Protein AF-A0A1Y1QHN7-F1 (afdb_monomer_lite)

Organism: NCBI:txid525917

Foldseek 3Di:
DVVVVVVVVVVVVVVVPPDDDDDDDDDDDQEQDADPVLVVVLVVCVQDAAEEFFAQFAPQAWHADPNDIHHLLVLLVVLLCRSLVHHHHYDDDPHPVVRLVPPVRGFKYSWDFDDPVSVVWKDWAFFLDKWWKFKKAAPPDAADAECVVVQQWEEEEEPPHPVVVVCCVVRVSRHYDYDPHPVSQQVCRQVVVTGIYMGIPLVQVVVVVVVPGRMDTRYIYPDIGGITMIGGPVDVSVRVSRNSSSVPDDPVSVVVSCVVSDPDPPPPPDPCVVVVVVVVVVVVVVVVVVVVVVVVVVVVVVVVVVVVVVVVVLVVVLVVLVVVLVVLVVVLLLLLLVLVVVCVDDDDPVRVVVSVVSNVVSVQVNVLSVLVNLVSCLVVVNDDWDWDKDFPVVLVVVVCVVPVVLCVVLVAAEEEEEDPPDARIWITHSVLVSLLVVLLSVVQSLQANYYYWYWYKDWDDDDVQKTKIKIKIWHQGQWDDPVLQVCLLPFQDDRDPVVCVVRHDRSSSNVSSQSSLVSQVKGWDKDIDGNRTIMIMGIGMTGGDDPPDDDDDDDDDQADDAQEFEEEEEDQDVSLCVSVVVLCVNSNYHYDYHNALVSVVVVVVVDPGQEYEAEQDHPPHGRLRSLLVLCVDPVNVLRAYEYEYQDPDPVVQVSCVVSPHDYYAYPVHDSRVVSVCCVVRNPDDDPDPDDDADFPDKDWDWDADPDDRDTQIEIETDGPDDDDDPPPPPPPPPPDDHPDYDYDHPDDPDDDDDPVVVVVCVVVCVVCVVVPWDFDFDFDDDPDDDTFGATFTDDWDDDDDPVPVVVVVVCPVVPPQAKDWDWDDDPTTTGIGIGRDDD

InterPro domains:
  IPR001638 Solute-binding protein family 3/N-terminal domain of MltF [PF00497] (50-261)
  IPR001638 Solute-binding protein family 3/N-terminal domain of MltF [SM00062] (49-264)
  IPR001789 Signal transduction response regulator, receiver domain [PF00072] (567-678)
  IPR001789 Signal transduction response regulator, receiver domain [PS50110] (566-682)
  IPR001789 Signal transduction response regulator, receiver domain [SM00448] (565-678)
  IPR003594 Histidine kinase/HSP90-like ATPase domain [PF02518] (428-540)
  IPR003594 Histidine kinase/HSP90-like ATPase domain [SM00387] (428-544)
  IPR003661 Signal transduction histidine kinase, dimerisation/phosphoacceptor domain [PF00512] (316-381)
  IPR003661 Signal transduction histidine kinase, dimerisation/phosphoacceptor domain [SM00388] (316-381)
  IPR003661 Signal transduction histidine kinase, dimerisation/phosphoacceptor domain [cd00082] (314-377)
  IPR004358 Signal transduction histidine kinase-related protein, C-terminal [PR00344] (469-483)
  IPR004358 Signal transduction histidine kinase-related protein, C-terminal [PR00344] (487-497)
  IPR004358 Signal transduction histidine kinase-related protein, C-terminal [PR00344] (504-522)
  IPR004358 Signal transduction histidine kinase-related protein, C-terminal [PR00344] (528-541)
  IPR005467 Histidine kinase domain [PS50109] (323-544)
  IPR011006 CheY-like superfamily [SSF52172] (564-682)
  IPR036097 Signal transduction histidine kinase, dimerisation/phosphoacceptor domain superfamily [SSF47384] (299-382)
  IPR036890 Histidine kinase/HSP90-like ATPase superfamily [G3DSA:3.30.565.10] (380-547)
  IPR036890 Histidine kinase/HSP90-like ATPase superfamily [SSF55874] (370-539)

Structure (mmCIF, N/CA/C/O backbone):
data_AF-A0A1Y1QHN7-F1
#
_entry.id   AF-A0A1Y1QHN7-F1
#
loop_
_atom_site.group_PDB
_atom_site.id
_atom_site.type_symbol
_atom_site.label_atom_id
_atom_site.label_alt_id
_atom_site.label_comp_id
_atom_site.label_asym_id
_atom_site.label_entity_id
_atom_site.label_seq_id
_atom_site.pdbx_PDB_ins_code
_atom_site.Cartn_x
_atom_site.Cartn_y
_atom_site.Cartn_z
_atom_site.occupancy
_atom_site.B_iso_or_equiv
_atom_site.auth_seq_id
_atom_site.auth_comp_id
_atom_site.auth_asym_id
_atom_site.auth_atom_id
_atom_site.pdbx_PDB_model_num
ATOM 1 N N . MET A 1 1 ? 14.318 -1.395 -22.018 1.00 41.09 1 MET A N 1
ATOM 2 C CA . MET A 1 1 ? 15.662 -2.002 -21.860 1.00 41.09 1 MET A CA 1
ATOM 3 C C . MET A 1 1 ? 15.895 -3.174 -22.816 1.00 41.09 1 MET A C 1
ATOM 5 O O . MET A 1 1 ? 16.808 -3.073 -23.617 1.00 41.09 1 MET A O 1
ATOM 9 N N . LYS A 1 2 ? 15.051 -4.222 -22.829 1.00 42.78 2 LYS A N 1
ATOM 10 C CA . LYS A 1 2 ? 15.192 -5.368 -23.760 1.00 42.78 2 LYS A CA 1
ATOM 11 C C . LYS A 1 2 ? 15.183 -4.978 -25.251 1.00 42.78 2 LYS A C 1
ATOM 13 O O . LYS A 1 2 ? 16.027 -5.452 -25.997 1.00 42.78 2 LYS A O 1
ATOM 18 N N . LEU A 1 3 ? 14.315 -4.047 -25.660 1.00 46.78 3 LEU A N 1
ATOM 19 C CA . LEU A 1 3 ? 14.243 -3.578 -27.054 1.00 46.78 3 LEU A CA 1
ATOM 20 C C . LEU A 1 3 ? 15.522 -2.840 -27.506 1.00 46.78 3 LEU A C 1
ATOM 22 O O . LEU A 1 3 ? 16.015 -3.060 -28.603 1.00 46.78 3 LEU A O 1
ATOM 26 N N . LEU A 1 4 ? 16.107 -2.027 -26.620 1.00 48.62 4 LEU A N 1
ATOM 27 C CA . LEU A 1 4 ? 17.343 -1.277 -26.885 1.00 48.62 4 LEU A CA 1
ATOM 28 C C . LEU A 1 4 ? 18.573 -2.193 -26.946 1.00 48.62 4 LEU A C 1
ATOM 30 O O . LEU A 1 4 ? 19.436 -2.000 -27.795 1.00 48.62 4 LEU A O 1
ATOM 34 N N . LEU A 1 5 ? 18.617 -3.226 -26.095 1.00 53.31 5 LEU A N 1
ATOM 35 C CA . LEU A 1 5 ? 19.664 -4.250 -26.138 1.00 53.31 5 LEU A CA 1
ATOM 36 C C . LEU A 1 5 ? 19.612 -5.055 -27.447 1.00 53.31 5 LEU A C 1
ATOM 38 O O . LEU A 1 5 ? 20.650 -5.417 -27.980 1.00 53.31 5 LEU A O 1
ATOM 42 N N . SER A 1 6 ? 18.406 -5.285 -27.977 1.00 50.56 6 SER A N 1
ATOM 43 C CA . SER A 1 6 ? 18.182 -6.033 -29.223 1.00 50.56 6 SER A CA 1
ATOM 44 C C . SER A 1 6 ? 18.690 -5.265 -30.447 1.00 50.56 6 SER A C 1
ATOM 46 O O . SER A 1 6 ? 19.324 -5.842 -31.324 1.00 50.56 6 SER A O 1
ATOM 48 N N . ILE A 1 7 ? 18.471 -3.945 -30.475 1.00 60.78 7 ILE A N 1
ATOM 49 C CA . ILE A 1 7 ? 18.927 -3.066 -31.563 1.00 60.78 7 ILE A CA 1
ATOM 50 C C . ILE A 1 7 ? 20.459 -2.927 -31.548 1.00 60.78 7 ILE A C 1
ATOM 52 O O . ILE A 1 7 ? 21.090 -2.984 -32.602 1.00 60.78 7 ILE A O 1
ATOM 56 N N . LEU A 1 8 ? 21.072 -2.828 -30.362 1.00 52.94 8 LEU A N 1
ATOM 57 C CA . LEU A 1 8 ? 22.532 -2.793 -30.203 1.00 52.94 8 LEU A CA 1
ATOM 58 C C . LEU A 1 8 ? 23.200 -4.127 -30.576 1.00 52.94 8 LEU A C 1
ATOM 60 O O . LEU A 1 8 ? 24.258 -4.117 -31.202 1.00 52.94 8 LEU A O 1
ATOM 64 N N . LEU A 1 9 ? 22.569 -5.267 -30.261 1.00 48.28 9 LEU A N 1
ATOM 65 C CA . LEU A 1 9 ? 23.062 -6.588 -30.668 1.00 48.28 9 LEU A CA 1
ATOM 66 C C . LEU A 1 9 ? 22.983 -6.784 -32.190 1.00 48.28 9 LEU A C 1
ATOM 68 O O . LEU A 1 9 ? 23.926 -7.299 -32.785 1.00 48.28 9 LEU A O 1
ATOM 72 N N . CYS A 1 10 ? 21.897 -6.331 -32.830 1.00 45.78 10 CYS A N 1
ATOM 73 C CA . CYS A 1 10 ? 21.766 -6.358 -34.290 1.00 45.78 10 CYS A CA 1
ATOM 74 C C . CYS A 1 10 ? 22.805 -5.464 -34.982 1.00 45.78 10 CYS A C 1
ATOM 76 O O . CYS A 1 10 ? 23.378 -5.878 -35.984 1.00 45.78 10 CYS A O 1
ATOM 78 N N . GLY A 1 11 ? 23.102 -4.280 -34.433 1.00 44.66 11 GLY A N 1
ATOM 79 C CA . GLY A 1 11 ? 24.142 -3.394 -34.970 1.00 44.66 11 GLY A CA 1
ATOM 80 C C . GLY A 1 11 ? 25.555 -3.988 -34.889 1.00 44.66 11 GLY A C 1
ATOM 81 O O . GLY A 1 11 ? 26.332 -3.860 -35.833 1.00 44.66 11 GLY A O 1
ATOM 82 N N . LEU A 1 12 ? 25.876 -4.698 -33.801 1.00 44.59 12 LEU A N 1
ATOM 83 C CA . LEU A 1 12 ? 27.172 -5.370 -33.616 1.00 44.59 12 LEU A CA 1
ATOM 84 C C . LEU A 1 12 ? 27.334 -6.628 -34.486 1.00 44.59 12 LEU A C 1
ATOM 86 O O . LEU A 1 12 ? 28.438 -6.906 -34.950 1.00 44.59 12 LEU A O 1
ATOM 90 N N . LEU A 1 13 ? 26.247 -7.355 -34.766 1.00 42.09 13 LEU A N 1
ATOM 91 C CA . LEU A 1 13 ? 26.259 -8.515 -35.668 1.00 42.09 13 LEU A CA 1
ATOM 92 C C . LEU A 1 13 ? 26.462 -8.126 -37.143 1.00 42.09 13 LEU A C 1
ATOM 94 O O . LEU A 1 13 ? 27.085 -8.879 -37.888 1.00 42.09 13 LEU A O 1
ATOM 98 N N . ILE A 1 14 ? 26.013 -6.936 -37.554 1.00 45.78 14 ILE A N 1
ATOM 99 C CA . ILE A 1 14 ? 26.237 -6.417 -38.914 1.00 45.78 14 ILE A CA 1
ATOM 100 C C . ILE A 1 14 ? 27.702 -5.982 -39.104 1.00 45.78 14 ILE A C 1
ATOM 102 O O . ILE A 1 14 ? 28.275 -6.216 -40.163 1.00 45.78 14 ILE A O 1
ATOM 106 N N . PHE A 1 15 ? 28.357 -5.448 -38.066 1.00 42.09 15 PHE A N 1
ATOM 107 C CA . PHE A 1 15 ? 29.776 -5.064 -38.132 1.00 42.09 15 PHE A CA 1
ATOM 108 C C . PHE A 1 15 ? 30.757 -6.251 -38.100 1.00 42.09 15 PHE A C 1
ATOM 110 O O . PHE A 1 15 ? 31.884 -6.123 -38.574 1.00 42.09 15 PHE A O 1
ATOM 117 N N . ALA A 1 16 ? 30.350 -7.414 -37.583 1.00 39.72 16 ALA A N 1
ATOM 118 C CA . ALA A 1 16 ? 31.229 -8.577 -37.429 1.00 39.72 16 ALA A CA 1
ATOM 119 C C . ALA A 1 16 ? 31.361 -9.464 -38.688 1.00 39.72 16 ALA A C 1
ATOM 121 O O . ALA A 1 16 ? 32.162 -10.395 -38.687 1.00 39.72 16 ALA A O 1
ATOM 122 N N . THR A 1 17 ? 30.616 -9.192 -39.766 1.00 35.75 17 THR A N 1
ATOM 123 C CA . THR A 1 17 ? 30.628 -10.018 -40.996 1.00 35.75 17 THR A CA 1
ATOM 124 C C . THR A 1 17 ? 31.436 -9.418 -42.154 1.00 35.75 17 THR A C 1
ATOM 126 O O . THR A 1 17 ? 31.557 -10.045 -43.202 1.00 35.75 17 THR A O 1
ATOM 129 N N . ALA A 1 18 ? 32.055 -8.245 -41.969 1.00 35.19 18 ALA A N 1
ATOM 130 C CA . ALA A 1 18 ? 32.723 -7.498 -43.042 1.00 35.19 18 ALA A CA 1
ATOM 131 C C . ALA A 1 18 ? 34.223 -7.804 -43.249 1.00 35.19 18 ALA A C 1
ATOM 133 O O . ALA A 1 18 ? 34.851 -7.164 -44.083 1.00 35.19 18 ALA A O 1
ATOM 134 N N . ASN A 1 19 ? 34.810 -8.773 -42.537 1.00 36.28 19 ASN A N 1
ATOM 135 C CA . ASN A 1 19 ? 36.220 -9.149 -42.709 1.00 36.28 19 ASN A CA 1
ATOM 136 C C . ASN A 1 19 ? 36.359 -10.643 -43.019 1.00 36.28 19 ASN A C 1
ATOM 138 O O . ASN A 1 19 ? 36.611 -11.460 -42.136 1.00 36.28 19 ASN A O 1
ATOM 142 N N . THR A 1 20 ? 36.216 -10.994 -44.295 1.00 32.84 20 THR A N 1
ATOM 143 C CA . THR A 1 20 ? 36.755 -12.240 -44.855 1.00 32.84 20 THR A CA 1
ATOM 144 C C . THR A 1 20 ? 37.992 -11.887 -45.686 1.00 32.84 20 THR A C 1
ATOM 146 O O . THR A 1 20 ? 37.908 -10.993 -46.528 1.00 32.84 20 THR A O 1
ATOM 149 N N . PRO A 1 21 ? 39.159 -12.516 -45.454 1.00 33.53 21 PRO A N 1
ATOM 150 C CA . PRO A 1 21 ? 40.339 -12.261 -46.269 1.00 33.53 21 PRO A CA 1
ATOM 151 C C . PRO A 1 21 ? 40.112 -12.806 -47.684 1.00 33.53 21 PRO A C 1
ATOM 153 O O . PRO A 1 21 ? 39.577 -13.901 -47.864 1.00 33.53 21 PRO A O 1
ATOM 156 N N . ALA A 1 22 ? 40.504 -12.009 -48.677 1.00 33.03 22 ALA A N 1
ATOM 157 C CA . ALA A 1 22 ? 40.420 -12.352 -50.088 1.00 33.03 22 ALA A CA 1
ATOM 158 C C . ALA A 1 22 ? 41.178 -13.656 -50.380 1.00 33.03 22 ALA A C 1
ATOM 160 O O . ALA A 1 22 ? 42.337 -13.818 -50.002 1.00 33.03 22 ALA A O 1
ATOM 161 N N . ILE A 1 23 ? 40.499 -14.577 -51.062 1.00 33.78 23 ILE A N 1
ATOM 162 C CA . ILE A 1 23 ? 41.080 -15.805 -51.600 1.00 33.78 23 ILE A CA 1
ATOM 163 C C . ILE A 1 23 ? 42.035 -15.407 -52.731 1.00 33.78 23 ILE A C 1
ATOM 165 O O . ILE A 1 23 ? 41.610 -14.813 -53.722 1.00 33.78 23 ILE A O 1
ATOM 169 N N . GLU A 1 24 ? 43.316 -15.740 -52.581 1.00 33.22 24 GLU A N 1
ATOM 170 C CA . GLU A 1 24 ? 44.312 -15.715 -53.654 1.00 33.22 24 GLU A CA 1
ATOM 171 C C . GLU A 1 24 ? 43.842 -16.628 -54.798 1.00 33.22 24 GLU A C 1
ATOM 173 O O . GLU A 1 24 ? 43.812 -17.853 -54.669 1.00 33.22 24 GLU A O 1
ATOM 178 N N . GLN A 1 25 ? 43.436 -16.029 -55.918 1.00 32.62 25 GLN A N 1
ATOM 179 C CA . GLN A 1 25 ? 43.172 -16.756 -57.155 1.00 32.62 25 GLN A CA 1
ATOM 180 C C . GLN A 1 25 ? 44.471 -16.868 -57.958 1.00 32.62 25 GLN A C 1
ATOM 182 O O . GLN A 1 25 ? 45.131 -15.875 -58.261 1.00 32.62 25 GLN A O 1
ATOM 187 N N . THR A 1 26 ? 44.832 -18.104 -58.286 1.00 31.66 26 THR A N 1
ATOM 188 C CA . THR A 1 26 ? 45.905 -18.470 -59.216 1.00 31.66 26 THR A CA 1
ATOM 189 C C . THR A 1 26 ? 45.625 -17.892 -60.616 1.00 31.66 26 THR A C 1
ATOM 191 O O . THR A 1 26 ? 44.460 -17.793 -61.007 1.00 31.66 26 THR A O 1
ATOM 194 N N . PRO A 1 27 ? 46.653 -17.498 -61.395 1.00 36.12 27 PRO A N 1
ATOM 195 C CA . PRO A 1 27 ? 46.449 -16.868 -62.699 1.00 36.12 27 PRO A CA 1
ATOM 196 C C . PRO A 1 27 ? 45.855 -17.871 -63.710 1.00 36.12 27 PRO A C 1
ATOM 198 O O . PRO A 1 27 ? 46.338 -19.004 -63.782 1.00 36.12 27 PRO A O 1
ATOM 201 N N . PRO A 1 28 ? 44.835 -17.493 -64.505 1.00 39.91 28 PRO A N 1
ATOM 202 C CA . PRO A 1 28 ? 44.265 -18.377 -65.516 1.00 39.91 28 PRO A CA 1
ATOM 203 C C . PRO A 1 28 ? 45.237 -18.599 -66.690 1.00 39.91 28 PRO A C 1
ATOM 205 O O . PRO A 1 28 ? 45.994 -17.712 -67.085 1.00 39.91 28 PRO A O 1
ATOM 208 N N . SER A 1 29 ? 45.203 -19.820 -67.226 1.00 43.19 29 SER A N 1
ATOM 209 C CA . SER A 1 29 ? 46.036 -20.366 -68.307 1.00 43.19 29 SER A CA 1
ATOM 210 C C . SER A 1 29 ? 46.040 -19.530 -69.596 1.00 43.19 29 SER A C 1
ATOM 212 O O . SER A 1 29 ? 44.997 -19.059 -70.039 1.00 43.19 29 SER A O 1
ATOM 214 N N . THR A 1 30 ? 47.214 -19.411 -70.222 1.00 55.16 30 THR A N 1
ATOM 215 C CA . THR A 1 30 ? 47.574 -18.456 -71.289 1.00 55.16 30 THR A CA 1
ATOM 216 C C . THR A 1 30 ? 47.331 -18.880 -72.743 1.00 55.16 30 THR A C 1
ATOM 218 O O . THR A 1 30 ? 47.628 -18.078 -73.625 1.00 55.16 30 THR A O 1
ATOM 221 N N . ASP A 1 31 ? 46.785 -20.064 -73.033 1.00 61.50 31 ASP A N 1
ATOM 222 C CA . ASP A 1 31 ? 46.766 -20.576 -74.415 1.00 61.50 31 ASP A CA 1
ATOM 223 C C . ASP A 1 31 ? 45.387 -20.450 -75.083 1.00 61.50 31 ASP A C 1
ATOM 225 O O . ASP A 1 31 ? 44.433 -21.155 -74.747 1.00 61.50 31 ASP A O 1
ATOM 229 N N . ILE A 1 32 ? 45.283 -19.555 -76.073 1.00 82.88 32 ILE A N 1
ATOM 230 C CA . ILE A 1 32 ? 44.102 -19.421 -76.935 1.00 82.88 32 ILE A CA 1
ATOM 231 C C . ILE A 1 32 ? 44.109 -20.542 -77.987 1.00 82.88 32 ILE A C 1
ATOM 233 O O . ILE A 1 32 ? 45.010 -20.625 -78.820 1.00 82.88 32 ILE A O 1
ATOM 237 N N . ALA A 1 33 ? 43.067 -21.379 -78.010 1.00 83.56 33 ALA A N 1
ATOM 238 C CA . ALA A 1 33 ? 42.937 -22.458 -78.991 1.00 83.56 33 ALA A CA 1
ATOM 239 C C . ALA A 1 33 ? 42.517 -21.938 -80.385 1.00 83.56 33 ALA A C 1
ATOM 241 O O . ALA A 1 33 ? 41.345 -21.630 -80.651 1.00 83.56 33 ALA A O 1
ATOM 242 N N . LEU A 1 34 ? 43.471 -21.868 -81.315 1.00 86.31 34 LEU A N 1
ATOM 243 C CA . LEU A 1 34 ? 43.219 -21.519 -82.715 1.00 86.31 34 LEU A CA 1
ATOM 244 C C . LEU A 1 34 ? 42.712 -22.728 -83.516 1.00 86.31 34 LEU A C 1
ATOM 246 O O . LEU A 1 34 ? 43.069 -23.876 -83.264 1.00 86.31 34 LEU A O 1
ATOM 250 N N . SER A 1 35 ? 41.837 -22.476 -84.488 1.00 88.12 35 SER A N 1
ATOM 251 C CA . SER A 1 35 ? 41.402 -23.494 -85.444 1.00 88.12 35 SER A CA 1
ATOM 252 C C . SER A 1 35 ? 42.539 -23.822 -86.411 1.00 88.12 35 SER A C 1
ATOM 254 O O . SER A 1 35 ? 43.414 -22.993 -86.661 1.00 88.12 35 SER A O 1
ATOM 256 N N . LYS A 1 36 ? 42.497 -25.008 -87.030 1.00 84.56 36 LYS A N 1
ATOM 257 C CA . LYS A 1 36 ? 43.513 -25.421 -88.014 1.00 84.56 36 LYS A CA 1
ATOM 258 C C . LYS A 1 36 ? 43.679 -24.410 -89.159 1.00 84.56 36 LYS A C 1
ATOM 260 O O . LYS A 1 36 ? 44.794 -24.202 -89.620 1.00 84.56 36 LYS A O 1
ATOM 265 N N . SER A 1 37 ? 42.593 -23.765 -89.593 1.00 86.50 37 SER A N 1
ATOM 266 C CA . SER A 1 37 ? 42.619 -22.724 -90.631 1.00 86.50 37 SER A CA 1
ATOM 267 C C . SER A 1 37 ? 43.259 -21.416 -90.164 1.00 86.50 37 SER A C 1
ATOM 269 O O . SER A 1 37 ? 43.973 -20.785 -90.933 1.00 86.50 37 SER A O 1
ATOM 271 N N . GLU A 1 38 ? 43.029 -21.007 -88.916 1.00 89.75 38 GLU A N 1
ATOM 272 C CA . GLU A 1 38 ? 43.638 -19.798 -88.340 1.00 89.75 38 GLU A CA 1
ATOM 273 C C . GLU A 1 38 ? 45.132 -20.004 -88.070 1.00 89.75 38 GLU A C 1
ATOM 275 O O . GLU A 1 38 ? 45.942 -19.123 -88.348 1.00 89.75 38 GLU A O 1
ATOM 280 N N . GLN A 1 39 ? 45.503 -21.191 -87.586 1.00 85.38 39 GLN A N 1
ATOM 281 C CA . GLN A 1 39 ? 46.894 -21.558 -87.348 1.00 85.38 39 GLN A CA 1
ATOM 282 C C . GLN A 1 39 ? 47.685 -21.629 -88.662 1.00 85.38 39 GLN A C 1
ATOM 284 O O . GLN A 1 39 ? 48.735 -21.001 -88.770 1.00 85.38 39 GLN A O 1
ATOM 289 N N . ALA A 1 40 ? 47.134 -22.279 -89.694 1.00 85.56 40 ALA A N 1
ATOM 290 C CA . ALA A 1 40 ? 47.735 -22.297 -91.029 1.00 85.56 40 ALA A CA 1
ATOM 291 C C . ALA A 1 40 ? 47.880 -20.883 -91.626 1.00 85.56 40 ALA A C 1
ATOM 293 O O . ALA A 1 40 ? 48.879 -20.586 -92.279 1.00 85.56 40 ALA A O 1
ATOM 294 N N . TRP A 1 41 ? 46.913 -19.991 -91.375 1.00 89.00 41 TRP A N 1
ATOM 295 C CA . TRP A 1 41 ? 46.980 -18.598 -91.823 1.00 89.00 41 TRP A CA 1
ATOM 296 C C . TRP A 1 41 ? 48.111 -17.815 -91.134 1.00 89.00 41 TRP A C 1
ATOM 298 O O . TRP A 1 41 ? 48.827 -17.068 -91.799 1.00 89.00 41 TRP A O 1
ATOM 308 N N . LEU A 1 42 ? 48.325 -18.008 -89.826 1.00 86.25 42 LEU A N 1
ATOM 309 C CA . LEU A 1 42 ? 49.453 -17.396 -89.110 1.00 86.25 42 LEU A CA 1
ATOM 310 C C . LEU A 1 42 ? 50.805 -17.960 -89.566 1.00 86.25 42 LEU A C 1
ATOM 312 O O . LEU A 1 42 ? 51.744 -17.191 -89.774 1.00 86.25 42 LEU A O 1
ATOM 316 N N . GLU A 1 43 ? 50.901 -19.276 -89.772 1.00 85.38 43 GLU A N 1
ATOM 317 C CA . GLU A 1 43 ? 52.112 -19.941 -90.273 1.00 85.38 43 GLU A CA 1
ATOM 318 C C . GLU A 1 43 ? 52.495 -19.452 -91.680 1.00 85.38 43 GLU A C 1
ATOM 320 O O . GLU A 1 43 ? 53.670 -19.192 -91.947 1.00 85.38 43 GLU A O 1
ATOM 325 N N . GLN A 1 44 ? 51.511 -19.220 -92.560 1.00 85.88 44 GLN A N 1
ATOM 326 C CA . GLN A 1 44 ? 51.729 -18.674 -93.905 1.00 85.88 44 GLN A CA 1
ATOM 327 C C . GLN A 1 44 ? 52.384 -17.281 -93.886 1.00 85.88 44 GLN A C 1
ATOM 329 O O . GLN A 1 44 ? 53.092 -16.924 -94.829 1.00 85.88 44 GLN A O 1
ATOM 334 N N . ARG A 1 45 ? 52.200 -16.503 -92.810 1.00 85.38 45 ARG A N 1
ATOM 335 C CA . ARG A 1 45 ? 52.822 -15.178 -92.640 1.00 85.38 45 ARG A CA 1
ATOM 336 C C . ARG A 1 45 ? 54.289 -15.249 -92.194 1.00 85.38 45 ARG A C 1
ATOM 338 O O . ARG A 1 45 ? 54.909 -14.200 -92.065 1.00 85.38 45 ARG A O 1
ATOM 345 N N . GLN A 1 46 ? 54.851 -16.443 -91.965 1.00 79.31 46 GLN A N 1
ATOM 346 C CA . GLN A 1 46 ? 56.273 -16.675 -91.649 1.00 79.31 46 GLN A CA 1
ATOM 347 C C . GLN A 1 46 ? 56.821 -15.783 -90.514 1.00 79.31 46 GLN A C 1
ATOM 349 O O . GLN A 1 46 ? 57.953 -15.310 -90.565 1.00 79.31 46 GLN A O 1
ATOM 354 N N . GLY A 1 47 ? 56.006 -15.514 -89.490 1.00 77.12 47 GLY A N 1
ATOM 355 C CA . GLY A 1 47 ? 56.401 -14.669 -88.357 1.00 77.12 47 GLY A CA 1
ATOM 356 C C . GLY A 1 47 ? 56.382 -13.157 -88.623 1.00 77.12 47 GLY A C 1
ATOM 357 O O . GLY A 1 47 ? 56.797 -12.393 -87.751 1.00 77.12 47 GLY A O 1
ATOM 358 N N . ALA A 1 48 ? 55.881 -12.698 -89.776 1.00 86.44 48 ALA A N 1
ATOM 359 C CA . ALA A 1 48 ? 55.684 -11.275 -90.036 1.00 86.44 48 ALA A CA 1
ATOM 360 C C . ALA A 1 48 ? 54.704 -10.658 -89.015 1.00 86.44 48 ALA A C 1
ATOM 362 O O . ALA A 1 48 ? 53.639 -11.238 -88.757 1.00 86.44 48 ALA A O 1
ATOM 363 N N . PRO A 1 49 ? 55.011 -9.477 -88.446 1.00 89.81 49 PRO A N 1
ATOM 364 C CA . PRO A 1 49 ? 54.148 -8.862 -87.449 1.00 89.81 49 PRO A CA 1
ATOM 365 C C . PRO A 1 49 ? 52.778 -8.509 -88.040 1.00 89.81 49 PRO A C 1
ATOM 367 O O . PRO A 1 49 ? 52.646 -8.167 -89.218 1.00 89.81 49 PRO A O 1
ATOM 370 N N . LEU A 1 50 ? 51.728 -8.610 -87.229 1.00 91.50 50 LEU A N 1
ATOM 371 C CA . LEU A 1 50 ? 50.422 -8.045 -87.556 1.00 91.50 50 LEU A CA 1
ATOM 372 C C . LEU A 1 50 ? 50.501 -6.528 -87.402 1.00 91.50 50 LEU A C 1
ATOM 374 O O . LEU A 1 50 ? 50.756 -6.009 -86.314 1.00 91.50 50 LEU A O 1
ATOM 378 N N . ARG A 1 51 ? 50.305 -5.815 -88.502 1.00 92.56 51 ARG A N 1
ATOM 379 C CA . ARG A 1 51 ? 50.331 -4.356 -88.525 1.00 92.56 51 ARG A CA 1
ATOM 380 C C . ARG A 1 51 ? 48.988 -3.835 -88.041 1.00 92.56 51 ARG A C 1
ATOM 382 O O . ARG A 1 51 ? 47.958 -4.321 -88.501 1.00 92.56 51 ARG A O 1
ATOM 389 N N . TYR A 1 52 ? 48.972 -2.836 -87.171 1.00 92.75 52 TYR A N 1
ATOM 390 C CA . TYR A 1 52 ? 47.715 -2.249 -86.715 1.00 92.75 52 TYR A CA 1
ATOM 391 C C . TYR A 1 52 ? 47.716 -0.729 -86.771 1.00 92.75 52 TYR A C 1
ATOM 393 O O . TYR A 1 52 ? 48.714 -0.089 -86.447 1.00 92.75 52 TYR A O 1
ATOM 401 N N . CYS A 1 53 ? 46.589 -0.161 -87.195 1.00 92.94 53 CYS A N 1
ATOM 402 C CA . CYS A 1 53 ? 46.336 1.274 -87.106 1.00 92.94 53 CYS A CA 1
ATOM 403 C C . CYS A 1 53 ? 45.647 1.610 -85.789 1.00 92.94 53 CYS A C 1
ATOM 405 O O . CYS A 1 53 ? 44.961 0.778 -85.194 1.00 92.94 53 CYS A O 1
ATOM 407 N N . PHE A 1 54 ? 45.836 2.842 -85.346 1.00 91.56 54 PHE A N 1
ATOM 408 C CA . PHE A 1 54 ? 45.363 3.320 -84.059 1.00 91.56 54 PHE A CA 1
ATOM 409 C C . PHE A 1 54 ? 45.115 4.831 -84.136 1.00 91.56 54 PHE A C 1
ATOM 411 O O . PHE A 1 54 ? 45.570 5.493 -85.072 1.00 91.56 54 PHE A O 1
ATOM 418 N N . SER A 1 55 ? 44.353 5.390 -83.201 1.00 88.56 55 SER A N 1
ATOM 419 C CA . SER A 1 55 ? 44.126 6.838 -83.164 1.00 88.56 55 SER A CA 1
ATOM 420 C C . SER A 1 55 ? 45.349 7.553 -82.573 1.00 88.56 55 SER A C 1
ATOM 422 O O . SER A 1 55 ? 45.733 7.249 -81.455 1.00 88.56 55 SER A O 1
ATOM 424 N N . PRO A 1 56 ? 45.964 8.549 -83.238 1.00 85.81 56 PRO A N 1
ATOM 425 C CA . PRO A 1 56 ? 47.156 9.214 -82.699 1.00 85.81 56 PRO A CA 1
ATOM 426 C C . PRO A 1 56 ? 46.855 10.267 -81.617 1.00 85.81 56 PRO A C 1
ATOM 428 O O . PRO A 1 56 ? 47.773 10.714 -80.934 1.00 85.81 56 PRO A O 1
ATOM 431 N N . VAL A 1 57 ? 45.593 10.677 -81.445 1.00 82.75 57 VAL A N 1
ATOM 432 C CA . VAL A 1 57 ? 45.218 11.869 -80.654 1.00 82.75 57 VAL A CA 1
ATOM 433 C C . VAL A 1 57 ? 44.235 11.595 -79.511 1.00 82.75 57 VAL A C 1
ATOM 435 O O . VAL A 1 57 ? 43.816 12.522 -78.825 1.00 82.75 57 VAL A O 1
ATOM 438 N N . TRP A 1 58 ? 43.828 10.350 -79.261 1.00 83.50 58 TRP A N 1
ATOM 439 C CA . TRP A 1 58 ? 42.713 10.040 -78.359 1.00 83.50 58 TRP A CA 1
ATOM 440 C C . TRP A 1 58 ? 43.164 9.621 -76.952 1.00 83.50 58 TRP A C 1
ATOM 442 O O . TRP A 1 58 ? 42.890 8.516 -76.489 1.00 83.50 58 TRP A O 1
ATOM 452 N N . LYS A 1 59 ? 43.819 10.529 -76.220 1.00 83.81 59 LYS A N 1
ATOM 453 C CA . LYS A 1 59 ? 44.196 10.302 -74.808 1.00 83.81 59 LYS A CA 1
ATOM 454 C C . LYS A 1 59 ? 42.965 9.987 -73.919 1.00 83.81 59 LYS A C 1
ATOM 456 O O . LYS A 1 59 ? 41.866 10.446 -74.232 1.00 83.81 59 LYS A O 1
ATOM 461 N N . PRO A 1 60 ? 43.079 9.190 -72.841 1.00 85.25 60 PRO A N 1
ATOM 462 C CA . PRO A 1 60 ? 44.131 8.209 -72.551 1.00 85.25 60 PRO A CA 1
ATOM 463 C C . PRO A 1 60 ? 43.911 6.859 -73.275 1.00 85.25 60 PRO A C 1
ATOM 465 O O . PRO A 1 60 ? 44.546 5.864 -72.940 1.00 85.25 60 PRO A O 1
ATOM 468 N N . TYR A 1 61 ? 42.969 6.780 -74.218 1.00 87.56 61 TYR A N 1
ATOM 469 C CA . TYR A 1 61 ? 42.547 5.523 -74.838 1.00 87.56 61 TYR A CA 1
ATOM 470 C C . TYR A 1 61 ? 43.535 5.018 -75.881 1.00 87.56 61 TYR A C 1
ATOM 472 O O . TYR A 1 61 ? 43.916 3.852 -75.845 1.00 87.56 61 TYR A O 1
ATOM 480 N N . ASP A 1 62 ? 43.926 5.892 -76.798 1.00 88.56 62 ASP A N 1
ATOM 481 C CA . ASP A 1 62 ? 44.666 5.537 -77.997 1.00 88.56 62 ASP A CA 1
ATOM 482 C C . ASP A 1 62 ? 45.377 6.787 -78.528 1.00 88.56 62 ASP A C 1
ATOM 484 O O . ASP A 1 62 ? 44.711 7.731 -78.965 1.00 88.56 62 ASP A O 1
ATOM 488 N N . PHE A 1 63 ? 46.699 6.884 -78.368 1.00 88.81 63 PHE A N 1
ATOM 489 C CA . PHE A 1 63 ? 47.450 8.081 -78.747 1.00 88.81 63 PHE A CA 1
ATOM 490 C C . PHE A 1 63 ? 48.926 7.812 -79.060 1.00 88.81 63 PHE A C 1
ATOM 492 O O . PHE A 1 63 ? 49.512 6.802 -78.674 1.00 88.81 63 PHE A O 1
ATOM 499 N N . LEU A 1 64 ? 49.548 8.753 -79.770 1.00 87.69 64 LEU A N 1
ATOM 500 C CA . LEU A 1 64 ? 50.970 8.740 -80.093 1.00 87.69 64 LEU A CA 1
ATOM 501 C C . LEU A 1 64 ? 51.731 9.652 -79.122 1.00 87.69 64 LEU A C 1
ATOM 503 O O . LEU A 1 64 ? 51.474 10.853 -79.063 1.00 87.69 64 LEU A O 1
ATOM 507 N N . GLU A 1 65 ? 52.700 9.104 -78.390 1.00 85.06 65 GLU A N 1
ATOM 508 C CA . GLU A 1 65 ? 53.577 9.874 -77.502 1.00 85.06 65 GLU A CA 1
ATOM 509 C C . GLU A 1 65 ? 55.025 9.391 -77.627 1.00 85.06 65 GLU A C 1
ATOM 511 O O . GLU A 1 65 ? 55.309 8.191 -77.632 1.00 85.06 65 GLU A O 1
ATOM 516 N N . GLY A 1 66 ? 55.956 10.330 -77.827 1.00 82.12 66 GLY A N 1
ATOM 517 C CA . GLY A 1 66 ? 57.374 10.010 -78.035 1.00 82.12 66 GLY A CA 1
ATOM 518 C C . GLY A 1 66 ? 57.661 9.129 -79.261 1.00 82.12 66 GLY A C 1
ATOM 519 O O . GLY A 1 66 ? 58.659 8.418 -79.274 1.00 82.12 66 GLY A O 1
ATOM 520 N N . GLY A 1 67 ? 56.783 9.129 -80.274 1.00 82.50 67 GLY A N 1
ATOM 521 C CA . GLY A 1 67 ? 56.900 8.254 -81.451 1.00 82.50 67 GLY A CA 1
ATOM 522 C C . GLY A 1 67 ? 56.426 6.812 -81.225 1.00 82.50 67 GLY A C 1
ATOM 523 O O . GLY A 1 67 ? 56.571 5.977 -82.115 1.00 82.50 67 GLY A O 1
ATOM 524 N N . THR A 1 68 ? 55.836 6.519 -80.063 1.00 86.69 68 THR A N 1
ATOM 525 C CA . THR A 1 68 ? 55.316 5.196 -79.690 1.00 86.69 68 THR A CA 1
ATOM 526 C C . THR A 1 68 ? 53.814 5.244 -79.419 1.00 86.69 68 THR A C 1
ATOM 528 O O . THR A 1 68 ? 53.309 6.229 -78.880 1.00 86.69 68 THR A O 1
ATOM 531 N N . HIS A 1 69 ? 53.093 4.189 -79.804 1.00 91.06 69 HIS A N 1
ATOM 532 C CA . HIS A 1 69 ? 51.681 4.036 -79.453 1.00 91.06 69 HIS A CA 1
ATOM 533 C C . HIS A 1 69 ? 51.552 3.782 -77.947 1.00 91.06 69 HIS A C 1
ATOM 535 O O . HIS A 1 69 ? 52.168 2.855 -77.419 1.00 91.06 69 HIS A O 1
ATOM 541 N N . GLN A 1 70 ? 50.757 4.611 -77.278 1.00 90.25 70 GLN A N 1
ATOM 542 C CA . GLN A 1 70 ? 50.434 4.514 -75.862 1.00 90.25 70 GLN A CA 1
ATOM 543 C C . GLN A 1 70 ? 48.926 4.656 -75.654 1.00 90.25 70 GLN A C 1
ATOM 545 O O . GLN A 1 70 ? 48.205 5.195 -76.493 1.00 90.25 70 GLN A O 1
ATOM 550 N N . GLY A 1 71 ? 48.449 4.177 -74.511 1.00 90.12 71 GLY A N 1
ATOM 551 C CA . GLY A 1 71 ? 47.047 4.260 -74.133 1.00 90.12 71 GLY A CA 1
ATOM 552 C C . GLY A 1 71 ? 46.483 2.928 -73.678 1.00 90.12 71 GLY A C 1
ATOM 553 O O . GLY A 1 71 ? 47.109 1.874 -73.794 1.00 90.12 71 GLY A O 1
ATOM 554 N N . ILE A 1 72 ? 45.249 2.985 -73.195 1.00 91.25 72 ILE A N 1
ATOM 555 C CA . ILE A 1 72 ? 44.491 1.812 -72.759 1.00 91.25 72 ILE A CA 1
ATOM 556 C C . ILE A 1 72 ? 44.452 0.746 -73.867 1.00 91.25 72 ILE A C 1
ATOM 558 O O . ILE A 1 72 ? 44.613 -0.438 -73.585 1.00 91.25 72 ILE A O 1
ATOM 562 N N . PHE A 1 73 ? 44.261 1.132 -75.132 1.00 93.38 73 PHE A N 1
ATOM 563 C CA . PHE A 1 73 ? 44.183 0.185 -76.247 1.00 93.38 73 PHE A CA 1
ATOM 564 C C . PHE A 1 73 ? 45.551 -0.378 -76.640 1.00 93.38 73 PHE A C 1
ATOM 566 O O . PHE A 1 73 ? 45.605 -1.515 -77.105 1.00 93.38 73 PHE A O 1
ATOM 573 N N . ALA A 1 74 ? 46.650 0.336 -76.380 1.00 93.12 74 ALA A N 1
ATOM 574 C CA . ALA A 1 74 ? 47.999 -0.215 -76.510 1.00 93.12 74 ALA A CA 1
ATOM 575 C C . ALA A 1 74 ? 48.210 -1.396 -75.553 1.00 93.12 74 ALA A C 1
ATOM 577 O O . ALA A 1 74 ? 48.701 -2.445 -75.976 1.00 93.12 74 ALA A O 1
ATOM 578 N N . ASP A 1 75 ? 47.755 -1.268 -74.303 1.00 93.38 75 ASP A N 1
ATOM 579 C CA . ASP A 1 75 ? 47.847 -2.335 -73.301 1.00 93.38 75 ASP A CA 1
ATOM 580 C C . ASP A 1 75 ? 47.005 -3.560 -73.688 1.00 93.38 75 ASP A C 1
ATOM 582 O O . ASP A 1 75 ? 47.472 -4.695 -73.557 1.00 93.38 75 ASP A O 1
ATOM 586 N N . TYR A 1 76 ? 45.797 -3.356 -74.231 1.00 94.81 76 TYR A N 1
ATOM 587 C CA . TYR A 1 76 ? 44.990 -4.462 -74.766 1.00 94.81 76 TYR A CA 1
ATOM 588 C C . TYR A 1 76 ? 45.664 -5.135 -75.963 1.00 94.81 76 TYR A C 1
ATOM 590 O O . TYR A 1 76 ? 45.746 -6.360 -75.998 1.00 94.81 76 TYR A O 1
ATOM 598 N N . VAL A 1 77 ? 46.202 -4.371 -76.918 1.00 94.00 77 VAL A N 1
ATOM 599 C CA . VAL A 1 77 ? 46.918 -4.931 -78.076 1.00 94.00 77 VAL A CA 1
ATOM 600 C C . VAL A 1 77 ? 48.160 -5.712 -77.638 1.00 94.00 77 VAL A C 1
ATOM 602 O O . VAL A 1 77 ? 48.428 -6.787 -78.179 1.00 94.00 77 VAL A O 1
ATOM 605 N N . HIS A 1 78 ? 48.886 -5.240 -76.621 1.00 93.12 78 HIS A N 1
ATOM 606 C CA . HIS A 1 78 ? 50.007 -5.974 -76.035 1.00 93.12 78 HIS A CA 1
ATOM 607 C C . HIS A 1 78 ? 49.553 -7.276 -75.360 1.00 93.12 78 HIS A C 1
ATOM 609 O O . HIS A 1 78 ? 50.178 -8.325 -75.539 1.00 93.12 78 HIS A O 1
ATOM 615 N N . LEU A 1 79 ? 48.429 -7.244 -74.639 1.00 92.56 79 LEU A N 1
ATOM 616 C CA . LEU A 1 79 ? 47.839 -8.433 -74.029 1.00 92.56 79 LEU A CA 1
ATOM 617 C C . LEU A 1 79 ? 47.382 -9.452 -75.086 1.00 92.56 79 LEU A C 1
ATOM 619 O O . LEU A 1 79 ? 47.650 -10.645 -74.937 1.00 92.56 79 LEU A O 1
ATOM 623 N N . PHE A 1 80 ? 46.764 -8.995 -76.178 1.00 92.94 80 PHE A N 1
ATOM 624 C CA . PHE A 1 80 ? 46.380 -9.844 -77.308 1.00 92.94 80 PHE A CA 1
ATOM 625 C C . PHE A 1 80 ? 47.602 -10.469 -77.975 1.00 92.94 80 PHE A C 1
ATOM 627 O O . PHE A 1 80 ? 47.630 -11.681 -78.179 1.00 92.94 80 PHE A O 1
ATOM 634 N N . SER A 1 81 ? 48.640 -9.673 -78.239 1.00 91.88 81 SER A N 1
ATOM 635 C CA . SER A 1 81 ? 49.922 -10.139 -78.777 1.00 91.88 81 SER A CA 1
ATOM 636 C C . SER A 1 81 ? 50.535 -11.247 -77.914 1.00 91.88 81 SER A C 1
ATOM 638 O O . SER A 1 81 ? 50.919 -12.293 -78.442 1.00 91.88 81 SER A O 1
ATOM 640 N N . LYS A 1 82 ? 50.542 -11.072 -76.585 1.00 90.88 82 LYS A N 1
ATOM 641 C CA . LYS A 1 82 ? 51.056 -12.061 -75.627 1.00 90.88 82 LYS A CA 1
ATOM 642 C C . LYS A 1 82 ? 50.252 -13.365 -75.616 1.00 90.88 82 LYS A C 1
ATOM 644 O O . LYS A 1 82 ? 50.854 -14.431 -75.572 1.00 90.88 82 LYS A O 1
ATOM 649 N N . ARG A 1 83 ? 48.917 -13.300 -75.645 1.00 89.56 83 ARG A N 1
ATOM 650 C CA . ARG A 1 83 ? 48.041 -14.490 -75.556 1.00 89.56 83 ARG A CA 1
ATOM 651 C C . ARG A 1 83 ? 47.923 -15.267 -76.859 1.00 89.56 83 ARG A C 1
ATOM 653 O O . ARG A 1 83 ? 47.772 -16.482 -76.844 1.00 89.56 83 ARG A O 1
ATOM 660 N N . LEU A 1 84 ? 47.979 -14.563 -77.983 1.00 88.44 84 LEU A N 1
ATOM 661 C CA . LEU A 1 84 ? 48.003 -15.175 -79.307 1.00 88.44 84 LEU A CA 1
ATOM 662 C C . LEU A 1 84 ? 49.408 -15.646 -79.703 1.00 88.44 84 LEU A C 1
ATOM 664 O O . LEU A 1 84 ? 49.543 -16.355 -80.696 1.00 88.44 84 LEU A O 1
ATOM 668 N N . ASN A 1 85 ? 50.442 -15.241 -78.955 1.00 87.69 85 ASN A N 1
ATOM 669 C CA . ASN A 1 85 ? 51.848 -15.458 -79.287 1.00 87.69 85 ASN A CA 1
ATOM 670 C C . ASN A 1 85 ? 52.197 -14.953 -80.704 1.00 87.69 85 ASN A C 1
ATOM 672 O O . ASN A 1 85 ? 52.865 -15.626 -81.488 1.00 87.69 85 ASN A O 1
ATOM 676 N N . VAL A 1 86 ? 51.706 -13.757 -81.045 1.00 88.19 86 VAL A N 1
ATOM 677 C CA . VAL A 1 86 ? 51.933 -13.102 -82.345 1.00 88.19 86 VAL A CA 1
ATOM 678 C C . VAL A 1 86 ? 52.615 -11.760 -82.144 1.00 88.19 86 VAL A C 1
ATOM 680 O O . VAL A 1 86 ? 52.260 -11.003 -81.241 1.00 88.19 86 VAL A O 1
ATOM 683 N N . SER A 1 87 ? 53.574 -11.434 -83.010 1.00 89.81 87 SER A N 1
ATOM 684 C CA . SER A 1 87 ? 54.175 -10.099 -83.031 1.00 89.81 87 SER A CA 1
ATOM 685 C C . SER A 1 87 ? 53.202 -9.092 -83.647 1.00 89.81 87 SER A C 1
ATOM 687 O O . SER A 1 87 ? 52.541 -9.395 -84.643 1.00 89.81 87 SER A O 1
ATOM 689 N N . VAL A 1 88 ? 53.108 -7.899 -83.063 1.00 92.75 88 VAL A N 1
ATOM 690 C CA . VAL A 1 88 ? 52.246 -6.802 -83.528 1.00 92.75 88 VAL A CA 1
ATOM 691 C C . VAL A 1 88 ? 53.079 -5.538 -83.716 1.00 92.75 88 VAL A C 1
ATOM 693 O O . VAL A 1 88 ? 53.988 -5.271 -82.933 1.00 92.75 88 VAL A O 1
ATOM 696 N N . GLN A 1 89 ? 52.776 -4.749 -84.745 1.00 92.50 89 GLN A N 1
ATOM 697 C CA . GLN A 1 89 ? 53.508 -3.524 -85.065 1.00 92.50 89 GLN A CA 1
ATOM 698 C C . GLN A 1 89 ? 52.543 -2.360 -85.341 1.00 92.50 89 GLN A C 1
ATOM 700 O O . GLN A 1 89 ? 51.689 -2.487 -86.221 1.00 92.50 89 GLN A O 1
ATOM 705 N N . PRO A 1 90 ? 52.670 -1.218 -84.640 1.00 92.00 90 PRO A N 1
ATOM 706 C CA . PRO A 1 90 ? 51.843 -0.051 -84.917 1.00 92.00 90 PRO A CA 1
ATOM 707 C C . PRO A 1 90 ? 52.217 0.585 -86.261 1.00 92.00 90 PRO A C 1
ATOM 709 O O . PRO A 1 90 ? 53.394 0.707 -86.607 1.00 92.00 90 PRO A O 1
ATOM 712 N N . VAL A 1 91 ? 51.206 1.038 -86.995 1.00 90.31 91 VAL A N 1
ATOM 713 C CA . VAL A 1 91 ? 51.330 1.862 -88.199 1.00 90.31 91 VAL A CA 1
ATOM 714 C C . VAL A 1 91 ? 51.004 3.293 -87.808 1.00 90.31 91 VAL A C 1
ATOM 716 O O . VAL A 1 91 ? 49.899 3.580 -87.355 1.00 90.31 91 VAL A O 1
ATOM 719 N N . LEU A 1 92 ? 51.981 4.186 -87.955 1.00 86.88 92 LEU A N 1
ATOM 720 C CA . LEU A 1 92 ? 51.810 5.590 -87.600 1.00 86.88 92 LEU A CA 1
ATOM 721 C C . LEU A 1 92 ? 50.928 6.298 -88.634 1.00 86.88 92 LEU A C 1
ATOM 723 O O . LEU A 1 92 ? 51.176 6.211 -89.835 1.00 86.88 92 LEU A O 1
ATOM 727 N N . SER A 1 93 ? 49.936 7.030 -88.138 1.00 81.56 93 SER A N 1
ATOM 728 C CA . SER A 1 93 ? 49.055 7.912 -88.906 1.00 81.56 93 SER A CA 1
ATOM 729 C C . SER A 1 93 ? 48.977 9.273 -88.224 1.00 81.56 93 SER A C 1
ATOM 731 O O . SER A 1 93 ? 49.093 9.349 -86.999 1.00 81.56 93 SER A O 1
ATOM 733 N N . SER A 1 94 ? 48.744 10.342 -88.983 1.00 76.81 94 SER A N 1
ATOM 734 C CA . SER A 1 94 ? 48.633 11.696 -88.416 1.00 76.81 94 SER A CA 1
ATOM 735 C C . SER A 1 94 ? 47.222 12.034 -87.936 1.00 76.81 94 SER A C 1
ATOM 737 O O . SER A 1 94 ? 47.060 12.897 -87.079 1.00 76.81 94 SER A O 1
ATOM 739 N N . THR A 1 95 ? 46.194 11.351 -88.449 1.00 80.88 95 THR A N 1
ATOM 740 C CA . THR A 1 95 ? 44.789 11.595 -88.088 1.00 80.88 95 THR A CA 1
ATOM 741 C C . THR A 1 95 ? 44.009 10.293 -87.927 1.00 80.88 95 THR A C 1
ATOM 743 O O . THR A 1 95 ? 44.374 9.262 -88.492 1.00 80.88 95 THR A O 1
ATOM 746 N N . TRP A 1 96 ? 42.886 10.346 -87.202 1.00 82.38 96 TRP A N 1
ATOM 747 C CA . TRP A 1 96 ? 41.956 9.214 -87.124 1.00 82.38 96 TRP A CA 1
ATOM 748 C C . TRP A 1 96 ? 41.364 8.842 -88.495 1.00 82.38 96 TRP A C 1
ATOM 750 O O . TRP A 1 96 ? 41.165 7.665 -88.775 1.00 82.38 96 TRP A O 1
ATOM 760 N N . GLY A 1 97 ? 41.117 9.824 -89.370 1.00 82.38 97 GLY A N 1
ATOM 761 C CA . GLY A 1 97 ? 40.608 9.569 -90.722 1.00 82.38 97 GLY A CA 1
ATOM 762 C C . GLY A 1 97 ? 41.562 8.708 -91.555 1.00 82.38 97 GLY A C 1
ATOM 763 O O . GLY A 1 97 ? 41.125 7.745 -92.181 1.00 82.38 97 GLY A O 1
ATOM 764 N N . GLU A 1 98 ? 42.865 9.000 -91.497 1.00 82.81 98 GLU A N 1
ATOM 765 C CA . GLU A 1 98 ? 43.901 8.189 -92.149 1.00 82.81 98 GLU A CA 1
ATOM 766 C C . GLU A 1 98 ? 43.998 6.783 -91.533 1.00 82.81 98 GLU A C 1
ATOM 768 O O . GLU A 1 98 ? 44.068 5.790 -92.259 1.00 82.81 98 GLU A O 1
ATOM 773 N N . ALA A 1 99 ? 43.955 6.684 -90.198 1.00 84.69 99 ALA A N 1
ATOM 774 C CA . ALA A 1 99 ? 43.977 5.403 -89.495 1.00 84.69 99 ALA A CA 1
ATOM 775 C C . ALA A 1 99 ? 42.796 4.504 -89.904 1.00 84.69 99 ALA A C 1
ATOM 777 O O . ALA A 1 99 ? 42.978 3.310 -90.147 1.00 84.69 99 ALA A O 1
ATOM 778 N N . LEU A 1 100 ? 41.598 5.094 -90.015 1.00 83.75 100 LEU A N 1
ATOM 779 C CA . LEU A 1 100 ? 40.340 4.410 -90.317 1.00 83.75 100 LEU A CA 1
ATOM 780 C C . LEU A 1 100 ? 40.304 3.804 -91.724 1.00 83.75 100 LEU A C 1
ATOM 782 O O . LEU A 1 100 ? 39.724 2.735 -91.907 1.00 83.75 100 LEU A O 1
ATOM 786 N N . GLN A 1 101 ? 40.911 4.469 -92.708 1.00 80.12 101 GLN A N 1
ATOM 787 C CA . GLN A 1 101 ? 40.913 4.007 -94.098 1.00 80.12 101 GLN A CA 1
ATOM 788 C C . GLN A 1 101 ? 41.629 2.660 -94.270 1.00 80.12 101 GLN A C 1
ATOM 790 O O . GLN A 1 101 ? 41.221 1.860 -95.107 1.00 80.12 101 GLN A O 1
ATOM 795 N N . CYS A 1 102 ? 42.667 2.387 -93.467 1.00 70.12 102 CYS A N 1
ATOM 796 C CA . CYS A 1 102 ? 43.407 1.118 -93.437 1.00 70.12 102 CYS A CA 1
ATOM 797 C C . CYS A 1 102 ? 43.693 0.519 -94.842 1.00 70.12 102 CYS A C 1
ATOM 799 O O . CYS A 1 102 ? 43.585 -0.689 -95.051 1.00 70.12 102 CYS A O 1
ATOM 801 N N . GLU A 1 103 ? 44.056 1.363 -95.822 1.00 66.88 103 GLU A N 1
ATOM 802 C CA . GLU A 1 103 ? 44.276 1.014 -97.242 1.00 66.88 103 GLU A CA 1
ATOM 803 C C . GLU A 1 103 ? 45.545 0.159 -97.449 1.00 66.88 103 GLU A C 1
ATOM 805 O O . GLU A 1 103 ? 46.567 0.618 -97.954 1.00 66.88 103 GLU A O 1
ATOM 810 N N . GLY A 1 104 ? 45.547 -1.094 -96.984 1.00 66.50 104 GLY A N 1
ATOM 811 C CA . GLY A 1 104 ? 46.674 -2.031 -97.141 1.00 66.50 104 GLY A CA 1
ATOM 812 C C . GLY A 1 104 ? 47.870 -1.791 -96.207 1.00 66.50 104 GLY A C 1
ATOM 813 O O . GLY A 1 104 ? 48.789 -2.618 -96.138 1.00 66.50 104 GLY A O 1
ATOM 814 N N . LYS A 1 105 ? 47.861 -0.682 -95.458 1.00 76.12 105 LYS A N 1
ATOM 815 C CA . LYS A 1 105 ? 48.921 -0.308 -94.509 1.00 76.12 105 LYS A CA 1
ATOM 816 C C . LYS A 1 105 ? 48.866 -1.116 -93.204 1.00 76.12 105 LYS A C 1
ATOM 818 O O . LYS A 1 105 ? 49.919 -1.436 -92.659 1.00 76.12 105 LYS A O 1
ATOM 823 N N . CYS A 1 106 ? 47.669 -1.489 -92.752 1.00 87.12 106 CYS A N 1
ATOM 824 C CA . CYS A 1 106 ? 47.407 -2.265 -91.537 1.00 87.12 106 CYS A CA 1
ATOM 825 C C . CYS A 1 106 ? 46.579 -3.523 -91.821 1.00 87.12 106 CYS A C 1
ATOM 827 O O . CYS A 1 106 ? 45.902 -3.625 -92.843 1.00 87.12 106 CYS A O 1
ATOM 829 N N . ASP A 1 107 ? 46.642 -4.473 -90.894 1.00 89.38 107 ASP A N 1
ATOM 830 C CA . ASP A 1 107 ? 45.867 -5.710 -90.882 1.00 89.38 107 ASP A CA 1
ATOM 831 C C . ASP A 1 107 ? 44.611 -5.566 -89.985 1.00 89.38 107 ASP A C 1
ATOM 833 O O . ASP A 1 107 ? 43.552 -6.103 -90.314 1.00 89.38 107 ASP A O 1
ATOM 837 N N . PHE A 1 108 ? 44.692 -4.789 -88.893 1.00 92.62 108 PHE A N 1
ATOM 838 C CA . PHE A 1 108 ? 43.556 -4.454 -88.017 1.00 92.62 108 PHE A CA 1
ATOM 839 C C . PHE A 1 108 ? 43.663 -3.046 -87.395 1.00 92.62 108 PHE A C 1
ATOM 841 O O . PHE A 1 108 ? 44.689 -2.380 -87.522 1.00 92.62 108 PHE A O 1
ATOM 848 N N . LEU A 1 109 ? 42.607 -2.581 -86.722 1.00 92.69 109 LEU A N 1
ATOM 849 C CA . LEU A 1 109 ? 42.584 -1.353 -85.925 1.00 92.69 109 LEU A CA 1
ATOM 850 C C . LEU A 1 109 ? 42.446 -1.678 -84.437 1.00 92.69 109 LEU A C 1
ATOM 852 O O . LEU A 1 109 ? 41.607 -2.503 -84.067 1.00 92.69 109 LEU A O 1
ATOM 856 N N . SER A 1 110 ? 43.241 -0.999 -83.607 1.00 92.75 110 SER A N 1
ATOM 857 C CA . SER A 1 110 ? 43.286 -1.161 -82.145 1.00 92.75 110 SER A CA 1
ATOM 858 C C . SER A 1 110 ? 41.943 -0.892 -81.473 1.00 92.75 110 SER A C 1
ATOM 860 O O . SER A 1 110 ? 41.581 -1.630 -80.570 1.00 92.75 110 SER A O 1
ATOM 862 N N . GLY A 1 111 ? 41.197 0.127 -81.907 1.00 90.69 111 GLY A N 1
ATOM 863 C CA . GLY A 1 111 ? 39.912 0.477 -81.314 1.00 90.69 111 GLY A CA 1
ATOM 864 C C . GLY A 1 111 ? 39.019 1.255 -82.272 1.00 90.69 111 GLY A C 1
ATOM 865 O O . GLY A 1 111 ? 39.302 2.396 -82.630 1.00 90.69 111 GLY A O 1
ATOM 866 N N . ALA A 1 112 ? 37.902 0.653 -82.669 1.00 89.19 112 ALA A N 1
ATOM 867 C CA . ALA A 1 112 ? 36.908 1.284 -83.524 1.00 89.19 112 ALA A CA 1
ATOM 868 C C . ALA A 1 112 ? 35.487 0.985 -83.038 1.00 89.19 112 ALA A C 1
ATOM 870 O O . ALA A 1 112 ? 35.181 -0.105 -82.556 1.00 89.19 112 ALA A O 1
ATOM 871 N N . VAL A 1 113 ? 34.598 1.965 -83.208 1.00 89.62 113 VAL A N 1
ATOM 872 C CA . VAL A 1 113 ? 33.159 1.765 -83.006 1.00 89.62 113 VAL A CA 1
ATOM 873 C C . VAL A 1 113 ? 32.550 1.214 -84.284 1.00 89.62 113 VAL A C 1
ATOM 875 O O . VAL A 1 113 ? 32.747 1.787 -85.366 1.00 89.62 113 VAL A O 1
ATOM 878 N N . LYS A 1 114 ? 31.803 0.121 -84.127 1.00 90.31 114 LYS A N 1
ATOM 879 C CA . LYS A 1 114 ? 31.009 -0.506 -85.177 1.00 90.31 114 LYS A CA 1
ATOM 880 C C . LYS A 1 114 ? 29.940 0.473 -85.671 1.00 90.31 114 LYS A C 1
ATOM 882 O O . LYS A 1 114 ? 29.105 0.916 -84.891 1.00 90.31 114 LYS A O 1
ATOM 887 N N . MET A 1 115 ? 29.984 0.806 -86.959 1.00 86.31 115 MET A N 1
ATOM 888 C CA . MET A 1 115 ? 29.030 1.701 -87.623 1.00 86.31 115 MET A CA 1
ATOM 889 C C . MET A 1 115 ? 28.607 1.088 -88.959 1.00 86.31 115 MET A C 1
ATOM 891 O O . MET A 1 115 ? 29.483 0.537 -89.629 1.00 86.31 115 MET A O 1
ATOM 895 N N . PRO A 1 116 ? 27.341 1.242 -89.397 1.00 86.50 116 PRO A N 1
ATOM 896 C CA . PRO A 1 116 ? 26.856 0.635 -90.640 1.00 86.50 116 PRO A CA 1
ATOM 897 C C . PRO A 1 116 ? 27.741 0.926 -91.862 1.00 86.50 116 PRO A C 1
ATOM 899 O O . PRO A 1 116 ? 28.088 0.017 -92.598 1.00 86.50 116 PRO A O 1
ATOM 902 N N . GLU A 1 117 ? 28.209 2.168 -92.026 1.00 84.88 117 GLU A N 1
ATOM 903 C CA . GLU A 1 117 ? 29.091 2.554 -93.145 1.00 84.88 117 GLU A CA 1
ATOM 904 C C . GLU A 1 117 ? 30.499 1.943 -93.069 1.00 84.88 117 GLU A C 1
ATOM 906 O O . GLU A 1 117 ? 31.177 1.784 -94.078 1.00 84.88 117 GLU A O 1
ATOM 911 N N . ARG A 1 118 ? 30.977 1.627 -91.860 1.00 87.81 118 ARG A N 1
ATOM 912 C CA . ARG A 1 118 ? 32.296 1.013 -91.662 1.00 87.81 118 ARG A CA 1
ATOM 913 C C . ARG A 1 118 ? 32.231 -0.488 -91.879 1.00 87.81 118 ARG A C 1
ATOM 915 O O . ARG A 1 118 ? 33.211 -1.080 -92.316 1.00 87.81 118 ARG A O 1
ATOM 922 N N . GLU A 1 119 ? 31.075 -1.094 -91.616 1.00 88.94 119 GLU A N 1
ATOM 923 C CA . GLU A 1 119 ? 30.820 -2.499 -91.927 1.00 88.94 119 GLU A CA 1
ATOM 924 C C . GLU A 1 119 ? 30.869 -2.793 -93.424 1.00 88.94 119 GLU A C 1
ATOM 926 O O . GLU A 1 119 ? 31.010 -3.956 -93.786 1.00 88.94 119 GLU A O 1
ATOM 931 N N . ASP A 1 120 ? 30.823 -1.786 -94.301 1.00 86.56 120 ASP A N 1
ATOM 932 C CA . ASP A 1 120 ? 31.013 -1.979 -95.740 1.00 86.56 120 ASP A CA 1
ATOM 933 C C . ASP A 1 120 ? 32.438 -2.450 -96.071 1.00 86.56 120 ASP A C 1
ATOM 935 O O . ASP A 1 120 ? 32.608 -3.293 -96.956 1.00 86.56 120 ASP A O 1
ATOM 939 N N . PHE A 1 121 ? 33.450 -2.022 -95.304 1.00 86.44 121 PHE A N 1
ATOM 940 C CA . PHE A 1 121 ? 34.868 -2.305 -95.575 1.00 86.44 121 PHE A CA 1
ATOM 941 C C . PHE A 1 121 ? 35.652 -2.949 -94.411 1.00 86.44 121 PHE A C 1
ATOM 943 O O . PHE A 1 121 ? 36.755 -3.457 -94.631 1.00 86.44 121 PHE A O 1
ATOM 950 N N . LEU A 1 122 ? 35.081 -3.025 -93.203 1.00 90.38 122 LEU A N 1
ATOM 951 C CA . LEU A 1 122 ? 35.680 -3.649 -92.014 1.00 90.38 122 LEU A CA 1
ATOM 952 C C . LEU A 1 122 ? 34.749 -4.695 -91.382 1.00 90.38 122 LEU A C 1
ATOM 954 O O . LEU A 1 122 ? 33.528 -4.558 -91.387 1.00 90.38 122 LEU A O 1
ATOM 958 N N . PHE A 1 123 ? 35.341 -5.726 -90.788 1.00 92.25 123 PHE A N 1
ATOM 959 C CA . PHE A 1 123 ? 34.703 -6.620 -89.826 1.00 92.25 123 PHE A CA 1
ATOM 960 C C . PHE A 1 123 ? 35.024 -6.178 -88.397 1.00 92.25 123 PHE A C 1
ATOM 962 O O . PHE A 1 123 ? 36.081 -5.603 -88.163 1.00 92.25 123 PHE A O 1
ATOM 969 N N . PHE A 1 124 ? 34.149 -6.475 -87.438 1.00 94.31 124 PHE A N 1
ATOM 970 C CA . PHE A 1 124 ? 34.309 -6.072 -86.037 1.00 94.31 124 PHE A CA 1
ATOM 971 C C . PHE A 1 124 ? 34.179 -7.276 -85.110 1.00 94.31 124 PHE A C 1
ATOM 973 O O . PHE A 1 124 ? 33.314 -8.126 -85.328 1.00 94.31 124 PHE A O 1
ATOM 980 N N . THR A 1 125 ? 35.009 -7.324 -84.070 1.00 95.75 125 THR A N 1
ATOM 981 C CA . THR A 1 125 ? 34.837 -8.266 -82.956 1.00 95.75 125 THR A CA 1
ATOM 982 C C . THR A 1 125 ? 33.657 -7.863 -82.067 1.00 95.75 125 THR A C 1
ATOM 984 O O . THR A 1 125 ? 33.064 -6.794 -82.238 1.00 95.75 125 THR A O 1
ATOM 987 N N . THR A 1 126 ? 33.345 -8.677 -81.057 1.00 94.19 126 THR A N 1
ATOM 988 C CA . THR A 1 126 ? 32.614 -8.178 -79.885 1.00 94.19 126 THR A CA 1
ATOM 989 C C . THR A 1 126 ? 33.398 -7.035 -79.217 1.00 94.19 126 THR A C 1
ATOM 991 O O . THR A 1 126 ? 34.632 -6.970 -79.335 1.00 94.19 126 THR A O 1
ATOM 994 N N . PRO A 1 127 ? 32.713 -6.096 -78.542 1.00 94.69 127 PRO A N 1
ATOM 995 C CA . PRO A 1 127 ? 33.389 -4.996 -77.871 1.00 94.69 127 PRO A CA 1
ATOM 996 C C . PRO A 1 127 ? 34.240 -5.490 -76.699 1.00 94.69 127 PRO A C 1
ATOM 998 O O . PRO A 1 127 ? 33.743 -6.218 -75.844 1.00 94.69 127 PRO A O 1
ATOM 1001 N N . TYR A 1 128 ? 35.498 -5.053 -76.628 1.00 93.31 128 TYR A N 1
ATOM 1002 C CA . TYR A 1 128 ? 36.410 -5.374 -75.521 1.00 93.31 128 TYR A CA 1
ATOM 1003 C C . TYR A 1 128 ? 36.530 -4.229 -74.504 1.00 93.31 128 TYR A C 1
ATOM 1005 O O . TYR A 1 128 ? 37.109 -4.393 -73.432 1.00 93.31 128 TYR A O 1
ATOM 1013 N N . TYR A 1 129 ? 36.012 -3.044 -74.829 1.00 90.88 129 TYR A N 1
ATOM 1014 C CA . TYR A 1 129 ? 36.026 -1.894 -73.935 1.00 90.88 129 TYR A CA 1
ATOM 1015 C C . TYR A 1 129 ? 34.777 -1.040 -74.147 1.00 90.88 129 TYR A C 1
ATOM 1017 O O . TYR A 1 129 ? 34.331 -0.854 -75.276 1.00 90.88 129 TYR A O 1
ATOM 1025 N N . GLN A 1 130 ? 34.222 -0.488 -73.070 1.00 88.19 130 GLN A N 1
ATOM 1026 C CA . GLN A 1 130 ? 33.066 0.405 -73.127 1.00 88.19 130 GLN A CA 1
ATOM 1027 C C . GLN A 1 130 ? 33.420 1.734 -72.470 1.00 88.19 130 GLN A C 1
ATOM 1029 O O . GLN A 1 130 ? 33.923 1.773 -71.346 1.00 88.19 130 GLN A O 1
ATOM 1034 N N . THR A 1 131 ? 33.161 2.826 -73.183 1.00 86.12 131 THR A N 1
ATOM 1035 C CA . THR A 1 131 ? 33.281 4.182 -72.646 1.00 86.12 131 THR A CA 1
ATOM 1036 C C . THR A 1 131 ? 31.984 4.956 -72.843 1.00 86.12 131 THR A C 1
ATOM 1038 O O . THR A 1 131 ? 31.127 4.573 -73.637 1.00 86.12 131 THR A O 1
ATOM 1041 N N . SER A 1 132 ? 31.845 6.048 -72.102 1.00 87.31 132 SER A N 1
ATOM 1042 C CA . SER A 1 132 ? 30.747 7.002 -72.227 1.00 87.31 132 SER A CA 1
ATOM 1043 C C . SER A 1 132 ? 31.301 8.393 -72.499 1.00 87.31 132 SER A C 1
ATOM 1045 O O . SER A 1 132 ? 32.432 8.702 -72.114 1.00 87.31 132 SER A O 1
ATOM 1047 N N . HIS A 1 133 ? 30.490 9.250 -73.105 1.00 90.25 133 HIS A N 1
ATOM 1048 C CA . HIS A 1 133 ? 30.837 10.649 -73.326 1.00 90.25 133 HIS A CA 1
ATOM 1049 C C . HIS A 1 133 ? 30.178 11.554 -72.284 1.00 90.25 133 HIS A C 1
ATOM 1051 O O . HIS A 1 133 ? 29.119 11.247 -71.735 1.00 90.25 133 HIS A O 1
ATOM 1057 N N . VAL A 1 134 ? 30.820 12.681 -72.013 1.00 91.06 134 VAL A N 1
ATOM 1058 C CA . VAL A 1 134 ? 30.343 13.724 -71.111 1.00 91.06 134 VAL A CA 1
ATOM 1059 C C . VAL A 1 134 ? 30.395 15.081 -71.788 1.00 91.06 134 VAL A C 1
ATOM 1061 O O . VAL A 1 134 ? 31.169 15.309 -72.720 1.00 91.06 134 VAL A O 1
ATOM 1064 N N . LEU A 1 135 ? 29.562 15.983 -71.285 1.00 92.94 135 LEU A N 1
ATOM 1065 C CA . LEU A 1 135 ? 29.561 17.389 -71.642 1.00 92.94 135 LEU A CA 1
ATOM 1066 C C . LEU A 1 135 ? 30.464 18.140 -70.675 1.00 92.94 135 LEU A C 1
ATOM 1068 O O . LEU A 1 135 ? 30.217 18.145 -69.467 1.00 92.94 135 LEU A O 1
ATOM 1072 N N . LEU A 1 136 ? 31.494 18.788 -71.208 1.00 92.25 136 LEU A N 1
ATOM 1073 C CA . LEU A 1 136 ? 32.346 19.703 -70.464 1.00 92.25 136 LEU A CA 1
ATOM 1074 C C . LEU A 1 136 ? 31.985 21.141 -70.797 1.00 92.25 136 LEU A C 1
ATOM 1076 O O . LEU A 1 136 ? 31.839 21.505 -71.962 1.00 92.25 136 LEU A O 1
ATOM 1080 N N . ALA A 1 137 ? 31.869 21.970 -69.770 1.00 93.81 137 ALA A N 1
ATOM 1081 C CA . ALA A 1 137 ? 31.668 23.401 -69.923 1.00 93.81 137 ALA A CA 1
ATOM 1082 C C . ALA A 1 137 ? 32.353 24.159 -68.784 1.00 93.81 137 ALA A C 1
ATOM 1084 O O . ALA A 1 137 ? 32.798 23.558 -67.808 1.00 93.81 137 ALA A O 1
ATOM 1085 N N . LYS A 1 138 ? 32.418 25.489 -68.884 1.00 91.06 138 LYS A N 1
ATOM 1086 C CA . LYS A 1 138 ? 33.001 26.333 -67.829 1.00 91.06 138 LYS A CA 1
ATOM 1087 C C . LYS A 1 138 ? 32.376 26.064 -66.454 1.00 91.06 138 LYS A C 1
ATOM 1089 O O . LYS A 1 138 ? 31.154 25.932 -66.341 1.00 91.06 138 LYS A O 1
ATOM 1094 N N . SER A 1 139 ? 33.193 26.087 -65.399 1.00 86.44 139 SER A N 1
ATOM 1095 C CA . SER A 1 139 ? 32.809 25.718 -64.023 1.00 86.44 139 SER A CA 1
ATOM 1096 C C . SER A 1 139 ? 31.575 26.436 -63.451 1.00 86.44 139 SER A C 1
ATOM 1098 O O . SER A 1 139 ? 30.893 25.892 -62.583 1.00 86.44 139 SER A O 1
ATOM 1100 N N . GLY A 1 140 ? 31.227 27.628 -63.945 1.00 83.69 140 GLY A N 1
ATOM 1101 C CA . GLY A 1 140 ? 30.048 28.387 -63.503 1.00 83.69 140 GLY A CA 1
ATOM 1102 C C . GLY A 1 140 ? 28.696 27.900 -64.045 1.00 83.69 140 GLY A C 1
ATOM 1103 O O . GLY A 1 140 ? 27.664 28.426 -63.644 1.00 83.69 140 GLY A O 1
ATOM 1104 N N . ARG A 1 141 ? 28.665 26.926 -64.961 1.00 87.25 141 ARG A N 1
ATOM 1105 C CA . ARG A 1 141 ? 27.427 26.534 -65.659 1.00 87.25 141 ARG A CA 1
ATOM 1106 C C . ARG A 1 141 ? 26.615 25.467 -64.921 1.00 87.25 141 ARG A C 1
ATOM 1108 O O . ARG A 1 141 ? 27.204 24.674 -64.190 1.00 87.25 141 ARG A O 1
ATOM 1115 N N . PRO A 1 142 ? 25.279 25.441 -65.050 1.00 87.25 142 PRO A N 1
ATOM 1116 C CA . PRO A 1 142 ? 24.457 24.438 -64.379 1.00 87.25 142 PRO A CA 1
ATOM 1117 C C . PRO A 1 142 ? 24.709 23.032 -64.939 1.00 87.25 142 PRO A C 1
ATOM 1119 O O . PRO A 1 142 ? 25.221 22.875 -66.046 1.00 87.25 142 PRO A O 1
ATOM 1122 N N . PHE A 1 143 ? 24.355 22.019 -64.148 1.00 89.25 143 PHE A N 1
ATOM 1123 C CA . PHE A 1 143 ? 24.292 20.640 -64.625 1.00 89.25 143 PHE A CA 1
ATOM 1124 C C . PHE A 1 143 ? 23.073 20.475 -65.543 1.00 89.25 143 PHE A C 1
ATOM 1126 O O . PHE A 1 143 ? 22.016 21.040 -65.263 1.00 89.25 143 PHE A O 1
ATOM 1133 N N . VAL A 1 144 ? 23.226 19.707 -66.615 1.00 87.31 144 VAL A N 1
ATOM 1134 C CA . VAL A 1 144 ? 22.202 19.384 -67.607 1.00 87.31 144 VAL A CA 1
ATOM 1135 C C . VAL A 1 144 ? 21.915 17.889 -67.580 1.00 87.31 144 VAL A C 1
ATOM 1137 O O . VAL A 1 144 ? 22.823 17.073 -67.402 1.00 87.31 144 VAL A O 1
ATOM 1140 N N . GLN A 1 145 ? 20.645 17.525 -67.723 1.00 83.44 145 GLN A N 1
ATOM 1141 C CA . GLN A 1 145 ? 20.223 16.126 -67.741 1.00 83.44 145 GLN A CA 1
ATOM 1142 C C . GLN A 1 145 ? 20.491 15.496 -69.105 1.00 83.44 145 GLN A C 1
ATOM 1144 O O . GLN A 1 145 ? 20.848 14.325 -69.175 1.00 83.44 145 GLN A O 1
ATOM 1149 N N . SER A 1 146 ? 20.365 16.274 -70.180 1.00 85.38 146 SER A N 1
ATOM 1150 C CA . SER A 1 146 ? 20.599 15.806 -71.544 1.00 85.38 146 SER A CA 1
ATOM 1151 C C . SER A 1 146 ? 21.164 16.911 -72.437 1.00 85.38 146 SER A C 1
ATOM 1153 O O . SER A 1 146 ? 21.153 18.089 -72.081 1.00 85.38 146 SER A O 1
ATOM 1155 N N . LEU A 1 147 ? 21.625 16.552 -73.642 1.00 87.62 147 LEU A N 1
ATOM 1156 C CA . LEU A 1 147 ? 22.001 17.559 -74.640 1.00 87.62 147 LEU A CA 1
ATOM 1157 C C . LEU A 1 147 ? 20.796 18.414 -75.078 1.00 87.62 147 LEU A C 1
ATOM 1159 O O . LEU A 1 147 ? 20.986 19.554 -75.492 1.00 87.62 147 LEU A O 1
ATOM 1163 N N . ALA A 1 148 ? 19.564 17.900 -74.953 1.00 87.69 148 ALA A N 1
ATOM 1164 C CA . ALA A 1 148 ? 18.356 18.631 -75.333 1.00 87.69 148 ALA A CA 1
ATOM 1165 C C . ALA A 1 148 ? 18.191 19.940 -74.539 1.00 87.69 148 ALA A C 1
ATOM 1167 O O . ALA A 1 148 ? 17.697 20.922 -75.087 1.00 87.69 148 ALA A O 1
ATOM 1168 N N . ASP A 1 149 ? 18.681 19.978 -73.295 1.00 89.06 149 ASP A N 1
ATOM 1169 C CA . ASP A 1 149 ? 18.626 21.154 -72.416 1.00 89.06 149 ASP A CA 1
ATOM 1170 C C . ASP A 1 149 ? 19.458 22.337 -72.944 1.00 89.06 149 ASP A C 1
ATOM 1172 O O . ASP A 1 149 ? 19.289 23.468 -72.493 1.00 89.06 149 ASP A O 1
ATOM 1176 N N . ILE A 1 150 ? 20.381 22.071 -73.876 1.00 91.12 150 ILE A N 1
ATOM 1177 C CA . ILE A 1 150 ? 21.301 23.046 -74.479 1.00 91.12 150 ILE A CA 1
ATOM 1178 C C . ILE A 1 150 ? 21.329 22.925 -76.008 1.00 91.12 150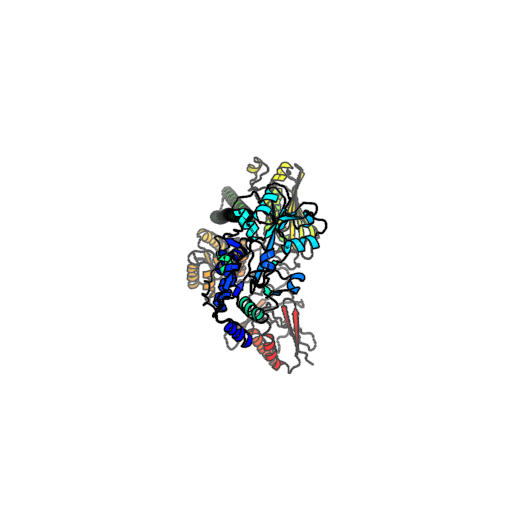 ILE A C 1
ATOM 1180 O O . ILE A 1 150 ? 22.326 23.267 -76.646 1.00 91.12 150 ILE A O 1
ATOM 1184 N N . ALA A 1 151 ? 20.255 22.412 -76.613 1.00 88.25 151 ALA A N 1
ATOM 1185 C CA . ALA A 1 151 ? 20.200 22.139 -78.048 1.00 88.25 151 ALA A CA 1
ATOM 1186 C C . ALA A 1 151 ? 20.286 23.406 -78.919 1.00 88.25 151 ALA A C 1
ATOM 1188 O O . ALA A 1 151 ? 20.722 23.323 -80.066 1.00 88.25 151 ALA A O 1
ATOM 1189 N N . ASP A 1 152 ? 19.890 24.562 -78.385 1.00 90.94 152 ASP A N 1
ATOM 1190 C CA . ASP A 1 152 ? 19.991 25.891 -79.002 1.00 90.94 152 ASP A CA 1
ATOM 1191 C C . ASP A 1 152 ? 21.414 26.472 -78.949 1.00 90.94 152 ASP A C 1
ATOM 1193 O O . ASP A 1 152 ? 21.721 27.467 -79.610 1.00 90.94 152 ASP A O 1
ATOM 1197 N N . GLN A 1 153 ? 22.295 25.857 -78.164 1.00 94.19 153 GLN A N 1
ATOM 1198 C CA . GLN A 1 153 ? 23.654 26.319 -77.962 1.00 94.19 153 GLN A CA 1
ATOM 1199 C C . GLN A 1 153 ? 24.622 25.716 -78.982 1.00 94.19 153 GLN A C 1
ATOM 1201 O O . GLN A 1 153 ? 24.372 24.704 -79.639 1.00 94.19 153 GLN A O 1
ATOM 1206 N N . LYS A 1 154 ? 25.791 26.347 -79.096 1.00 95.94 154 LYS A N 1
ATOM 1207 C CA . LYS A 1 154 ? 26.886 25.843 -79.923 1.00 95.94 154 LYS A CA 1
ATOM 1208 C C . LYS A 1 154 ? 27.675 24.778 -79.163 1.00 95.94 154 LYS A C 1
ATOM 1210 O O . LYS A 1 154 ? 28.174 25.060 -78.074 1.00 95.94 154 LYS A O 1
ATOM 1215 N N . ILE A 1 155 ? 27.824 23.588 -79.737 1.00 95.56 155 ILE A N 1
ATOM 1216 C CA . ILE A 1 155 ? 28.481 22.438 -79.099 1.00 95.56 155 ILE A CA 1
ATOM 1217 C C . ILE A 1 155 ? 29.701 22.019 -79.918 1.00 95.56 155 ILE A C 1
ATOM 1219 O O . ILE A 1 155 ? 29.600 21.848 -81.132 1.00 95.56 155 ILE A O 1
ATOM 1223 N N . VAL A 1 156 ? 30.856 21.843 -79.275 1.00 94.69 156 VAL A N 1
ATOM 1224 C CA . VAL A 1 156 ? 32.071 21.365 -79.951 1.00 94.69 156 VAL A CA 1
ATOM 1225 C C . VAL A 1 156 ? 32.158 19.850 -79.853 1.00 94.69 156 VAL A C 1
ATOM 1227 O O . VAL A 1 156 ? 32.005 19.271 -78.776 1.00 94.69 156 VAL A O 1
ATOM 1230 N N . ILE A 1 157 ? 32.414 19.211 -80.988 1.00 92.75 157 ILE A N 1
ATOM 1231 C CA . ILE A 1 157 ? 32.542 17.761 -81.137 1.00 92.75 157 ILE A CA 1
ATOM 1232 C C . ILE A 1 157 ? 33.848 17.419 -81.871 1.00 92.75 157 ILE A C 1
ATOM 1234 O O . ILE A 1 157 ? 34.339 18.229 -82.659 1.00 92.75 157 ILE A O 1
ATOM 1238 N N . PRO A 1 158 ? 34.430 16.232 -81.641 1.00 85.88 158 PRO A N 1
ATOM 1239 C CA . PRO A 1 158 ? 35.641 15.811 -82.344 1.00 85.88 158 PRO A CA 1
ATOM 1240 C C . PRO A 1 158 ? 35.384 15.570 -83.843 1.00 85.88 158 PRO A C 1
ATOM 1242 O O . PRO A 1 158 ? 34.394 14.928 -84.213 1.00 85.88 158 PRO A O 1
ATOM 1245 N N . THR A 1 159 ? 36.294 16.039 -84.702 1.00 83.31 159 THR A N 1
ATOM 1246 C CA . THR A 1 159 ? 36.228 15.864 -86.166 1.00 83.31 159 THR A CA 1
ATOM 1247 C C . THR A 1 159 ? 36.247 14.384 -86.559 1.00 83.31 159 THR A C 1
ATOM 1249 O O . THR A 1 159 ? 37.083 13.614 -86.089 1.00 83.31 159 THR A O 1
ATOM 1252 N N . GLY A 1 160 ? 35.331 13.963 -87.440 1.00 73.12 160 GLY A N 1
ATOM 1253 C CA . GLY A 1 160 ? 35.312 12.601 -88.009 1.00 73.12 160 GLY A CA 1
ATOM 1254 C C . GLY A 1 160 ? 35.031 11.458 -87.014 1.00 73.12 160 GLY A C 1
ATOM 1255 O O . GLY A 1 160 ? 35.087 10.280 -87.382 1.00 73.12 160 GLY A O 1
ATOM 1256 N N . GLY A 1 161 ? 34.727 11.778 -85.752 1.00 77.12 161 GLY A N 1
ATOM 1257 C CA . GLY A 1 161 ? 34.395 10.808 -84.712 1.00 77.12 161 GLY A CA 1
ATOM 1258 C C . GLY A 1 161 ? 32.994 10.215 -84.884 1.00 77.12 161 GLY A C 1
ATOM 1259 O O . GLY A 1 161 ? 32.068 10.881 -85.348 1.00 77.12 161 GLY A O 1
ATOM 1260 N N . ALA A 1 162 ? 32.812 8.964 -84.452 1.00 83.56 162 ALA A N 1
ATOM 1261 C CA . ALA A 1 162 ? 31.514 8.285 -84.526 1.00 83.56 162 ALA A CA 1
ATOM 1262 C C . ALA A 1 162 ? 30.439 9.008 -83.680 1.00 83.56 162 ALA A C 1
ATOM 1264 O O . ALA A 1 162 ? 29.307 9.167 -84.129 1.00 83.56 162 ALA A O 1
ATOM 1265 N N . ILE A 1 163 ? 30.823 9.545 -82.514 1.00 86.44 163 ILE A N 1
ATOM 1266 C CA . ILE A 1 163 ? 29.952 10.361 -81.654 1.00 86.44 163 ILE A CA 1
ATOM 1267 C C . ILE A 1 163 ? 29.459 11.638 -82.347 1.00 86.44 163 ILE A C 1
ATOM 1269 O O . ILE A 1 163 ? 28.286 11.971 -82.249 1.00 86.44 163 ILE A O 1
ATOM 1273 N N . GLY A 1 164 ? 30.320 12.332 -83.098 1.00 88.12 164 GLY A N 1
ATOM 1274 C CA . GLY A 1 164 ? 29.940 13.561 -83.795 1.00 88.12 164 GLY A CA 1
ATOM 1275 C C . GLY A 1 164 ? 28.889 13.314 -84.877 1.00 88.12 164 GLY A C 1
ATOM 1276 O O . GLY A 1 164 ? 27.966 14.109 -85.050 1.00 88.12 164 GLY A O 1
ATOM 1277 N N . LYS A 1 165 ? 28.987 12.176 -85.573 1.00 86.25 165 LYS A N 1
ATOM 1278 C CA . LYS A 1 165 ? 27.985 11.756 -86.555 1.00 86.25 165 LYS A CA 1
ATOM 1279 C C . LYS A 1 165 ? 26.652 11.393 -85.895 1.00 86.25 165 LYS A C 1
ATOM 1281 O O . LYS A 1 165 ? 25.622 11.876 -86.354 1.00 86.25 165 LYS A O 1
ATOM 1286 N N . GLN A 1 166 ? 26.686 10.609 -84.815 1.00 87.44 166 GLN A N 1
ATOM 1287 C CA . GLN A 1 166 ? 25.491 10.228 -84.053 1.00 87.44 166 GLN A CA 1
ATOM 1288 C C . GLN A 1 166 ? 24.752 11.463 -83.518 1.00 87.44 166 GLN A C 1
ATOM 1290 O O . GLN A 1 166 ? 23.554 11.617 -83.725 1.00 87.44 166 GLN A O 1
ATOM 1295 N N . LEU A 1 167 ? 25.484 12.408 -82.923 1.00 90.56 167 LEU A N 1
ATOM 1296 C CA . LEU A 1 167 ? 24.910 13.638 -82.377 1.00 90.56 167 LEU A CA 1
ATOM 1297 C C . LEU A 1 167 ? 24.224 14.507 -83.438 1.00 90.56 167 LEU A C 1
ATOM 1299 O O . LEU A 1 167 ? 23.182 15.090 -83.164 1.00 90.56 167 LEU A O 1
ATOM 1303 N N . ARG A 1 168 ? 24.765 14.572 -84.660 1.00 90.81 168 ARG A N 1
ATOM 1304 C CA . ARG A 1 168 ? 24.121 15.290 -85.775 1.00 90.81 168 ARG A CA 1
ATOM 1305 C C . ARG A 1 168 ? 22.838 14.625 -86.257 1.00 90.81 168 ARG A C 1
ATOM 1307 O O . ARG A 1 168 ? 21.955 15.324 -86.744 1.00 90.81 168 ARG A O 1
ATOM 1314 N N . GLN A 1 169 ? 22.757 13.298 -86.168 1.00 88.81 169 GLN A N 1
ATOM 1315 C CA . GLN A 1 169 ? 21.551 12.554 -86.525 1.00 88.81 169 GLN A CA 1
ATOM 1316 C C . GLN A 1 169 ? 20.453 12.758 -85.478 1.00 88.81 169 GLN A C 1
ATOM 1318 O O . GLN A 1 169 ? 19.315 13.039 -85.846 1.00 88.81 169 GLN A O 1
ATOM 1323 N N . ASP A 1 170 ? 20.809 12.684 -84.195 1.00 90.12 170 ASP A N 1
ATOM 1324 C CA . ASP A 1 170 ? 19.846 12.761 -83.092 1.00 90.12 170 ASP A CA 1
ATOM 1325 C C . ASP A 1 170 ? 19.421 14.207 -82.772 1.00 90.12 170 ASP A C 1
ATOM 1327 O O . ASP A 1 170 ? 18.294 14.444 -82.338 1.00 90.12 170 ASP A O 1
ATOM 1331 N N . TYR A 1 171 ? 20.292 15.190 -83.038 1.00 91.50 171 TYR A N 1
ATOM 1332 C CA . TYR A 1 171 ? 20.057 16.614 -82.772 1.00 91.50 171 TYR A CA 1
ATOM 1333 C C . TYR A 1 171 ? 20.304 17.486 -84.022 1.00 91.50 171 TYR A C 1
ATOM 1335 O O . TYR A 1 171 ? 21.220 18.312 -84.038 1.00 91.50 171 TYR A O 1
ATOM 1343 N N . PRO A 1 172 ? 19.478 17.365 -85.081 1.00 89.25 172 PRO A N 1
ATOM 1344 C CA . PRO A 1 172 ? 19.702 18.055 -86.359 1.00 89.25 172 PRO A CA 1
ATOM 1345 C C . PRO A 1 172 ? 19.603 19.587 -86.271 1.00 89.25 172 PRO A C 1
ATOM 1347 O O . PRO A 1 172 ? 20.112 20.289 -87.141 1.00 89.25 172 PRO A O 1
ATOM 1350 N N . ASN A 1 173 ? 18.961 20.108 -85.221 1.00 89.06 173 ASN A N 1
ATOM 1351 C CA . ASN A 1 173 ? 18.769 21.544 -85.002 1.00 89.06 173 ASN A CA 1
ATOM 1352 C C . ASN A 1 173 ? 19.878 22.188 -84.147 1.00 89.06 173 ASN A C 1
ATOM 1354 O O . ASN A 1 173 ? 19.845 23.397 -83.923 1.00 89.06 173 ASN A O 1
ATOM 1358 N N . THR A 1 174 ? 20.846 21.408 -83.657 1.00 92.50 174 THR A N 1
ATOM 1359 C CA . THR A 1 174 ? 21.937 21.907 -82.811 1.00 92.50 174 THR A CA 1
ATOM 1360 C C . THR A 1 174 ? 23.126 22.364 -83.647 1.00 92.50 174 THR A C 1
ATOM 1362 O O . THR A 1 174 ? 23.525 21.721 -84.619 1.00 92.50 174 THR A O 1
ATOM 1365 N N . THR A 1 175 ? 23.736 23.486 -83.255 1.00 94.69 175 THR A N 1
ATOM 1366 C CA . THR A 1 175 ? 24.911 24.018 -83.955 1.00 94.69 175 THR A CA 1
ATOM 1367 C C . THR A 1 175 ? 26.176 23.311 -83.475 1.00 94.69 175 THR A C 1
ATOM 1369 O O . THR A 1 175 ? 26.733 23.655 -82.431 1.00 94.69 175 THR A O 1
ATOM 1372 N N . PHE A 1 176 ? 26.662 22.346 -84.255 1.00 93.81 176 PHE A N 1
ATOM 1373 C CA . PHE A 1 176 ? 27.911 21.642 -83.964 1.00 93.81 176 PHE A CA 1
ATOM 1374 C C . PHE A 1 176 ? 29.126 22.301 -84.626 1.00 93.81 176 PHE A C 1
ATOM 1376 O O . PHE A 1 176 ? 29.105 22.602 -85.819 1.00 93.81 176 PHE A O 1
ATOM 1383 N N . VAL A 1 177 ? 30.208 22.465 -83.866 1.00 92.06 177 VAL A N 1
ATOM 1384 C CA . VAL A 1 177 ? 31.522 22.911 -84.354 1.00 92.06 177 VAL A CA 1
ATOM 1385 C C . VAL A 1 177 ? 32.526 21.780 -84.186 1.00 92.06 177 VAL A C 1
ATOM 1387 O O . VAL A 1 177 ? 32.548 21.117 -83.153 1.00 92.06 177 VAL A O 1
ATOM 1390 N N . GLU A 1 178 ? 33.352 21.542 -85.197 1.00 90.25 178 GLU A N 1
ATOM 1391 C CA . GLU A 1 178 ? 34.359 20.484 -85.146 1.00 90.25 178 GLU A CA 1
ATOM 1392 C C . GLU A 1 178 ? 35.696 20.978 -84.579 1.00 90.25 178 GLU A C 1
ATOM 1394 O O . GLU A 1 178 ? 36.105 22.125 -84.794 1.00 90.25 178 GLU A O 1
ATOM 1399 N N . ALA A 1 179 ? 36.381 20.092 -83.860 1.00 88.19 179 ALA A N 1
ATOM 1400 C CA . ALA A 1 179 ? 37.748 20.276 -83.395 1.00 88.19 179 ALA A CA 1
ATOM 1401 C C . ALA A 1 179 ? 38.597 19.051 -83.761 1.00 88.19 179 ALA A C 1
ATOM 1403 O O . ALA A 1 179 ? 38.239 17.915 -83.439 1.00 88.19 179 ALA A O 1
ATOM 1404 N N . GLU A 1 180 ? 39.722 19.294 -84.438 1.00 80.19 180 GLU A N 1
ATOM 1405 C CA . GLU A 1 180 ? 40.607 18.236 -84.945 1.00 80.19 180 GLU A CA 1
ATOM 1406 C C . GLU A 1 180 ? 41.456 17.591 -83.845 1.00 80.19 180 GLU A C 1
ATOM 1408 O O . GLU A 1 180 ? 41.782 16.408 -83.929 1.00 80.19 180 GLU A O 1
ATOM 1413 N N . THR A 1 181 ? 41.786 18.350 -82.798 1.00 79.25 181 THR A N 1
ATOM 1414 C CA . THR A 1 181 ? 42.541 17.868 -81.639 1.00 79.25 181 THR A CA 1
ATOM 1415 C C . THR A 1 181 ? 41.729 18.045 -80.354 1.00 79.25 181 THR A C 1
ATOM 1417 O O . THR A 1 181 ? 40.886 18.946 -80.276 1.00 79.25 181 THR A O 1
ATOM 1420 N N . PRO A 1 182 ? 41.964 17.211 -79.322 1.00 79.19 182 PRO A N 1
ATOM 1421 C CA . PRO A 1 182 ? 41.317 17.391 -78.026 1.00 79.19 182 PRO A CA 1
ATOM 1422 C C . PRO A 1 182 ? 41.590 18.765 -77.407 1.00 79.19 182 PRO A C 1
ATOM 1424 O O . PRO A 1 182 ? 40.659 19.404 -76.932 1.00 79.19 182 PRO A O 1
ATOM 1427 N N . ASP A 1 183 ? 42.824 19.265 -77.484 1.00 83.06 183 ASP A N 1
ATOM 1428 C CA . ASP A 1 183 ? 43.175 20.583 -76.936 1.00 83.06 183 ASP A CA 1
ATOM 1429 C C . ASP A 1 183 ? 42.379 21.701 -77.618 1.00 83.06 183 ASP A C 1
ATOM 1431 O O . ASP A 1 183 ? 41.784 22.538 -76.941 1.00 83.06 183 ASP A O 1
ATOM 1435 N N . ALA A 1 184 ? 42.227 21.642 -78.948 1.00 87.38 184 ALA A N 1
ATOM 1436 C CA . ALA A 1 184 ? 41.384 22.584 -79.679 1.00 87.38 184 ALA A CA 1
ATOM 1437 C C . ALA A 1 184 ? 39.906 22.500 -79.255 1.00 87.38 184 ALA A C 1
ATOM 1439 O O . ALA A 1 184 ? 39.195 23.504 -79.294 1.00 87.38 184 ALA A O 1
ATOM 1440 N N . LEU A 1 185 ? 39.415 21.328 -78.835 1.00 89.88 185 LEU A N 1
ATOM 1441 C CA . LEU A 1 185 ? 38.057 21.188 -78.305 1.00 89.88 185 LEU A CA 1
ATOM 1442 C C . LEU A 1 185 ? 37.903 21.949 -76.985 1.00 89.88 185 LEU A C 1
ATOM 1444 O O . LEU A 1 185 ? 36.943 22.707 -76.830 1.00 89.88 185 LEU A O 1
ATOM 1448 N N . PHE A 1 186 ? 38.839 21.777 -76.051 1.00 88.88 186 PHE A N 1
ATOM 1449 C CA . PHE A 1 186 ? 38.786 22.430 -74.741 1.00 88.88 186 PHE A CA 1
ATOM 1450 C C . PHE A 1 186 ? 39.052 23.932 -74.829 1.00 88.88 186 PHE A C 1
ATOM 1452 O O . PHE A 1 186 ? 38.325 24.706 -74.207 1.00 88.88 186 PHE A O 1
ATOM 1459 N N . GLU A 1 187 ? 40.004 24.359 -75.660 1.00 89.69 187 GLU A N 1
ATOM 1460 C CA . GLU A 1 187 ? 40.297 25.772 -75.918 1.00 89.69 187 GLU A CA 1
ATOM 1461 C C . GLU A 1 187 ? 39.078 26.518 -76.461 1.00 89.69 187 GLU A C 1
ATOM 1463 O O . GLU A 1 187 ? 38.762 27.603 -75.983 1.00 89.69 187 GLU A O 1
ATOM 1468 N N . ARG A 1 188 ? 38.321 25.929 -77.394 1.00 92.62 188 ARG A N 1
ATOM 1469 C CA . ARG A 1 188 ? 37.092 26.550 -77.918 1.00 92.62 188 ARG A CA 1
ATOM 1470 C C . ARG A 1 188 ? 36.026 26.745 -76.838 1.00 92.62 188 ARG A C 1
ATOM 1472 O O . ARG A 1 188 ? 35.303 27.743 -76.851 1.00 92.62 188 ARG A O 1
ATOM 1479 N N . VAL A 1 189 ? 35.918 25.818 -75.887 1.00 93.06 189 VAL A N 1
ATOM 1480 C CA . VAL A 1 189 ? 34.985 25.937 -74.753 1.00 93.06 189 VAL A CA 1
ATOM 1481 C C . VAL A 1 189 ? 35.483 26.977 -73.742 1.00 93.06 189 VAL A C 1
ATOM 1483 O O . VAL A 1 189 ? 34.706 27.820 -73.281 1.00 93.06 189 VAL A O 1
ATOM 1486 N N . GLU A 1 190 ? 36.778 26.972 -73.429 1.00 89.81 190 GLU A N 1
ATOM 1487 C CA . GLU A 1 190 ? 37.413 27.923 -72.509 1.00 89.81 190 GLU A CA 1
ATOM 1488 C C . GLU A 1 190 ? 37.402 29.356 -73.065 1.00 89.81 190 GLU A C 1
ATOM 1490 O O . GLU A 1 190 ? 37.092 30.304 -72.345 1.00 89.81 190 GLU A O 1
ATOM 1495 N N . ASN A 1 191 ? 37.608 29.540 -74.365 1.00 90.25 191 ASN A N 1
ATOM 1496 C CA . ASN A 1 191 ? 37.543 30.848 -75.024 1.00 90.25 191 ASN A CA 1
ATOM 1497 C C . ASN A 1 191 ? 36.098 31.347 -75.202 1.00 90.25 191 ASN A C 1
ATOM 1499 O O . ASN A 1 191 ? 35.873 32.503 -75.549 1.00 90.25 191 ASN A O 1
ATOM 1503 N N . GLY A 1 192 ? 35.099 30.504 -74.914 1.00 88.56 192 GLY A N 1
ATOM 1504 C CA . GLY A 1 192 ? 33.684 30.838 -75.067 1.00 88.56 192 GLY A CA 1
ATOM 1505 C C . GLY A 1 192 ? 33.195 30.821 -76.515 1.00 88.56 192 GLY A C 1
ATOM 1506 O O . GLY A 1 192 ? 32.092 31.293 -76.782 1.00 88.56 192 GLY A O 1
ATOM 1507 N N . GLU A 1 193 ? 33.969 30.251 -77.442 1.00 91.81 193 GLU A N 1
ATOM 1508 C CA . GLU A 1 193 ? 33.534 30.019 -78.823 1.00 91.81 193 GLU A CA 1
ATOM 1509 C C . GLU A 1 193 ? 32.387 29.013 -78.895 1.00 91.81 193 GLU A C 1
ATOM 1511 O O . GLU A 1 193 ? 31.618 29.040 -79.854 1.00 91.81 193 GLU A O 1
ATOM 1516 N N . ALA A 1 194 ? 32.262 28.147 -77.889 1.00 93.50 194 ALA A N 1
ATOM 1517 C CA . ALA A 1 194 ? 31.179 27.194 -77.744 1.00 93.50 194 ALA A CA 1
ATOM 1518 C C . ALA A 1 194 ? 30.661 27.109 -76.309 1.00 93.50 194 ALA A C 1
ATOM 1520 O O . ALA A 1 194 ? 31.332 27.465 -75.336 1.00 93.50 194 ALA A O 1
ATOM 1521 N N . TYR A 1 195 ? 29.432 26.617 -76.179 1.00 93.88 195 TYR A N 1
ATOM 1522 C CA . TYR A 1 195 ? 28.831 26.353 -74.892 1.00 93.88 195 TYR A CA 1
ATOM 1523 C C . TYR A 1 195 ? 29.487 25.110 -74.269 1.00 93.88 195 TYR A C 1
ATOM 1525 O O . TYR A 1 195 ? 30.259 25.236 -73.324 1.00 93.88 195 TYR A O 1
ATOM 1533 N N . ALA A 1 196 ? 29.248 23.917 -74.785 1.00 94.88 196 ALA A N 1
ATOM 1534 C CA . ALA A 1 196 ? 29.859 22.711 -74.233 1.00 94.88 196 ALA A CA 1
ATOM 1535 C C . ALA A 1 196 ? 30.739 22.013 -75.267 1.00 94.88 196 ALA A C 1
ATOM 1537 O O . ALA A 1 196 ? 30.545 22.173 -76.471 1.00 94.88 196 ALA A O 1
ATOM 1538 N N . GLY A 1 197 ? 31.698 21.235 -74.783 1.00 93.75 197 GLY A N 1
ATOM 1539 C CA . GLY A 1 197 ? 32.489 20.302 -75.570 1.00 93.75 197 GLY A CA 1
ATOM 1540 C C . GLY A 1 197 ? 32.129 18.868 -75.200 1.00 93.75 197 GLY A C 1
ATOM 1541 O O . GLY A 1 197 ? 31.903 18.565 -74.027 1.00 93.75 197 GLY A O 1
ATOM 1542 N N . VAL A 1 198 ? 32.073 17.985 -76.191 1.00 92.88 198 VAL A N 1
ATOM 1543 C CA . VAL A 1 198 ? 31.840 16.553 -75.986 1.00 92.88 198 VAL A CA 1
ATOM 1544 C C . VAL A 1 198 ? 33.179 15.828 -75.938 1.00 92.88 198 VAL A C 1
ATOM 1546 O O . VAL A 1 198 ? 33.899 15.789 -76.933 1.00 92.88 198 VAL A O 1
ATOM 1549 N N . ALA A 1 199 ? 33.489 15.200 -74.806 1.00 89.94 199 ALA A N 1
ATOM 1550 C CA . ALA A 1 199 ? 34.670 14.351 -74.661 1.00 89.94 199 ALA A CA 1
ATOM 1551 C C . ALA A 1 199 ? 34.305 13.008 -74.024 1.00 89.94 199 ALA A C 1
ATOM 1553 O O . ALA A 1 199 ? 33.256 12.862 -73.396 1.00 89.94 199 ALA A O 1
ATOM 1554 N N . SER A 1 200 ? 35.165 12.005 -74.176 1.00 87.88 200 SER A N 1
ATOM 1555 C CA . SER A 1 200 ? 35.038 10.752 -73.430 1.00 87.88 200 SER A CA 1
ATOM 1556 C C . SER A 1 200 ? 35.249 11.000 -71.932 1.00 87.88 200 SER A C 1
ATOM 1558 O O . SER A 1 200 ? 36.008 11.885 -71.539 1.00 87.88 200 SER A O 1
ATOM 1560 N N . PHE A 1 201 ? 34.588 10.215 -71.079 1.00 85.19 201 PHE A N 1
ATOM 1561 C CA . PHE A 1 201 ? 34.592 10.425 -69.628 1.00 85.19 201 PHE A CA 1
ATOM 1562 C C . PHE A 1 201 ? 36.005 10.470 -69.032 1.00 85.19 201 PHE A C 1
ATOM 1564 O O . PHE A 1 201 ? 36.322 11.408 -68.304 1.00 85.19 201 PHE A O 1
ATOM 1571 N N . ALA A 1 202 ? 36.879 9.518 -69.385 1.00 82.69 202 ALA A N 1
ATOM 1572 C CA . ALA A 1 202 ? 38.244 9.499 -68.853 1.00 82.69 202 ALA A CA 1
ATOM 1573 C C . ALA A 1 202 ? 39.071 10.710 -69.313 1.00 82.69 202 ALA A C 1
ATOM 1575 O O . ALA A 1 202 ? 39.794 11.286 -68.507 1.00 82.69 202 ALA A O 1
ATOM 1576 N N . HIS A 1 203 ? 38.920 11.140 -70.572 1.00 83.81 203 HIS A N 1
ATOM 1577 C CA . HIS A 1 203 ? 39.600 12.333 -71.083 1.00 83.81 203 HIS A CA 1
ATOM 1578 C C . HIS A 1 203 ? 39.095 13.594 -70.368 1.00 83.81 203 HIS A C 1
ATOM 1580 O O . HIS A 1 203 ? 39.888 14.424 -69.930 1.00 83.81 203 HIS A O 1
ATOM 1586 N N . GLY A 1 204 ? 37.776 13.711 -70.180 1.00 85.62 204 GLY A N 1
ATOM 1587 C CA . GLY A 1 204 ? 37.172 14.818 -69.445 1.00 85.62 204 GLY A CA 1
ATOM 1588 C C . GLY A 1 204 ? 37.709 14.936 -68.017 1.00 85.62 204 GLY A C 1
ATOM 1589 O O . GLY A 1 204 ? 38.096 16.024 -67.601 1.00 85.62 204 GLY A O 1
ATOM 1590 N N . ILE A 1 205 ? 37.795 13.822 -67.280 1.00 82.25 205 ILE A N 1
ATOM 1591 C CA . ILE A 1 205 ? 38.377 13.820 -65.929 1.00 82.25 205 ILE A CA 1
ATOM 1592 C C . ILE A 1 205 ? 39.867 14.168 -65.961 1.00 82.25 205 ILE A C 1
ATOM 1594 O O . ILE A 1 205 ? 40.303 14.987 -65.157 1.00 82.25 205 ILE A O 1
ATOM 1598 N N . GLN A 1 206 ? 40.635 13.594 -66.891 1.00 79.19 206 GLN A N 1
ATOM 1599 C CA . GLN A 1 206 ? 42.067 13.864 -67.023 1.00 79.19 206 GLN A CA 1
ATOM 1600 C C . GLN A 1 206 ? 42.347 15.365 -67.192 1.00 79.19 206 GLN A C 1
ATOM 1602 O O . GLN A 1 206 ? 43.193 15.914 -66.491 1.00 79.19 206 GLN A O 1
ATOM 1607 N N . ILE A 1 207 ? 41.607 16.043 -68.070 1.00 81.88 207 ILE A N 1
ATOM 1608 C CA . ILE A 1 207 ? 41.776 17.480 -68.324 1.00 81.88 207 ILE A CA 1
ATOM 1609 C C . ILE A 1 207 ? 41.400 18.325 -67.105 1.00 81.88 207 ILE A C 1
ATOM 1611 O O . ILE A 1 207 ? 42.115 19.266 -66.761 1.00 81.88 207 ILE A O 1
ATOM 1615 N N . ILE A 1 208 ? 40.318 17.964 -66.410 1.00 82.88 208 ILE A N 1
ATOM 1616 C CA . ILE A 1 208 ? 39.916 18.636 -65.166 1.00 82.88 208 ILE A CA 1
ATOM 1617 C C . ILE A 1 208 ? 41.002 18.474 -64.092 1.00 82.88 208 ILE A C 1
ATOM 1619 O O . ILE A 1 208 ? 41.339 19.437 -63.409 1.00 82.88 208 ILE A O 1
ATOM 1623 N N . GLN A 1 209 ? 41.583 17.279 -63.956 1.00 79.38 209 GLN A N 1
ATOM 1624 C CA . GLN A 1 209 ? 42.641 17.000 -62.980 1.00 79.38 209 GLN A CA 1
ATOM 1625 C C . GLN A 1 209 ? 43.957 17.719 -63.293 1.00 79.38 209 GLN A C 1
ATOM 1627 O O . GLN A 1 209 ? 44.656 18.127 -62.369 1.00 79.38 209 GLN A O 1
ATOM 1632 N N . GLN A 1 210 ? 44.295 17.893 -64.573 1.00 81.44 210 GLN A N 1
ATOM 1633 C CA . GLN A 1 210 ? 45.484 18.645 -64.985 1.00 81.44 210 GLN A CA 1
ATOM 1634 C C . GLN A 1 210 ? 45.384 20.140 -64.645 1.00 81.44 210 GLN A C 1
ATOM 1636 O O . GLN A 1 210 ? 46.411 20.809 -64.568 1.00 81.44 210 GLN A O 1
ATOM 1641 N N . GLY A 1 211 ? 44.172 20.670 -64.434 1.00 80.69 211 GLY A N 1
ATOM 1642 C CA . GLY A 1 211 ? 43.951 22.056 -64.013 1.00 80.69 211 GLY A CA 1
ATOM 1643 C C . GLY A 1 211 ? 44.327 23.109 -65.062 1.00 80.69 211 GLY A C 1
ATOM 1644 O O . GLY A 1 211 ? 44.448 24.282 -64.721 1.00 80.69 211 GLY A O 1
ATOM 1645 N N . LEU A 1 212 ? 44.519 22.704 -66.323 1.00 79.06 212 LEU A N 1
ATOM 1646 C CA . LEU A 1 212 ? 44.915 23.590 -67.426 1.00 79.06 212 LEU A CA 1
ATOM 1647 C C . LEU A 1 212 ? 43.774 24.506 -67.898 1.00 79.06 212 LEU A C 1
ATOM 1649 O O . LEU A 1 212 ? 44.035 25.598 -68.394 1.00 79.06 212 LEU A O 1
ATOM 1653 N N . TYR A 1 213 ? 42.519 24.081 -67.715 1.00 84.62 213 TYR A N 1
ATOM 1654 C CA . TYR A 1 213 ? 41.316 24.814 -68.123 1.00 84.62 213 TYR A CA 1
ATOM 1655 C C . TYR A 1 213 ? 40.303 24.883 -66.971 1.00 84.62 213 TYR A C 1
ATOM 1657 O O . TYR A 1 213 ? 40.241 23.977 -66.136 1.00 84.62 213 TYR A O 1
ATOM 1665 N N . ASN A 1 214 ? 39.454 25.916 -66.934 1.00 87.75 214 ASN A N 1
ATOM 1666 C CA . ASN A 1 214 ? 38.429 26.080 -65.898 1.00 87.75 214 ASN A CA 1
ATOM 1667 C C . ASN A 1 214 ? 37.111 25.395 -66.298 1.00 87.75 214 ASN A C 1
ATOM 1669 O O . ASN A 1 214 ? 36.042 26.018 -66.386 1.00 87.75 214 ASN A O 1
ATOM 1673 N N . LEU A 1 215 ? 37.199 24.093 -66.554 1.00 89.62 215 LEU A N 1
ATOM 1674 C CA . LEU A 1 215 ? 36.097 23.268 -67.036 1.00 89.62 215 LEU A CA 1
ATOM 1675 C C . LEU A 1 215 ? 35.580 22.330 -65.942 1.00 89.62 215 LEU A C 1
ATOM 1677 O O . LEU A 1 215 ? 36.316 21.894 -65.061 1.00 89.62 215 LEU A O 1
ATOM 1681 N N . LYS A 1 216 ? 34.301 21.966 -66.040 1.00 91.38 216 LYS A N 1
ATOM 1682 C CA . LYS A 1 216 ? 33.682 20.889 -65.267 1.00 91.38 216 LYS A CA 1
ATOM 1683 C C . LYS A 1 216 ? 32.780 20.039 -66.149 1.00 91.38 216 LYS A C 1
ATOM 1685 O O . LYS A 1 216 ? 32.275 20.506 -67.172 1.00 91.38 216 LYS A O 1
ATOM 1690 N N . ILE A 1 217 ? 32.521 18.813 -65.708 1.00 90.94 217 ILE A N 1
ATOM 1691 C CA . ILE A 1 217 ? 31.483 17.970 -66.301 1.00 90.94 217 ILE A CA 1
ATOM 1692 C C . ILE A 1 217 ? 30.119 18.530 -65.890 1.00 90.94 217 ILE A C 1
ATOM 1694 O O . ILE A 1 217 ? 29.821 18.648 -64.701 1.00 90.94 217 ILE A O 1
ATOM 1698 N N . ILE A 1 218 ? 29.300 18.883 -66.878 1.00 92.12 218 ILE A N 1
ATOM 1699 C CA . ILE A 1 218 ? 27.938 19.387 -66.677 1.00 92.12 218 ILE A CA 1
ATOM 1700 C C . ILE A 1 218 ? 26.868 18.365 -67.046 1.00 92.12 218 ILE A C 1
ATOM 1702 O O . ILE A 1 218 ? 25.715 18.603 -66.744 1.00 92.12 218 ILE A O 1
ATOM 1706 N N . GLY A 1 219 ? 27.211 17.238 -67.665 1.00 89.50 219 GLY A N 1
ATOM 1707 C CA . GLY A 1 219 ? 26.235 16.205 -68.009 1.00 89.50 219 GLY A CA 1
ATOM 1708 C C . GLY A 1 219 ? 26.899 14.961 -68.583 1.00 89.50 219 GLY A C 1
ATOM 1709 O O . GLY A 1 219 ? 28.036 15.016 -69.059 1.00 89.50 219 GLY A O 1
ATOM 1710 N N . LYS A 1 220 ? 26.188 13.834 -68.542 1.00 87.62 220 LYS A N 1
ATOM 1711 C CA . LYS A 1 220 ? 26.590 12.574 -69.178 1.00 87.62 220 LYS A CA 1
ATOM 1712 C C . LYS A 1 220 ? 25.705 12.343 -70.397 1.00 87.62 220 LYS A C 1
ATOM 1714 O O . LYS A 1 220 ? 24.501 12.543 -70.315 1.00 87.62 220 LYS A O 1
ATOM 1719 N N . LEU A 1 221 ? 26.295 11.928 -71.512 1.00 86.88 221 LEU A N 1
ATOM 1720 C CA . LEU A 1 221 ? 25.527 11.532 -72.686 1.00 86.88 221 LEU A CA 1
ATOM 1721 C C . LEU A 1 221 ? 25.139 10.052 -72.575 1.00 86.88 221 LEU A C 1
ATOM 1723 O O . LEU A 1 221 ? 25.976 9.217 -72.226 1.00 86.88 221 LEU A O 1
ATOM 1727 N N . GLU A 1 222 ? 23.891 9.727 -72.905 1.00 79.19 222 GLU A N 1
ATOM 1728 C CA . GLU A 1 222 ? 23.323 8.367 -72.862 1.00 79.19 222 GLU A CA 1
ATOM 1729 C C . GLU A 1 222 ? 23.729 7.509 -74.075 1.00 79.19 222 GLU A C 1
ATOM 1731 O O . GLU A 1 222 ? 22.970 6.673 -74.554 1.00 79.19 222 GLU A O 1
ATOM 1736 N N . TYR A 1 223 ? 24.944 7.712 -74.589 1.00 79.19 223 TYR A N 1
ATOM 1737 C CA . TYR A 1 223 ? 25.502 6.890 -75.656 1.00 79.19 223 TYR A CA 1
ATOM 1738 C C . TYR A 1 223 ? 26.520 5.925 -75.077 1.00 79.19 223 TYR A C 1
ATOM 1740 O O . TYR A 1 223 ? 27.592 6.334 -74.610 1.00 79.19 223 TYR A O 1
ATOM 1748 N N . ASP A 1 224 ? 26.203 4.639 -75.167 1.00 75.75 224 ASP A N 1
ATOM 1749 C CA . ASP A 1 224 ? 27.204 3.600 -75.021 1.00 75.75 224 ASP A CA 1
ATOM 1750 C C . ASP A 1 224 ? 28.152 3.647 -76.213 1.00 75.75 224 ASP A C 1
ATOM 1752 O O . ASP A 1 224 ? 27.735 3.701 -77.372 1.00 75.75 224 ASP A O 1
ATOM 1756 N N . TYR A 1 225 ? 29.450 3.640 -75.927 1.00 84.75 225 TYR A N 1
ATOM 1757 C CA . TYR A 1 225 ? 30.483 3.686 -76.950 1.00 84.75 225 TYR A CA 1
ATOM 1758 C C . TYR A 1 225 ? 31.311 2.394 -76.893 1.00 84.75 225 TYR A C 1
ATOM 1760 O O . TYR A 1 225 ? 32.382 2.365 -76.273 1.00 84.75 225 TYR A O 1
ATOM 1768 N N . PRO A 1 226 ? 30.781 1.296 -77.471 1.00 90.44 226 PRO A N 1
ATOM 1769 C CA . PRO A 1 226 ? 31.444 0.001 -77.486 1.00 90.44 226 PRO A CA 1
ATOM 1770 C C . PRO A 1 226 ? 32.620 0.011 -78.464 1.00 90.44 226 PRO A C 1
ATOM 1772 O O . PRO A 1 226 ? 32.463 0.244 -79.665 1.00 90.44 226 PRO A O 1
ATOM 1775 N N . ILE A 1 227 ? 33.809 -0.270 -77.949 1.00 92.19 227 ILE A N 1
ATOM 1776 C CA . ILE A 1 227 ? 35.056 -0.318 -78.706 1.00 92.19 227 ILE A CA 1
ATOM 1777 C C . ILE A 1 227 ? 35.369 -1.762 -79.058 1.00 92.19 227 ILE A C 1
ATOM 1779 O O . ILE A 1 227 ? 35.433 -2.621 -78.180 1.00 92.19 227 ILE A O 1
ATOM 1783 N N . SER A 1 228 ? 35.581 -2.013 -80.345 1.00 94.88 228 SER A N 1
ATOM 1784 C CA . SER A 1 228 ? 35.910 -3.330 -80.894 1.00 94.88 228 SER A CA 1
ATOM 1785 C C . SER A 1 228 ? 37.216 -3.269 -81.682 1.00 94.88 228 SER A C 1
ATOM 1787 O O . SER A 1 228 ? 37.624 -2.196 -82.137 1.00 94.88 228 SER A O 1
ATOM 1789 N N . ILE A 1 229 ? 37.843 -4.426 -81.892 1.00 94.44 229 ILE A N 1
ATOM 1790 C CA . ILE A 1 229 ? 38.899 -4.563 -82.896 1.00 94.44 229 ILE A CA 1
ATOM 1791 C C . ILE A 1 229 ? 38.228 -4.599 -84.266 1.00 94.44 229 ILE A C 1
ATOM 1793 O O . ILE A 1 229 ? 37.269 -5.349 -84.466 1.00 94.44 229 ILE A O 1
ATOM 1797 N N . ALA A 1 230 ? 38.724 -3.795 -85.207 1.00 92.62 230 ALA A N 1
ATOM 1798 C CA . ALA A 1 230 ? 38.241 -3.811 -86.584 1.00 92.62 230 ALA A CA 1
ATOM 1799 C C . ALA A 1 230 ? 39.274 -4.448 -87.515 1.00 92.62 230 ALA A C 1
ATOM 1801 O O . ALA A 1 230 ? 40.441 -4.075 -87.505 1.00 92.62 230 ALA A O 1
ATOM 1802 N N . VAL A 1 231 ? 38.853 -5.411 -88.326 1.00 92.25 231 VAL A N 1
ATOM 1803 C CA . VAL A 1 231 ? 39.705 -6.203 -89.219 1.00 92.25 231 VAL A CA 1
ATOM 1804 C C . VAL A 1 231 ? 39.284 -5.958 -90.660 1.00 92.25 231 VAL A C 1
ATOM 1806 O O . VAL A 1 231 ? 38.095 -5.857 -90.955 1.00 92.25 231 VAL A O 1
ATOM 1809 N N . ARG A 1 232 ? 40.235 -5.875 -91.589 1.00 87.06 232 ARG A N 1
ATOM 1810 C CA . ARG A 1 232 ? 39.908 -5.688 -93.009 1.00 87.06 232 ARG A CA 1
ATOM 1811 C C . ARG A 1 232 ? 39.190 -6.906 -93.590 1.00 87.06 232 ARG A C 1
ATOM 1813 O O . ARG A 1 232 ? 39.512 -8.053 -93.273 1.00 87.06 232 ARG A O 1
ATOM 1820 N N . LYS A 1 233 ? 38.233 -6.662 -94.488 1.00 85.12 233 LYS A N 1
ATOM 1821 C CA . LYS A 1 233 ? 37.432 -7.737 -95.099 1.00 85.12 233 LYS A CA 1
ATOM 1822 C C . LYS A 1 233 ? 38.220 -8.704 -95.981 1.00 85.12 233 LYS A C 1
ATOM 1824 O O . LYS A 1 233 ? 37.772 -9.827 -96.187 1.00 85.12 233 LYS A O 1
ATOM 1829 N N . ASP A 1 234 ? 39.379 -8.295 -96.481 1.00 81.50 234 ASP A N 1
ATOM 1830 C CA . ASP A 1 234 ? 40.275 -9.142 -97.272 1.00 81.50 234 ASP A CA 1
ATOM 1831 C C . ASP A 1 234 ? 41.093 -10.127 -96.416 1.00 81.50 234 ASP A C 1
ATOM 1833 O O . ASP A 1 234 ? 41.756 -11.003 -96.966 1.00 81.50 234 ASP A O 1
ATOM 1837 N N . SER A 1 235 ? 40.992 -10.049 -95.081 1.00 77.69 235 SER A N 1
ATOM 1838 C CA . SER A 1 235 ? 41.613 -10.991 -94.139 1.00 77.69 235 SER A CA 1
ATOM 1839 C C . SER A 1 235 ? 40.601 -11.661 -93.182 1.00 77.69 235 SER A C 1
ATOM 1841 O O . SER A 1 235 ? 40.743 -11.531 -91.964 1.00 77.69 235 SER A O 1
ATOM 1843 N N . PRO A 1 236 ? 39.594 -12.426 -93.667 1.00 75.00 236 PRO A N 1
ATOM 1844 C CA . PRO A 1 236 ? 38.565 -13.024 -92.805 1.00 75.00 236 PRO A CA 1
ATOM 1845 C C . PRO A 1 236 ? 39.077 -13.917 -91.654 1.00 75.00 236 PRO A C 1
ATOM 1847 O O . PRO A 1 236 ? 38.512 -13.824 -90.564 1.00 75.00 236 PRO A O 1
ATOM 1850 N N . PRO A 1 237 ? 40.140 -14.745 -91.808 1.00 86.31 237 PRO A N 1
ATOM 1851 C CA . PRO A 1 237 ? 40.655 -15.558 -90.698 1.00 86.31 237 PRO A CA 1
ATOM 1852 C C . PRO A 1 237 ? 41.162 -14.733 -89.507 1.00 86.31 237 PRO A C 1
ATOM 1854 O O . PRO A 1 237 ? 41.067 -15.181 -88.367 1.00 86.31 237 PRO A O 1
ATOM 1857 N N . LEU A 1 238 ? 41.655 -13.512 -89.749 1.00 89.75 238 LEU A N 1
ATOM 1858 C CA . LEU A 1 238 ? 42.156 -12.626 -88.697 1.00 89.75 238 LEU A CA 1
ATOM 1859 C C . LEU A 1 238 ? 41.038 -12.162 -87.754 1.00 89.75 238 LEU A C 1
ATOM 1861 O O . LEU A 1 238 ? 41.291 -11.964 -86.568 1.00 89.75 238 LEU A O 1
ATOM 1865 N N . LEU A 1 239 ? 39.798 -12.053 -88.244 1.00 92.00 239 LEU A N 1
ATOM 1866 C CA . LEU A 1 239 ? 38.649 -11.748 -87.393 1.00 92.00 239 LEU A CA 1
ATOM 1867 C C . LEU A 1 239 ? 38.434 -12.839 -86.341 1.00 92.00 239 LEU A C 1
ATOM 1869 O O . LEU A 1 239 ? 38.265 -12.513 -85.173 1.00 92.00 239 LEU A O 1
ATOM 1873 N N . GLY A 1 240 ? 38.477 -14.116 -86.735 1.00 91.12 240 GLY A N 1
ATOM 1874 C CA . GLY A 1 240 ? 38.323 -15.242 -85.807 1.00 91.12 240 GLY A CA 1
ATOM 1875 C C . GLY A 1 240 ? 39.427 -15.282 -84.747 1.00 91.12 240 GLY A C 1
ATOM 1876 O O . GLY A 1 240 ? 39.148 -15.453 -83.560 1.00 91.12 240 GLY A O 1
ATOM 1877 N N . ILE A 1 241 ? 40.669 -15.000 -85.156 1.00 92.44 241 ILE A N 1
ATOM 1878 C CA . ILE A 1 241 ? 41.828 -14.898 -84.255 1.00 92.44 241 ILE A CA 1
ATOM 1879 C C . ILE A 1 241 ? 41.631 -13.768 -83.235 1.00 92.44 241 ILE A C 1
ATOM 1881 O O . ILE A 1 241 ? 41.775 -13.987 -82.032 1.00 92.44 241 ILE A O 1
ATOM 1885 N N . MET A 1 242 ? 41.272 -12.567 -83.699 1.00 93.69 242 MET A N 1
ATOM 1886 C CA . MET A 1 242 ? 41.059 -11.408 -82.827 1.00 93.69 242 MET A CA 1
ATOM 1887 C C . MET A 1 242 ? 39.830 -11.578 -81.931 1.00 93.69 242 MET A C 1
ATOM 1889 O O . MET A 1 242 ? 39.875 -11.195 -80.767 1.00 93.69 242 MET A O 1
ATOM 1893 N N . GLN A 1 243 ? 38.767 -12.216 -82.426 1.00 94.19 243 GLN A N 1
ATOM 1894 C CA . GLN A 1 243 ? 37.579 -12.534 -81.638 1.00 94.19 243 GLN A CA 1
ATOM 1895 C C . GLN A 1 243 ? 37.934 -13.432 -80.450 1.00 94.19 243 GLN A C 1
ATOM 1897 O O . GLN A 1 243 ? 37.580 -13.118 -79.320 1.00 94.19 243 GLN A O 1
ATOM 1902 N N . LYS A 1 244 ? 38.729 -14.484 -80.669 1.00 93.75 244 LYS A N 1
ATOM 1903 C CA . LYS A 1 244 ? 39.205 -15.353 -79.582 1.00 93.75 244 LYS A CA 1
ATOM 1904 C C . LYS A 1 244 ? 40.122 -14.631 -78.595 1.00 93.75 244 LYS A C 1
ATOM 1906 O O . LYS A 1 244 ? 40.110 -14.950 -77.409 1.00 93.75 244 LYS A O 1
ATOM 1911 N N . ALA A 1 245 ? 40.911 -13.662 -79.062 1.00 92.31 245 ALA A N 1
ATOM 1912 C CA . ALA A 1 245 ? 41.715 -12.819 -78.181 1.00 92.31 245 ALA A CA 1
ATOM 1913 C C . ALA A 1 245 ? 40.843 -11.930 -77.290 1.00 92.31 245 ALA A C 1
ATOM 1915 O O . ALA A 1 245 ? 41.092 -11.865 -76.087 1.00 92.31 245 ALA A O 1
ATOM 1916 N N . VAL A 1 246 ? 39.792 -11.325 -77.847 1.00 94.19 246 VAL A N 1
ATOM 1917 C CA . VAL A 1 246 ? 38.800 -10.556 -77.086 1.00 94.19 246 VAL A CA 1
ATOM 1918 C C . VAL A 1 246 ? 38.047 -11.449 -76.098 1.00 94.19 246 VAL A C 1
ATOM 1920 O O . VAL A 1 246 ? 37.990 -11.117 -74.919 1.00 94.19 246 VAL A O 1
ATOM 1923 N N . ASP A 1 247 ? 37.561 -12.614 -76.528 1.00 93.19 247 ASP A N 1
ATOM 1924 C CA . ASP A 1 247 ? 36.806 -13.548 -75.677 1.00 93.19 247 ASP A CA 1
ATOM 1925 C C . ASP A 1 247 ? 37.653 -14.147 -74.543 1.00 93.19 247 ASP A C 1
ATOM 1927 O O . ASP A 1 247 ? 37.118 -14.610 -73.537 1.00 93.19 247 ASP A O 1
ATOM 1931 N N . SER A 1 248 ? 38.982 -14.135 -74.680 1.00 91.94 248 SER A N 1
ATOM 1932 C CA . SER A 1 248 ? 39.884 -14.583 -73.617 1.00 91.94 248 SER A CA 1
ATOM 1933 C C . SER A 1 248 ? 39.958 -13.606 -72.437 1.00 91.94 248 SER A C 1
ATOM 1935 O O . SER A 1 248 ? 40.448 -13.982 -71.368 1.00 91.94 248 SER A O 1
ATOM 1937 N N . LEU A 1 249 ? 39.566 -12.339 -72.616 1.00 91.56 249 LEU A N 1
ATOM 1938 C CA . LEU A 1 249 ? 39.709 -11.303 -71.592 1.00 91.56 249 LEU A CA 1
ATOM 1939 C C . LEU A 1 249 ? 38.845 -11.609 -70.367 1.00 91.56 249 LEU A C 1
ATOM 1941 O O . LEU A 1 249 ? 37.650 -11.870 -70.462 1.00 91.56 249 LEU A O 1
ATOM 1945 N N . THR A 1 250 ? 39.464 -11.541 -69.193 1.00 90.62 250 THR A N 1
ATOM 1946 C CA . THR A 1 250 ? 38.786 -11.674 -67.904 1.00 90.62 250 THR A CA 1
ATOM 1947 C C . THR A 1 250 ? 38.520 -10.300 -67.296 1.00 90.62 250 THR A C 1
ATOM 1949 O O . THR A 1 250 ? 39.186 -9.313 -67.616 1.00 90.62 250 THR A O 1
ATOM 1952 N N . GLN A 1 251 ? 37.602 -10.234 -66.328 1.00 82.81 251 GLN A N 1
ATOM 1953 C CA . GLN A 1 251 ? 37.386 -9.006 -65.558 1.00 82.81 251 GLN A CA 1
ATOM 1954 C C . GLN A 1 251 ? 38.676 -8.519 -64.871 1.00 82.81 251 GLN A C 1
ATOM 1956 O O . GLN A 1 251 ? 38.935 -7.320 -64.835 1.00 82.81 251 GLN A O 1
ATOM 1961 N N . ALA A 1 252 ? 39.529 -9.440 -64.408 1.00 83.56 252 ALA A N 1
ATOM 1962 C CA . ALA A 1 252 ? 40.809 -9.104 -63.793 1.00 83.56 252 ALA A CA 1
ATOM 1963 C C . ALA A 1 252 ? 41.785 -8.428 -64.775 1.00 83.56 252 ALA A C 1
ATOM 1965 O O . ALA A 1 252 ? 42.528 -7.535 -64.367 1.00 83.56 252 ALA A O 1
ATOM 1966 N N . ASP A 1 253 ? 41.761 -8.800 -66.061 1.00 88.06 253 ASP A N 1
ATOM 1967 C CA . ASP A 1 253 ? 42.554 -8.131 -67.101 1.00 88.06 253 ASP A CA 1
ATOM 1968 C C . ASP A 1 253 ? 42.058 -6.703 -67.332 1.00 88.06 253 ASP A C 1
ATOM 1970 O O . ASP A 1 253 ? 42.855 -5.761 -67.357 1.00 88.06 253 ASP A O 1
ATOM 1974 N N . HIS A 1 254 ? 40.734 -6.528 -67.429 1.00 88.56 254 HIS A N 1
ATOM 1975 C CA . HIS A 1 254 ? 40.125 -5.206 -67.544 1.00 88.56 254 HIS A CA 1
ATOM 1976 C C . HIS A 1 254 ? 40.490 -4.320 -66.351 1.00 88.56 254 HIS A C 1
ATOM 1978 O O . HIS A 1 254 ? 40.839 -3.153 -66.536 1.00 88.56 254 HIS A O 1
ATOM 1984 N N . ASP A 1 255 ? 40.444 -4.862 -65.136 1.00 83.50 255 ASP A N 1
ATOM 1985 C CA . ASP A 1 255 ? 40.750 -4.130 -63.909 1.00 83.50 255 ASP A CA 1
ATOM 1986 C C . ASP A 1 255 ? 42.252 -3.842 -63.764 1.00 83.50 255 ASP A C 1
ATOM 1988 O O . ASP A 1 255 ? 42.632 -2.782 -63.266 1.00 83.50 255 ASP A O 1
ATOM 1992 N N . ALA A 1 256 ? 43.132 -4.740 -64.216 1.00 85.62 256 ALA A N 1
ATOM 1993 C CA . ALA A 1 256 ? 44.575 -4.506 -64.250 1.00 85.62 256 ALA A CA 1
ATOM 1994 C C . ALA A 1 256 ? 44.937 -3.353 -65.195 1.00 85.62 256 ALA A C 1
ATOM 1996 O O . ALA A 1 256 ? 45.618 -2.420 -64.772 1.00 85.62 256 ALA A O 1
ATOM 1997 N N . ILE A 1 257 ? 44.414 -3.363 -66.425 1.00 86.94 257 ILE A N 1
ATOM 1998 C CA . ILE A 1 257 ? 44.639 -2.277 -67.387 1.00 86.94 257 ILE A CA 1
ATOM 1999 C C . ILE A 1 257 ? 44.009 -0.978 -66.866 1.00 86.94 257 ILE A C 1
ATOM 2001 O O . ILE A 1 257 ? 44.669 0.056 -66.842 1.00 86.94 257 ILE A O 1
ATOM 2005 N N . LYS A 1 258 ? 42.773 -1.004 -66.346 1.00 82.38 258 LYS A N 1
ATOM 2006 C CA . LYS A 1 258 ? 42.143 0.194 -65.758 1.00 82.38 258 LYS A CA 1
ATOM 2007 C C . LYS A 1 258 ? 42.954 0.776 -64.599 1.00 82.38 258 LYS A C 1
ATOM 2009 O O . LYS A 1 258 ? 43.058 1.992 -64.516 1.00 82.38 258 LYS A O 1
ATOM 2014 N N . ARG A 1 259 ? 43.542 -0.047 -63.722 1.00 80.31 259 ARG A N 1
ATOM 2015 C CA . ARG A 1 259 ? 44.388 0.431 -62.610 1.00 80.31 259 ARG A CA 1
ATOM 2016 C C . ARG A 1 259 ? 45.629 1.182 -63.086 1.00 80.31 259 ARG A C 1
ATOM 2018 O O . ARG A 1 259 ? 45.989 2.164 -62.449 1.00 80.31 259 ARG A O 1
ATOM 2025 N N . ASN A 1 260 ? 46.235 0.772 -64.199 1.00 78.94 260 ASN A N 1
ATOM 2026 C CA . ASN A 1 260 ? 47.398 1.467 -64.761 1.00 78.94 260 ASN A CA 1
ATOM 2027 C C . ASN A 1 260 ? 47.057 2.880 -65.265 1.00 78.94 260 ASN A C 1
ATOM 2029 O O . ASN A 1 260 ? 47.924 3.748 -65.271 1.00 78.94 260 ASN A O 1
ATOM 2033 N N . TRP A 1 261 ? 45.797 3.116 -65.645 1.00 75.81 261 TRP A N 1
ATOM 2034 C CA . TRP A 1 261 ? 45.332 4.383 -66.221 1.00 75.81 261 TRP A CA 1
ATOM 2035 C C . TRP A 1 261 ? 44.410 5.202 -65.295 1.00 75.81 261 TRP A C 1
ATOM 2037 O O . TRP A 1 261 ? 44.096 6.348 -65.612 1.00 75.81 261 TRP A O 1
ATOM 2047 N N . ASN A 1 262 ? 43.993 4.669 -64.139 1.00 62.50 262 ASN A N 1
ATOM 2048 C CA . ASN A 1 262 ? 43.097 5.347 -63.196 1.00 62.50 262 ASN A CA 1
ATOM 2049 C C . ASN A 1 262 ? 43.859 5.971 -62.011 1.00 62.50 262 ASN A C 1
ATOM 2051 O O . ASN A 1 262 ? 43.994 5.355 -60.957 1.00 62.50 262 ASN A O 1
ATOM 2055 N N . SER A 1 263 ? 44.217 7.253 -62.109 1.00 50.72 263 SER A N 1
ATOM 2056 C CA . SER A 1 263 ? 44.471 8.136 -60.952 1.00 50.72 263 SER A CA 1
ATOM 2057 C C . SER A 1 263 ? 43.173 8.780 -60.430 1.00 50.72 263 SER A C 1
ATOM 2059 O O . SER A 1 263 ? 43.125 9.967 -60.104 1.00 50.72 263 SER A O 1
ATOM 2061 N N . ILE A 1 264 ? 42.073 8.021 -60.421 1.00 51.50 264 ILE A N 1
ATOM 2062 C CA . ILE A 1 264 ? 40.734 8.521 -60.086 1.00 51.50 264 ILE A CA 1
ATOM 2063 C C . ILE A 1 264 ? 40.122 7.597 -59.031 1.00 51.50 264 ILE A C 1
ATOM 2065 O O . ILE A 1 264 ? 39.276 6.752 -59.316 1.00 51.50 264 ILE A O 1
ATOM 2069 N N . THR A 1 265 ? 40.550 7.751 -57.781 1.00 40.78 265 THR A N 1
ATOM 2070 C CA . THR A 1 265 ? 39.718 7.380 -56.637 1.00 40.78 265 THR A CA 1
ATOM 2071 C C . THR A 1 265 ? 38.661 8.467 -56.480 1.00 40.78 265 THR A C 1
ATOM 2073 O O . THR A 1 265 ? 38.919 9.529 -55.917 1.00 40.78 265 THR A O 1
ATOM 2076 N N . VAL A 1 266 ? 37.456 8.226 -57.003 1.00 47.41 266 VAL A N 1
ATOM 2077 C CA . VAL A 1 266 ? 36.277 8.983 -56.569 1.00 47.41 266 VAL A CA 1
ATOM 2078 C C . VAL A 1 266 ? 36.073 8.632 -55.097 1.00 47.41 266 VAL A C 1
ATOM 2080 O O . VAL A 1 266 ? 35.518 7.589 -54.767 1.00 47.41 266 VAL A O 1
ATOM 2083 N N . VAL A 1 267 ? 36.604 9.458 -54.196 1.00 43.34 267 VAL A N 1
ATOM 2084 C CA . VAL A 1 267 ? 36.259 9.379 -52.779 1.00 43.34 267 VAL A CA 1
ATOM 2085 C C . VAL A 1 267 ? 34.847 9.938 -52.675 1.00 43.34 267 VAL A C 1
ATOM 2087 O O . VAL A 1 267 ? 34.655 11.152 -52.675 1.00 43.34 267 VAL A O 1
ATOM 2090 N N . GLU A 1 268 ? 33.846 9.061 -52.634 1.00 45.94 268 GLU A N 1
ATOM 2091 C CA . GLU A 1 268 ? 32.511 9.446 -52.185 1.00 45.94 268 GLU A CA 1
ATOM 2092 C C . GLU A 1 268 ? 32.633 9.917 -50.732 1.00 45.94 268 GLU A C 1
ATOM 2094 O O . GLU A 1 268 ? 32.668 9.123 -49.794 1.00 45.94 268 GLU A O 1
ATOM 2099 N N . THR A 1 269 ? 32.744 11.225 -50.511 1.00 44.88 269 THR A N 1
ATOM 2100 C CA . THR A 1 269 ? 32.601 11.786 -49.171 1.00 44.88 269 THR A CA 1
ATOM 2101 C C . THR A 1 269 ? 31.127 11.697 -48.799 1.00 44.88 269 THR A C 1
ATOM 2103 O O . THR A 1 269 ? 30.334 12.569 -49.150 1.00 44.88 269 THR A O 1
ATOM 2106 N N . THR A 1 270 ? 30.732 10.618 -48.129 1.00 55.16 270 THR A N 1
ATOM 2107 C CA . THR A 1 270 ? 29.396 10.512 -47.542 1.00 55.16 270 THR A CA 1
ATOM 2108 C C . THR A 1 270 ? 29.237 11.613 -46.489 1.00 55.16 270 THR A C 1
ATOM 2110 O O . THR A 1 270 ? 30.034 11.708 -45.555 1.00 55.16 270 THR A O 1
ATOM 2113 N N . ASP A 1 271 ? 28.227 12.472 -46.630 1.00 62.72 271 ASP A N 1
ATOM 2114 C CA . ASP A 1 271 ? 27.940 13.520 -45.648 1.00 62.72 271 ASP A CA 1
ATOM 2115 C C . ASP A 1 271 ? 27.308 12.905 -44.384 1.00 62.72 271 ASP A C 1
ATOM 2117 O O . ASP A 1 271 ? 26.101 12.671 -44.295 1.00 62.72 271 ASP A O 1
ATOM 2121 N N . TYR A 1 272 ? 28.143 12.635 -43.379 1.00 82.56 272 TYR A N 1
ATOM 2122 C CA . TYR A 1 272 ? 27.720 12.097 -42.083 1.00 82.56 272 TYR A CA 1
ATOM 2123 C C . TYR A 1 272 ? 27.073 13.142 -41.157 1.00 82.56 272 TYR A C 1
ATOM 2125 O O . TYR A 1 272 ? 26.712 12.809 -40.024 1.00 82.56 272 TYR A O 1
ATOM 2133 N N . SER A 1 273 ? 26.913 14.403 -41.574 1.00 80.94 273 SER A N 1
ATOM 2134 C CA . SER A 1 273 ? 26.421 15.469 -40.691 1.00 80.94 273 SER A CA 1
ATOM 2135 C C . SER A 1 273 ? 25.004 15.205 -40.174 1.00 80.94 273 SER A C 1
ATOM 2137 O O . SER A 1 273 ? 24.719 15.442 -38.997 1.00 80.94 273 SER A O 1
ATOM 2139 N N . LEU A 1 274 ? 24.119 14.664 -41.015 1.00 79.94 274 LEU A N 1
ATOM 2140 C CA . LEU A 1 274 ? 22.761 14.288 -40.618 1.00 79.94 274 LEU A CA 1
ATOM 2141 C C . LEU A 1 274 ? 22.772 13.108 -39.638 1.00 79.94 274 LEU A C 1
ATOM 2143 O O . LEU A 1 274 ? 22.051 13.124 -38.640 1.00 79.94 274 LEU A O 1
ATOM 2147 N N . LEU A 1 275 ? 23.631 12.119 -39.888 1.00 82.19 275 LEU A N 1
ATOM 2148 C CA . LEU A 1 275 ? 23.766 10.937 -39.043 1.00 82.19 275 LEU A CA 1
ATOM 2149 C C . LEU A 1 275 ? 24.255 11.319 -37.641 1.00 82.19 275 LEU A C 1
ATOM 2151 O O . LEU A 1 275 ? 23.655 10.906 -36.651 1.00 82.19 275 LEU A O 1
ATOM 2155 N N . TRP A 1 276 ? 25.258 12.194 -37.538 1.00 86.56 276 TRP A N 1
ATOM 2156 C CA . TRP A 1 276 ? 25.725 12.704 -36.247 1.00 86.56 276 TRP A CA 1
ATOM 2157 C C . TRP A 1 276 ? 24.665 13.527 -35.509 1.00 86.56 276 TRP A C 1
ATOM 2159 O O . TRP A 1 276 ? 24.499 13.344 -34.303 1.00 86.56 276 TRP A O 1
ATOM 2169 N N . LYS A 1 277 ? 23.892 14.375 -36.202 1.00 88.81 277 LYS A N 1
ATOM 2170 C CA . LYS A 1 277 ? 22.773 15.117 -35.586 1.00 88.81 277 LYS A CA 1
ATOM 2171 C C . LYS A 1 277 ? 21.719 14.173 -34.998 1.00 88.81 277 LYS A C 1
ATOM 2173 O O . LYS A 1 277 ? 21.264 14.395 -33.876 1.00 88.81 277 LYS A O 1
ATOM 2178 N N . LEU A 1 278 ? 21.369 13.102 -35.714 1.00 88.12 278 LEU A N 1
ATOM 2179 C CA . LEU A 1 278 ? 20.424 12.088 -35.237 1.00 88.12 278 LEU A CA 1
ATOM 2180 C C . LEU A 1 278 ? 20.979 11.298 -34.045 1.00 88.12 278 LEU A C 1
ATOM 2182 O O . LEU A 1 278 ? 20.266 11.106 -33.061 1.00 88.12 278 LEU A O 1
ATOM 2186 N N . VAL A 1 279 ? 22.251 10.893 -34.093 1.00 90.06 279 VAL A N 1
ATOM 2187 C CA . VAL A 1 279 ? 22.913 10.166 -32.997 1.00 90.06 279 VAL A CA 1
ATOM 2188 C C . VAL A 1 279 ? 22.990 11.022 -31.733 1.00 90.06 279 VAL A C 1
ATOM 2190 O O . VAL A 1 279 ? 22.671 10.535 -30.647 1.00 90.06 279 VAL A O 1
ATOM 2193 N N . ILE A 1 280 ? 23.354 12.301 -31.853 1.00 92.12 280 ILE A N 1
ATOM 2194 C CA . ILE A 1 280 ? 23.402 13.234 -30.719 1.00 92.12 280 ILE A CA 1
ATOM 2195 C C . ILE A 1 280 ? 21.997 13.447 -30.146 1.00 92.12 280 ILE A C 1
ATOM 2197 O O . ILE A 1 280 ? 21.813 13.324 -28.934 1.00 92.12 280 ILE A O 1
ATOM 2201 N N . GLY A 1 281 ? 20.995 13.692 -30.997 1.00 91.88 281 GLY A N 1
ATOM 2202 C CA . GLY A 1 281 ? 19.603 13.845 -30.568 1.00 91.88 281 GLY A CA 1
ATOM 2203 C C . GLY A 1 281 ? 19.080 12.614 -29.821 1.00 91.88 281 GLY A C 1
ATOM 2204 O O . GLY A 1 281 ? 18.557 12.735 -28.712 1.00 91.88 281 GLY A O 1
ATOM 2205 N N . ALA A 1 282 ? 19.293 11.417 -30.372 1.00 88.50 282 ALA A N 1
ATOM 2206 C CA . ALA A 1 282 ? 18.896 10.160 -29.740 1.00 88.50 282 ALA A CA 1
ATOM 2207 C C . ALA A 1 282 ? 19.634 9.919 -28.412 1.00 88.50 282 ALA A C 1
ATOM 2209 O O . ALA A 1 282 ? 19.023 9.484 -27.434 1.00 88.50 282 ALA A O 1
ATOM 2210 N N . SER A 1 283 ? 20.926 10.254 -28.347 1.00 90.88 283 SER A N 1
ATOM 2211 C CA . SER A 1 283 ? 21.738 10.117 -27.134 1.00 90.88 283 SER A CA 1
ATOM 2212 C C . SER A 1 283 ? 21.268 11.051 -26.019 1.00 90.88 283 SER A C 1
ATOM 2214 O O . SER A 1 283 ? 21.165 10.622 -24.871 1.00 90.88 283 SER A O 1
ATOM 2216 N N . LEU A 1 284 ? 20.913 12.301 -26.338 1.00 93.75 284 LEU A N 1
ATOM 2217 C CA . LEU A 1 284 ? 20.366 13.255 -25.368 1.00 93.75 284 LEU A CA 1
ATOM 2218 C C . LEU A 1 284 ? 19.011 12.796 -24.818 1.00 93.75 284 LEU A C 1
ATOM 2220 O O . LEU A 1 284 ? 18.795 12.853 -23.608 1.00 93.75 284 LEU A O 1
ATOM 2224 N N . ILE A 1 285 ? 18.128 12.279 -25.677 1.00 92.69 285 ILE A N 1
ATOM 2225 C CA . ILE A 1 285 ? 16.839 11.712 -25.251 1.00 92.69 285 ILE A CA 1
ATOM 2226 C C . ILE A 1 285 ? 17.065 10.505 -24.333 1.00 92.69 285 ILE A C 1
ATOM 2228 O O . ILE A 1 285 ? 16.424 10.398 -23.285 1.00 92.69 285 ILE A O 1
ATOM 2232 N N . LEU A 1 286 ? 17.996 9.613 -24.683 1.00 91.88 286 LEU A N 1
ATOM 2233 C CA . LEU A 1 286 ? 18.317 8.441 -23.870 1.00 91.88 286 LEU A CA 1
ATOM 2234 C C . LEU A 1 286 ? 18.892 8.840 -22.504 1.00 91.88 286 LEU A C 1
ATOM 2236 O O . LEU A 1 286 ? 18.450 8.316 -21.483 1.00 91.88 286 LEU A O 1
ATOM 2240 N N . LEU A 1 287 ? 19.829 9.791 -22.465 1.00 93.69 287 LEU A N 1
ATOM 2241 C CA . LEU A 1 287 ? 20.405 10.311 -21.222 1.00 93.69 287 LEU A CA 1
ATOM 2242 C C . LEU A 1 287 ? 19.347 10.994 -20.352 1.00 93.69 287 LEU A C 1
ATOM 2244 O O . LEU A 1 287 ? 19.285 10.720 -19.154 1.00 93.69 287 LEU A O 1
ATOM 2248 N N . GLY A 1 288 ? 18.477 11.812 -20.950 1.00 94.44 288 GLY A N 1
ATOM 2249 C CA . GLY A 1 288 ? 17.341 12.426 -20.265 1.00 94.44 288 GLY A CA 1
ATOM 2250 C C . GLY A 1 288 ? 16.385 11.382 -19.688 1.00 94.44 288 GLY A C 1
ATOM 2251 O O . GLY A 1 288 ? 15.994 11.480 -18.527 1.00 94.44 288 GLY A O 1
ATOM 2252 N N . SER A 1 289 ? 16.081 10.326 -20.448 1.00 91.69 289 SER A N 1
ATOM 2253 C CA . SER A 1 289 ? 15.242 9.212 -19.994 1.00 91.69 289 SER A CA 1
ATOM 2254 C C . SER A 1 289 ? 15.879 8.439 -18.834 1.00 91.69 289 SER A C 1
ATOM 2256 O O . SER A 1 289 ? 15.208 8.167 -17.839 1.00 91.69 289 SER A O 1
ATOM 2258 N N . ILE A 1 290 ? 17.178 8.128 -18.908 1.00 93.81 290 ILE A N 1
ATOM 2259 C CA . ILE A 1 290 ? 17.913 7.441 -17.833 1.00 93.81 290 ILE A CA 1
ATOM 2260 C C . ILE A 1 290 ? 17.969 8.309 -16.573 1.00 93.81 290 ILE A C 1
ATOM 2262 O O . ILE A 1 290 ? 17.729 7.807 -15.472 1.00 93.81 290 ILE A O 1
ATOM 2266 N N . TYR A 1 291 ? 18.265 9.601 -16.723 1.00 95.12 291 TYR A N 1
ATOM 2267 C CA . TYR A 1 291 ? 18.274 10.557 -15.620 1.00 95.12 291 TYR A CA 1
ATOM 2268 C C . TYR A 1 291 ? 16.895 10.650 -14.963 1.00 95.12 291 TYR A C 1
ATOM 2270 O O . TYR A 1 291 ? 16.787 10.493 -13.747 1.00 95.12 291 TYR A O 1
ATOM 2278 N N . TRP A 1 292 ? 15.836 10.811 -15.763 1.00 92.50 292 TRP A N 1
ATOM 2279 C CA . TRP A 1 292 ? 14.464 10.888 -15.270 1.00 92.50 292 TRP A CA 1
ATOM 2280 C C . TRP A 1 292 ? 14.035 9.604 -14.567 1.00 92.50 292 TRP A C 1
ATOM 2282 O O . TRP A 1 292 ? 13.472 9.657 -13.482 1.00 92.50 292 TRP A O 1
ATOM 2292 N N . ASN A 1 293 ? 14.359 8.438 -15.125 1.00 93.25 293 ASN A N 1
ATOM 2293 C CA . ASN A 1 293 ? 14.024 7.152 -14.521 1.00 93.25 293 ASN A CA 1
ATOM 2294 C C . ASN A 1 293 ? 14.755 6.950 -13.180 1.00 93.25 293 ASN A C 1
ATOM 2296 O O . ASN A 1 293 ? 14.152 6.541 -12.184 1.00 93.25 293 ASN A O 1
ATOM 2300 N N . ARG A 1 294 ? 16.036 7.335 -13.104 1.00 93.75 294 ARG A N 1
ATOM 2301 C CA . ARG A 1 294 ? 16.783 7.351 -11.838 1.00 93.75 294 ARG A CA 1
ATOM 2302 C C . ARG A 1 294 ? 16.170 8.307 -10.823 1.00 93.75 294 ARG A C 1
ATOM 2304 O O . ARG A 1 294 ? 16.041 7.940 -9.657 1.00 93.75 294 ARG A O 1
ATOM 2311 N N . GLN A 1 295 ? 15.786 9.503 -11.250 1.00 93.44 295 GLN A N 1
ATOM 2312 C CA . GLN A 1 295 ? 15.186 10.493 -10.365 1.00 93.44 295 GLN A CA 1
ATOM 2313 C C . GLN A 1 295 ? 13.810 10.044 -9.867 1.00 93.44 295 GLN A C 1
ATOM 2315 O O . GLN A 1 295 ? 13.534 10.143 -8.675 1.00 93.44 295 GLN A O 1
ATOM 2320 N N . LEU A 1 296 ? 12.993 9.464 -10.746 1.00 92.81 296 LEU A N 1
ATOM 2321 C CA . LEU A 1 296 ? 11.697 8.885 -10.410 1.00 92.81 296 LEU A CA 1
ATOM 2322 C C . LEU A 1 296 ? 11.846 7.748 -9.396 1.00 92.81 296 LEU A C 1
ATOM 2324 O O . LEU A 1 296 ? 11.103 7.686 -8.421 1.00 92.81 296 LEU A O 1
ATOM 2328 N N . THR A 1 297 ? 12.847 6.886 -9.584 1.00 94.19 297 THR A N 1
ATOM 2329 C CA . THR A 1 297 ? 13.147 5.804 -8.639 1.00 94.19 297 THR A CA 1
ATOM 2330 C C . THR A 1 297 ? 13.530 6.365 -7.271 1.00 94.19 297 THR A C 1
ATOM 2332 O O . THR A 1 297 ? 12.970 5.930 -6.271 1.00 94.19 297 THR A O 1
ATOM 2335 N N . ARG A 1 298 ? 14.417 7.372 -7.216 1.00 93.12 298 ARG A N 1
ATOM 2336 C CA . ARG A 1 298 ? 14.807 8.038 -5.960 1.00 93.12 298 ARG A CA 1
ATOM 2337 C C . ARG A 1 298 ? 13.612 8.661 -5.247 1.00 93.12 298 ARG A C 1
ATOM 2339 O O . ARG A 1 298 ? 13.464 8.477 -4.040 1.00 93.12 298 ARG A O 1
ATOM 2346 N N . LEU A 1 299 ? 12.760 9.363 -5.992 1.00 93.00 299 LEU A N 1
ATOM 2347 C CA . LEU A 1 299 ? 11.564 10.003 -5.454 1.00 93.00 299 LEU A CA 1
ATOM 2348 C C . LEU A 1 299 ? 10.595 8.961 -4.881 1.00 93.00 299 LEU A C 1
ATOM 2350 O O . LEU A 1 299 ? 10.141 9.110 -3.752 1.00 93.00 299 LEU A O 1
ATOM 2354 N N . ASN A 1 300 ? 10.351 7.872 -5.616 1.00 92.81 300 ASN A N 1
ATOM 2355 C CA . ASN A 1 300 ? 9.509 6.768 -5.156 1.00 92.81 300 ASN A CA 1
ATOM 2356 C C . ASN A 1 300 ? 10.081 6.090 -3.909 1.00 92.81 300 ASN A C 1
ATOM 2358 O O . ASN A 1 300 ? 9.336 5.827 -2.970 1.00 92.81 300 ASN A O 1
ATOM 2362 N N . THR A 1 301 ? 11.394 5.843 -3.852 1.00 93.12 301 THR A N 1
ATOM 2363 C CA . THR A 1 301 ? 12.019 5.257 -2.657 1.00 93.12 301 THR A CA 1
ATOM 2364 C C . THR A 1 301 ? 11.943 6.187 -1.450 1.00 93.12 301 THR A C 1
ATOM 2366 O O . THR A 1 301 ? 11.637 5.724 -0.357 1.00 93.12 301 THR A O 1
ATOM 2369 N N . ALA A 1 302 ? 12.160 7.492 -1.635 1.00 92.19 302 ALA A N 1
ATOM 2370 C CA . ALA A 1 302 ? 12.051 8.469 -0.555 1.00 92.19 302 ALA A CA 1
ATOM 2371 C C . ALA A 1 302 ? 10.604 8.588 -0.050 1.00 92.19 302 ALA A C 1
ATOM 2373 O O . ALA A 1 302 ? 10.373 8.618 1.157 1.00 92.19 302 ALA A O 1
ATOM 2374 N N . LEU A 1 303 ? 9.628 8.588 -0.964 1.00 92.06 303 LEU A N 1
ATOM 2375 C CA . LEU A 1 303 ? 8.207 8.590 -0.626 1.00 92.06 303 LEU A CA 1
ATOM 2376 C C . LEU A 1 303 ? 7.816 7.332 0.157 1.00 92.06 303 LEU A C 1
ATOM 2378 O O . LEU A 1 303 ? 7.146 7.431 1.182 1.00 92.06 303 LEU A O 1
ATOM 2382 N N . GLN A 1 304 ? 8.264 6.161 -0.297 1.00 89.38 304 GLN A N 1
ATOM 2383 C CA . GLN A 1 304 ? 7.987 4.891 0.369 1.00 89.38 304 GLN A CA 1
ATOM 2384 C C . GLN A 1 304 ? 8.599 4.853 1.776 1.00 89.38 304 GLN A C 1
ATOM 2386 O O . GLN A 1 304 ? 7.917 4.492 2.731 1.00 89.38 304 GLN A O 1
ATOM 2391 N N . GLN A 1 305 ? 9.846 5.305 1.934 1.00 91.88 305 GLN A N 1
ATOM 2392 C CA . GLN A 1 305 ? 10.499 5.398 3.243 1.00 91.88 305 GLN A CA 1
ATOM 2393 C C . GLN A 1 305 ? 9.790 6.380 4.183 1.00 91.88 305 GLN A C 1
ATOM 2395 O O . GLN A 1 305 ? 9.616 6.075 5.363 1.00 91.88 305 GLN A O 1
ATOM 2400 N N . ALA A 1 306 ? 9.349 7.534 3.676 1.00 88.62 306 ALA A N 1
ATOM 2401 C CA . ALA A 1 306 ? 8.583 8.500 4.459 1.00 88.62 306 ALA A CA 1
ATOM 2402 C C . ALA A 1 306 ? 7.233 7.920 4.912 1.00 88.62 306 ALA A C 1
ATOM 2404 O O . ALA A 1 306 ? 6.856 8.075 6.074 1.00 88.62 306 ALA A O 1
ATOM 2405 N N . LYS A 1 307 ? 6.535 7.199 4.023 1.00 84.50 307 LYS A N 1
ATOM 2406 C CA . LYS A 1 307 ? 5.275 6.513 4.334 1.00 84.50 307 LYS A CA 1
ATOM 2407 C C . LYS A 1 307 ? 5.464 5.449 5.415 1.00 84.50 307 LYS A C 1
ATOM 2409 O O . LYS A 1 307 ? 4.755 5.472 6.416 1.00 84.50 307 LYS A O 1
ATOM 2414 N N . GLU A 1 308 ? 6.442 4.562 5.254 1.00 87.56 308 GLU A N 1
ATOM 2415 C CA . GLU A 1 308 ? 6.733 3.521 6.247 1.00 87.56 308 GLU A CA 1
ATOM 2416 C C . GLU A 1 308 ? 7.168 4.111 7.595 1.00 87.56 308 GLU A C 1
ATOM 2418 O O . GLU A 1 308 ? 6.816 3.579 8.647 1.00 87.56 308 GLU A O 1
ATOM 2423 N N . GLY A 1 309 ? 7.914 5.220 7.586 1.00 86.44 309 GLY A N 1
ATOM 2424 C CA . GLY A 1 309 ? 8.270 5.954 8.801 1.00 86.44 309 GLY A CA 1
ATOM 2425 C C . GLY A 1 309 ? 7.039 6.484 9.541 1.00 86.44 309 GLY A C 1
ATOM 2426 O O . GLY A 1 309 ? 6.933 6.311 10.755 1.00 86.44 309 GLY A O 1
ATOM 2427 N N . ALA A 1 310 ? 6.084 7.068 8.812 1.00 78.56 310 ALA A N 1
ATOM 2428 C CA . ALA A 1 310 ? 4.826 7.549 9.376 1.00 78.56 310 ALA A CA 1
ATOM 2429 C C . ALA A 1 310 ? 3.948 6.405 9.918 1.00 78.56 310 ALA A C 1
ATOM 2431 O O . ALA A 1 310 ? 3.408 6.512 11.019 1.00 78.56 310 ALA A O 1
ATOM 2432 N N . GLU A 1 311 ? 3.842 5.289 9.192 1.00 78.19 311 GLU A N 1
ATOM 2433 C CA . GLU A 1 311 ? 3.077 4.112 9.627 1.00 78.19 311 GLU A CA 1
ATOM 2434 C C . GLU A 1 311 ? 3.673 3.480 10.891 1.00 78.19 311 GLU A C 1
ATOM 2436 O O . GLU A 1 311 ? 2.937 3.211 11.843 1.00 78.19 311 GLU A O 1
ATOM 2441 N N . ARG A 1 312 ? 5.003 3.325 10.957 1.00 78.75 312 ARG A N 1
ATOM 2442 C CA . ARG A 1 312 ? 5.690 2.836 12.164 1.00 78.75 312 ARG A CA 1
ATOM 2443 C C . ARG A 1 312 ? 5.470 3.755 13.360 1.00 78.75 312 ARG A C 1
ATOM 2445 O O . ARG A 1 312 ? 5.205 3.263 14.453 1.00 78.75 312 ARG A O 1
ATOM 2452 N N . ALA A 1 313 ? 5.531 5.072 13.163 1.00 77.00 313 ALA A N 1
ATOM 2453 C CA . ALA A 1 313 ? 5.251 6.032 14.227 1.00 77.00 313 ALA A CA 1
ATOM 2454 C C . ALA A 1 313 ? 3.804 5.910 14.739 1.00 77.00 313 ALA A C 1
ATOM 2456 O O . ALA A 1 313 ? 3.574 5.919 15.949 1.00 77.00 313 ALA A O 1
ATOM 2457 N N . ASN A 1 314 ? 2.830 5.736 13.841 1.00 72.19 314 ASN A N 1
ATOM 2458 C CA . ASN A 1 314 ? 1.427 5.571 14.221 1.00 72.19 314 ASN A CA 1
ATOM 2459 C C . ASN A 1 314 ? 1.165 4.238 14.948 1.00 72.19 314 ASN A C 1
ATOM 2461 O O . ASN A 1 314 ? 0.409 4.181 15.922 1.00 72.19 314 ASN A O 1
ATOM 2465 N N . GLN A 1 315 ? 1.819 3.161 14.508 1.00 72.56 315 GLN A N 1
ATOM 2466 C CA . GLN A 1 315 ? 1.738 1.866 15.173 1.00 72.56 315 GLN A CA 1
ATOM 2467 C C . GLN A 1 315 ? 2.357 1.917 16.575 1.00 72.56 315 GLN A C 1
ATOM 2469 O O . GLN A 1 315 ? 1.698 1.508 17.528 1.00 72.56 315 GLN A O 1
ATOM 2474 N N . ALA A 1 316 ? 3.550 2.500 16.720 1.00 72.38 316 ALA A N 1
ATOM 2475 C CA . ALA A 1 316 ? 4.197 2.684 18.018 1.00 72.38 316 ALA A CA 1
ATOM 2476 C C . ALA A 1 316 ? 3.345 3.544 18.967 1.00 72.38 316 ALA A C 1
ATOM 2478 O O . ALA A 1 316 ? 3.199 3.204 20.138 1.00 72.38 316 ALA A O 1
ATOM 2479 N N . LYS A 1 317 ? 2.710 4.613 18.460 1.00 74.31 317 LYS A N 1
ATOM 2480 C CA . LYS A 1 317 ? 1.747 5.427 19.223 1.00 74.31 317 LYS A CA 1
ATOM 2481 C C . LYS A 1 317 ? 0.563 4.585 19.715 1.00 74.31 317 LYS A C 1
ATOM 2483 O O . LYS A 1 317 ? 0.160 4.712 20.866 1.00 74.31 317 LYS A O 1
ATOM 2488 N N . SER A 1 318 ? 0.018 3.719 18.860 1.00 66.38 318 SER A N 1
ATOM 2489 C CA . SER A 1 318 ? -1.121 2.856 19.202 1.00 66.38 318 SER A CA 1
ATOM 2490 C C . SER A 1 318 ? -0.756 1.788 20.238 1.00 66.38 318 SER A C 1
ATOM 2492 O O . SER A 1 318 ? -1.512 1.566 21.180 1.00 66.38 318 SER A O 1
ATOM 2494 N N . GLU A 1 319 ? 0.401 1.141 20.081 1.00 72.06 319 GLU A N 1
ATOM 2495 C CA . GLU A 1 319 ? 0.922 0.144 21.028 1.00 72.06 319 GLU A CA 1
ATOM 2496 C C . GLU A 1 319 ? 1.255 0.781 22.380 1.00 72.06 319 GLU A C 1
ATOM 2498 O O . GLU A 1 319 ? 0.877 0.243 23.419 1.00 72.06 319 GLU A O 1
ATOM 2503 N N . PHE A 1 320 ? 1.867 1.969 22.377 1.00 73.12 320 PHE A N 1
ATOM 2504 C CA . PHE A 1 320 ? 2.116 2.739 23.593 1.00 73.12 320 PHE A CA 1
ATOM 2505 C C . PHE A 1 320 ? 0.816 3.042 24.346 1.00 73.12 320 PHE A C 1
ATOM 2507 O O . PHE A 1 320 ? 0.731 2.779 25.542 1.00 73.12 320 PHE A O 1
ATOM 2514 N N . LEU A 1 321 ? -0.218 3.539 23.657 1.00 72.62 321 LEU A N 1
ATOM 2515 C CA . LEU A 1 321 ? -1.510 3.835 24.286 1.00 72.62 321 LEU A CA 1
ATOM 2516 C C . LEU A 1 321 ? -2.189 2.574 24.837 1.00 72.62 321 LEU A C 1
ATOM 2518 O O . LEU A 1 321 ? -2.735 2.614 25.939 1.00 72.62 321 LEU A O 1
ATOM 2522 N N . ALA A 1 322 ? -2.131 1.454 24.111 1.00 67.31 322 ALA A N 1
ATOM 2523 C CA . ALA A 1 322 ? -2.686 0.181 24.568 1.00 67.31 322 ALA A CA 1
ATOM 2524 C C . ALA A 1 322 ? -1.989 -0.331 25.841 1.00 67.31 322 ALA A C 1
ATOM 2526 O O . ALA A 1 322 ? -2.667 -0.691 26.804 1.00 67.31 322 ALA A O 1
ATOM 2527 N N . ASN A 1 323 ? -0.654 -0.299 25.873 1.00 67.25 323 ASN A N 1
ATOM 2528 C CA . ASN A 1 323 ? 0.130 -0.720 27.035 1.00 67.25 323 ASN A CA 1
ATOM 2529 C C . ASN A 1 323 ? -0.103 0.208 28.233 1.00 67.25 323 ASN A C 1
ATOM 2531 O O . ASN A 1 323 ? -0.389 -0.268 29.327 1.00 67.25 323 ASN A O 1
ATOM 2535 N N . MET A 1 324 ? -0.080 1.526 28.014 1.00 73.00 324 MET A N 1
ATOM 2536 C CA . MET A 1 324 ? -0.374 2.514 29.058 1.00 73.00 324 MET A CA 1
ATOM 2537 C C . MET A 1 324 ? -1.773 2.339 29.639 1.00 73.00 324 MET A C 1
ATOM 2539 O O . MET A 1 324 ? -1.947 2.431 30.849 1.00 73.00 324 MET A O 1
ATOM 2543 N N . SER A 1 325 ? -2.779 2.043 28.813 1.00 70.81 325 SER A N 1
ATOM 2544 C CA . SER A 1 325 ? -4.117 1.760 29.330 1.00 70.81 325 SER A CA 1
ATOM 2545 C C . SER A 1 325 ? -4.125 0.548 30.254 1.00 70.81 325 SER A C 1
ATOM 2547 O O . SER A 1 325 ? -4.741 0.613 31.315 1.00 70.81 325 SER A O 1
ATOM 2549 N N . HIS A 1 326 ? -3.419 -0.529 29.900 1.00 69.31 326 HIS A N 1
ATOM 2550 C CA . HIS A 1 326 ? -3.315 -1.706 30.758 1.00 69.31 326 HIS A CA 1
ATOM 2551 C C . HIS A 1 326 ? -2.598 -1.384 32.079 1.00 69.31 326 HIS A C 1
ATOM 2553 O O . HIS A 1 326 ? -3.093 -1.733 33.149 1.00 69.31 326 HIS A O 1
ATOM 2559 N N . GLU A 1 327 ? -1.478 -0.660 32.015 1.00 75.12 327 GLU A N 1
ATOM 2560 C CA . GLU A 1 327 ? -0.705 -0.253 33.194 1.00 75.12 327 GLU A CA 1
ATOM 2561 C C . GLU A 1 327 ? -1.465 0.702 34.117 1.00 75.12 327 GLU A C 1
ATOM 2563 O O . GLU A 1 327 ? -1.265 0.657 35.327 1.00 75.12 327 GLU A O 1
ATOM 2568 N N . ILE A 1 328 ? -2.372 1.528 33.584 1.00 74.88 328 ILE A N 1
ATOM 2569 C CA . ILE A 1 328 ? -3.242 2.373 34.410 1.00 74.88 328 ILE A CA 1
ATOM 2570 C C . ILE A 1 328 ? -4.464 1.586 34.905 1.00 74.88 328 ILE A C 1
ATOM 2572 O O . ILE A 1 328 ? -4.920 1.786 36.029 1.00 74.88 328 ILE A O 1
ATOM 2576 N N . ARG A 1 329 ? -5.004 0.654 34.115 1.00 70.81 329 ARG A N 1
ATOM 2577 C CA . ARG A 1 329 ? -6.205 -0.109 34.480 1.00 70.81 329 ARG A CA 1
ATOM 2578 C C . ARG A 1 329 ? -5.978 -0.997 35.702 1.00 70.81 329 ARG A C 1
ATOM 2580 O O . ARG A 1 329 ? -6.853 -1.048 36.565 1.00 70.81 329 ARG A O 1
ATOM 2587 N N . THR A 1 330 ? -4.828 -1.659 35.805 1.00 69.69 330 THR A N 1
ATOM 2588 C CA . THR A 1 330 ? -4.499 -2.546 36.934 1.00 69.69 330 THR A CA 1
ATOM 2589 C C . THR A 1 330 ? -4.568 -1.842 38.302 1.00 69.69 330 THR A C 1
ATOM 2591 O O . THR A 1 330 ? -5.379 -2.264 39.131 1.00 69.69 330 THR A O 1
ATOM 2594 N N . PRO A 1 331 ? -3.837 -0.736 38.562 1.00 72.44 331 PRO A N 1
ATOM 2595 C CA . PRO A 1 331 ? -3.920 -0.027 39.841 1.00 72.44 331 PRO A CA 1
ATOM 2596 C C . PRO A 1 331 ? -5.290 0.628 40.078 1.00 72.44 331 PRO A C 1
ATOM 2598 O O . PRO A 1 331 ? -5.719 0.771 41.222 1.00 72.44 331 PRO A O 1
ATOM 2601 N N . MET A 1 332 ? -6.028 0.990 39.027 1.00 79.50 332 MET A N 1
ATOM 2602 C CA . MET A 1 332 ? -7.374 1.550 39.184 1.00 79.50 332 MET A CA 1
ATOM 2603 C C . MET A 1 332 ? -8.412 0.498 39.584 1.00 79.50 332 MET A C 1
ATOM 2605 O O . MET A 1 332 ? -9.232 0.743 40.470 1.00 79.50 332 MET A O 1
ATOM 2609 N N . ASN A 1 333 ? -8.364 -0.688 38.978 1.00 68.06 333 ASN A N 1
ATOM 2610 C CA . ASN A 1 333 ? -9.238 -1.806 39.337 1.00 68.06 333 ASN A CA 1
ATOM 2611 C C . ASN A 1 333 ? -8.988 -2.275 40.771 1.00 68.06 333 ASN A C 1
ATOM 2613 O O . ASN A 1 333 ? -9.935 -2.541 41.508 1.00 68.06 333 ASN A O 1
ATOM 2617 N N . ALA A 1 334 ? -7.724 -2.292 41.177 1.00 69.44 334 ALA A N 1
ATOM 2618 C CA . ALA A 1 334 ? -7.292 -2.468 42.552 1.00 69.44 334 ALA A CA 1
ATOM 2619 C C . ALA A 1 334 ? -7.966 -1.481 43.520 1.00 69.44 334 ALA A C 1
ATOM 2621 O O . ALA A 1 334 ? -8.588 -1.900 44.495 1.00 69.44 334 ALA A O 1
ATOM 2622 N N . MET A 1 335 ? -7.911 -0.177 43.227 1.00 74.88 335 MET A N 1
ATOM 2623 C CA . MET A 1 335 ? -8.543 0.863 44.052 1.00 74.88 335 MET A CA 1
ATOM 2624 C C . MET A 1 335 ? -10.066 0.708 44.128 1.00 74.88 335 MET A C 1
ATOM 2626 O O . MET A 1 335 ? -10.655 0.881 45.195 1.00 74.88 335 MET A O 1
ATOM 2630 N N . ILE A 1 336 ? -10.718 0.344 43.020 1.00 72.38 336 ILE A N 1
ATOM 2631 C CA . ILE A 1 336 ? -12.166 0.090 42.990 1.00 72.38 336 ILE A CA 1
ATOM 2632 C C . ILE A 1 336 ? -12.514 -1.141 43.833 1.00 72.38 336 ILE A C 1
ATOM 2634 O O . ILE A 1 336 ? -13.447 -1.076 44.635 1.00 72.38 336 ILE A O 1
ATOM 2638 N N . GLY A 1 337 ? -11.758 -2.232 43.678 1.00 65.50 337 GLY A N 1
ATOM 2639 C CA . GLY A 1 337 ? -11.936 -3.478 44.420 1.00 65.50 337 GLY A CA 1
ATOM 2640 C C . GLY A 1 337 ? -11.728 -3.293 45.921 1.00 65.50 337 GLY A C 1
ATOM 2641 O O . GLY A 1 337 ? -12.608 -3.635 46.706 1.00 65.50 337 GLY A O 1
ATOM 2642 N N . LEU A 1 338 ? -10.622 -2.665 46.328 1.00 76.75 338 LEU A N 1
ATOM 2643 C CA . LEU A 1 338 ? -10.354 -2.315 47.727 1.00 76.75 338 LEU A CA 1
ATOM 2644 C C . LEU A 1 338 ? -11.417 -1.369 48.285 1.00 76.75 338 LEU A C 1
ATOM 2646 O O . LEU A 1 338 ? -11.877 -1.557 49.409 1.00 76.75 338 LEU A O 1
ATOM 2650 N N . GLY A 1 339 ? -11.865 -0.395 47.489 1.00 78.12 339 GLY A N 1
ATOM 2651 C CA . GLY A 1 339 ? -12.955 0.486 47.883 1.00 78.12 339 GLY A CA 1
ATOM 2652 C C . GLY A 1 339 ? -14.260 -0.274 48.114 1.00 78.12 339 GLY A C 1
ATOM 2653 O O . GLY A 1 339 ? -14.979 0.008 49.065 1.00 78.12 339 GLY A O 1
ATOM 2654 N N . TYR A 1 340 ? -14.554 -1.276 47.282 1.00 69.94 340 TYR A N 1
ATOM 2655 C CA . TYR A 1 340 ? -15.737 -2.117 47.451 1.00 69.94 340 TYR A CA 1
ATOM 2656 C C . TYR A 1 340 ? -15.620 -2.973 48.713 1.00 69.94 340 TYR A C 1
ATOM 2658 O O . TYR A 1 340 ? -16.578 -3.078 49.470 1.00 69.94 340 TYR A O 1
ATOM 2666 N N . LEU A 1 341 ? -14.439 -3.529 48.993 1.00 70.44 341 LEU A N 1
ATOM 2667 C CA . LEU A 1 341 ? -14.187 -4.268 50.231 1.00 70.44 341 LEU A CA 1
ATOM 2668 C C . LEU A 1 341 ? -14.322 -3.373 51.470 1.00 70.44 341 LEU A C 1
ATOM 2670 O O . LEU A 1 341 ? -14.933 -3.790 52.450 1.00 70.44 341 LEU A O 1
ATOM 2674 N N . MET A 1 342 ? -13.836 -2.130 51.417 1.00 77.31 342 MET A N 1
ATOM 2675 C CA . MET A 1 342 ? -14.011 -1.161 52.502 1.00 77.31 342 MET A CA 1
ATOM 2676 C C . MET A 1 342 ? -15.483 -0.787 52.721 1.00 77.31 342 MET A C 1
ATOM 2678 O O . MET A 1 342 ? -15.904 -0.708 53.869 1.00 77.31 342 MET A O 1
ATOM 2682 N N . GLN A 1 343 ? -16.292 -0.627 51.664 1.00 76.56 343 GLN A N 1
ATOM 2683 C CA . GLN A 1 343 ? -17.744 -0.369 51.780 1.00 76.56 343 GLN A CA 1
ATOM 2684 C C . GLN A 1 343 ? -18.498 -1.472 52.524 1.00 76.56 343 GLN A C 1
ATOM 2686 O O . GLN A 1 343 ? -19.618 -1.266 52.977 1.00 76.56 343 GLN A O 1
ATOM 2691 N N . GLN A 1 344 ? -17.894 -2.651 52.616 1.00 70.75 344 GLN A N 1
ATOM 2692 C CA . GLN A 1 344 ? -18.460 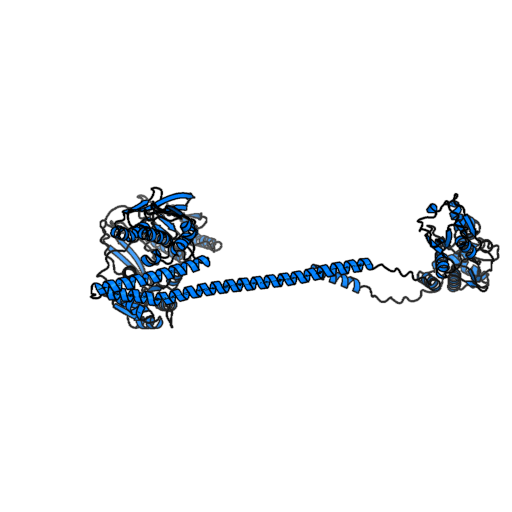-3.824 53.259 1.00 70.75 344 GLN A CA 1
ATOM 2693 C C . GLN A 1 344 ? -17.964 -3.999 54.703 1.00 70.75 344 GLN A C 1
ATOM 2695 O O . GLN A 1 344 ? -18.169 -5.061 55.289 1.00 70.75 344 GLN A O 1
ATOM 2700 N N . THR A 1 345 ? -17.274 -2.995 55.245 1.00 79.06 345 THR A N 1
ATOM 2701 C CA . THR A 1 345 ? -16.898 -2.888 56.660 1.00 79.06 345 THR A CA 1
ATOM 2702 C C . THR A 1 345 ? -17.768 -1.835 57.347 1.00 79.06 345 THR A C 1
ATOM 2704 O O . THR A 1 345 ? -18.471 -1.081 56.673 1.00 79.06 345 THR A O 1
ATOM 2707 N N . ASP A 1 346 ? -17.735 -1.767 58.678 1.00 83.38 346 ASP A N 1
ATOM 2708 C CA . ASP A 1 346 ? -18.436 -0.711 59.410 1.00 83.38 346 ASP A CA 1
ATOM 2709 C C . ASP A 1 346 ? -17.755 0.641 59.151 1.00 83.38 346 ASP A C 1
ATOM 2711 O O . ASP A 1 346 ? -16.684 0.936 59.686 1.00 83.38 346 ASP A O 1
ATOM 2715 N N . LEU A 1 347 ? -18.377 1.461 58.302 1.00 88.12 347 LEU A N 1
ATOM 2716 C CA . LEU A 1 347 ? -17.909 2.799 57.951 1.00 88.12 347 LEU A CA 1
ATOM 2717 C C . LEU A 1 347 ? -18.776 3.867 58.614 1.00 88.12 347 LEU A C 1
ATOM 2719 O O . LEU A 1 347 ? -20.000 3.748 58.678 1.00 88.12 347 LEU A O 1
ATOM 2723 N N . THR A 1 348 ? -18.155 4.970 59.028 1.00 87.31 348 THR A N 1
ATOM 2724 C CA . THR A 1 348 ? -18.908 6.190 59.338 1.00 87.31 348 THR A CA 1
ATOM 2725 C C . THR A 1 348 ? -19.483 6.802 58.057 1.00 87.31 348 THR A C 1
ATOM 2727 O O . THR A 1 348 ? -18.951 6.601 56.964 1.00 87.31 348 THR A O 1
ATOM 2730 N N . GLU A 1 349 ? -20.547 7.601 58.174 1.00 79.44 349 GLU A N 1
ATOM 2731 C CA . GLU A 1 349 ? -21.191 8.268 57.028 1.00 79.44 349 GLU A CA 1
ATOM 2732 C C . GLU A 1 349 ? -20.189 9.101 56.201 1.00 79.44 349 GLU A C 1
ATOM 2734 O O . GLU A 1 349 ? -20.181 9.052 54.971 1.00 79.44 349 GLU A O 1
ATOM 2739 N N . GLN A 1 350 ? -19.258 9.779 56.878 1.00 74.00 350 GLN A N 1
ATOM 2740 C CA . GLN A 1 350 ? -18.197 10.556 56.237 1.00 74.00 350 GLN A CA 1
ATOM 2741 C C . GLN A 1 350 ? -17.154 9.673 55.527 1.00 74.00 350 GLN A C 1
ATOM 2743 O O . GLN A 1 350 ? -16.687 10.019 54.443 1.00 74.00 350 GLN A O 1
ATOM 2748 N N . GLN A 1 351 ? -16.796 8.519 56.100 1.00 82.75 351 GLN A N 1
ATOM 2749 C CA . GLN A 1 351 ? -15.896 7.557 55.453 1.00 82.75 351 GLN A CA 1
ATOM 2750 C C . GLN A 1 351 ? -16.544 6.929 54.215 1.00 82.75 351 GLN A C 1
ATOM 2752 O O . GLN A 1 351 ? -15.879 6.795 53.187 1.00 82.75 351 GLN A O 1
ATOM 2757 N N . ALA A 1 352 ? -17.836 6.599 54.282 1.00 73.56 352 ALA A N 1
ATOM 2758 C CA . ALA A 1 352 ? -18.597 6.095 53.145 1.00 73.56 352 ALA A CA 1
ATOM 2759 C C . ALA A 1 352 ? -18.687 7.134 52.012 1.00 73.56 352 ALA A C 1
ATOM 2761 O O . ALA A 1 352 ? -18.480 6.787 50.849 1.00 73.56 352 ALA A O 1
ATOM 2762 N N . ASP A 1 353 ? -18.911 8.414 52.332 1.00 70.62 353 ASP A N 1
ATOM 2763 C CA . ASP A 1 353 ? -18.903 9.508 51.349 1.00 70.62 353 ASP A CA 1
ATOM 2764 C C . ASP A 1 353 ? -17.534 9.667 50.659 1.00 70.62 353 ASP A C 1
ATOM 2766 O O . ASP A 1 353 ? -17.456 9.714 49.428 1.00 70.62 353 ASP A O 1
ATOM 2770 N N . TYR A 1 354 ? -16.430 9.669 51.416 1.00 78.06 354 TYR A N 1
ATOM 2771 C CA . TYR A 1 354 ? -15.078 9.719 50.841 1.00 78.06 354 TYR A CA 1
ATOM 2772 C C . TYR A 1 354 ? -14.785 8.529 49.931 1.00 78.06 354 TYR A C 1
ATOM 2774 O O . TYR A 1 354 ? -14.205 8.690 48.855 1.00 78.06 354 TYR A O 1
ATOM 2782 N N . LEU A 1 355 ? -15.217 7.341 50.337 1.00 78.94 355 LEU A N 1
ATOM 2783 C CA . LEU A 1 355 ? -15.024 6.116 49.579 1.00 78.94 355 LEU A CA 1
ATOM 2784 C C . LEU A 1 355 ? -15.830 6.114 48.275 1.00 78.94 355 LEU A C 1
ATOM 2786 O O . LEU A 1 355 ? -15.286 5.787 47.219 1.00 78.94 355 LEU A O 1
ATOM 2790 N N . ASN A 1 356 ? -17.083 6.575 48.321 1.00 72.88 356 ASN A N 1
ATOM 2791 C CA . ASN A 1 356 ? -17.926 6.768 47.141 1.00 72.88 356 ASN A CA 1
ATOM 2792 C C . ASN A 1 356 ? -17.300 7.769 46.161 1.00 72.88 356 ASN A C 1
ATOM 2794 O O . ASN A 1 356 ? -17.252 7.511 44.956 1.00 72.88 356 ASN A O 1
ATOM 2798 N N . LYS A 1 357 ? -16.758 8.885 46.663 1.00 71.44 357 LYS A N 1
ATOM 2799 C CA . LYS A 1 357 ? -16.050 9.884 45.846 1.00 71.44 357 LYS A CA 1
ATOM 2800 C C . LYS A 1 357 ? -14.772 9.322 45.220 1.00 71.44 357 LYS A C 1
ATOM 2802 O O . LYS A 1 357 ? -14.533 9.554 44.035 1.00 71.44 357 LYS A O 1
ATOM 2807 N N . MET A 1 358 ? -13.975 8.553 45.966 1.00 75.00 358 MET A N 1
ATOM 2808 C CA . MET A 1 358 ? -12.773 7.893 45.435 1.00 75.00 358 MET A CA 1
ATOM 2809 C C . MET A 1 358 ? -13.110 6.868 44.349 1.00 75.00 358 MET A C 1
ATOM 2811 O O . MET A 1 358 ? -12.492 6.877 43.283 1.00 75.00 358 MET A O 1
ATOM 2815 N N . GLN A 1 359 ? -14.114 6.017 44.571 1.00 72.62 359 GLN A N 1
ATOM 2816 C CA . GLN A 1 359 ? -14.562 5.044 43.573 1.00 72.62 359 GLN A CA 1
ATOM 2817 C C . GLN A 1 359 ? -15.149 5.716 42.329 1.00 72.62 359 GLN A C 1
ATOM 2819 O O . GLN A 1 359 ? -14.869 5.277 41.215 1.00 72.62 359 GLN A O 1
ATOM 2824 N N . SER A 1 360 ? -15.942 6.777 42.496 1.00 66.31 360 SER A N 1
ATOM 2825 C CA . SER A 1 360 ? -16.514 7.537 41.379 1.00 66.31 360 SER A CA 1
ATOM 2826 C C . SER A 1 360 ? -15.418 8.173 40.519 1.00 66.31 360 SER A C 1
ATOM 2828 O O . SER A 1 360 ? -15.384 7.960 39.307 1.00 66.31 360 SER A O 1
ATOM 2830 N N . SER A 1 361 ? -14.444 8.842 41.147 1.00 71.06 361 SER A N 1
ATOM 2831 C CA . SER A 1 361 ? -13.265 9.389 40.460 1.00 71.06 361 SER A CA 1
ATOM 2832 C C . SER A 1 361 ? -12.457 8.301 39.752 1.00 71.06 361 SER A C 1
ATOM 2834 O O . SER A 1 361 ? -11.993 8.498 38.631 1.00 71.06 361 SER A O 1
ATOM 2836 N N . SER A 1 362 ? -12.338 7.125 40.372 1.00 77.00 362 SER A N 1
ATOM 2837 C CA . SER A 1 362 ? -11.616 5.991 39.797 1.00 77.00 362 SER A CA 1
ATOM 2838 C C . SER A 1 362 ? -12.287 5.442 38.538 1.00 77.00 362 SER A C 1
ATOM 2840 O O . SER A 1 362 ? -11.630 5.220 37.520 1.00 77.00 362 SER A O 1
ATOM 2842 N N . LYS A 1 363 ? -13.613 5.278 38.581 1.00 69.31 363 LYS A N 1
ATOM 2843 C CA . LYS A 1 363 ? -14.426 4.869 37.428 1.00 69.31 363 LYS A CA 1
ATOM 2844 C C . LYS A 1 363 ? -14.405 5.923 36.320 1.00 69.31 363 LYS A C 1
ATOM 2846 O O . LYS A 1 363 ? -14.314 5.563 35.151 1.00 69.31 363 LYS A O 1
ATOM 2851 N N . MET A 1 364 ? -14.438 7.209 36.674 1.00 69.31 364 MET A N 1
ATOM 2852 C CA . MET A 1 364 ? -14.330 8.304 35.707 1.00 69.31 364 MET A CA 1
ATOM 2853 C C . MET A 1 364 ? -12.983 8.278 34.976 1.00 69.31 364 MET A C 1
ATOM 2855 O O . MET A 1 364 ? -12.959 8.412 33.755 1.00 69.31 364 MET A O 1
ATOM 2859 N N . LEU A 1 365 ? -11.874 8.068 35.692 1.00 75.75 365 LEU A N 1
ATOM 2860 C CA . LEU A 1 365 ? -10.546 7.995 35.080 1.00 75.75 365 LEU A CA 1
ATOM 2861 C C . LEU A 1 365 ? -10.438 6.823 34.094 1.00 75.75 365 LEU A C 1
ATOM 2863 O O . LEU A 1 365 ? -9.939 7.008 32.987 1.00 75.75 365 LEU A O 1
ATOM 2867 N N . LEU A 1 366 ? -10.952 5.647 34.467 1.00 74.19 366 LEU A N 1
ATOM 2868 C CA . LEU A 1 366 ? -11.023 4.493 33.565 1.00 74.19 366 LEU A CA 1
ATOM 2869 C C . LEU A 1 366 ? -11.840 4.806 32.308 1.00 74.19 366 LEU A C 1
ATOM 2871 O O . LEU A 1 366 ? -11.376 4.524 31.208 1.00 74.19 366 LEU A O 1
ATOM 2875 N N . GLY A 1 367 ? -12.992 5.467 32.459 1.00 71.00 367 GLY A N 1
ATOM 2876 C CA . GLY A 1 367 ? -13.806 5.903 31.324 1.00 71.00 367 GLY A CA 1
ATOM 2877 C C . GLY A 1 367 ? -13.056 6.841 30.371 1.00 71.00 367 GLY A C 1
ATOM 2878 O O . GLY A 1 367 ? -13.119 6.657 29.162 1.00 71.00 367 GLY A O 1
ATOM 2879 N N . ILE A 1 368 ? -12.281 7.801 30.892 1.00 72.94 368 ILE A N 1
ATOM 2880 C CA . ILE A 1 368 ? -11.459 8.704 30.061 1.00 72.94 368 ILE A CA 1
ATOM 2881 C C . ILE A 1 368 ? -10.379 7.929 29.295 1.00 72.94 368 ILE A C 1
ATOM 2883 O O . ILE A 1 368 ? -10.094 8.233 28.138 1.00 72.94 368 ILE A O 1
ATOM 2887 N N . ILE A 1 369 ? -9.757 6.939 29.930 1.00 78.62 369 ILE A N 1
ATOM 2888 C CA . ILE A 1 369 ? -8.728 6.113 29.292 1.00 78.62 369 ILE A CA 1
ATOM 2889 C C . ILE A 1 369 ? -9.341 5.255 28.187 1.00 78.62 369 ILE A C 1
ATOM 2891 O O . ILE A 1 369 ? -8.776 5.177 27.094 1.00 78.62 369 ILE A O 1
ATOM 2895 N N . ASP A 1 370 ? -10.495 4.646 28.452 1.00 74.56 370 ASP A N 1
ATOM 2896 C CA . ASP A 1 370 ? -11.228 3.864 27.460 1.00 74.56 370 ASP A CA 1
ATOM 2897 C C . ASP A 1 370 ? -11.671 4.750 26.280 1.00 74.56 370 ASP A C 1
ATOM 2899 O O . ASP A 1 370 ? -11.490 4.348 25.130 1.00 74.56 370 ASP A O 1
ATOM 2903 N N . ASP A 1 371 ? -12.119 5.987 26.532 1.00 77.69 371 ASP A N 1
ATOM 2904 C CA . ASP A 1 371 ? -12.417 6.977 25.488 1.00 77.69 371 ASP A CA 1
ATOM 2905 C C . ASP A 1 371 ? -11.183 7.266 24.613 1.00 77.69 371 ASP A C 1
ATOM 2907 O O . ASP A 1 371 ? -11.266 7.227 23.385 1.00 77.69 371 ASP A O 1
ATOM 2911 N N . ILE A 1 372 ? -10.018 7.538 25.219 1.00 78.56 372 ILE A N 1
ATOM 2912 C CA . ILE A 1 372 ? -8.765 7.815 24.490 1.00 78.56 372 ILE A CA 1
ATOM 2913 C C . ILE A 1 372 ? -8.353 6.615 23.631 1.00 78.56 372 ILE A C 1
ATOM 2915 O O . ILE A 1 372 ? -7.924 6.784 22.485 1.00 78.56 372 ILE A O 1
ATOM 2919 N N . LEU A 1 373 ? -8.490 5.400 24.162 1.00 77.00 373 LEU A N 1
ATOM 2920 C CA . LEU A 1 373 ? -8.223 4.183 23.406 1.00 77.00 373 LEU A CA 1
ATOM 2921 C C . LEU A 1 373 ? -9.191 3.995 22.241 1.00 77.00 373 LEU A C 1
ATOM 2923 O O . LEU A 1 373 ? -8.759 3.589 21.160 1.00 77.00 373 LEU A O 1
ATOM 2927 N N . ASP A 1 374 ? -10.480 4.254 22.446 1.00 77.19 374 ASP A N 1
ATOM 2928 C CA . ASP A 1 374 ? -11.479 4.175 21.384 1.00 77.19 374 ASP A CA 1
ATOM 2929 C C . ASP A 1 374 ? -11.143 5.185 20.272 1.00 77.19 374 ASP A C 1
ATOM 2931 O O . ASP A 1 374 ? -11.125 4.797 19.102 1.00 77.19 374 ASP A O 1
ATOM 2935 N N . VAL A 1 375 ? -10.737 6.421 20.603 1.00 76.12 375 VAL A N 1
ATOM 2936 C CA . VAL A 1 375 ? -10.234 7.401 19.615 1.00 76.12 375 VAL A CA 1
ATOM 2937 C C . VAL A 1 375 ? -9.030 6.862 18.844 1.00 76.12 375 VAL A C 1
ATOM 2939 O O . VAL A 1 375 ? -9.027 6.892 17.613 1.00 76.12 375 VAL A O 1
ATOM 2942 N N . ALA A 1 376 ? -8.029 6.317 19.538 1.00 74.50 376 ALA A N 1
ATOM 2943 C CA . ALA A 1 376 ? -6.837 5.767 18.894 1.00 74.50 376 ALA A CA 1
ATOM 2944 C C . ALA A 1 376 ? -7.170 4.599 17.946 1.00 74.50 376 ALA A C 1
ATOM 2946 O O . ALA A 1 376 ? -6.607 4.490 16.855 1.00 74.50 376 ALA A O 1
ATOM 2947 N N . LYS A 1 377 ? -8.122 3.734 18.323 1.00 76.56 377 LYS A N 1
ATOM 2948 C CA . LYS A 1 377 ? -8.599 2.628 17.476 1.00 76.56 377 LYS A CA 1
ATOM 2949 C C . LYS A 1 377 ? -9.379 3.121 16.259 1.00 76.56 377 LYS A C 1
ATOM 2951 O O . LYS A 1 377 ? -9.259 2.510 15.194 1.00 76.56 377 LYS A O 1
ATOM 2956 N N . ILE A 1 378 ? -10.153 4.197 16.404 1.00 78.81 378 ILE A N 1
ATOM 2957 C CA . ILE A 1 378 ? -10.898 4.837 15.311 1.00 78.81 378 ILE A CA 1
ATOM 2958 C C . ILE A 1 378 ? -9.930 5.460 14.298 1.00 78.81 378 ILE A C 1
ATOM 2960 O O . ILE A 1 378 ? -10.039 5.158 13.112 1.00 78.81 378 ILE A O 1
ATOM 2964 N N . GLU A 1 379 ? -8.947 6.254 14.743 1.00 71.38 379 GLU A N 1
ATOM 2965 C CA . GLU A 1 379 ? -7.930 6.866 13.864 1.00 71.38 379 GLU A CA 1
ATOM 2966 C C . GLU A 1 379 ? -7.117 5.815 13.093 1.00 71.38 379 GLU A C 1
ATOM 2968 O O . GLU A 1 379 ? -6.747 6.025 11.939 1.00 71.38 379 GLU A O 1
ATOM 2973 N N . ALA A 1 380 ? -6.869 4.658 13.713 1.00 70.06 380 ALA A N 1
ATOM 2974 C CA . ALA A 1 380 ? -6.163 3.542 13.093 1.00 70.06 380 ALA A CA 1
ATOM 2975 C C . ALA A 1 380 ? -7.046 2.661 12.185 1.00 70.06 380 ALA A C 1
ATOM 2977 O O . ALA A 1 380 ? -6.529 1.718 11.586 1.00 70.06 380 ALA A O 1
ATOM 2978 N N . GLY A 1 381 ? -8.363 2.901 12.114 1.00 72.44 381 GLY A N 1
ATOM 2979 C CA . GLY A 1 381 ? -9.307 2.061 11.366 1.00 72.44 381 GLY A CA 1
ATOM 2980 C C . GLY A 1 381 ? -9.441 0.628 11.905 1.00 72.44 381 GLY A C 1
ATOM 2981 O O . GLY A 1 381 ? -9.840 -0.270 11.170 1.00 72.44 381 GLY A O 1
ATOM 2982 N N . LYS A 1 382 ? -9.081 0.391 13.174 1.00 70.69 382 LYS A N 1
ATOM 2983 C CA . LYS A 1 382 ? -9.049 -0.942 13.813 1.00 70.69 382 LYS A CA 1
ATOM 2984 C C . LYS A 1 382 ? -10.286 -1.249 14.663 1.00 70.69 382 LYS A C 1
ATOM 2986 O O . LYS A 1 382 ? -10.370 -2.331 15.243 1.00 70.69 382 LYS A O 1
ATOM 2991 N N . LEU A 1 383 ? -11.224 -0.309 14.791 1.00 77.75 383 LEU A N 1
ATOM 2992 C CA . LEU A 1 383 ? -12.445 -0.513 15.567 1.00 77.75 383 LEU A CA 1
ATOM 2993 C C . LEU A 1 383 ? -13.429 -1.398 14.782 1.00 77.75 383 LEU A C 1
ATOM 2995 O O . LEU A 1 383 ? -13.939 -0.991 13.742 1.00 77.75 383 LEU A O 1
ATOM 2999 N N . ALA A 1 384 ? -13.692 -2.604 15.287 1.00 74.19 384 ALA A N 1
ATOM 3000 C CA . ALA A 1 384 ? -14.639 -3.549 14.697 1.00 74.19 384 ALA A CA 1
ATOM 3001 C C . ALA A 1 384 ? -15.929 -3.618 15.527 1.00 74.19 384 ALA A C 1
ATOM 3003 O O . ALA A 1 384 ? -15.872 -3.647 16.757 1.00 74.19 384 ALA A O 1
ATOM 3004 N N . LEU A 1 385 ? -17.080 -3.673 14.851 1.00 81.56 385 LEU A N 1
ATOM 3005 C CA . LEU A 1 385 ? -18.378 -3.896 15.490 1.00 81.56 385 LEU A CA 1
ATOM 3006 C C . LEU A 1 385 ? -18.598 -5.384 15.758 1.00 81.56 385 LEU A C 1
ATOM 3008 O O . LEU A 1 385 ? -18.322 -6.225 14.898 1.00 81.56 385 LEU A O 1
ATOM 3012 N N . HIS A 1 386 ? -19.138 -5.712 16.928 1.00 78.31 386 HIS A N 1
ATOM 3013 C CA . HIS A 1 386 ? -19.469 -7.082 17.290 1.00 78.31 386 HIS A CA 1
ATOM 3014 C C . HIS A 1 386 ? -20.970 -7.333 17.124 1.00 78.31 386 HIS A C 1
ATOM 3016 O O . HIS A 1 386 ? -21.781 -6.992 17.982 1.00 78.31 386 HIS A O 1
ATOM 3022 N N . SER A 1 387 ? -21.344 -7.933 15.992 1.00 82.50 387 SER A N 1
ATOM 3023 C CA . SER A 1 387 ? -22.746 -8.175 15.651 1.00 82.50 387 SER A CA 1
ATOM 3024 C C . SER A 1 387 ? -23.308 -9.410 16.365 1.00 82.50 387 SER A C 1
ATOM 3026 O O . SER A 1 387 ? -22.835 -10.530 16.173 1.00 82.50 387 SER A O 1
ATOM 3028 N N . THR A 1 388 ? -24.329 -9.207 17.195 1.00 82.62 388 THR A N 1
ATOM 3029 C CA . THR A 1 388 ? -25.029 -10.233 17.980 1.00 82.62 388 THR A CA 1
ATOM 3030 C C . THR A 1 388 ? -26.533 -9.979 17.962 1.00 82.62 388 THR A C 1
ATOM 3032 O O . THR A 1 388 ? -26.971 -8.843 17.802 1.00 82.62 388 THR A O 1
ATOM 3035 N N . ALA A 1 389 ? -27.341 -11.030 18.118 1.00 83.38 389 ALA A N 1
ATOM 3036 C CA . ALA A 1 389 ? -28.786 -10.873 18.254 1.00 83.38 389 ALA A CA 1
ATOM 3037 C C . ALA A 1 389 ? -29.134 -10.343 19.655 1.00 83.38 389 ALA A C 1
ATOM 3039 O O . ALA A 1 389 ? -28.738 -10.939 20.658 1.00 83.38 389 ALA A O 1
ATOM 3040 N N . PHE A 1 390 ? -29.896 -9.255 19.732 1.00 83.00 390 PHE A N 1
ATOM 3041 C CA . PHE A 1 390 ? -30.309 -8.620 20.979 1.00 83.00 390 PHE A CA 1
ATOM 3042 C C . PHE A 1 390 ? -31.743 -8.083 20.902 1.00 83.00 390 PHE A C 1
ATOM 3044 O O . PHE A 1 390 ? -32.306 -7.871 19.827 1.00 83.00 390 PHE A O 1
ATOM 3051 N N . ARG A 1 391 ? -32.349 -7.858 22.073 1.00 83.50 391 ARG A N 1
ATOM 3052 C CA . ARG A 1 391 ? -33.655 -7.198 22.188 1.00 83.50 391 ARG A CA 1
ATOM 3053 C C . ARG A 1 391 ? -33.465 -5.728 22.525 1.00 83.50 391 ARG A C 1
ATOM 3055 O O . ARG A 1 391 ? -32.857 -5.424 23.552 1.00 83.50 391 ARG A O 1
ATOM 3062 N N . LEU A 1 392 ? -34.032 -4.835 21.716 1.00 86.50 392 LEU A N 1
ATOM 3063 C CA . LEU A 1 392 ? -33.904 -3.388 21.919 1.00 86.50 392 LEU A CA 1
ATOM 3064 C C . LEU A 1 392 ? -34.432 -2.963 23.298 1.00 86.50 392 LEU A C 1
ATOM 3066 O O . LEU A 1 392 ? -33.787 -2.183 23.991 1.00 86.50 392 LEU A O 1
ATOM 3070 N N . ASN A 1 393 ? -35.538 -3.566 23.745 1.00 81.00 393 ASN A N 1
ATOM 3071 C CA . ASN A 1 393 ? -36.128 -3.289 25.056 1.00 81.00 393 ASN A CA 1
ATOM 3072 C C . ASN A 1 393 ? -35.161 -3.521 26.224 1.00 81.00 393 ASN A C 1
ATOM 3074 O O . ASN A 1 393 ? -35.245 -2.796 27.207 1.00 81.00 393 ASN A O 1
ATOM 3078 N N . ASN A 1 394 ? -34.225 -4.471 26.124 1.00 77.31 394 ASN A N 1
ATOM 3079 C CA . ASN A 1 394 ? -33.257 -4.708 27.198 1.00 77.31 394 ASN A CA 1
ATOM 3080 C C . ASN A 1 394 ? -32.274 -3.536 27.316 1.00 77.31 394 ASN A C 1
ATOM 3082 O O . ASN A 1 394 ? -31.966 -3.101 28.422 1.00 77.31 394 ASN A O 1
ATOM 3086 N N . VAL A 1 395 ? -31.818 -3.004 26.177 1.00 82.38 395 VAL A N 1
ATOM 3087 C CA . VAL A 1 395 ? -30.942 -1.824 26.140 1.00 82.38 395 VAL A CA 1
ATOM 3088 C C . VAL A 1 395 ? -31.684 -0.613 26.705 1.00 82.38 395 VAL A C 1
ATOM 3090 O O . VAL A 1 395 ? -31.148 0.102 27.544 1.00 82.38 395 VAL A O 1
ATOM 3093 N N . LEU A 1 396 ? -32.944 -0.413 26.309 1.00 82.31 396 LEU A N 1
ATOM 3094 C CA . LEU A 1 396 ? -33.757 0.704 26.799 1.00 82.31 396 LEU A CA 1
ATOM 3095 C C . LEU A 1 396 ? -34.062 0.596 28.296 1.00 82.31 396 LEU A C 1
ATOM 3097 O O . LEU A 1 396 ? -33.940 1.591 28.997 1.00 82.31 396 LEU A O 1
ATOM 3101 N N . GLN A 1 397 ? -34.379 -0.597 28.806 1.00 75.94 397 GLN A N 1
ATOM 3102 C CA . GLN A 1 397 ? -34.590 -0.822 30.240 1.00 75.94 397 GLN A CA 1
ATOM 3103 C C . GLN A 1 397 ? -33.345 -0.494 31.068 1.00 75.94 397 GLN A C 1
ATOM 3105 O O . GLN A 1 397 ? -33.466 0.102 32.137 1.00 75.94 397 GLN A O 1
ATOM 3110 N N . GLN A 1 398 ? -32.151 -0.836 30.570 1.00 73.69 398 GLN A N 1
ATOM 3111 C CA . GLN A 1 398 ? -30.896 -0.443 31.215 1.00 73.69 398 GLN A CA 1
ATOM 3112 C C . GLN A 1 398 ? -30.739 1.082 31.263 1.00 73.69 398 GLN A C 1
ATOM 3114 O O . GLN A 1 398 ? -30.357 1.615 32.304 1.00 73.69 398 GLN A O 1
ATOM 3119 N N . MET A 1 399 ? -31.077 1.789 30.176 1.00 79.56 399 MET A N 1
ATOM 3120 C CA . MET A 1 399 ? -31.048 3.258 30.155 1.00 79.56 399 MET A CA 1
ATOM 3121 C C . MET A 1 399 ? -32.055 3.860 31.136 1.00 79.56 399 MET A C 1
ATOM 3123 O O . MET A 1 399 ? -31.705 4.788 31.860 1.00 79.56 399 MET A O 1
ATOM 3127 N N . THR A 1 400 ? -33.274 3.317 31.202 1.00 76.00 400 THR A N 1
ATOM 3128 C CA . THR A 1 400 ? -34.292 3.755 32.164 1.00 76.00 400 THR A CA 1
ATOM 3129 C C . THR A 1 400 ? -33.773 3.638 33.590 1.00 76.00 400 THR A C 1
ATOM 3131 O O . THR A 1 400 ? -33.759 4.630 34.309 1.00 76.00 400 THR A O 1
ATOM 3134 N N . TYR A 1 401 ? -33.254 2.469 33.975 1.00 73.12 401 TYR A N 1
ATOM 3135 C CA . TYR A 1 401 ? -32.743 2.240 35.328 1.00 73.12 401 TYR A CA 1
ATOM 3136 C C . TYR A 1 401 ? -31.614 3.209 35.714 1.00 73.12 401 TYR A C 1
ATOM 3138 O O . TYR A 1 401 ? -31.570 3.698 36.840 1.00 73.12 401 TYR A O 1
ATOM 3146 N N . LEU A 1 402 ? -30.704 3.506 34.781 1.00 73.44 402 LEU A N 1
ATOM 3147 C CA . LEU A 1 402 ? -29.559 4.381 35.040 1.00 73.44 402 LEU A CA 1
ATOM 3148 C C . LEU A 1 402 ? -29.941 5.858 35.183 1.00 73.44 402 LEU A C 1
ATOM 3150 O O . LEU A 1 402 ? -29.334 6.566 35.989 1.00 73.44 402 LEU A O 1
ATOM 3154 N N . PHE A 1 403 ? -30.902 6.334 34.391 1.00 80.44 403 PHE A N 1
ATOM 3155 C CA . PHE A 1 403 ? -31.152 7.765 34.220 1.00 80.44 403 PHE A CA 1
ATOM 3156 C C . PHE A 1 403 ? -32.443 8.273 34.857 1.00 80.44 403 PHE A C 1
ATOM 3158 O O . PHE A 1 403 ? -32.511 9.458 35.174 1.00 80.44 403 PHE A O 1
ATOM 3165 N N . GLU A 1 404 ? -33.432 7.413 35.107 1.00 77.88 404 GLU A N 1
ATOM 3166 C CA . GLU A 1 404 ? -34.676 7.800 35.783 1.00 77.88 404 GLU A CA 1
ATOM 3167 C C . GLU A 1 404 ? -34.394 8.328 37.196 1.00 77.88 404 GLU A C 1
ATOM 3169 O O . GLU A 1 404 ? -34.895 9.384 37.579 1.00 77.88 404 GLU A O 1
ATOM 3174 N N . GLU A 1 405 ? -33.505 7.660 37.937 1.00 74.88 405 GLU A N 1
ATOM 3175 C CA . GLU A 1 405 ? -33.109 8.098 39.277 1.00 74.88 405 GLU A CA 1
ATOM 3176 C C . GLU A 1 405 ? -32.364 9.441 39.250 1.00 74.88 405 GLU A C 1
ATOM 3178 O O . GLU A 1 405 ? -32.649 10.332 40.049 1.00 74.88 405 GLU A O 1
ATOM 3183 N N . GLN A 1 406 ? -31.444 9.617 38.297 1.00 77.75 406 GLN A N 1
ATOM 3184 C CA . GLN A 1 406 ? -30.671 10.855 38.145 1.00 77.75 406 GLN A CA 1
ATOM 3185 C C . GLN A 1 406 ? -31.561 12.036 37.741 1.00 77.75 406 GLN A C 1
ATOM 3187 O O . GLN A 1 406 ? -31.411 13.141 38.266 1.00 77.75 406 GLN A O 1
ATOM 3192 N N . ALA A 1 407 ? -32.508 11.803 36.829 1.00 82.06 407 ALA A N 1
ATOM 3193 C CA . ALA A 1 407 ? -33.500 12.791 36.427 1.00 82.06 407 ALA A CA 1
ATOM 3194 C C . ALA A 1 407 ? -34.400 13.168 37.611 1.00 82.06 407 ALA A C 1
ATOM 3196 O O . ALA A 1 407 ? -34.575 14.353 37.890 1.00 82.06 407 ALA A O 1
ATOM 3197 N N . ARG A 1 408 ? -34.882 12.179 38.376 1.00 80.69 408 ARG A N 1
ATOM 3198 C CA . ARG A 1 408 ? -35.717 12.396 39.565 1.00 80.69 408 ARG A CA 1
ATOM 3199 C C . ARG A 1 408 ? -35.003 13.210 40.641 1.00 80.69 408 ARG A C 1
ATOM 3201 O O . ARG A 1 408 ? -35.612 14.115 41.202 1.00 80.69 408 ARG A O 1
ATOM 3208 N N . GLN A 1 409 ? -33.722 12.941 40.897 1.00 79.00 409 GLN A N 1
ATOM 3209 C CA . GLN A 1 409 ? -32.911 13.718 41.846 1.00 79.00 409 GLN A CA 1
ATOM 3210 C C . GLN A 1 409 ? -32.774 15.192 41.442 1.00 79.00 409 GLN A C 1
ATOM 3212 O O . GLN A 1 409 ? -32.692 16.056 42.311 1.00 79.00 409 GLN A O 1
ATOM 3217 N N . LYS A 1 410 ? -32.793 15.488 40.137 1.00 82.69 410 LYS A N 1
ATOM 3218 C CA . LYS A 1 410 ? -32.826 16.855 39.598 1.00 82.69 410 LYS A CA 1
ATOM 3219 C C . LYS A 1 410 ? -34.240 17.416 39.387 1.00 82.69 410 LYS A C 1
ATOM 3221 O O . LYS A 1 410 ? -34.371 18.559 38.966 1.00 82.69 410 LYS A O 1
ATOM 3226 N N . GLY A 1 411 ? -35.294 16.643 39.653 1.00 82.69 411 GLY A N 1
ATOM 3227 C CA . GLY A 1 411 ? -36.678 17.046 39.382 1.00 82.69 411 GLY A CA 1
ATOM 3228 C C . GLY A 1 411 ? -37.028 17.157 37.891 1.00 82.69 411 GLY A C 1
ATOM 3229 O O . GLY A 1 411 ? -37.936 17.902 37.534 1.00 82.69 411 GLY A O 1
ATOM 3230 N N . LEU A 1 412 ? -36.310 16.446 37.018 1.00 88.75 412 LEU A N 1
ATOM 3231 C CA . LEU A 1 412 ? -36.541 16.423 35.573 1.00 88.75 412 LEU A CA 1
ATOM 3232 C C . LEU A 1 412 ? -37.548 15.332 35.189 1.00 88.75 412 LEU A C 1
ATOM 3234 O O . LEU A 1 412 ? -37.505 14.219 35.715 1.00 88.75 412 LEU A O 1
ATOM 3238 N N . GLY A 1 413 ? -38.416 15.620 34.219 1.00 82.62 413 GLY A N 1
ATOM 3239 C CA . GLY A 1 413 ? -39.239 14.603 33.564 1.00 82.62 413 GLY A CA 1
ATOM 3240 C C . GLY A 1 413 ? -38.386 13.685 32.684 1.00 82.62 413 GLY A C 1
ATOM 3241 O O . GLY A 1 413 ? -37.500 14.158 31.977 1.00 82.62 413 GLY A O 1
ATOM 3242 N N . PHE A 1 414 ? -38.652 12.379 32.697 1.00 87.69 414 PHE A N 1
ATOM 3243 C CA . PHE A 1 414 ? -37.944 11.406 31.862 1.00 87.69 414 PHE A CA 1
ATOM 3244 C C . PHE A 1 414 ? -38.938 10.520 31.108 1.00 87.69 414 PHE A C 1
ATOM 3246 O O . PHE A 1 414 ? -39.827 9.924 31.714 1.00 87.69 414 PHE A O 1
ATOM 3253 N N . GLN A 1 415 ? -38.813 10.457 29.780 1.00 83.69 415 GLN A N 1
ATOM 3254 C CA . GLN A 1 415 ? -39.735 9.713 28.916 1.00 83.69 415 GLN A CA 1
ATOM 3255 C C . GLN A 1 415 ? -38.996 8.971 27.798 1.00 83.69 415 GLN A C 1
ATOM 3257 O O . GLN A 1 415 ? -38.074 9.502 27.182 1.00 83.69 415 GLN A O 1
ATOM 3262 N N . ILE A 1 416 ? -39.452 7.759 27.477 1.00 86.56 416 ILE A N 1
ATOM 3263 C CA . ILE A 1 416 ? -38.999 6.993 26.308 1.00 86.56 416 ILE A CA 1
ATOM 3264 C C . ILE A 1 416 ? -40.207 6.712 25.417 1.00 86.56 416 ILE A C 1
ATOM 3266 O O . ILE A 1 416 ? -41.208 6.165 25.874 1.00 86.56 416 ILE A O 1
ATOM 3270 N N . GLN A 1 417 ? -40.099 7.065 24.141 1.00 85.75 417 GLN A N 1
ATOM 3271 C CA . GLN A 1 417 ? -41.115 6.856 23.122 1.00 85.75 417 GLN A CA 1
ATOM 3272 C C . GLN A 1 417 ? -40.541 6.007 21.985 1.00 85.75 417 GLN A C 1
ATOM 3274 O O . GLN A 1 417 ? -39.556 6.376 21.347 1.00 85.75 417 GLN A O 1
ATOM 3279 N N . VAL A 1 418 ? -41.179 4.872 21.711 1.00 89.44 418 VAL A N 1
ATOM 3280 C CA . VAL A 1 418 ? -40.798 3.946 20.636 1.00 89.44 418 VAL A CA 1
ATOM 3281 C C . VAL A 1 418 ? -41.963 3.856 19.656 1.00 89.44 418 VAL A C 1
ATOM 3283 O O . VAL A 1 418 ? -43.096 3.643 20.085 1.00 89.44 418 VAL A O 1
ATOM 3286 N N . ALA A 1 419 ? -41.711 4.066 18.363 1.00 88.19 419 ALA A N 1
ATOM 3287 C CA . ALA A 1 419 ? -42.732 3.915 17.328 1.00 88.19 419 ALA A CA 1
ATOM 3288 C C . ALA A 1 419 ? -43.139 2.438 17.144 1.00 88.19 419 ALA A C 1
ATOM 3290 O O . ALA A 1 419 ? -42.324 1.536 17.341 1.00 88.19 419 ALA A O 1
ATOM 3291 N N . GLU A 1 420 ? -44.398 2.192 16.767 1.00 79.88 420 GLU A N 1
ATOM 3292 C CA . GLU A 1 420 ? -44.978 0.838 16.669 1.00 79.88 420 GLU A CA 1
ATOM 3293 C C . GLU A 1 420 ? -44.298 -0.054 15.619 1.00 79.88 420 GLU A C 1
ATOM 3295 O O . GLU A 1 420 ? -44.312 -1.277 15.731 1.00 79.88 420 GLU A O 1
ATOM 3300 N N . ASP A 1 421 ? -43.678 0.545 14.604 1.00 83.00 421 ASP A N 1
ATOM 3301 C CA . ASP A 1 421 ? -43.038 -0.139 13.481 1.00 83.00 421 ASP A CA 1
ATOM 3302 C C . ASP A 1 421 ? -41.569 -0.535 13.738 1.00 83.00 421 ASP A C 1
ATOM 3304 O O . ASP A 1 421 ? -40.909 -1.099 12.852 1.00 83.00 421 ASP A O 1
ATOM 3308 N N . VAL A 1 422 ? -41.052 -0.258 14.942 1.00 87.25 422 VAL A N 1
ATOM 3309 C CA . VAL A 1 422 ? -39.683 -0.577 15.368 1.00 87.25 422 VAL A CA 1
ATOM 3310 C C . VAL A 1 422 ? -39.575 -2.061 15.759 1.00 87.25 422 VAL A C 1
ATOM 3312 O O . VAL A 1 422 ? -40.247 -2.505 16.692 1.00 87.25 422 VAL A O 1
ATOM 3315 N N . PRO A 1 423 ? -38.693 -2.849 15.112 1.00 85.62 423 PRO A N 1
ATOM 3316 C CA . PRO A 1 423 ? -38.485 -4.249 15.473 1.00 85.62 423 PRO A CA 1
ATOM 3317 C C . PRO A 1 423 ? -37.914 -4.409 16.887 1.00 85.62 423 PRO A C 1
ATOM 3319 O O . PRO A 1 423 ? -36.960 -3.735 17.276 1.00 85.62 423 PRO A O 1
ATOM 3322 N N . THR A 1 424 ? -38.451 -5.367 17.642 1.00 81.38 424 THR A N 1
ATOM 3323 C CA . THR A 1 424 ? -38.002 -5.668 19.012 1.00 81.38 424 THR A CA 1
ATOM 3324 C C . THR A 1 424 ? -36.715 -6.496 19.053 1.00 81.38 424 THR A C 1
ATOM 3326 O O . THR A 1 424 ? -35.954 -6.381 20.016 1.00 81.38 424 THR A O 1
ATOM 3329 N N . CYS A 1 425 ? -36.467 -7.314 18.022 1.00 85.81 425 CYS A N 1
ATOM 3330 C CA . CYS A 1 425 ? -35.285 -8.163 17.852 1.00 85.81 425 CYS A CA 1
ATOM 3331 C C . CYS A 1 425 ? -34.390 -7.610 16.737 1.00 85.81 425 CYS A C 1
ATOM 3333 O O . CYS A 1 425 ? -34.812 -7.524 15.580 1.00 85.81 425 CYS A O 1
ATOM 3335 N N . LEU A 1 426 ? -33.148 -7.279 17.082 1.00 89.88 426 LEU A N 1
ATOM 3336 C CA . LEU A 1 426 ? -32.152 -6.708 16.180 1.00 89.88 426 LEU A CA 1
ATOM 3337 C C . LEU A 1 426 ? -30.855 -7.519 16.242 1.00 89.88 426 LEU A C 1
ATOM 3339 O O . LEU A 1 426 ? -30.530 -8.117 17.264 1.00 89.88 426 LEU A O 1
ATOM 3343 N N . VAL A 1 427 ? -30.094 -7.518 15.157 1.00 88.19 427 VAL A N 1
ATOM 3344 C CA . VAL A 1 427 ? -28.742 -8.068 15.075 1.00 88.19 427 VAL A CA 1
ATOM 3345 C C . VAL A 1 427 ? -27.792 -6.909 14.801 1.00 88.19 427 VAL A C 1
ATOM 3347 O O . VAL A 1 427 ? -27.944 -6.186 13.815 1.00 88.19 427 VAL A O 1
ATOM 3350 N N . GLY A 1 428 ? -26.849 -6.706 15.713 1.00 90.06 428 GLY A N 1
ATOM 3351 C CA . GLY A 1 428 ? -25.885 -5.611 15.692 1.00 90.06 428 GLY A CA 1
ATOM 3352 C C . GLY A 1 428 ? -25.091 -5.566 16.993 1.00 90.06 428 GLY A C 1
ATOM 3353 O O . GLY A 1 428 ? -25.032 -6.558 17.716 1.00 90.06 428 GLY A O 1
ATOM 3354 N N . ASP A 1 429 ? -24.485 -4.425 17.301 1.00 89.94 429 ASP A N 1
ATOM 3355 C CA . ASP A 1 429 ? -23.669 -4.263 18.507 1.00 89.94 429 ASP A CA 1
ATOM 3356 C C . ASP A 1 429 ? -24.452 -3.516 19.611 1.00 89.94 429 ASP A C 1
ATOM 3358 O O . ASP A 1 429 ? -24.540 -2.282 19.576 1.00 89.94 429 ASP A O 1
ATOM 3362 N N . PRO A 1 430 ? -25.056 -4.227 20.589 1.00 85.38 430 PRO A N 1
ATOM 3363 C CA . PRO A 1 430 ? -25.841 -3.591 21.647 1.00 85.38 430 PRO A CA 1
ATOM 3364 C C . PRO A 1 430 ? -24.985 -2.746 22.595 1.00 85.38 430 PRO A C 1
ATOM 3366 O O . PRO A 1 430 ? -25.494 -1.786 23.170 1.00 85.38 430 PRO A O 1
ATOM 3369 N N . GLN A 1 431 ? -23.698 -3.071 22.760 1.00 82.00 431 GLN A N 1
ATOM 3370 C CA . GLN A 1 431 ? -22.803 -2.336 23.654 1.00 82.00 431 GLN A CA 1
ATOM 3371 C C . GLN A 1 431 ? -22.438 -0.979 23.056 1.00 82.00 431 GLN A C 1
ATOM 3373 O O . GLN A 1 431 ? -22.515 0.035 23.748 1.00 82.00 431 GLN A O 1
ATOM 3378 N N . ARG A 1 432 ? -22.113 -0.927 21.758 1.00 88.94 432 ARG A N 1
ATOM 3379 C CA . ARG A 1 432 ? -21.836 0.343 21.067 1.00 88.94 432 ARG A CA 1
ATOM 3380 C C . ARG A 1 432 ? -23.085 1.204 20.919 1.00 88.94 432 ARG A C 1
ATOM 3382 O O . ARG A 1 432 ? -23.002 2.415 21.115 1.00 88.94 432 ARG A O 1
ATOM 3389 N N . LEU A 1 433 ? -24.251 0.593 20.693 1.00 91.69 433 LEU A N 1
ATOM 3390 C CA . LEU A 1 433 ? -25.531 1.304 20.753 1.00 91.69 433 LEU A CA 1
ATOM 3391 C C . LEU A 1 433 ? -25.758 1.938 22.135 1.00 91.69 433 LEU A C 1
ATOM 3393 O O . LEU A 1 433 ? -26.066 3.127 22.233 1.00 91.69 433 LEU A O 1
ATOM 3397 N N . ALA A 1 434 ? -25.580 1.153 23.202 1.00 87.25 434 ALA A N 1
ATOM 3398 C CA . ALA A 1 434 ? -25.706 1.633 24.571 1.00 87.25 434 ALA A CA 1
ATOM 3399 C C . ALA A 1 434 ? -24.717 2.768 24.868 1.00 87.25 434 ALA A C 1
ATOM 3401 O O . ALA A 1 434 ? -25.106 3.751 25.485 1.00 87.25 434 ALA A O 1
ATOM 3402 N N . GLN A 1 435 ? -23.475 2.687 24.381 1.00 87.06 435 GLN A N 1
ATOM 3403 C CA . GLN A 1 435 ? -22.454 3.725 24.560 1.00 87.06 435 GLN A CA 1
ATOM 3404 C C . GLN A 1 435 ? -22.868 5.067 23.936 1.00 87.06 435 GLN A C 1
ATOM 3406 O O . GLN A 1 435 ? -22.737 6.105 24.587 1.00 87.06 435 GLN A O 1
ATOM 3411 N N . ILE A 1 436 ? -23.417 5.059 22.713 1.00 92.12 436 ILE A N 1
ATOM 3412 C CA . ILE A 1 436 ? -23.938 6.280 22.076 1.00 92.12 436 ILE A CA 1
ATOM 3413 C C . ILE A 1 436 ? -25.060 6.880 22.935 1.00 92.12 436 ILE A C 1
ATOM 3415 O O . ILE A 1 436 ? -25.023 8.074 23.239 1.00 92.12 436 ILE A O 1
ATOM 3419 N N . LEU A 1 437 ? -26.031 6.058 23.352 1.00 91.00 437 LEU A N 1
ATOM 3420 C CA . LEU A 1 437 ? -27.179 6.496 24.152 1.00 91.00 437 LEU A CA 1
ATOM 3421 C C . LEU A 1 437 ? -26.761 7.030 25.526 1.00 91.00 437 LEU A C 1
ATOM 3423 O O . LEU A 1 437 ? -27.207 8.109 25.901 1.00 91.00 437 LEU A O 1
ATOM 3427 N N . LEU A 1 438 ? -25.873 6.331 26.240 1.00 86.00 438 LEU A N 1
ATOM 3428 C CA . LEU A 1 438 ? -25.335 6.747 27.539 1.00 86.00 438 LEU A CA 1
ATOM 3429 C C . LEU A 1 438 ? -24.689 8.127 27.457 1.00 86.00 438 LEU A C 1
ATOM 3431 O O . LEU A 1 438 ? -24.958 8.984 28.294 1.00 86.00 438 LEU A O 1
ATOM 3435 N N . ASN A 1 439 ? -23.864 8.358 26.437 1.00 86.19 439 ASN A N 1
ATOM 3436 C CA . ASN A 1 439 ? -23.173 9.628 26.275 1.00 86.19 439 ASN A CA 1
ATOM 3437 C C . ASN A 1 439 ? -24.147 10.780 25.964 1.00 86.19 439 ASN A C 1
ATOM 3439 O O . ASN A 1 439 ? -24.082 11.838 26.591 1.00 86.19 439 ASN A O 1
ATOM 3443 N N . LEU A 1 440 ? -25.094 10.581 25.041 1.00 91.44 440 LEU A N 1
ATOM 3444 C CA . LEU A 1 440 ? -26.094 11.608 24.722 1.00 91.44 440 LEU A CA 1
ATOM 3445 C C . LEU A 1 440 ? -27.012 11.903 25.921 1.00 91.44 440 LEU A C 1
ATOM 3447 O O . LEU A 1 440 ? -27.249 13.066 26.240 1.00 91.44 440 LEU A O 1
ATOM 3451 N N . MET A 1 441 ? -27.462 10.868 26.630 1.00 90.00 441 MET A N 1
ATOM 3452 C CA . MET A 1 441 ? -28.320 10.988 27.812 1.00 90.00 441 MET A CA 1
ATOM 3453 C C . MET A 1 441 ? -27.622 11.646 28.998 1.00 90.00 441 MET A C 1
ATOM 3455 O O . MET A 1 441 ? -28.194 12.520 29.650 1.00 90.00 441 MET A O 1
ATOM 3459 N N . SER A 1 442 ? -26.368 11.274 29.261 1.00 86.12 442 SER A N 1
ATOM 3460 C CA . SER A 1 442 ? -25.578 11.905 30.315 1.00 86.12 442 SER A CA 1
ATOM 3461 C C . SER A 1 442 ? -25.388 13.395 30.040 1.00 86.12 442 SER A C 1
ATOM 3463 O O . SER A 1 442 ? -25.458 14.184 30.979 1.00 86.12 442 SER A O 1
ATOM 3465 N N . ASN A 1 443 ? -25.192 13.795 28.778 1.00 87.38 443 ASN A N 1
ATOM 3466 C CA . ASN A 1 443 ? -25.124 15.208 28.407 1.00 87.38 443 ASN A CA 1
ATOM 3467 C C . ASN A 1 443 ? -26.481 15.905 28.599 1.00 87.38 443 ASN A C 1
ATOM 3469 O O . ASN A 1 443 ? -26.522 16.972 29.206 1.00 87.38 443 ASN A O 1
ATOM 3473 N N . ALA A 1 444 ? -27.587 15.285 28.183 1.00 90.12 444 ALA A N 1
ATOM 3474 C CA . ALA A 1 444 ? -28.930 15.835 28.377 1.00 90.12 444 ALA A CA 1
ATOM 3475 C C . ALA A 1 444 ? -29.240 16.121 29.861 1.00 90.12 444 ALA A C 1
ATOM 3477 O O . ALA A 1 444 ? -29.649 17.229 30.204 1.00 90.12 444 ALA A O 1
ATOM 3478 N N . ILE A 1 445 ? -28.969 15.173 30.767 1.00 87.44 445 ILE A N 1
ATOM 3479 C CA . ILE A 1 445 ? -29.172 15.355 32.221 1.00 87.44 445 ILE A CA 1
ATOM 3480 C C . ILE A 1 445 ? -28.215 16.390 32.795 1.00 87.44 445 ILE A C 1
ATOM 3482 O O . ILE A 1 445 ? -28.569 17.156 33.693 1.00 87.44 445 ILE A O 1
ATOM 3486 N N . LYS A 1 446 ? -26.975 16.413 32.309 1.00 84.44 446 LYS A N 1
ATOM 3487 C CA . LYS A 1 446 ? -25.952 17.344 32.777 1.00 84.44 446 LYS A CA 1
ATOM 3488 C C . LYS A 1 446 ? -26.328 18.796 32.476 1.00 84.44 446 LYS A C 1
ATOM 3490 O O . LYS A 1 446 ? -26.189 19.620 33.374 1.00 84.44 446 LYS A O 1
ATOM 3495 N N . PHE A 1 447 ? -26.829 19.082 31.273 1.00 86.56 447 PHE A N 1
ATOM 3496 C CA . PHE A 1 447 ? -27.090 20.441 30.774 1.00 86.56 447 PHE A CA 1
ATOM 3497 C C . PHE A 1 447 ? -28.559 20.892 30.858 1.00 86.56 447 PHE A C 1
ATOM 3499 O O . PHE A 1 447 ? -28.897 21.983 30.390 1.00 86.56 447 PHE A O 1
ATOM 3506 N N . THR A 1 448 ? -29.418 20.083 31.482 1.00 88.50 448 THR A N 1
ATOM 3507 C CA . THR A 1 448 ? -30.807 20.443 31.792 1.00 88.50 448 THR A CA 1
ATOM 3508 C C . THR A 1 448 ? -30.962 20.608 33.298 1.00 88.50 448 THR A C 1
ATOM 3510 O O . THR A 1 448 ? -30.707 19.679 34.064 1.00 88.50 448 THR A O 1
ATOM 3513 N N . GLU A 1 449 ? -31.351 21.806 33.731 1.00 86.25 449 GLU A N 1
ATOM 3514 C CA . GLU A 1 449 ? -31.618 22.100 35.147 1.00 86.25 449 GLU A CA 1
ATOM 3515 C C . GLU A 1 449 ? -33.087 21.885 35.509 1.00 86.25 449 GLU A C 1
ATOM 3517 O O . GLU A 1 449 ? -33.384 21.340 36.565 1.00 86.25 449 GLU A O 1
ATOM 3522 N N . THR A 1 450 ? -34.005 22.281 34.623 1.00 84.38 450 THR A N 1
ATOM 3523 C CA . THR A 1 450 ? -35.455 22.106 34.782 1.00 84.38 450 THR A CA 1
ATOM 3524 C C . THR A 1 450 ? -36.087 21.694 33.452 1.00 84.38 450 THR A C 1
ATOM 3526 O O . THR A 1 450 ? -35.566 22.021 32.384 1.00 84.38 450 THR A O 1
ATOM 3529 N N . GLY A 1 451 ? -37.205 20.969 33.513 1.00 89.88 451 GLY A N 1
ATOM 3530 C CA . GLY A 1 451 ? -37.943 20.510 32.334 1.00 89.88 451 GLY A CA 1
ATOM 3531 C C . GLY A 1 451 ? -37.886 18.995 32.154 1.00 89.88 451 GLY A C 1
ATOM 3532 O O . GLY A 1 451 ? -38.064 18.258 33.123 1.00 89.88 451 GLY A O 1
ATOM 3533 N N . GLU A 1 452 ? -37.696 18.521 30.924 1.00 91.44 452 GLU A N 1
ATOM 3534 C CA . GLU A 1 452 ? -37.799 17.098 30.590 1.00 91.44 452 GLU A CA 1
ATOM 3535 C C . GLU A 1 452 ? -36.734 16.623 29.598 1.00 91.44 452 GLU A C 1
ATOM 3537 O O . GLU A 1 452 ? -36.164 17.393 28.822 1.00 91.44 452 GLU A O 1
ATOM 3542 N N . ILE A 1 453 ? -36.491 15.315 29.626 1.00 92.19 453 ILE A N 1
ATOM 3543 C CA . ILE A 1 453 ? -35.616 14.604 28.703 1.00 92.19 453 ILE A CA 1
ATOM 3544 C C . ILE A 1 453 ? -36.411 13.465 28.072 1.00 92.19 453 ILE A C 1
ATOM 3546 O O . ILE A 1 453 ? -37.023 12.650 28.770 1.00 92.19 453 ILE A O 1
ATOM 3550 N N . ARG A 1 454 ? -36.391 13.398 26.739 1.00 92.12 454 ARG A N 1
ATOM 3551 C CA . ARG A 1 454 ? -37.136 12.413 25.953 1.00 92.12 454 ARG A CA 1
ATOM 3552 C C . ARG A 1 454 ? -36.214 11.633 25.024 1.00 92.12 454 ARG A C 1
ATOM 3554 O O . ARG A 1 454 ? -35.484 12.222 24.231 1.00 92.12 454 ARG A O 1
ATOM 3561 N N . ILE A 1 455 ? -36.319 10.308 25.055 1.00 93.12 455 ILE A N 1
ATOM 3562 C CA . ILE A 1 455 ? -35.747 9.422 24.036 1.00 93.12 455 ILE A CA 1
ATOM 3563 C C . ILE A 1 455 ? -36.852 9.068 23.039 1.00 93.12 455 ILE A C 1
ATOM 3565 O O . ILE A 1 455 ? -37.914 8.605 23.439 1.00 93.12 455 ILE A O 1
ATOM 3569 N N . GLY A 1 456 ? -36.607 9.268 21.750 1.00 92.44 456 GLY A N 1
ATOM 3570 C CA . GLY A 1 456 ? -37.498 8.881 20.658 1.00 92.44 456 GLY A CA 1
ATOM 3571 C C . GLY A 1 456 ? -36.827 7.855 19.754 1.00 92.44 456 GLY A C 1
ATOM 3572 O O . GLY A 1 456 ? -35.639 7.976 19.467 1.00 92.44 456 GLY A O 1
ATOM 3573 N N . ILE A 1 457 ? -37.568 6.845 19.304 1.00 94.94 457 ILE A N 1
ATOM 3574 C CA . ILE A 1 457 ? -37.064 5.832 18.369 1.00 94.94 457 ILE A CA 1
ATOM 3575 C C . ILE A 1 457 ? -38.070 5.653 17.240 1.00 94.94 457 ILE A C 1
ATOM 3577 O O . ILE A 1 457 ? -39.247 5.394 17.492 1.00 94.94 457 ILE A O 1
ATOM 3581 N N . LYS A 1 458 ? -37.601 5.793 16.000 1.00 93.19 458 LYS A N 1
ATOM 3582 C CA . LYS A 1 458 ? -38.404 5.657 14.779 1.00 93.19 458 LYS A CA 1
ATOM 3583 C C . LYS A 1 458 ? -37.657 4.831 13.740 1.00 93.19 458 LYS A C 1
ATOM 3585 O O . LYS A 1 458 ? -36.427 4.823 13.718 1.00 93.19 458 LYS A O 1
ATOM 3590 N N . ARG A 1 459 ? -38.382 4.167 12.846 1.00 90.56 459 ARG A N 1
ATOM 3591 C CA . ARG A 1 459 ? -37.806 3.479 11.683 1.00 90.56 459 ARG A CA 1
ATOM 3592 C C . ARG A 1 459 ? -37.856 4.409 10.464 1.00 90.56 459 ARG A C 1
ATOM 3594 O O . ARG A 1 459 ? -38.880 5.037 10.227 1.00 90.56 459 ARG A O 1
ATOM 3601 N N . LEU A 1 460 ? -36.754 4.539 9.713 1.00 85.31 460 LEU A N 1
ATOM 3602 C CA . LEU A 1 460 ? -36.669 5.483 8.578 1.00 85.31 460 LEU A CA 1
ATOM 3603 C C . LEU A 1 460 ? -36.885 4.828 7.203 1.00 85.31 460 LEU A C 1
ATOM 3605 O O . LEU A 1 460 ? -37.536 5.419 6.349 1.00 85.31 460 LEU A O 1
ATOM 3609 N N . ALA A 1 461 ? -36.350 3.624 6.977 1.00 68.69 461 ALA A N 1
ATOM 3610 C CA . ALA A 1 461 ? -36.587 2.813 5.778 1.00 68.69 461 ALA A CA 1
ATOM 3611 C C . ALA A 1 461 ? -36.121 1.364 6.013 1.00 68.69 461 ALA A C 1
ATOM 3613 O O . ALA A 1 461 ? -35.212 1.120 6.815 1.00 68.69 461 ALA A O 1
ATOM 3614 N N . ALA A 1 462 ? -36.744 0.409 5.319 1.00 58.09 462 ALA A N 1
ATOM 3615 C CA . ALA A 1 462 ? -36.420 -1.013 5.376 1.00 58.09 462 ALA A CA 1
ATOM 3616 C C . ALA A 1 462 ? -36.010 -1.521 3.990 1.00 58.09 462 ALA A C 1
ATOM 3618 O O . ALA A 1 462 ? -36.746 -1.337 3.023 1.00 58.09 462 ALA A O 1
ATOM 3619 N N . VAL A 1 463 ? -34.860 -2.181 3.914 1.00 60.16 463 VAL A N 1
ATOM 3620 C CA . VAL A 1 463 ? -34.483 -3.054 2.792 1.00 60.16 463 VAL A CA 1
ATOM 3621 C C . VAL A 1 463 ? -34.659 -4.486 3.308 1.00 60.16 463 VAL A C 1
ATOM 3623 O O . VAL A 1 463 ? -34.512 -4.695 4.508 1.00 60.16 463 VAL A O 1
ATOM 3626 N N . GLU A 1 464 ? -35.059 -5.462 2.484 1.00 58.53 464 GLU A N 1
ATOM 3627 C CA . GLU A 1 464 ? -35.364 -6.831 2.953 1.00 58.53 464 GLU A CA 1
ATOM 3628 C C . GLU A 1 464 ? -34.308 -7.371 3.941 1.00 58.53 464 GLU A C 1
ATOM 3630 O O . GLU A 1 464 ? -33.153 -7.587 3.588 1.00 58.53 464 GLU A O 1
ATOM 3635 N N . GLY A 1 465 ? -34.714 -7.570 5.202 1.00 64.38 465 GLY A N 1
ATOM 3636 C CA . GLY A 1 465 ? -33.854 -8.059 6.286 1.00 64.38 465 GLY A CA 1
ATOM 3637 C C . GLY A 1 465 ? -33.130 -6.983 7.108 1.00 64.38 465 GLY A C 1
ATOM 3638 O O . GLY A 1 465 ? -32.793 -7.257 8.260 1.00 64.38 465 GLY A O 1
ATOM 3639 N N . GLU A 1 466 ? -32.970 -5.757 6.608 1.00 80.19 466 GLU A N 1
ATOM 3640 C CA . GLU A 1 466 ? -32.304 -4.638 7.289 1.00 80.19 466 GLU A CA 1
ATOM 3641 C C . GLU A 1 466 ? -33.288 -3.530 7.703 1.00 80.19 466 GLU A C 1
ATOM 3643 O O . GLU A 1 466 ? -34.212 -3.144 6.986 1.00 80.19 466 GLU A O 1
ATOM 3648 N N . SER A 1 467 ? -33.103 -2.999 8.908 1.00 84.12 467 SER A N 1
ATOM 3649 C CA . SER A 1 467 ? -33.877 -1.895 9.470 1.00 84.12 467 SER A CA 1
ATOM 3650 C C . SER A 1 467 ? -32.944 -0.789 9.930 1.00 84.12 467 SER A C 1
ATOM 3652 O O . SER A 1 467 ? -32.144 -0.976 10.846 1.00 84.12 467 SER A O 1
ATOM 3654 N N . CYS A 1 468 ? -33.077 0.381 9.307 1.00 91.38 468 CYS A N 1
ATOM 3655 C CA . CYS A 1 468 ? -32.419 1.594 9.768 1.00 91.38 468 CYS A CA 1
ATOM 3656 C C . CYS A 1 468 ? -33.303 2.284 10.811 1.00 91.38 468 CYS A C 1
ATOM 3658 O O . CYS A 1 468 ? -34.441 2.678 10.521 1.00 91.38 468 CYS A O 1
ATOM 3660 N N . LEU A 1 469 ? -32.782 2.402 12.031 1.00 93.38 469 LEU A N 1
ATOM 3661 C CA . LEU A 1 469 ? -33.450 3.051 13.153 1.00 93.38 469 LEU A CA 1
ATOM 3662 C C . LEU A 1 469 ? -32.842 4.429 13.394 1.00 93.38 469 LEU A C 1
ATOM 3664 O O . LEU A 1 469 ? -31.622 4.587 13.385 1.00 93.38 469 LEU A O 1
ATOM 3668 N N . GLN A 1 470 ? -33.701 5.411 13.639 1.00 95.44 470 GLN A N 1
ATOM 3669 C CA . GLN A 1 470 ? -33.335 6.727 14.133 1.00 95.44 470 GLN A CA 1
ATOM 3670 C C . GLN A 1 470 ? -33.652 6.811 15.619 1.00 95.44 470 GLN A C 1
ATOM 3672 O O . GLN A 1 470 ? -34.778 6.553 16.042 1.00 95.44 470 GLN A O 1
ATOM 3677 N N . PHE A 1 471 ? -32.660 7.225 16.389 1.00 95.88 471 PHE A N 1
ATOM 3678 C CA . PHE A 1 471 ? -32.762 7.523 17.805 1.00 95.88 471 PHE A CA 1
ATOM 3679 C C . PHE A 1 471 ? -32.638 9.032 17.982 1.00 95.88 471 PHE A C 1
ATOM 3681 O O . PHE A 1 471 ? -31.744 9.646 17.404 1.00 95.88 471 PHE A O 1
ATOM 3688 N N . SER A 1 472 ? -33.504 9.631 18.786 1.00 96.06 472 SER A N 1
ATOM 3689 C CA . SER A 1 472 ? -33.463 11.048 19.138 1.00 96.06 472 SER A CA 1
ATOM 3690 C C . SER A 1 472 ? -33.389 11.205 20.651 1.00 96.06 472 SER A C 1
ATOM 3692 O O . SER A 1 472 ? -34.243 10.671 21.353 1.00 96.06 472 SER A O 1
ATOM 3694 N N . VAL A 1 473 ? -32.415 11.955 21.153 1.00 95.94 473 VAL A N 1
ATOM 3695 C CA . VAL A 1 473 ? -32.339 12.393 22.550 1.00 95.94 473 VAL A CA 1
ATOM 3696 C C . VAL A 1 473 ? -32.653 13.881 22.575 1.00 95.94 473 VAL A C 1
ATOM 3698 O O . VAL A 1 473 ? -31.909 14.680 22.006 1.00 95.94 473 VAL A O 1
ATOM 3701 N N . VAL A 1 474 ? -33.786 14.225 23.180 1.00 94.88 474 VAL A N 1
ATOM 3702 C CA . VAL A 1 474 ? -34.310 15.587 23.283 1.00 94.88 474 VAL A CA 1
ATOM 3703 C C . VAL A 1 474 ? -34.187 16.047 24.725 1.00 94.88 474 VAL A C 1
ATOM 3705 O O . VAL A 1 474 ? -34.652 15.354 25.629 1.00 94.88 474 VAL A O 1
ATOM 3708 N N . ASP A 1 475 ? -33.605 17.218 24.929 1.00 94.88 475 ASP A N 1
ATOM 3709 C CA . ASP A 1 475 ? -33.534 17.908 26.210 1.00 94.88 475 ASP A CA 1
ATOM 3710 C C . ASP A 1 475 ? -34.142 19.307 26.098 1.00 94.88 475 ASP A C 1
ATOM 3712 O O . ASP A 1 475 ? -34.098 19.920 25.032 1.00 94.88 475 ASP A O 1
ATOM 3716 N N . THR A 1 476 ? -34.702 19.820 27.193 1.00 93.19 476 THR A N 1
ATOM 3717 C CA . THR A 1 476 ? -35.197 21.205 27.300 1.00 93.19 476 THR A CA 1
ATOM 3718 C C . THR A 1 476 ? -34.183 22.129 27.986 1.00 93.19 476 THR A C 1
ATOM 3720 O O . THR A 1 476 ? -34.570 23.089 28.651 1.00 93.19 476 THR A O 1
ATOM 3723 N N . GLY A 1 477 ? -32.890 21.806 27.899 1.00 89.12 477 GLY A N 1
ATOM 3724 C CA . GLY A 1 477 ? -31.818 22.493 28.608 1.00 89.12 477 GLY A CA 1
ATOM 3725 C C . GLY A 1 477 ? -31.406 23.827 27.985 1.00 89.12 477 GLY A C 1
ATOM 3726 O O . GLY A 1 477 ? -32.134 24.468 27.225 1.00 89.12 477 GLY A O 1
ATOM 3727 N N . MET A 1 478 ? -30.182 24.260 28.294 1.00 86.94 478 MET A N 1
ATOM 3728 C CA . MET A 1 478 ? -29.662 25.573 27.883 1.00 86.94 478 MET A CA 1
ATOM 3729 C C . MET A 1 478 ? -29.563 25.780 26.361 1.00 86.94 478 MET A C 1
ATOM 3731 O O . MET A 1 478 ? -29.467 26.921 25.905 1.00 86.94 478 MET A O 1
ATOM 3735 N N . GLY A 1 479 ? -29.599 24.705 25.569 1.00 87.31 479 GLY A N 1
ATOM 3736 C CA . GLY A 1 479 ? -29.368 24.752 24.127 1.00 87.31 479 GLY A CA 1
ATOM 3737 C C . GLY A 1 479 ? -27.943 25.183 23.760 1.00 87.31 479 GLY A C 1
ATOM 3738 O O . GLY A 1 479 ? -27.125 25.529 24.609 1.00 87.31 479 GLY A O 1
ATOM 3739 N N . ILE A 1 480 ? -27.620 25.142 22.469 1.00 89.12 480 ILE A N 1
ATOM 3740 C CA . ILE A 1 480 ? -26.252 25.309 21.965 1.00 89.12 480 ILE A CA 1
ATOM 3741 C C . ILE A 1 480 ? -26.240 26.380 20.878 1.00 89.12 480 ILE A C 1
ATOM 3743 O O . ILE A 1 480 ? -27.035 26.339 19.937 1.00 89.12 480 ILE A O 1
ATOM 3747 N N . SER A 1 481 ? -25.315 27.337 20.976 1.00 88.62 481 SER A N 1
ATOM 3748 C CA . SER A 1 481 ? -25.157 28.395 19.972 1.00 88.62 481 SER A CA 1
ATOM 3749 C C . SER A 1 481 ? -24.638 27.857 18.632 1.00 88.62 481 SER A C 1
ATOM 3751 O O . SER A 1 481 ? -23.860 26.903 18.590 1.00 88.62 481 SER A O 1
ATOM 3753 N N . ALA A 1 482 ? -25.003 28.502 17.518 1.00 85.12 482 ALA A N 1
ATOM 3754 C CA . ALA A 1 482 ? -24.582 28.078 16.177 1.00 85.12 482 ALA A CA 1
ATOM 3755 C C . ALA A 1 482 ? -23.047 28.014 16.010 1.00 85.12 482 ALA A C 1
ATOM 3757 O O . ALA A 1 482 ? -22.531 27.158 15.296 1.00 85.12 482 ALA A O 1
ATOM 3758 N N . THR A 1 483 ? -22.300 28.878 16.704 1.00 82.56 483 THR A N 1
ATOM 3759 C CA . THR A 1 483 ? -20.828 28.878 16.690 1.00 82.56 483 THR A CA 1
ATOM 3760 C C . THR A 1 483 ? -20.232 27.687 17.444 1.00 82.56 483 THR A C 1
ATOM 3762 O O . THR A 1 483 ? -19.213 27.143 17.014 1.00 82.56 483 THR A O 1
ATOM 3765 N N . GLN A 1 484 ? -20.861 27.253 18.541 1.00 80.81 484 GLN A N 1
ATOM 3766 C CA . GLN A 1 484 ? -20.455 26.066 19.302 1.00 80.81 484 GLN A CA 1
ATOM 3767 C C . GLN A 1 484 ? -20.835 24.771 18.571 1.00 80.81 484 GLN A C 1
ATOM 3769 O O . GLN A 1 484 ? -20.034 23.838 18.558 1.00 80.81 484 GLN A O 1
ATOM 3774 N N . GLN A 1 485 ? -21.990 24.727 17.893 1.00 84.56 485 GLN A N 1
ATOM 3775 C CA . GLN A 1 485 ? -22.463 23.542 17.161 1.00 84.56 485 GLN A CA 1
ATOM 3776 C C . GLN A 1 485 ? -21.445 23.022 16.130 1.00 84.56 485 GLN A C 1
ATOM 3778 O O . GLN A 1 485 ? -21.259 21.813 16.008 1.00 84.56 485 GLN A O 1
ATOM 3783 N N . VAL A 1 486 ? -20.718 23.919 15.452 1.00 80.69 486 VAL A N 1
ATOM 3784 C CA . VAL A 1 486 ? -19.676 23.557 14.468 1.00 80.69 486 VAL A CA 1
ATOM 3785 C C . VAL A 1 486 ? -18.494 22.816 15.109 1.00 80.69 486 VAL A C 1
ATOM 3787 O O . VAL A 1 486 ? -17.848 21.995 14.459 1.00 80.69 486 VAL A O 1
ATOM 3790 N N . LYS A 1 487 ? -18.194 23.093 16.383 1.00 81.38 487 LYS A N 1
ATOM 3791 C CA . LYS A 1 487 ? -17.010 22.565 17.078 1.00 81.38 487 LYS A CA 1
ATOM 3792 C C . LYS A 1 487 ? -17.299 21.334 17.941 1.00 81.38 487 LYS A C 1
ATOM 3794 O O . LYS A 1 487 ? -16.360 20.619 18.268 1.00 81.38 487 LYS A O 1
ATOM 3799 N N . LEU A 1 488 ? -18.564 21.045 18.259 1.00 80.44 488 LEU A N 1
ATOM 3800 C CA . LEU A 1 488 ? -18.968 19.975 19.189 1.00 80.44 488 LEU A CA 1
ATOM 3801 C C . LEU A 1 488 ? -18.425 18.578 18.863 1.00 80.44 488 LEU A C 1
ATOM 3803 O O . LEU A 1 488 ? -18.176 17.793 19.772 1.00 80.44 488 LEU A O 1
ATOM 3807 N N . PHE A 1 489 ? -18.280 18.254 17.578 1.00 82.06 489 PHE A N 1
ATOM 3808 C CA . PHE A 1 489 ? -17.813 16.938 17.133 1.00 82.06 489 PHE A CA 1
ATOM 3809 C C . PHE A 1 489 ? -16.290 16.880 16.918 1.00 82.06 489 PHE A C 1
ATOM 3811 O O . PHE A 1 489 ? -15.777 15.857 16.467 1.00 82.06 489 PHE A O 1
ATOM 3818 N N . GLN A 1 490 ? -15.555 17.958 17.225 1.00 77.06 490 GLN A N 1
ATOM 3819 C CA . GLN A 1 490 ? -14.092 17.970 17.168 1.00 77.06 490 GLN A CA 1
ATOM 3820 C C . GLN A 1 490 ? -13.479 17.377 18.454 1.00 77.06 490 GLN A C 1
ATOM 3822 O O . GLN A 1 490 ? -14.022 17.599 19.539 1.00 77.06 490 GLN A O 1
ATOM 3827 N N . PRO A 1 491 ? -12.337 16.663 18.369 1.00 71.38 491 PRO A N 1
ATOM 3828 C CA . PRO A 1 491 ? -11.669 16.097 19.541 1.00 71.38 491 PRO A CA 1
ATOM 3829 C C . PRO A 1 491 ? -11.296 17.177 20.561 1.00 71.38 491 PRO A C 1
ATOM 3831 O O . PRO A 1 491 ? -10.788 18.233 20.184 1.00 71.38 491 PRO A O 1
ATOM 3834 N N . PHE A 1 492 ? -11.516 16.897 21.849 1.00 67.69 492 PHE A N 1
ATOM 3835 C CA . PHE A 1 492 ? -11.188 17.789 22.973 1.00 67.69 492 PHE A CA 1
ATOM 3836 C C . PHE A 1 492 ? -11.890 19.158 22.940 1.00 67.69 492 PHE A C 1
ATOM 3838 O O . PHE A 1 492 ? -11.477 20.089 23.633 1.00 67.69 492 PHE A O 1
ATOM 3845 N N . SER A 1 493 ? -12.962 19.302 22.157 1.00 64.69 493 SER A N 1
ATOM 3846 C CA . SER A 1 493 ? -13.743 20.534 22.129 1.00 64.69 493 SER A CA 1
ATOM 3847 C C . SER A 1 493 ? -14.704 20.592 23.316 1.00 64.69 493 SER A C 1
ATOM 3849 O O . SER A 1 493 ? -15.501 19.681 23.535 1.00 64.69 493 SER A O 1
ATOM 3851 N N . GLN A 1 494 ? -14.644 21.676 24.089 1.00 62.97 494 GLN A N 1
ATOM 3852 C CA . GLN A 1 494 ? -15.583 21.972 25.172 1.00 62.97 494 GLN A CA 1
ATOM 3853 C C . GLN A 1 494 ? -16.203 23.353 24.937 1.00 62.97 494 GLN A C 1
ATOM 3855 O O . GLN A 1 494 ? -15.508 24.288 24.544 1.00 62.97 494 GLN A O 1
ATOM 3860 N N . ALA A 1 495 ? -17.514 23.473 25.159 1.00 52.97 495 ALA A N 1
ATOM 3861 C CA . ALA A 1 495 ? -18.289 24.659 24.796 1.00 52.97 495 ALA A CA 1
ATOM 3862 C C . ALA A 1 495 ? -17.939 25.923 25.613 1.00 52.97 495 ALA A C 1
ATOM 3864 O O . ALA A 1 495 ? -18.054 27.008 25.051 1.00 52.97 495 ALA A O 1
ATOM 3865 N N . ASP A 1 496 ? -17.469 25.797 26.868 1.00 51.25 496 ASP A N 1
ATOM 3866 C CA . ASP A 1 496 ? -17.039 26.921 27.722 1.00 51.25 496 ASP A CA 1
ATOM 3867 C C . ASP A 1 496 ? -16.054 26.496 28.833 1.00 51.25 496 ASP A C 1
ATOM 3869 O O . ASP A 1 496 ? -16.246 25.486 29.516 1.00 51.25 496 ASP A O 1
ATOM 3873 N N . SER A 1 497 ? -15.008 27.300 29.066 1.00 43.94 497 SER A N 1
ATOM 3874 C CA . SER A 1 497 ? -13.962 27.050 30.078 1.00 43.94 497 SER A CA 1
ATOM 3875 C C . SER A 1 497 ? -14.417 27.290 31.529 1.00 43.94 497 SER A C 1
ATOM 3877 O O . SER A 1 497 ? -13.793 26.776 32.460 1.00 43.94 497 SER A O 1
ATOM 3879 N N . SER A 1 498 ? -15.520 28.020 31.739 1.00 42.66 498 SER A N 1
ATOM 3880 C CA . SER A 1 498 ? -16.134 28.282 33.052 1.00 42.66 498 SER A CA 1
ATOM 3881 C C . SER A 1 498 ? -17.032 27.130 33.530 1.00 42.66 498 SER A C 1
ATOM 3883 O O . SER A 1 498 ? -16.919 26.709 34.679 1.00 42.66 498 SER A O 1
ATOM 3885 N N . LEU A 1 499 ? -17.845 26.553 32.635 1.00 44.62 499 LEU A N 1
ATOM 3886 C CA . LEU A 1 499 ? -18.715 25.388 32.882 1.00 44.62 499 LEU A CA 1
ATOM 3887 C C . LEU A 1 499 ? -17.937 24.065 33.005 1.00 44.62 499 LEU A C 1
ATOM 3889 O O . LEU A 1 499 ? -18.396 23.121 33.653 1.00 44.62 499 LEU A O 1
ATOM 3893 N N . SER A 1 500 ? -16.731 24.000 32.433 1.00 44.53 500 SER A N 1
ATOM 3894 C CA . SER A 1 500 ? -15.858 22.821 32.507 1.00 44.53 500 SER A CA 1
ATOM 3895 C C . SER A 1 500 ? -15.380 22.509 33.937 1.00 44.53 500 SER A C 1
ATOM 3897 O O . SER A 1 500 ? -15.254 21.340 34.306 1.00 44.53 500 SER A O 1
ATOM 3899 N N . ARG A 1 501 ? -15.222 23.534 34.794 1.00 41.28 501 ARG A N 1
ATOM 3900 C CA . ARG A 1 501 ? -14.849 23.359 36.214 1.00 41.28 501 ARG A CA 1
ATOM 3901 C C . ARG A 1 501 ? -15.962 22.765 37.076 1.00 41.28 501 ARG A C 1
ATOM 3903 O O . ARG A 1 501 ? -15.658 22.169 38.101 1.00 41.28 501 ARG A O 1
ATOM 3910 N N . GLN A 1 502 ? -17.223 22.947 36.686 1.00 37.97 502 GLN A N 1
ATOM 3911 C CA . GLN A 1 502 ? -18.371 22.575 37.514 1.00 37.97 502 GLN A CA 1
ATOM 3912 C C . GLN A 1 502 ? -18.905 21.172 37.196 1.00 37.97 502 GLN A C 1
ATOM 3914 O O . GLN A 1 502 ? -19.443 20.524 38.089 1.00 37.97 502 GLN A O 1
ATOM 3919 N N . TYR A 1 503 ? -18.729 20.675 35.961 1.00 42.41 503 TYR A N 1
ATOM 3920 C CA . TYR A 1 503 ? -19.370 19.419 35.552 1.00 42.41 503 TYR A CA 1
ATOM 3921 C C . TYR A 1 503 ? -18.496 18.391 34.811 1.00 42.41 503 TYR A C 1
ATOM 3923 O O . TYR A 1 503 ? -19.015 17.311 34.553 1.00 42.41 503 TYR A O 1
ATOM 3931 N N . GLY A 1 504 ? -17.223 18.676 34.484 1.00 49.88 504 GLY A N 1
ATOM 3932 C CA . GLY A 1 504 ? -16.216 17.695 34.015 1.00 49.88 504 GLY A CA 1
ATOM 3933 C C . GLY A 1 504 ? -16.536 16.882 32.737 1.00 49.88 504 GLY A C 1
ATOM 3934 O O . GLY A 1 504 ? -17.682 16.599 32.402 1.00 49.88 504 GLY A O 1
ATOM 3935 N N . GLY A 1 505 ? -15.527 16.489 31.956 1.00 62.84 505 GLY A N 1
ATOM 3936 C CA . GLY A 1 505 ? -15.709 15.571 30.815 1.00 62.84 505 GLY A CA 1
ATOM 3937 C C . GLY A 1 505 ? -14.547 15.593 29.825 1.00 62.84 505 GLY A C 1
ATOM 3938 O O . GLY A 1 505 ? -13.926 16.633 29.634 1.00 62.84 505 GLY A O 1
ATOM 3939 N N . SER A 1 506 ? -14.258 14.464 29.172 1.00 63.50 506 SER A N 1
ATOM 3940 C CA . SER A 1 506 ? -13.119 14.314 28.245 1.00 63.50 506 SER A CA 1
ATOM 3941 C C . SER A 1 506 ? -13.224 15.189 26.986 1.00 63.50 506 SER A C 1
ATOM 3943 O O . SER A 1 506 ? -12.218 15.476 26.344 1.00 63.50 506 SER A O 1
ATOM 3945 N N . GLY A 1 507 ? -14.439 15.607 26.609 1.00 72.50 507 GLY A N 1
ATOM 3946 C CA . GLY A 1 507 ? -14.699 16.242 25.310 1.00 72.50 507 GLY A CA 1
ATOM 3947 C C . GLY A 1 507 ? -14.542 15.276 24.126 1.00 72.50 507 GLY A C 1
ATOM 3948 O O . GLY A 1 507 ? -14.547 15.710 22.979 1.00 72.50 507 GLY A O 1
ATOM 3949 N N . LEU A 1 508 ? -14.389 13.972 24.388 1.00 77.31 508 LEU A N 1
ATOM 3950 C CA . LEU A 1 508 ? -14.215 12.934 23.367 1.00 77.31 508 LEU A CA 1
ATOM 3951 C C . LEU A 1 508 ? -15.524 12.215 23.034 1.00 77.31 508 LEU A C 1
ATOM 3953 O O . LEU A 1 508 ? -15.702 11.762 21.904 1.00 77.31 508 LEU A O 1
ATOM 3957 N N . GLY A 1 509 ? -16.463 12.168 23.983 1.00 81.62 509 GLY A N 1
ATOM 3958 C CA . GLY A 1 509 ? -17.688 11.382 23.864 1.00 81.62 509 GLY A CA 1
ATOM 3959 C C . GLY A 1 509 ? -18.469 11.635 22.571 1.00 81.62 509 GLY A C 1
ATOM 3960 O O . GLY A 1 509 ? -18.814 10.687 21.876 1.00 81.62 509 GLY A O 1
ATOM 3961 N N . LEU A 1 510 ? -18.774 12.892 22.215 1.00 87.06 510 LEU A N 1
ATOM 3962 C CA . LEU A 1 510 ? -19.585 13.187 21.016 1.00 87.06 510 LEU A CA 1
ATOM 3963 C C . LEU A 1 510 ? -18.894 12.767 19.710 1.00 87.06 510 LEU A C 1
ATOM 3965 O O . LEU A 1 510 ? -19.562 12.305 18.784 1.00 87.06 510 LEU A O 1
ATOM 3969 N N . MET A 1 511 ? -17.566 12.882 19.646 1.00 84.81 511 MET A N 1
ATOM 3970 C CA . MET A 1 511 ? -16.771 12.428 18.504 1.00 84.81 511 MET A CA 1
ATOM 3971 C C . MET A 1 511 ? -16.778 10.893 18.406 1.00 84.81 511 MET A C 1
ATOM 3973 O O . MET A 1 511 ? -16.998 10.346 17.320 1.00 84.81 511 MET A O 1
ATOM 3977 N N . ILE A 1 512 ? -16.634 10.195 19.540 1.00 84.56 512 ILE A N 1
ATOM 3978 C CA . ILE A 1 512 ? -16.760 8.731 19.615 1.00 84.56 512 ILE A CA 1
ATOM 3979 C C . ILE A 1 512 ? -18.164 8.306 19.176 1.00 84.56 512 ILE A C 1
ATOM 3981 O O . ILE A 1 512 ? -18.288 7.456 18.298 1.00 84.56 512 ILE A O 1
ATOM 3985 N N . SER A 1 513 ? -19.218 8.948 19.690 1.00 90.88 513 SER A N 1
ATOM 3986 C CA . SER A 1 513 ? -20.599 8.680 19.277 1.00 90.88 513 SER A CA 1
ATOM 3987 C C . SER A 1 513 ? -20.786 8.863 17.768 1.00 90.88 513 SER A C 1
ATOM 3989 O O . SER A 1 513 ? -21.389 8.007 17.123 1.00 90.88 513 SER A O 1
ATOM 3991 N N . GLN A 1 514 ? -20.242 9.936 17.180 1.00 90.31 514 GLN A N 1
ATOM 3992 C CA . GLN A 1 514 ? -20.329 10.180 15.737 1.00 90.31 514 GLN A CA 1
ATOM 3993 C C . GLN A 1 514 ? -19.615 9.094 14.926 1.00 90.31 514 GLN A C 1
ATOM 3995 O O . GLN A 1 514 ? -20.139 8.628 13.913 1.00 90.31 514 GLN A O 1
ATOM 4000 N N . SER A 1 515 ? -18.439 8.670 15.379 1.00 87.75 515 SER A N 1
ATOM 4001 C CA . SER A 1 515 ? -17.662 7.613 14.731 1.00 87.75 515 SER A CA 1
ATOM 4002 C C . SER A 1 515 ? -18.352 6.251 14.834 1.00 87.75 515 SER A C 1
ATOM 4004 O O . SER A 1 515 ? -18.433 5.534 13.838 1.00 87.75 515 SER A O 1
ATOM 4006 N N . LEU A 1 516 ? -18.916 5.914 15.999 1.00 89.69 516 LEU A N 1
ATOM 4007 C CA . LEU A 1 516 ? -19.691 4.689 16.206 1.00 89.69 516 LEU A CA 1
ATOM 4008 C C . LEU A 1 516 ? -20.950 4.665 15.337 1.00 89.69 516 LEU A C 1
ATOM 4010 O O . LEU A 1 516 ? -21.195 3.664 14.672 1.00 89.69 516 LEU A O 1
ATOM 4014 N N . ALA A 1 517 ? -21.702 5.768 15.264 1.00 91.81 517 ALA A N 1
ATOM 4015 C CA . ALA A 1 517 ? -22.877 5.859 14.397 1.00 91.81 517 ALA A CA 1
ATOM 4016 C C . ALA A 1 517 ? -22.516 5.620 12.919 1.00 91.81 517 ALA A C 1
ATOM 4018 O O . ALA A 1 517 ? -23.214 4.875 12.235 1.00 91.81 517 ALA A O 1
ATOM 4019 N N . ARG A 1 518 ? -21.388 6.172 12.443 1.00 91.00 518 ARG A N 1
ATOM 4020 C CA . ARG A 1 518 ? -20.874 5.910 11.084 1.00 91.00 518 ARG A CA 1
ATOM 4021 C C . ARG A 1 518 ? -20.498 4.452 10.862 1.00 91.00 518 ARG A C 1
ATOM 4023 O O . ARG A 1 518 ? -20.863 3.891 9.833 1.00 91.00 518 ARG A O 1
ATOM 4030 N N . LEU A 1 519 ? -19.804 3.829 11.815 1.00 89.38 519 LEU A N 1
ATOM 4031 C CA . LEU A 1 519 ? -19.474 2.402 11.739 1.00 89.38 519 LEU A CA 1
ATOM 4032 C C . LEU A 1 519 ? -20.732 1.529 11.720 1.00 89.38 519 LEU A C 1
ATOM 4034 O O . LEU A 1 519 ? -20.758 0.515 11.032 1.00 89.38 519 LEU A O 1
ATOM 4038 N N . MET A 1 520 ? -21.784 1.943 12.428 1.00 90.69 520 MET A N 1
ATOM 4039 C CA . MET A 1 520 ? -23.095 1.290 12.439 1.00 90.69 520 MET A CA 1
ATOM 4040 C C . MET A 1 520 ? -23.958 1.642 11.212 1.00 90.69 520 MET A C 1
ATOM 4042 O O . MET A 1 520 ? -25.159 1.384 11.217 1.00 90.69 520 MET A O 1
ATOM 4046 N N . GLY A 1 521 ? -23.382 2.236 10.161 1.00 87.62 521 GLY A N 1
ATOM 4047 C CA . GLY A 1 521 ? -24.076 2.518 8.901 1.00 87.62 521 GLY A CA 1
ATOM 4048 C C . GLY A 1 521 ? -24.990 3.747 8.922 1.00 87.62 521 GLY A C 1
ATOM 4049 O O . GLY A 1 521 ? -25.860 3.868 8.062 1.00 87.62 521 GLY A O 1
ATOM 4050 N N . GLY A 1 522 ? -24.822 4.656 9.884 1.00 91.00 522 GLY A N 1
ATOM 4051 C CA . GLY A 1 522 ? -25.610 5.882 10.001 1.00 91.00 522 GLY A CA 1
ATOM 4052 C C . GLY A 1 522 ? -24.777 7.137 10.266 1.00 91.00 522 GLY A C 1
ATOM 4053 O O . GLY A 1 522 ? -23.613 7.235 9.883 1.00 91.00 522 GLY A O 1
ATOM 4054 N N . ASN A 1 523 ? -25.385 8.156 10.871 1.00 92.75 523 ASN A N 1
ATOM 4055 C CA . ASN A 1 523 ? -24.720 9.418 11.211 1.00 92.75 523 ASN A CA 1
ATOM 4056 C C . ASN A 1 523 ? -25.406 10.100 12.406 1.00 92.75 523 ASN A C 1
ATOM 4058 O O . ASN A 1 523 ? -26.548 9.773 12.715 1.00 92.75 523 ASN A O 1
ATOM 4062 N N . ILE A 1 524 ? -24.729 11.063 13.042 1.00 93.94 524 ILE A N 1
ATOM 4063 C CA . ILE A 1 524 ? -25.299 11.929 14.090 1.00 93.94 524 ILE A CA 1
ATOM 4064 C C . ILE A 1 524 ? -25.548 13.333 13.538 1.00 93.94 524 ILE A C 1
ATOM 4066 O O . ILE A 1 524 ? -24.676 13.923 12.900 1.00 93.94 524 ILE A O 1
ATOM 4070 N N . THR A 1 525 ? -26.718 13.878 13.842 1.00 92.88 525 THR A N 1
ATOM 4071 C CA . THR A 1 525 ? -27.163 15.241 13.539 1.00 92.88 525 THR A CA 1
ATOM 4072 C C . THR A 1 525 ? -27.669 15.927 14.806 1.00 92.88 525 THR A C 1
ATOM 4074 O O . THR A 1 525 ? -28.091 15.264 15.754 1.00 92.88 525 THR A O 1
ATOM 4077 N N . LEU A 1 526 ? -27.635 17.257 14.824 1.00 93.56 526 LEU A N 1
ATOM 4078 C CA . LEU A 1 526 ? -28.023 18.074 15.970 1.00 93.56 526 LEU A CA 1
ATOM 4079 C C . LEU A 1 526 ? -28.939 19.206 15.515 1.00 93.56 526 LEU A C 1
ATOM 4081 O O . LEU A 1 526 ? -28.601 19.937 14.587 1.00 93.56 526 LEU A O 1
ATOM 4085 N N . GLU A 1 527 ? -30.040 19.388 16.232 1.00 93.12 527 GLU A N 1
ATOM 4086 C CA . GLU A 1 527 ? -30.891 20.572 16.166 1.00 93.12 527 GLU A CA 1
ATOM 4087 C C . GLU A 1 527 ? -30.925 21.205 17.556 1.00 93.12 527 GLU A C 1
ATOM 4089 O O . GLU A 1 527 ? -31.283 20.551 18.531 1.00 93.12 527 GLU A O 1
ATOM 4094 N N . SER A 1 528 ? -30.494 22.457 17.698 1.00 93.88 528 SER A N 1
ATOM 4095 C CA . SER A 1 528 ? -30.445 23.110 19.009 1.00 93.88 528 SER A CA 1
ATOM 4096 C C . SER A 1 528 ? -30.614 24.618 18.891 1.00 93.88 528 SER A C 1
ATOM 4098 O O . SER A 1 528 ? -30.127 25.239 17.941 1.00 93.88 528 SER A O 1
ATOM 4100 N N . GLN A 1 529 ? -31.303 25.206 19.869 1.00 90.88 529 GLN A N 1
ATOM 4101 C CA . GLN A 1 529 ? -31.500 26.646 19.987 1.00 90.88 529 GLN A CA 1
ATOM 4102 C C . GLN A 1 529 ? -31.279 27.069 21.442 1.00 90.88 529 GLN A C 1
ATOM 4104 O O . GLN A 1 529 ? -31.851 26.485 22.361 1.00 90.88 529 GLN A O 1
ATOM 4109 N N . VAL A 1 530 ? -30.465 28.109 21.649 1.00 89.56 530 VAL A N 1
ATOM 4110 C CA . VAL A 1 530 ? -30.154 28.637 22.988 1.00 89.56 530 VAL A CA 1
ATOM 4111 C C . VAL A 1 530 ? -31.447 28.984 23.737 1.00 89.56 530 VAL A C 1
ATOM 4113 O O . VAL A 1 530 ? -32.303 29.697 23.213 1.00 89.56 530 VAL A O 1
ATOM 4116 N N . GLY A 1 531 ? -31.589 28.450 24.950 1.00 86.44 531 GLY A N 1
ATOM 4117 C CA . GLY A 1 531 ? -32.746 28.606 25.834 1.00 86.44 531 GLY A CA 1
ATOM 4118 C C . GLY A 1 531 ? -33.962 27.732 25.505 1.00 86.44 531 GLY A C 1
ATOM 4119 O O . GLY A 1 531 ? -34.969 27.843 26.198 1.00 86.44 531 GLY A O 1
ATOM 4120 N N . ARG A 1 532 ? -33.909 26.892 24.461 1.00 88.94 532 ARG A N 1
ATOM 4121 C CA . ARG A 1 532 ? -34.999 25.965 24.090 1.00 88.94 532 ARG A CA 1
ATOM 4122 C C . ARG A 1 532 ? -34.616 24.484 24.149 1.00 88.94 532 ARG A C 1
ATOM 4124 O O . ARG A 1 532 ? -35.481 23.645 23.917 1.00 88.94 532 ARG A O 1
ATOM 4131 N N . GLY A 1 533 ? -33.357 24.179 24.453 1.00 91.62 533 GLY A N 1
ATOM 4132 C CA . GLY A 1 533 ? -32.840 22.817 24.522 1.00 91.62 533 GLY A CA 1
ATOM 4133 C C . GLY A 1 533 ? -32.217 22.307 23.224 1.00 91.62 533 GLY A C 1
ATOM 4134 O O . GLY A 1 533 ? -31.976 23.066 22.276 1.00 91.62 533 GLY A O 1
ATOM 4135 N N . SER A 1 534 ? -31.897 21.014 23.206 1.00 94.94 534 SER A N 1
ATOM 4136 C CA . SER A 1 534 ? -31.216 20.353 22.090 1.00 94.94 534 SER A CA 1
ATOM 4137 C C . SER A 1 534 ? -31.867 19.023 21.728 1.00 94.94 534 SER A C 1
ATOM 4139 O O . SER A 1 534 ? -32.428 18.320 22.559 1.00 94.94 534 SER A O 1
ATOM 4141 N N . THR A 1 535 ? -31.779 18.668 20.452 1.00 95.75 535 THR A N 1
ATOM 4142 C CA . THR A 1 535 ? -32.211 17.388 19.898 1.00 95.75 535 THR A CA 1
ATOM 4143 C C . THR A 1 535 ? -31.041 16.767 19.151 1.00 95.75 535 THR A C 1
ATOM 4145 O O . THR A 1 535 ? -30.673 17.197 18.057 1.00 95.75 535 THR A O 1
ATOM 4148 N N . PHE A 1 536 ? -30.440 15.746 19.753 1.00 95.75 536 PHE A N 1
ATOM 4149 C CA . PHE A 1 536 ? -29.424 14.921 19.109 1.00 95.75 536 PHE A CA 1
ATOM 4150 C C . PHE A 1 536 ? -30.106 13.734 18.447 1.00 95.75 536 PHE A C 1
ATOM 4152 O O . PHE A 1 536 ? -30.762 12.945 19.121 1.00 95.75 536 PHE A O 1
ATOM 4159 N N . MET A 1 537 ? -29.936 13.583 17.139 1.00 95.75 537 MET A N 1
ATOM 4160 C CA . MET A 1 537 ? -30.487 12.459 16.387 1.00 95.75 537 MET A CA 1
ATOM 4161 C C . MET A 1 537 ? -29.351 11.632 15.814 1.00 95.75 537 MET A C 1
ATOM 4163 O O . MET A 1 537 ? -28.418 12.191 15.244 1.00 95.75 537 MET A O 1
ATOM 4167 N N . PHE A 1 538 ? -29.429 10.312 15.919 1.00 96.12 538 PHE A N 1
ATOM 4168 C CA . PHE A 1 538 ? -28.513 9.428 15.218 1.00 96.12 538 PHE A CA 1
ATOM 4169 C C . PHE A 1 538 ? -29.233 8.282 14.535 1.00 96.12 538 PHE A C 1
ATOM 4171 O O . PHE A 1 538 ? -30.288 7.838 14.983 1.00 96.12 538 PHE A O 1
ATOM 4178 N N . THR A 1 539 ? -28.647 7.800 13.446 1.00 94.75 539 THR A N 1
ATOM 4179 C CA . THR A 1 539 ? -29.127 6.621 12.731 1.00 94.75 539 THR A CA 1
ATOM 4180 C C . THR A 1 539 ? -28.174 5.449 12.914 1.00 94.75 539 THR A C 1
ATOM 4182 O O . THR A 1 539 ? -26.965 5.636 13.053 1.00 94.75 539 THR A O 1
ATOM 4185 N N . ALA A 1 540 ? -28.723 4.238 12.934 1.00 92.94 540 ALA A N 1
ATOM 4186 C CA . ALA A 1 540 ? -27.961 2.996 12.960 1.00 92.94 540 ALA A CA 1
ATOM 4187 C C . ALA A 1 540 ? -28.714 1.898 12.198 1.00 92.94 540 ALA A C 1
ATOM 4189 O O . ALA A 1 540 ? -29.937 1.763 12.322 1.00 92.94 540 ALA A O 1
ATOM 4190 N N . ALA A 1 541 ? -27.976 1.125 11.407 1.00 91.25 541 ALA A N 1
ATOM 4191 C CA . ALA A 1 541 ? -28.485 0.004 10.635 1.00 91.25 541 ALA A CA 1
ATOM 4192 C C . ALA A 1 541 ? -28.371 -1.301 11.435 1.00 91.25 541 ALA A C 1
ATOM 4194 O O . ALA A 1 541 ? -27.331 -1.602 12.023 1.00 91.25 541 ALA A O 1
ATOM 4195 N N . PHE A 1 542 ? -29.447 -2.086 11.437 1.00 91.19 542 PHE A N 1
ATOM 4196 C CA . PHE A 1 542 ? -29.518 -3.384 12.102 1.00 91.19 542 PHE A CA 1
ATOM 4197 C C . PHE A 1 542 ? -30.186 -4.411 11.199 1.00 91.19 542 PHE A C 1
ATOM 4199 O O . PHE A 1 542 ? -31.131 -4.088 10.482 1.00 91.19 542 PHE A O 1
ATOM 4206 N N . THR A 1 543 ? -29.782 -5.673 11.291 1.00 88.25 543 THR A N 1
ATOM 4207 C CA . THR A 1 543 ? -30.544 -6.762 10.666 1.00 88.25 543 THR A CA 1
ATOM 4208 C C . THR A 1 543 ? -31.672 -7.186 11.607 1.00 88.25 543 THR A C 1
ATOM 4210 O O . THR A 1 543 ? -31.483 -7.277 12.818 1.00 88.25 543 THR A O 1
ATOM 4213 N N . THR A 1 544 ? -32.864 -7.444 11.085 1.00 82.88 544 THR A N 1
ATOM 4214 C CA . THR A 1 544 ? -33.985 -7.956 11.891 1.00 82.88 544 THR A CA 1
ATOM 4215 C C . THR A 1 544 ? -33.837 -9.457 12.124 1.00 82.88 544 THR A C 1
ATOM 4217 O O . THR A 1 544 ? -33.563 -10.209 11.191 1.00 82.88 544 THR A O 1
ATOM 4220 N N . CYS A 1 545 ? -34.016 -9.910 13.366 1.00 74.88 545 CYS A N 1
ATOM 4221 C CA . CYS A 1 545 ? -34.068 -11.337 13.687 1.00 74.88 545 CYS A CA 1
ATOM 4222 C C . CYS A 1 545 ? -35.507 -11.811 13.890 1.00 74.88 545 CYS A C 1
ATOM 4224 O O . CYS A 1 545 ? -36.346 -11.078 14.409 1.00 74.88 545 CYS A O 1
ATOM 4226 N N . MET A 1 546 ? -35.789 -13.067 13.522 1.00 59.81 546 MET A N 1
ATOM 4227 C CA . MET A 1 546 ? -37.045 -13.707 13.918 1.00 59.81 546 MET A CA 1
ATOM 4228 C C . MET A 1 546 ? -37.121 -13.778 15.449 1.00 59.81 546 MET A C 1
ATOM 4230 O O . MET A 1 546 ? -36.116 -14.046 16.107 1.00 59.81 546 MET A O 1
ATOM 4234 N N . GLU A 1 547 ? -38.323 -13.577 15.990 1.00 50.34 547 GLU A N 1
ATOM 4235 C CA . GLU A 1 547 ? -38.711 -13.254 17.381 1.00 50.34 547 GLU A CA 1
ATOM 4236 C C . GLU A 1 547 ? -38.267 -14.236 18.499 1.00 50.34 547 GLU A C 1
ATOM 4238 O O . GLU A 1 547 ? -38.687 -14.152 19.651 1.00 50.34 547 GLU A O 1
ATOM 4243 N N . ASN A 1 548 ? -37.371 -15.173 18.195 1.00 42.59 548 ASN A N 1
ATOM 4244 C CA . ASN A 1 548 ? -36.910 -16.252 19.062 1.00 42.59 548 ASN A CA 1
ATOM 4245 C C . ASN A 1 548 ? -35.511 -16.026 19.667 1.00 42.59 548 ASN A C 1
ATOM 4247 O O . ASN A 1 548 ? -34.822 -17.000 19.972 1.00 42.59 548 ASN A O 1
ATOM 4251 N N . ALA A 1 549 ? -35.081 -14.779 19.882 1.00 36.75 549 ALA A N 1
ATOM 4252 C CA . ALA A 1 549 ? -33.894 -14.511 20.701 1.00 36.75 549 ALA A CA 1
ATOM 4253 C C . ALA A 1 549 ? -34.208 -14.785 22.192 1.00 36.75 549 ALA A C 1
ATOM 4255 O O . ALA A 1 549 ? -35.248 -14.313 22.676 1.00 36.75 549 ALA A O 1
ATOM 4256 N N . PRO A 1 550 ? -33.367 -15.542 22.927 1.00 35.50 550 PRO A N 1
ATOM 4257 C CA . PRO A 1 550 ? -33.627 -15.892 24.321 1.00 35.50 550 PRO A CA 1
ATOM 4258 C C . PRO A 1 550 ? -33.655 -14.636 25.201 1.00 35.50 550 PRO A C 1
ATOM 4260 O O . PRO A 1 550 ? -32.790 -13.768 25.105 1.00 35.50 550 PRO A O 1
ATOM 4263 N N . ALA A 1 551 ? -34.671 -14.539 26.061 1.00 33.25 551 ALA A N 1
ATOM 4264 C CA . ALA A 1 551 ? -34.654 -13.609 27.181 1.00 33.25 551 ALA A CA 1
ATOM 4265 C C . ALA A 1 551 ? -33.564 -14.073 28.154 1.00 33.25 551 ALA A C 1
ATOM 4267 O O . ALA A 1 551 ? -33.531 -15.252 28.502 1.00 33.25 551 ALA A O 1
ATOM 4268 N N . ASN A 1 552 ? -32.665 -13.172 28.546 1.00 29.53 552 ASN A N 1
ATOM 4269 C CA . ASN A 1 552 ? -31.587 -13.474 29.480 1.00 29.53 552 ASN A CA 1
ATOM 4270 C C . ASN A 1 552 ? -32.174 -13.981 30.817 1.00 29.53 552 ASN A C 1
ATOM 4272 O O . ASN A 1 552 ? -32.930 -13.236 31.447 1.00 29.53 552 ASN A O 1
ATOM 4276 N N . PRO A 1 553 ? -31.876 -15.212 31.264 1.00 35.44 553 PRO A N 1
ATOM 4277 C CA . PRO A 1 553 ? -32.185 -15.657 32.609 1.00 35.44 553 PRO A CA 1
ATOM 4278 C C . PRO A 1 553 ? -30.965 -15.412 33.502 1.00 35.44 553 PRO A C 1
ATOM 4280 O O . PRO A 1 553 ? -29.912 -15.979 33.242 1.00 35.44 553 PRO A O 1
ATOM 4283 N N . ALA A 1 554 ? -31.138 -14.599 34.548 1.00 33.66 554 ALA A N 1
ATOM 4284 C CA . ALA A 1 554 ? -30.411 -14.615 35.830 1.00 33.66 554 ALA A CA 1
ATOM 4285 C C . ALA A 1 554 ? -30.026 -13.206 36.297 1.00 33.66 554 ALA A C 1
ATOM 4287 O O . ALA A 1 554 ? -28.943 -12.703 36.025 1.00 33.66 554 ALA A O 1
ATOM 4288 N N . ALA A 1 555 ? -30.915 -12.603 37.082 1.00 28.58 555 ALA A N 1
ATOM 4289 C CA . ALA A 1 555 ? -30.543 -11.598 38.071 1.00 28.58 555 ALA A CA 1
ATOM 4290 C C . ALA A 1 555 ? -31.572 -11.617 39.207 1.00 28.58 555 ALA A C 1
ATOM 4292 O O . ALA A 1 555 ? -32.295 -10.648 39.420 1.00 28.58 555 ALA A O 1
ATOM 4293 N N . THR A 1 556 ? -31.720 -12.746 39.909 1.00 29.12 556 THR A N 1
ATOM 4294 C CA . THR A 1 556 ? -32.388 -12.744 41.222 1.00 29.12 556 THR A CA 1
ATOM 4295 C C . THR A 1 556 ? -31.975 -13.949 42.074 1.00 29.12 556 THR A C 1
ATOM 4297 O O . THR A 1 556 ? -32.130 -15.089 41.652 1.00 29.12 556 THR A O 1
ATOM 4300 N N . ALA A 1 557 ? -31.495 -13.646 43.286 1.00 33.25 557 ALA A N 1
ATOM 4301 C CA . ALA A 1 557 ? -31.358 -14.504 44.468 1.00 33.25 557 ALA A CA 1
ATOM 4302 C C . ALA A 1 557 ? -30.489 -15.776 44.352 1.00 33.25 557 ALA A C 1
ATOM 4304 O O . ALA A 1 557 ? -30.998 -16.883 44.201 1.00 33.25 557 ALA A O 1
ATOM 4305 N N . VAL A 1 558 ? -29.177 -15.630 44.578 1.00 36.25 558 VAL A N 1
ATOM 4306 C CA . VAL A 1 558 ? -28.300 -16.750 44.967 1.00 36.25 558 VAL A CA 1
ATOM 4307 C C . VAL A 1 558 ? -27.533 -16.373 46.235 1.00 36.25 558 VAL A C 1
ATOM 4309 O O . VAL A 1 558 ? -26.355 -16.044 46.202 1.00 36.25 558 VAL A O 1
ATOM 4312 N N . ALA A 1 559 ? -28.227 -16.377 47.369 1.00 32.22 559 ALA A N 1
ATOM 4313 C CA . ALA A 1 559 ? -27.598 -16.340 48.683 1.00 32.22 559 ALA A CA 1
ATOM 4314 C C . ALA A 1 559 ? -28.025 -17.608 49.432 1.00 32.22 559 ALA A C 1
ATOM 4316 O O . ALA A 1 559 ? -29.214 -17.796 49.684 1.00 32.22 559 ALA A O 1
ATOM 4317 N N . GLY A 1 560 ? -27.063 -18.488 49.736 1.00 39.78 560 GLY A N 1
ATOM 4318 C CA . GLY A 1 560 ? -27.254 -19.599 50.681 1.00 39.78 560 GLY A CA 1
ATOM 4319 C C . GLY A 1 560 ? -27.014 -21.033 50.186 1.00 39.78 560 GLY A C 1
ATOM 4320 O O . GLY A 1 560 ? -27.249 -21.949 50.964 1.00 39.78 560 GLY A O 1
ATOM 4321 N N . ILE A 1 561 ? -26.558 -21.272 48.947 1.00 44.22 561 ILE A N 1
ATOM 4322 C CA . ILE A 1 561 ? -26.526 -22.642 48.371 1.00 44.22 561 ILE A CA 1
ATOM 4323 C C . ILE A 1 561 ? -25.114 -23.277 48.322 1.00 44.22 561 ILE A C 1
ATOM 4325 O O . ILE A 1 561 ? -25.003 -24.494 48.213 1.00 44.22 561 ILE A O 1
ATOM 4329 N N . PHE A 1 562 ? -24.018 -22.519 48.459 1.00 52.44 562 PHE A N 1
ATOM 4330 C CA . PHE A 1 562 ? -22.674 -23.020 48.096 1.00 52.44 562 PHE A CA 1
ATOM 4331 C C . PHE A 1 562 ? -21.747 -23.448 49.247 1.00 52.44 562 PHE A C 1
ATOM 4333 O O . PHE A 1 562 ? -20.544 -23.569 49.029 1.00 52.44 562 PHE A O 1
ATOM 4340 N N . ASN A 1 563 ? -22.280 -23.739 50.438 1.00 52.00 563 ASN A N 1
ATOM 4341 C CA . ASN A 1 563 ? -21.508 -23.892 51.687 1.00 52.00 563 ASN A CA 1
ATOM 4342 C C . ASN A 1 563 ? -20.455 -25.035 51.729 1.00 52.00 563 ASN A C 1
ATOM 4344 O O . ASN A 1 563 ? -19.811 -25.229 52.756 1.00 52.00 563 ASN A O 1
ATOM 4348 N N . THR A 1 564 ? -20.285 -25.819 50.657 1.00 59.59 564 THR A N 1
ATOM 4349 C CA . THR A 1 564 ? -19.352 -26.963 50.589 1.00 59.59 564 THR A CA 1
ATOM 4350 C C . THR A 1 564 ? -18.499 -27.027 49.316 1.00 59.59 564 THR A C 1
ATOM 4352 O O . THR A 1 564 ? -17.718 -27.967 49.165 1.00 59.59 564 THR A O 1
ATOM 4355 N N . ALA A 1 565 ? -18.621 -26.082 48.376 1.00 72.06 565 ALA A N 1
ATOM 4356 C CA . ALA A 1 565 ? -17.856 -26.163 47.130 1.00 72.06 565 ALA A CA 1
ATOM 4357 C C . ALA A 1 565 ? -16.399 -25.713 47.346 1.00 72.06 565 ALA A C 1
ATOM 4359 O O . ALA A 1 565 ? -16.142 -24.599 47.800 1.00 72.06 565 ALA A O 1
ATOM 4360 N N . GLN A 1 566 ? -15.446 -26.585 47.004 1.00 83.75 566 GLN A N 1
ATOM 4361 C CA . GLN A 1 566 ? -14.022 -26.242 46.910 1.00 83.75 566 GLN A CA 1
ATOM 4362 C C . GLN A 1 566 ? -13.693 -25.696 45.520 1.00 83.75 566 GLN A C 1
ATOM 4364 O O . GLN A 1 566 ? -13.914 -26.382 44.520 1.00 83.75 566 GLN A O 1
ATOM 4369 N N . VAL A 1 567 ? -13.155 -24.482 45.466 1.00 89.88 567 VAL A N 1
ATOM 4370 C CA . VAL A 1 567 ? -12.816 -23.755 44.241 1.00 89.88 567 VAL A CA 1
ATOM 4371 C C . VAL A 1 567 ? -11.320 -23.465 44.225 1.00 89.88 567 VAL A C 1
ATOM 4373 O O . VAL A 1 567 ? -10.771 -22.954 45.201 1.00 89.88 567 VAL A O 1
ATOM 4376 N N . LEU A 1 568 ? -10.669 -23.771 43.106 1.00 92.69 568 LEU A N 1
ATOM 4377 C CA . LEU A 1 568 ? -9.281 -23.393 42.861 1.00 92.69 568 LEU A CA 1
ATOM 4378 C C . LEU A 1 568 ? -9.257 -22.066 42.096 1.00 92.69 568 LEU A C 1
ATOM 4380 O O . LEU A 1 568 ? -9.795 -21.976 40.993 1.00 92.69 568 LEU A O 1
ATOM 4384 N N . LEU A 1 569 ? -8.651 -21.041 42.683 1.00 92.19 569 LEU A N 1
ATOM 4385 C CA . LEU A 1 569 ? -8.405 -19.748 42.054 1.00 92.19 569 LEU A CA 1
ATOM 4386 C C . LEU A 1 569 ? -6.940 -19.690 41.616 1.00 92.19 569 LEU A C 1
ATOM 4388 O O . LEU A 1 569 ? -6.046 -19.737 42.457 1.00 92.19 569 LEU A O 1
ATOM 4392 N N . VAL A 1 570 ? -6.695 -19.588 40.313 1.00 92.62 570 VAL A N 1
ATOM 4393 C CA . VAL A 1 570 ? -5.350 -19.487 39.742 1.00 92.62 570 VAL A CA 1
ATOM 4394 C C . VAL A 1 570 ? -5.162 -18.082 39.184 1.00 92.62 570 VAL A C 1
ATOM 4396 O O . VAL A 1 570 ? -5.799 -17.717 38.198 1.00 92.62 570 VAL A O 1
ATOM 4399 N N . GLU A 1 571 ? -4.335 -17.298 39.860 1.00 87.62 571 GLU A N 1
ATOM 4400 C CA . GLU A 1 571 ? -4.099 -15.874 39.610 1.00 87.62 571 GLU A CA 1
ATOM 4401 C C . GLU A 1 571 ? -2.704 -15.539 40.140 1.00 87.62 571 GLU A C 1
ATOM 4403 O O . GLU A 1 571 ? -2.366 -15.978 41.235 1.00 87.62 571 GLU A O 1
ATOM 4408 N N . ASP A 1 572 ? -1.892 -14.778 39.413 1.00 83.88 572 ASP A N 1
ATOM 4409 C CA . ASP A 1 572 ? -0.516 -14.449 39.806 1.00 83.88 572 ASP A CA 1
ATOM 4410 C C . ASP A 1 572 ? -0.398 -13.134 40.594 1.00 83.88 572 ASP A C 1
ATOM 4412 O O . ASP A 1 572 ? 0.513 -12.989 41.410 1.00 83.88 572 ASP A O 1
ATOM 4416 N N . ASP A 1 573 ? -1.331 -12.200 40.402 1.00 76.06 573 ASP A N 1
ATOM 4417 C CA . ASP A 1 573 ? -1.366 -10.925 41.119 1.00 76.06 573 ASP A CA 1
ATOM 4418 C C . ASP A 1 573 ? -1.977 -11.085 42.537 1.00 76.06 573 ASP A C 1
ATOM 4420 O O . ASP A 1 573 ? -3.172 -11.387 42.667 1.00 76.06 573 ASP A O 1
ATOM 4424 N N . PRO A 1 574 ? -1.216 -10.829 43.626 1.00 76.12 574 PRO A N 1
ATOM 4425 C CA . PRO A 1 574 ? -1.691 -10.988 45.007 1.00 76.12 574 PRO A CA 1
ATOM 4426 C C . PRO A 1 574 ? -2.932 -10.157 45.357 1.00 76.12 574 PRO A C 1
ATOM 4428 O O . PRO A 1 574 ? -3.712 -10.515 46.244 1.00 76.12 574 PRO A O 1
ATOM 4431 N N . LEU A 1 575 ? -3.130 -9.027 44.683 1.00 64.31 575 LEU A N 1
ATOM 4432 C CA . LEU A 1 575 ? -4.263 -8.144 44.903 1.00 64.31 575 LEU A CA 1
ATOM 4433 C C . LEU A 1 575 ? -5.515 -8.661 44.193 1.00 64.31 575 LEU A C 1
ATOM 4435 O O . LEU A 1 575 ? -6.597 -8.661 44.786 1.00 64.31 575 LEU A O 1
ATOM 4439 N N . ASN A 1 576 ? -5.374 -9.181 42.972 1.00 72.44 576 ASN A N 1
ATOM 4440 C CA . ASN A 1 576 ? -6.468 -9.876 42.288 1.00 72.44 576 ASN A CA 1
ATOM 4441 C C . ASN A 1 576 ? -6.870 -11.148 43.044 1.00 72.44 576 ASN A C 1
ATOM 4443 O O . ASN A 1 576 ? -8.065 -11.404 43.207 1.00 72.44 576 ASN A O 1
ATOM 4447 N N . GLN A 1 577 ? -5.896 -11.896 43.576 1.00 81.94 577 GLN A N 1
ATOM 4448 C CA . GLN A 1 577 ? -6.143 -13.041 44.456 1.00 81.94 577 GLN A CA 1
ATOM 4449 C C . GLN A 1 577 ? -6.974 -12.637 45.677 1.00 81.94 577 GLN A C 1
ATOM 4451 O O . GLN A 1 577 ? -7.935 -13.325 46.024 1.00 81.94 577 GLN A O 1
ATOM 4456 N N . MET A 1 578 ? -6.629 -11.515 46.319 1.00 74.06 578 MET A N 1
ATOM 4457 C CA . MET A 1 578 ? -7.357 -10.996 47.478 1.00 74.06 578 MET A CA 1
ATOM 4458 C C . MET A 1 578 ? -8.804 -10.642 47.118 1.00 74.06 578 MET A C 1
ATOM 4460 O O . MET A 1 578 ? -9.725 -11.090 47.799 1.00 74.06 578 MET A O 1
ATOM 4464 N N . VAL A 1 579 ? -9.023 -9.885 46.038 1.00 71.81 579 VAL A N 1
ATOM 4465 C CA . VAL A 1 579 ? -10.365 -9.449 45.614 1.00 71.81 579 VAL A CA 1
ATOM 4466 C C . VAL A 1 579 ? -11.228 -10.636 45.183 1.00 71.81 579 VAL A C 1
ATOM 4468 O O . VAL A 1 579 ? -12.331 -10.818 45.698 1.00 71.81 579 VAL A O 1
ATOM 4471 N N . ALA A 1 580 ? -10.736 -11.465 44.261 1.00 76.31 580 ALA A N 1
ATOM 4472 C CA . ALA A 1 580 ? -11.471 -12.620 43.755 1.00 76.31 580 ALA A CA 1
ATOM 4473 C C . ALA A 1 580 ? -11.709 -13.659 44.861 1.00 76.31 580 ALA A C 1
ATOM 4475 O O . ALA A 1 580 ? -12.818 -14.176 45.002 1.00 76.31 580 ALA A O 1
ATOM 4476 N N . GLY A 1 581 ? -10.694 -13.922 45.687 1.00 81.81 581 GLY A N 1
ATOM 4477 C CA . GLY A 1 581 ? -10.779 -14.846 46.811 1.00 81.81 581 GLY A CA 1
ATOM 4478 C C . GLY A 1 581 ? -11.803 -14.408 47.855 1.00 81.81 581 GLY A C 1
ATOM 4479 O O . GLY A 1 581 ? -12.574 -15.241 48.325 1.00 81.81 581 GLY A O 1
ATOM 4480 N N . GLU A 1 582 ? -11.865 -13.119 48.190 1.00 75.62 582 GLU A N 1
ATOM 4481 C CA . GLU A 1 582 ? -12.833 -12.592 49.157 1.00 75.62 582 GLU A CA 1
ATOM 4482 C C . GLU A 1 582 ? -14.269 -12.606 48.608 1.00 75.62 582 GLU A C 1
ATOM 4484 O O . GLU A 1 582 ? -15.199 -13.001 49.316 1.00 75.62 582 GLU A O 1
ATOM 4489 N N . LEU A 1 583 ? -14.463 -12.265 47.327 1.00 72.94 583 LEU A N 1
ATOM 4490 C CA . LEU A 1 583 ? -15.767 -12.379 46.661 1.00 72.94 583 LEU A CA 1
ATOM 4491 C C . LEU A 1 583 ? -16.278 -13.826 46.655 1.00 72.94 583 LEU A C 1
ATOM 4493 O O . LEU A 1 583 ? -17.440 -14.073 46.974 1.00 72.94 583 LEU A O 1
ATOM 4497 N N . LEU A 1 584 ? -15.406 -14.786 46.340 1.00 79.12 584 LEU A N 1
ATOM 4498 C CA . LEU A 1 584 ? -15.726 -16.212 46.360 1.00 79.12 584 LEU A CA 1
ATOM 4499 C C . LEU A 1 584 ? -16.043 -16.704 47.785 1.00 79.12 584 LEU A C 1
ATOM 4501 O O . LEU A 1 584 ? -17.082 -17.329 47.996 1.00 79.12 584 LEU A O 1
ATOM 4505 N N . LYS A 1 585 ? -15.224 -16.366 48.790 1.00 80.88 585 LYS A N 1
ATOM 4506 C CA . LYS A 1 585 ? -15.476 -16.740 50.197 1.00 80.88 585 LYS A CA 1
ATOM 4507 C C . LYS A 1 585 ? -16.832 -16.241 50.698 1.00 80.88 585 LYS A C 1
ATOM 4509 O O . LYS A 1 585 ? -17.548 -16.982 51.367 1.00 80.88 585 LYS A O 1
ATOM 4514 N N . ARG A 1 586 ? -17.229 -15.020 50.327 1.00 69.44 586 ARG A N 1
ATOM 4515 C CA . ARG A 1 586 ? -18.539 -14.441 50.679 1.00 69.44 586 ARG A CA 1
ATOM 4516 C C . ARG A 1 586 ? -19.725 -15.157 50.037 1.00 69.44 586 ARG A C 1
ATOM 4518 O O . ARG A 1 586 ? -20.816 -15.134 50.598 1.00 69.44 586 ARG A O 1
ATOM 4525 N N . LEU A 1 587 ? -19.521 -15.823 48.901 1.00 68.94 587 LEU A N 1
ATOM 4526 C CA . LEU A 1 587 ? -20.528 -16.694 48.287 1.00 68.94 587 LEU A CA 1
ATOM 4527 C C . LEU A 1 587 ? -20.640 -18.059 48.992 1.00 68.94 587 LEU A C 1
ATOM 4529 O O . LEU A 1 587 ? -21.482 -18.868 48.607 1.00 68.94 587 LEU A O 1
ATOM 4533 N N . GLY A 1 588 ? -19.843 -18.304 50.039 1.00 68.19 588 GLY A N 1
ATOM 4534 C CA . GLY A 1 588 ? -19.871 -19.516 50.858 1.00 68.19 588 GLY A CA 1
ATOM 4535 C C . GLY A 1 588 ? -18.960 -20.638 50.357 1.00 68.19 588 GLY A C 1
ATOM 4536 O O . GLY A 1 588 ? -19.055 -21.750 50.867 1.00 68.19 588 GLY A O 1
ATOM 4537 N N . VAL A 1 589 ? -18.089 -20.380 49.372 1.00 80.44 589 VAL A N 1
ATOM 4538 C CA . VAL A 1 589 ? -17.171 -21.397 48.833 1.00 80.44 589 VAL A CA 1
ATOM 4539 C C . VAL A 1 589 ? -15.807 -21.376 49.520 1.00 80.44 589 VAL A C 1
ATOM 4541 O O . VAL A 1 589 ? -15.305 -20.329 49.930 1.00 80.44 589 VAL A O 1
ATOM 4544 N N . THR A 1 590 ? -15.174 -22.545 49.620 1.00 82.31 590 THR A N 1
ATOM 4545 C CA . THR A 1 590 ? -13.791 -22.659 50.103 1.00 82.31 590 THR A CA 1
ATOM 4546 C C . THR A 1 590 ? -12.841 -22.430 48.936 1.00 82.31 590 THR A C 1
ATOM 4548 O O . THR A 1 590 ? -12.927 -23.134 47.933 1.00 82.31 590 THR A O 1
ATOM 4551 N N . VAL A 1 591 ? -11.935 -21.459 49.061 1.00 89.50 591 VAL A N 1
ATOM 4552 C CA . VAL A 1 591 ? -11.020 -21.064 47.980 1.00 89.50 591 VAL A CA 1
ATOM 4553 C C . VAL A 1 591 ? -9.594 -21.488 48.306 1.00 89.50 591 VAL A C 1
ATOM 4555 O O . VAL A 1 591 ? -9.057 -21.099 49.344 1.00 89.50 591 VAL A O 1
ATOM 4558 N N . THR A 1 592 ? -8.965 -22.230 47.400 1.00 92.19 592 THR A N 1
ATOM 4559 C CA . THR A 1 592 ? -7.514 -22.465 47.383 1.00 92.19 592 THR A CA 1
ATOM 4560 C C . THR A 1 592 ? -6.901 -21.616 46.279 1.00 92.19 592 THR A C 1
ATOM 4562 O O . THR A 1 592 ? -7.457 -21.552 45.187 1.00 92.19 592 THR A O 1
ATOM 4565 N N . VAL A 1 593 ? -5.780 -20.950 46.559 1.00 91.75 593 VAL A N 1
ATOM 4566 C CA . VAL A 1 593 ? -5.108 -20.057 45.604 1.00 91.75 593 VAL A CA 1
ATOM 4567 C C . VAL A 1 593 ? -3.841 -20.723 45.070 1.00 91.75 593 VAL A C 1
ATOM 4569 O O . VAL A 1 593 ? -3.094 -21.320 45.843 1.00 91.75 593 VAL A O 1
ATOM 4572 N N . ALA A 1 594 ? -3.604 -20.608 43.766 1.00 91.81 594 ALA A N 1
ATOM 4573 C CA . ALA A 1 594 ? -2.367 -20.999 43.093 1.00 91.81 594 ALA A CA 1
ATOM 4574 C C . ALA A 1 594 ? -1.836 -19.820 42.262 1.00 91.81 594 ALA A C 1
ATOM 4576 O O . ALA A 1 594 ? -2.614 -19.144 41.595 1.00 91.81 594 ALA A O 1
ATOM 4577 N N . ASN A 1 595 ? -0.521 -19.581 42.269 1.00 90.25 595 ASN A N 1
ATOM 4578 C CA . ASN A 1 595 ? 0.062 -18.381 41.648 1.00 90.25 595 ASN A CA 1
ATOM 4579 C C . ASN A 1 595 ? 0.378 -18.535 40.148 1.00 90.25 595 ASN A C 1
ATOM 4581 O O . ASN A 1 595 ? 0.881 -17.607 39.525 1.00 90.25 595 ASN A O 1
ATOM 4585 N N . ASN A 1 596 ? 0.223 -19.731 39.576 1.00 88.94 596 ASN A N 1
ATOM 4586 C CA . ASN A 1 596 ? 0.515 -20.034 38.170 1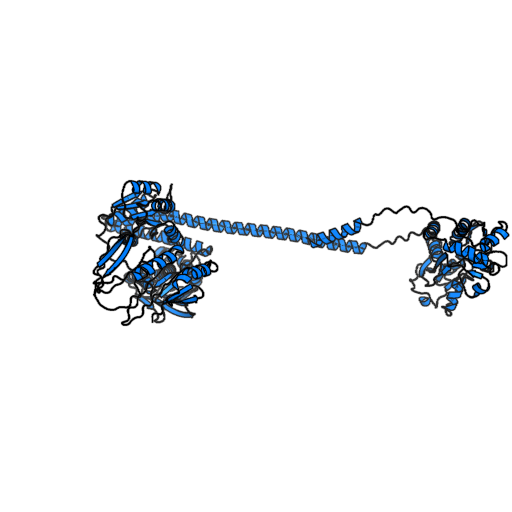.00 88.94 596 ASN A CA 1
ATOM 4587 C C . ASN A 1 596 ? -0.024 -21.426 37.795 1.00 88.94 596 ASN A C 1
ATOM 4589 O O . ASN A 1 596 ? -0.455 -22.196 38.656 1.00 88.94 596 ASN A O 1
ATOM 4593 N N . GLY A 1 597 ? 0.060 -21.782 36.508 1.00 88.00 597 GLY A N 1
ATOM 4594 C CA . GLY A 1 597 ? -0.403 -23.077 36.003 1.00 88.00 597 GLY A CA 1
ATOM 4595 C C . GLY A 1 597 ? 0.289 -24.309 36.609 1.00 88.00 597 GLY A C 1
ATOM 4596 O O . GLY A 1 597 ? -0.338 -25.362 36.700 1.00 88.00 597 GLY A O 1
ATOM 4597 N N . ILE A 1 598 ? 1.544 -24.193 37.067 1.00 89.62 598 ILE A N 1
ATOM 4598 C CA . ILE A 1 598 ? 2.277 -25.310 37.696 1.00 89.62 598 ILE A CA 1
ATOM 4599 C C . ILE A 1 598 ? 1.715 -25.570 39.093 1.00 89.62 598 ILE A C 1
ATOM 4601 O O . ILE A 1 598 ? 1.332 -26.692 39.408 1.00 89.62 598 ILE A O 1
ATOM 4605 N N . GLU A 1 599 ? 1.586 -24.519 39.902 1.00 92.81 599 GLU A N 1
ATOM 4606 C CA . GLU A 1 599 ? 0.984 -24.616 41.235 1.00 92.81 599 GLU A CA 1
ATOM 4607 C C . GLU A 1 599 ? -0.475 -25.078 41.175 1.00 92.81 599 GLU A C 1
ATOM 4609 O O . GLU A 1 599 ? -0.934 -25.776 42.076 1.00 92.81 599 GLU A O 1
ATOM 4614 N N . ALA A 1 600 ? -1.200 -24.747 40.101 1.00 92.00 600 ALA A N 1
ATOM 4615 C CA . ALA A 1 600 ? -2.551 -25.250 39.880 1.00 92.00 600 ALA A CA 1
ATOM 4616 C C . ALA A 1 600 ? -2.579 -26.776 39.695 1.00 92.00 600 ALA A C 1
ATOM 4618 O O . ALA A 1 600 ? -3.432 -27.445 40.277 1.00 92.00 600 ALA A O 1
ATOM 4619 N N . LEU A 1 601 ? -1.641 -27.335 38.923 1.00 90.38 601 LEU A N 1
ATOM 4620 C CA . LEU A 1 601 ? -1.496 -28.786 38.759 1.00 90.38 601 LEU A CA 1
ATOM 4621 C C . LEU A 1 601 ? -1.091 -29.456 40.078 1.00 90.38 601 LEU A C 1
ATOM 4623 O O . LEU A 1 601 ? -1.709 -30.442 40.469 1.00 90.38 601 LEU A O 1
ATOM 4627 N N . GLU A 1 602 ? -0.134 -28.883 40.812 1.00 91.19 602 GLU A N 1
ATOM 4628 C CA . GLU A 1 602 ? 0.254 -29.389 42.136 1.00 91.19 602 GLU A CA 1
ATOM 4629 C C . GLU A 1 602 ? -0.904 -29.347 43.144 1.00 91.19 602 GLU A C 1
ATOM 4631 O O . GLU A 1 602 ? -1.035 -30.234 43.987 1.00 91.19 602 GLU A O 1
ATOM 4636 N N . ALA A 1 603 ? -1.746 -28.312 43.091 1.00 90.88 603 ALA A N 1
ATOM 4637 C CA . ALA A 1 603 ? -2.925 -28.202 43.943 1.00 90.88 603 ALA A CA 1
ATOM 4638 C C . ALA A 1 603 ? -3.955 -29.287 43.600 1.00 90.88 603 ALA A C 1
ATOM 4640 O O . ALA A 1 603 ? -4.505 -29.910 44.508 1.00 90.88 603 ALA A O 1
ATOM 4641 N N . LEU A 1 604 ? -4.177 -29.548 42.306 1.00 91.12 604 LEU A N 1
ATOM 4642 C CA . LEU A 1 604 ? -5.087 -30.588 41.817 1.00 91.12 604 LEU A CA 1
ATOM 4643 C C . LEU A 1 604 ? -4.649 -32.009 42.203 1.00 91.12 604 LEU A C 1
ATOM 4645 O O . LEU A 1 604 ? -5.498 -32.886 42.351 1.00 91.12 604 LEU A O 1
ATOM 4649 N N . GLU A 1 605 ? -3.349 -32.248 42.385 1.00 88.94 605 GLU A N 1
ATOM 4650 C CA . GLU A 1 605 ? -2.832 -33.520 42.914 1.00 88.94 605 GLU A CA 1
ATOM 4651 C C . GLU A 1 605 ? -3.066 -33.674 44.423 1.00 88.94 605 GLU A C 1
ATOM 4653 O O . GLU A 1 605 ? -3.216 -34.791 44.919 1.00 88.94 605 GLU A O 1
ATOM 4658 N N . LYS A 1 606 ? -3.107 -32.561 45.164 1.00 87.38 606 LYS A N 1
ATOM 4659 C CA . LYS A 1 606 ? -3.231 -32.548 46.631 1.00 87.38 606 LYS A CA 1
ATOM 4660 C C . LYS A 1 606 ? -4.682 -32.551 47.115 1.00 87.38 606 LYS A C 1
ATOM 4662 O O . LYS A 1 606 ? -4.942 -33.026 48.220 1.00 87.38 606 LYS A O 1
ATOM 4667 N N . ALA A 1 607 ? -5.616 -32.005 46.337 1.00 85.69 607 ALA A N 1
ATOM 4668 C CA . ALA A 1 607 ? -7.018 -31.864 46.726 1.00 85.69 607 ALA A CA 1
ATOM 4669 C C . ALA A 1 607 ? -7.978 -31.936 45.528 1.00 85.69 607 ALA A C 1
ATOM 4671 O O . ALA A 1 607 ? -7.622 -31.630 44.391 1.00 85.69 607 ALA A O 1
ATOM 4672 N N . ALA A 1 608 ? -9.230 -32.314 45.799 1.00 83.56 608 ALA A N 1
ATOM 4673 C CA . ALA A 1 608 ? -10.294 -32.338 44.802 1.00 83.56 608 ALA A CA 1
ATOM 4674 C C . ALA A 1 608 ? -11.058 -31.006 44.778 1.00 83.56 608 ALA A C 1
ATOM 4676 O O . ALA A 1 608 ? -11.565 -30.550 45.802 1.00 83.56 608 ALA A O 1
ATOM 4677 N N . PHE A 1 609 ? -11.205 -30.425 43.589 1.00 87.12 609 PHE A N 1
ATOM 4678 C CA . PHE A 1 609 ? -11.942 -29.180 43.374 1.00 87.12 609 PHE A CA 1
ATOM 4679 C C . PHE A 1 609 ? -13.213 -29.421 42.563 1.00 87.12 609 PHE A C 1
ATOM 4681 O O . PHE A 1 609 ? -13.316 -30.382 41.807 1.00 87.12 609 PHE A O 1
ATOM 4688 N N . HIS A 1 610 ? -14.180 -28.521 42.713 1.00 82.00 610 HIS A N 1
ATOM 4689 C CA . HIS A 1 610 ? -15.451 -28.540 41.985 1.00 82.00 610 HIS A CA 1
ATOM 4690 C C . HIS A 1 610 ? -15.452 -27.561 40.805 1.00 82.00 610 HIS A C 1
ATOM 4692 O O . HIS A 1 610 ? -16.228 -27.723 39.868 1.00 82.00 610 HIS A O 1
ATOM 4698 N N . LEU A 1 611 ? -14.597 -26.537 40.857 1.00 86.44 611 LEU A N 1
ATOM 4699 C CA . LEU A 1 611 ? -14.472 -25.498 39.841 1.00 86.44 611 LEU A CA 1
ATOM 4700 C C . LEU A 1 611 ? -13.067 -24.898 39.899 1.00 86.44 611 LEU A C 1
ATOM 4702 O O . LEU A 1 611 ? -12.515 -24.725 40.988 1.00 86.44 611 LEU A O 1
ATOM 4706 N N . ILE A 1 612 ? -12.523 -24.538 38.740 1.00 91.12 612 ILE A N 1
ATOM 4707 C CA . ILE A 1 612 ? -11.304 -23.737 38.635 1.00 91.12 612 ILE A CA 1
ATOM 4708 C C . ILE A 1 612 ? -11.641 -22.391 37.991 1.00 91.12 612 ILE A C 1
ATOM 4710 O O . ILE A 1 612 ? -12.207 -22.362 36.898 1.00 91.12 612 ILE A O 1
ATOM 4714 N N . PHE A 1 613 ? -11.253 -21.292 38.631 1.00 89.50 613 PHE A N 1
ATOM 4715 C CA . PHE A 1 613 ? -11.103 -19.994 37.974 1.00 89.50 613 PHE A CA 1
ATOM 4716 C C . PHE A 1 613 ? -9.638 -19.830 37.583 1.00 89.50 613 PHE A C 1
ATOM 4718 O O . PHE A 1 613 ? -8.769 -19.880 38.447 1.00 89.50 613 PHE A O 1
ATOM 4725 N N . MET A 1 614 ? -9.362 -19.694 36.289 1.00 90.81 614 MET A N 1
ATOM 4726 C CA . MET A 1 614 ? -8.009 -19.753 35.736 1.00 90.81 614 MET A CA 1
ATOM 4727 C C . MET A 1 614 ? -7.694 -18.471 34.977 1.00 90.81 614 MET A C 1
ATOM 4729 O O . MET A 1 614 ? -8.294 -18.234 33.927 1.00 90.81 614 MET A O 1
ATOM 4733 N N . ASP A 1 615 ? -6.746 -17.671 35.458 1.00 88.94 615 ASP A N 1
ATOM 4734 C CA . ASP A 1 615 ? -6.201 -16.580 34.656 1.00 88.94 615 ASP A CA 1
ATOM 4735 C C . ASP A 1 615 ? -5.488 -17.120 33.407 1.00 88.94 615 ASP A C 1
ATOM 4737 O O . ASP A 1 615 ? -4.880 -18.191 33.405 1.00 88.94 615 ASP A O 1
ATOM 4741 N N . ILE A 1 616 ? -5.605 -16.394 32.302 1.00 84.31 616 ILE A N 1
ATOM 4742 C CA . ILE A 1 616 ? -4.987 -16.766 31.033 1.00 84.31 616 ILE A CA 1
ATOM 4743 C C . ILE A 1 616 ? -3.509 -16.381 31.026 1.00 84.31 616 ILE A C 1
ATOM 4745 O O . ILE A 1 616 ? -2.681 -17.168 30.565 1.00 84.31 616 ILE A O 1
ATOM 4749 N N . GLN A 1 617 ? -3.177 -15.180 31.497 1.00 77.06 617 GLN A N 1
ATOM 4750 C CA . GLN A 1 617 ? -1.838 -14.608 31.378 1.00 77.06 617 GLN A CA 1
ATOM 4751 C C . GLN A 1 617 ? -1.116 -14.681 32.718 1.00 77.06 617 GLN A C 1
ATOM 4753 O O . GLN A 1 617 ? -1.288 -13.812 33.555 1.00 77.06 617 GLN A O 1
ATOM 4758 N N . MET A 1 618 ? -0.293 -15.714 32.897 1.00 85.25 618 MET A N 1
ATOM 4759 C CA . MET A 1 618 ? 0.470 -15.930 34.128 1.00 85.25 618 MET A CA 1
ATOM 4760 C C . MET A 1 618 ? 1.923 -16.327 33.819 1.00 85.25 618 MET A C 1
ATOM 4762 O O . MET A 1 618 ? 2.184 -16.970 32.794 1.00 85.25 618 MET A O 1
ATOM 4766 N N . PRO A 1 619 ? 2.888 -15.995 34.695 1.00 67.69 619 PRO A N 1
ATOM 4767 C CA . PRO A 1 619 ? 4.284 -16.396 34.562 1.00 67.69 619 PRO A CA 1
ATOM 4768 C C . PRO A 1 619 ? 4.477 -17.909 34.749 1.00 67.69 619 PRO A C 1
ATOM 4770 O O . PRO A 1 619 ? 3.673 -18.597 35.376 1.00 67.69 619 PRO A O 1
ATOM 4773 N N . LYS A 1 620 ? 5.608 -18.426 34.245 1.00 85.06 620 LYS A N 1
ATOM 4774 C CA . LYS A 1 620 ? 6.024 -19.849 34.230 1.00 85.06 620 LYS A CA 1
ATOM 4775 C C . LYS A 1 620 ? 5.154 -20.767 33.362 1.00 85.06 620 LYS A C 1
ATOM 4777 O O . LYS A 1 620 ? 5.696 -21.470 32.515 1.00 85.06 620 LYS A O 1
ATOM 4782 N N . MET A 1 621 ? 3.838 -20.769 33.558 1.00 84.62 621 MET A N 1
ATOM 4783 C CA . MET A 1 621 ? 2.883 -21.550 32.774 1.00 84.62 621 MET A CA 1
ATOM 4784 C C . MET A 1 621 ? 1.574 -20.778 32.640 1.00 84.62 621 MET A C 1
ATOM 4786 O O . MET A 1 621 ? 0.911 -20.503 33.642 1.00 84.62 621 MET A O 1
ATOM 4790 N N . ASP A 1 622 ? 1.213 -20.472 31.393 1.00 84.19 622 ASP A N 1
ATOM 4791 C CA . ASP A 1 622 ? -0.026 -19.772 31.068 1.00 84.19 622 ASP A CA 1
ATOM 4792 C C . ASP A 1 622 ? -1.269 -20.664 31.257 1.00 84.19 622 ASP A C 1
ATOM 4794 O O . ASP A 1 622 ? -1.189 -21.899 31.327 1.00 84.19 622 ASP A O 1
ATOM 4798 N N . GLY A 1 623 ? -2.443 -20.033 31.340 1.00 86.31 623 GLY A N 1
ATOM 4799 C CA . GLY A 1 623 ? -3.703 -20.736 31.577 1.00 86.31 623 GLY A CA 1
ATOM 4800 C C . GLY A 1 623 ? -4.082 -21.701 30.449 1.00 86.31 623 GLY A C 1
ATOM 4801 O O . GLY A 1 623 ? -4.713 -22.727 30.700 1.00 86.31 623 GLY A O 1
ATOM 4802 N N . TYR A 1 624 ? -3.674 -21.438 29.203 1.00 86.75 624 TYR A N 1
ATOM 4803 C CA . TYR A 1 624 ? -3.963 -22.335 28.080 1.00 86.75 624 TYR A CA 1
ATOM 4804 C C . TYR A 1 624 ? -3.165 -23.638 28.176 1.00 86.75 624 TYR A C 1
ATOM 4806 O O . TYR A 1 624 ? -3.720 -24.719 27.964 1.00 86.75 624 TYR A O 1
ATOM 4814 N N . ALA A 1 625 ? -1.874 -23.546 28.487 1.00 87.56 625 ALA A N 1
ATOM 4815 C CA . ALA A 1 625 ? -0.986 -24.678 28.696 1.00 87.56 625 ALA A CA 1
ATOM 4816 C C . ALA A 1 625 ? -1.438 -25.501 29.906 1.00 87.56 625 ALA A C 1
ATOM 4818 O O . ALA A 1 625 ? -1.564 -26.722 29.791 1.00 87.56 625 ALA A O 1
ATOM 4819 N N . ALA A 1 626 ? -1.780 -24.833 31.013 1.00 90.50 626 ALA A N 1
ATOM 4820 C CA . ALA A 1 626 ? -2.310 -25.482 32.208 1.00 90.50 626 ALA A CA 1
ATOM 4821 C C . ALA A 1 626 ? -3.581 -26.282 31.893 1.00 90.50 626 ALA A C 1
ATOM 4823 O O . ALA A 1 626 ? -3.659 -27.470 32.198 1.00 90.50 626 ALA A O 1
ATOM 4824 N N . VAL A 1 627 ? -4.556 -25.683 31.200 1.00 91.88 627 VAL A N 1
ATOM 4825 C CA . VAL A 1 627 ? -5.808 -26.376 30.856 1.00 91.88 627 VAL A CA 1
ATOM 4826 C C . VAL A 1 627 ? -5.578 -27.562 29.928 1.00 91.88 627 VAL A C 1
ATOM 4828 O O . VAL A 1 627 ? -6.178 -28.613 30.144 1.00 91.88 627 VAL A O 1
ATOM 4831 N N . ARG A 1 628 ? -4.689 -27.452 28.935 1.00 89.56 628 ARG A N 1
ATOM 4832 C CA . ARG A 1 628 ? -4.358 -28.590 28.062 1.00 89.56 628 ARG A CA 1
ATOM 4833 C C . ARG A 1 628 ? -3.798 -29.767 28.857 1.00 89.56 628 ARG A C 1
ATOM 4835 O O . ARG A 1 628 ? -4.194 -30.898 28.597 1.00 89.56 628 ARG A O 1
ATOM 4842 N N . LEU A 1 629 ? -2.931 -29.502 29.834 1.00 89.69 629 LEU A N 1
ATOM 4843 C CA . LEU A 1 629 ? -2.386 -30.531 30.723 1.00 89.69 629 LEU A CA 1
ATOM 4844 C C . LEU A 1 629 ? -3.468 -31.116 31.640 1.00 89.69 629 LEU A C 1
ATOM 4846 O O . LEU A 1 629 ? -3.574 -32.335 31.751 1.00 89.69 629 LEU A O 1
ATOM 4850 N N . ILE A 1 630 ? -4.339 -30.277 32.214 1.00 89.75 630 ILE A N 1
ATOM 4851 C CA . ILE A 1 630 ? -5.474 -30.732 33.034 1.00 89.75 630 ILE A CA 1
ATOM 4852 C C . ILE A 1 630 ? -6.404 -31.644 32.218 1.00 89.75 630 ILE A C 1
ATOM 4854 O O . ILE A 1 630 ? -6.860 -32.672 32.715 1.00 89.75 630 ILE A O 1
ATOM 4858 N N . ARG A 1 631 ? -6.663 -31.314 30.946 1.00 88.44 631 ARG A N 1
ATOM 4859 C CA . ARG A 1 631 ? -7.534 -32.101 30.056 1.00 88.44 631 ARG A CA 1
ATO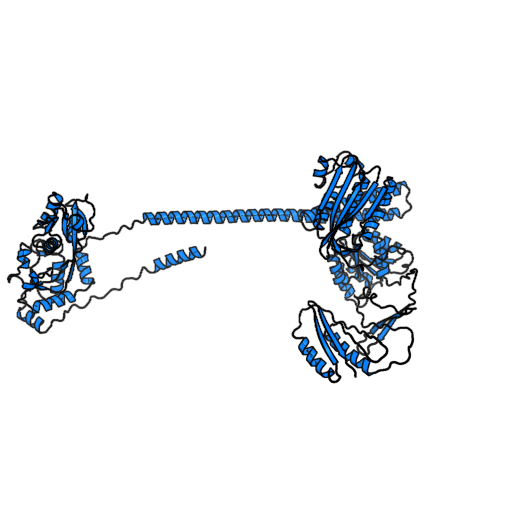M 4860 C C . ARG A 1 631 ? -6.910 -33.401 29.555 1.00 88.44 631 ARG A C 1
ATOM 4862 O O . ARG A 1 631 ? -7.655 -34.284 29.152 1.00 88.44 631 ARG A O 1
ATOM 4869 N N . GLN A 1 632 ? -5.588 -33.556 29.600 1.00 87.44 632 GLN A N 1
ATOM 4870 C CA . GLN A 1 632 ? -4.927 -34.831 29.289 1.00 87.44 632 GLN A CA 1
ATOM 4871 C C . GLN A 1 632 ? -5.088 -35.868 30.409 1.00 87.44 632 GLN A C 1
ATOM 4873 O O . GLN A 1 632 ? -4.954 -37.064 30.161 1.00 87.44 632 GLN A O 1
ATOM 4878 N N . GLN A 1 633 ? -5.404 -35.428 31.629 1.00 84.56 633 GLN A N 1
ATOM 4879 C CA . GLN A 1 633 ? -5.583 -36.303 32.781 1.00 84.56 633 GLN A CA 1
ATOM 4880 C C . GLN A 1 633 ? -7.040 -36.766 32.886 1.00 84.56 633 GLN A C 1
ATOM 4882 O O . GLN A 1 633 ? -7.951 -35.959 33.077 1.00 84.56 633 GLN A O 1
ATOM 4887 N N . TYR A 1 634 ? -7.267 -38.083 32.820 1.00 78.12 634 TYR A N 1
ATOM 4888 C CA . TYR A 1 634 ? -8.611 -38.682 32.860 1.00 78.12 634 TYR A CA 1
ATOM 4889 C C . TYR A 1 634 ? -9.425 -38.228 34.086 1.00 78.12 634 TYR A C 1
ATOM 4891 O O . TYR A 1 634 ? -10.605 -37.902 33.972 1.00 78.12 634 TYR A O 1
ATOM 4899 N N . GLN A 1 635 ? -8.766 -38.116 35.244 1.00 77.31 635 GLN A N 1
ATOM 4900 C CA . GLN A 1 635 ? -9.377 -37.710 36.515 1.00 77.31 635 GLN A CA 1
ATOM 4901 C C . GLN A 1 635 ? -9.924 -36.270 36.542 1.00 77.31 635 GLN A C 1
ATOM 4903 O O . GLN A 1 635 ? -10.868 -35.996 37.279 1.00 77.31 635 GLN A O 1
ATOM 4908 N N . TRP A 1 636 ? -9.389 -35.352 35.728 1.00 85.44 636 TRP A N 1
ATOM 4909 C CA . TRP A 1 636 ? -9.812 -33.940 35.689 1.00 85.44 636 TRP A CA 1
ATOM 4910 C C . TRP A 1 636 ? -10.431 -33.540 34.348 1.00 85.44 636 TRP A C 1
ATOM 4912 O O . TRP A 1 636 ? -10.764 -32.373 34.126 1.00 85.44 636 TRP A O 1
ATOM 4922 N N . HIS A 1 637 ? -10.639 -34.507 33.452 1.00 77.31 637 HIS A N 1
ATOM 4923 C CA . HIS A 1 637 ? -11.151 -34.273 32.106 1.00 77.31 637 HIS A CA 1
ATOM 4924 C C . HIS A 1 637 ? -12.497 -33.522 32.112 1.00 77.31 637 HIS A C 1
ATOM 4926 O O . HIS A 1 637 ? -12.764 -32.695 31.241 1.00 77.31 637 HIS A O 1
ATOM 4932 N N . HIS A 1 638 ? -13.328 -33.758 33.132 1.00 75.50 638 HIS A N 1
ATOM 4933 C CA . HIS A 1 638 ? -14.640 -33.125 33.293 1.00 75.50 638 HIS A CA 1
ATOM 4934 C C . HIS A 1 638 ? -14.684 -31.979 34.308 1.00 75.50 638 HIS A C 1
ATOM 4936 O O . HIS A 1 638 ? -15.747 -31.379 34.464 1.00 75.50 638 HIS A O 1
ATOM 4942 N N . LEU A 1 639 ? -13.566 -31.660 34.969 1.00 80.81 639 LEU A N 1
ATOM 4943 C CA . LEU A 1 639 ? -13.506 -30.591 35.962 1.00 80.81 639 LEU A CA 1
ATOM 4944 C C . LEU A 1 639 ? -13.816 -29.241 35.292 1.00 80.81 639 LEU A C 1
ATOM 4946 O O . LEU A 1 639 ? -13.122 -28.879 34.337 1.00 80.81 639 LEU A O 1
ATOM 4950 N N . PRO A 1 640 ? -14.844 -28.498 35.727 1.00 83.69 640 PRO A N 1
ATOM 4951 C CA . PRO A 1 640 ? -15.188 -27.215 35.128 1.00 83.69 640 PRO A CA 1
ATOM 4952 C C . PRO A 1 640 ? -14.081 -26.168 35.324 1.00 83.69 640 PRO A C 1
ATOM 4954 O O . PRO A 1 640 ? -13.590 -25.978 36.436 1.00 83.69 640 PRO A O 1
ATOM 4957 N N . ILE A 1 641 ? -13.689 -25.491 34.241 1.00 88.00 641 ILE A N 1
ATOM 4958 C CA . ILE A 1 641 ? -12.657 -24.444 34.237 1.00 88.00 641 ILE A CA 1
ATOM 4959 C C . ILE A 1 641 ? -13.217 -23.191 33.567 1.00 88.00 641 ILE A C 1
ATOM 4961 O O . ILE A 1 641 ? -13.599 -23.236 32.396 1.00 88.00 641 ILE A O 1
ATOM 4965 N N . ILE A 1 642 ? -13.249 -22.084 34.301 1.00 86.38 642 ILE A N 1
ATOM 4966 C CA . ILE A 1 642 ? -13.694 -20.772 33.832 1.00 86.38 642 ILE A CA 1
ATOM 4967 C C . ILE A 1 642 ? -12.462 -19.890 33.658 1.00 86.38 642 ILE A C 1
ATOM 4969 O O . ILE A 1 642 ? -11.719 -19.654 34.611 1.00 86.38 642 ILE A O 1
ATOM 4973 N N . ALA A 1 643 ? -12.236 -19.419 32.436 1.00 84.19 643 ALA A N 1
ATOM 4974 C CA . ALA A 1 643 ? -11.142 -18.508 32.134 1.00 84.19 643 ALA A CA 1
ATOM 4975 C C . ALA A 1 643 ? -11.396 -17.147 32.788 1.00 84.19 643 ALA A C 1
ATOM 4977 O O . ALA A 1 643 ? -12.509 -16.638 32.712 1.00 84.19 643 ALA A O 1
ATOM 4978 N N . MET A 1 644 ? -10.381 -16.515 33.360 1.00 82.69 644 MET A N 1
ATOM 4979 C CA . MET A 1 644 ? -10.420 -15.106 33.735 1.00 82.69 644 MET A CA 1
ATOM 4980 C C . MET A 1 644 ? -9.573 -14.337 32.723 1.00 82.69 644 MET A C 1
ATOM 4982 O O . MET A 1 644 ? -8.393 -14.626 32.571 1.00 82.69 644 MET A O 1
ATOM 4986 N N . THR A 1 645 ? -10.169 -13.397 31.989 1.00 72.50 645 THR A N 1
ATOM 4987 C CA . THR A 1 645 ? -9.462 -12.631 30.946 1.00 72.50 645 THR A CA 1
ATOM 4988 C C . THR A 1 645 ? -9.610 -11.126 31.132 1.00 72.50 645 THR A C 1
ATOM 4990 O O . THR A 1 645 ? -10.683 -10.637 31.477 1.00 72.50 645 THR A O 1
ATOM 4993 N N . ALA A 1 646 ? -8.548 -10.371 30.839 1.00 57.84 646 ALA A N 1
ATOM 4994 C CA . ALA A 1 646 ? -8.571 -8.912 30.769 1.00 57.84 646 ALA A CA 1
ATOM 4995 C C . ALA A 1 646 ? -9.312 -8.353 29.531 1.00 57.84 646 ALA A C 1
ATOM 4997 O O . ALA A 1 646 ? -9.613 -7.158 29.504 1.00 57.84 646 ALA A O 1
ATOM 4998 N N . HIS A 1 647 ? -9.591 -9.166 28.501 1.00 49.47 647 HIS A N 1
ATOM 4999 C CA . HIS A 1 647 ? -10.200 -8.736 27.236 1.00 49.47 647 HIS A CA 1
ATOM 5000 C C . HIS A 1 647 ? -11.325 -9.685 26.780 1.00 49.47 647 HIS A C 1
ATOM 5002 O O . HIS A 1 647 ? -11.104 -10.742 26.207 1.00 49.47 647 HIS A O 1
ATOM 5008 N N . ALA A 1 648 ? -12.584 -9.271 26.941 1.00 46.06 648 ALA A N 1
ATOM 5009 C CA . ALA A 1 648 ? -13.764 -10.042 26.523 1.00 46.06 648 ALA A CA 1
ATOM 5010 C C . ALA A 1 648 ? -14.029 -10.028 24.996 1.00 46.06 648 ALA A C 1
ATOM 5012 O O . ALA A 1 648 ? -15.176 -9.923 24.561 1.00 46.06 648 ALA A O 1
ATOM 5013 N N . ILE A 1 649 ? -12.989 -10.088 24.158 1.00 43.69 649 ILE A N 1
ATOM 5014 C CA . ILE A 1 649 ? -13.139 -10.090 22.695 1.00 43.69 649 ILE A CA 1
ATOM 5015 C C . ILE A 1 649 ? -13.484 -11.513 22.220 1.00 43.69 649 ILE A C 1
ATOM 5017 O O . ILE A 1 649 ? -12.934 -12.506 22.698 1.00 43.69 649 ILE A O 1
ATOM 5021 N N . SER A 1 650 ? -14.375 -11.630 21.232 1.00 47.94 650 SER A N 1
ATOM 5022 C CA . SER A 1 650 ? -14.857 -12.897 20.651 1.00 47.94 650 SER A CA 1
ATOM 5023 C C . SER A 1 650 ? -13.758 -13.861 20.166 1.00 47.94 650 SER A C 1
ATOM 5025 O O . SER A 1 650 ? -13.941 -15.085 20.181 1.00 47.94 650 SER A O 1
ATOM 5027 N N . THR A 1 651 ? -12.587 -13.344 19.790 1.00 54.88 651 THR A N 1
ATOM 5028 C CA . THR A 1 651 ? -11.408 -14.142 19.426 1.00 54.88 651 THR A CA 1
ATOM 5029 C C . THR A 1 651 ? -10.782 -14.867 20.618 1.00 54.88 651 THR A C 1
ATOM 5031 O O . THR A 1 651 ? -10.331 -16.001 20.452 1.00 54.88 651 THR A O 1
ATOM 5034 N N . GLU A 1 652 ? -10.788 -14.286 21.820 1.00 57.78 652 GLU A N 1
ATOM 5035 C CA . GLU A 1 652 ? -10.274 -14.948 23.028 1.00 57.78 652 GLU A CA 1
ATOM 5036 C C . GLU A 1 652 ? -11.209 -16.048 23.517 1.00 57.78 652 GLU A C 1
ATOM 5038 O O . GLU A 1 652 ? -10.746 -17.138 23.853 1.00 57.78 652 GLU A O 1
ATOM 5043 N N . ARG A 1 653 ? -12.527 -15.834 23.434 1.00 63.47 653 ARG A N 1
ATOM 5044 C CA . ARG A 1 653 ? -13.528 -16.865 23.751 1.00 63.47 653 ARG A CA 1
ATOM 5045 C C . ARG A 1 653 ? -13.298 -18.146 22.949 1.00 63.47 653 ARG A C 1
ATOM 5047 O O . ARG A 1 653 ? -13.317 -19.245 23.497 1.00 63.47 653 ARG A O 1
ATOM 5054 N N . THR A 1 654 ? -13.048 -18.002 21.649 1.00 67.88 654 THR A N 1
ATOM 5055 C CA . THR A 1 654 ? -12.805 -19.143 20.753 1.00 67.88 654 THR A CA 1
ATOM 5056 C C . THR A 1 654 ? -11.534 -19.903 21.149 1.00 67.88 654 THR A C 1
ATOM 5058 O O . THR A 1 654 ? -11.529 -21.133 21.147 1.00 67.88 654 THR A O 1
ATOM 5061 N N . LYS A 1 655 ? -10.476 -19.187 21.555 1.00 72.62 655 LYS A N 1
ATOM 5062 C CA . LYS A 1 655 ? -9.222 -19.788 22.041 1.00 72.62 655 LYS A CA 1
ATOM 5063 C C . LYS A 1 655 ? -9.400 -20.510 23.379 1.00 72.62 655 LYS A C 1
ATOM 5065 O O . LYS A 1 655 ? -8.880 -21.613 23.528 1.00 72.62 655 LYS A O 1
ATOM 5070 N N . CYS A 1 656 ? -10.163 -19.936 24.311 1.00 75.44 656 CYS A N 1
ATOM 5071 C CA . CYS A 1 656 ? -10.469 -20.543 25.612 1.00 75.44 656 CYS A CA 1
ATOM 5072 C C . CYS A 1 656 ? -11.195 -21.881 25.445 1.00 75.44 656 CYS A C 1
ATOM 5074 O O . CYS A 1 656 ? -10.757 -22.908 25.967 1.00 75.44 656 CYS A O 1
ATOM 5076 N N . LEU A 1 657 ? -12.259 -21.892 24.639 1.00 76.69 657 LEU A N 1
ATOM 5077 C CA . LEU A 1 657 ? -13.033 -23.103 24.365 1.00 76.69 657 LEU A CA 1
ATOM 5078 C C . LEU A 1 657 ? -12.191 -24.162 23.636 1.00 76.69 657 LEU A C 1
ATOM 5080 O O . LEU A 1 657 ? -12.235 -25.334 24.000 1.00 76.69 657 LEU A O 1
ATOM 5084 N N . ALA A 1 658 ? -11.375 -23.759 22.655 1.00 78.19 658 ALA A N 1
ATOM 5085 C CA . ALA A 1 658 ? -10.485 -24.673 21.935 1.00 78.19 658 ALA A CA 1
ATOM 5086 C C . ALA A 1 658 ? -9.391 -25.287 22.827 1.00 78.19 658 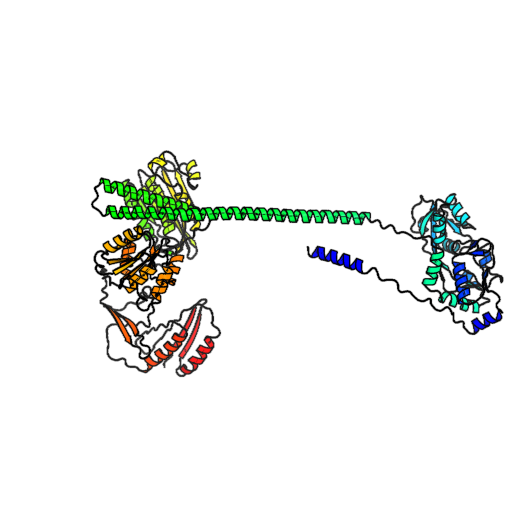ALA A C 1
ATOM 5088 O O . ALA A 1 658 ? -8.949 -26.404 22.569 1.00 78.19 658 ALA A O 1
ATOM 5089 N N . ALA A 1 659 ? -8.953 -24.581 23.874 1.00 80.19 659 ALA A N 1
ATOM 5090 C CA . ALA A 1 659 ? -8.013 -25.112 24.857 1.00 80.19 659 ALA A CA 1
ATOM 5091 C C . ALA A 1 659 ? -8.658 -26.114 25.831 1.00 80.19 659 ALA A C 1
ATOM 5093 O O . ALA A 1 659 ? -7.932 -26.857 26.484 1.00 80.19 659 ALA A O 1
ATOM 5094 N N . GLY A 1 660 ? -9.994 -26.165 25.903 1.00 78.81 660 GLY A N 1
ATOM 5095 C CA . GLY A 1 660 ? -10.751 -27.062 26.778 1.00 78.81 660 GLY A CA 1
ATOM 5096 C C . GLY A 1 660 ? -11.366 -26.390 28.012 1.00 78.81 660 GLY A C 1
ATOM 5097 O O . GLY A 1 660 ? -11.825 -27.098 28.915 1.00 78.81 660 GLY A O 1
ATOM 5098 N N . MET A 1 661 ? -11.385 -25.053 28.076 1.00 83.31 661 MET A N 1
ATOM 5099 C CA . MET A 1 661 ? -12.114 -24.303 29.108 1.00 83.31 661 MET A CA 1
ATOM 5100 C C . MET A 1 661 ? -13.626 -24.373 28.854 1.00 83.31 661 MET A C 1
ATOM 5102 O O . MET A 1 661 ? -14.074 -24.577 27.727 1.00 83.31 661 MET A O 1
ATOM 5106 N N . ASN A 1 662 ? -14.418 -24.225 29.912 1.00 78.12 662 ASN A N 1
ATOM 5107 C CA . ASN A 1 662 ? -15.873 -24.357 29.869 1.00 78.12 662 ASN A CA 1
ATOM 5108 C C . ASN A 1 662 ? -16.574 -23.030 29.586 1.00 78.12 662 ASN A C 1
ATOM 5110 O O . ASN A 1 662 ? -17.567 -23.022 28.865 1.00 78.12 662 ASN A O 1
ATOM 5114 N N . ASP A 1 663 ? -16.054 -21.937 30.139 1.00 76.81 663 ASP A N 1
ATOM 5115 C CA . ASP A 1 663 ? -16.524 -20.581 29.866 1.00 76.81 663 ASP A CA 1
ATOM 5116 C C . ASP A 1 663 ? -15.437 -19.555 30.218 1.00 76.81 663 ASP A C 1
ATOM 5118 O O . ASP A 1 663 ? -14.304 -19.931 30.536 1.00 76.81 663 ASP A O 1
ATOM 5122 N N . TYR A 1 664 ? -15.768 -18.267 30.163 1.00 77.12 664 TYR A N 1
ATOM 5123 C CA . TYR A 1 664 ? -14.885 -17.169 30.540 1.00 77.12 664 TYR A CA 1
ATOM 5124 C C . TYR A 1 664 ? -15.608 -16.106 31.376 1.00 77.12 664 TYR A C 1
ATOM 5126 O O . TYR A 1 664 ? -16.823 -15.936 31.307 1.00 77.12 664 TYR A O 1
ATOM 5134 N N . LEU A 1 665 ? -14.827 -15.356 32.142 1.00 72.81 665 LEU A N 1
ATOM 5135 C CA . LEU A 1 665 ? -15.245 -14.229 32.950 1.00 72.81 665 LEU A CA 1
ATOM 5136 C C . LEU A 1 665 ? -14.269 -13.072 32.714 1.00 72.81 665 LEU A C 1
ATOM 5138 O O . LEU A 1 665 ? -13.049 -13.228 32.791 1.00 72.81 665 LEU A O 1
ATOM 5142 N N . SER A 1 666 ? -14.806 -11.908 32.363 1.00 66.12 666 SER A N 1
ATOM 5143 C CA . SER A 1 666 ? -13.999 -10.716 32.118 1.00 66.12 666 SER A CA 1
ATOM 5144 C C . SER A 1 666 ? -13.556 -10.082 33.430 1.00 66.12 666 SER A C 1
ATOM 5146 O O . SER A 1 666 ? -14.368 -9.922 34.337 1.00 66.12 666 SER A O 1
ATOM 5148 N N . LYS A 1 667 ? -12.295 -9.665 33.507 1.00 63.62 667 LYS A N 1
ATOM 5149 C CA . LYS A 1 667 ? -11.775 -8.798 34.564 1.00 63.62 667 LYS A CA 1
ATOM 5150 C C . LYS A 1 667 ? -12.115 -7.334 34.212 1.00 63.62 667 LYS A C 1
ATOM 5152 O O . LYS A 1 667 ? -11.875 -6.933 33.071 1.00 63.62 667 LYS A O 1
ATOM 5157 N N . PRO A 1 668 ? -12.640 -6.517 35.147 1.00 49.69 668 PRO A N 1
ATOM 5158 C CA . PRO A 1 668 ? -12.849 -6.805 36.567 1.00 49.69 668 PRO A CA 1
ATOM 5159 C C . PRO A 1 668 ? -14.033 -7.746 36.825 1.00 49.69 668 PRO A C 1
ATOM 5161 O O . PRO A 1 668 ? -15.046 -7.695 36.132 1.00 49.69 668 PRO A O 1
ATOM 5164 N N . ILE A 1 669 ? -13.881 -8.591 37.848 1.00 63.81 669 ILE A N 1
ATOM 5165 C CA . ILE A 1 669 ? -14.857 -9.616 38.220 1.00 63.81 669 ILE A CA 1
ATOM 5166 C C . ILE A 1 669 ? -16.124 -8.944 38.752 1.00 63.81 669 ILE A C 1
ATOM 5168 O O . ILE A 1 669 ? -16.144 -8.426 39.867 1.00 63.81 669 ILE A O 1
ATOM 5172 N N . ASP A 1 670 ? -17.188 -8.969 37.954 1.00 58.22 670 ASP A N 1
ATOM 5173 C CA . ASP A 1 670 ? -18.520 -8.562 38.392 1.00 58.22 670 ASP A CA 1
ATOM 5174 C C . ASP A 1 670 ? -19.107 -9.624 39.351 1.00 58.22 670 ASP A C 1
ATOM 5176 O O . ASP A 1 670 ? -19.225 -10.793 38.959 1.00 58.22 670 ASP A O 1
ATOM 5180 N N . PRO A 1 671 ? -19.498 -9.263 40.591 1.00 56.81 671 PRO A N 1
ATOM 5181 C CA . PRO A 1 671 ? -20.040 -10.212 41.564 1.00 56.81 671 PRO A CA 1
ATOM 5182 C C . PRO A 1 671 ? -21.266 -10.990 41.066 1.00 56.81 671 PRO A C 1
ATOM 5184 O O . PRO A 1 671 ? -21.419 -12.166 41.402 1.00 56.81 671 PRO A O 1
ATOM 5187 N N . ALA A 1 672 ? -22.128 -10.370 40.249 1.00 53.16 672 ALA A N 1
ATOM 5188 C CA . ALA A 1 672 ? -23.309 -11.040 39.704 1.00 53.16 672 ALA A CA 1
ATOM 5189 C C . ALA A 1 672 ? -22.920 -12.102 38.661 1.00 53.16 672 ALA A C 1
ATOM 5191 O O . ALA A 1 672 ? -23.407 -13.235 38.708 1.00 53.16 672 ALA A O 1
ATOM 5192 N N . SER A 1 673 ? -21.983 -11.765 37.775 1.00 57.06 673 SER A N 1
ATOM 5193 C CA . SER A 1 673 ? -21.405 -12.686 36.791 1.00 57.06 673 SER A CA 1
ATOM 5194 C C . SER A 1 673 ? -20.658 -13.851 37.453 1.00 57.06 673 SER A C 1
ATOM 5196 O O . SER A 1 673 ? -20.805 -15.000 37.033 1.00 57.06 673 SER A O 1
ATOM 5198 N N . LEU A 1 674 ? -19.912 -13.587 38.530 1.00 65.31 674 LEU A N 1
ATOM 5199 C CA . LEU A 1 674 ? -19.207 -14.611 39.307 1.00 65.31 674 LEU A CA 1
ATOM 5200 C C . LEU A 1 674 ? -20.180 -15.610 39.952 1.00 65.31 674 LEU A C 1
ATOM 5202 O O . LEU A 1 674 ? -19.980 -16.823 39.858 1.00 65.31 674 LEU A O 1
ATOM 5206 N N . ALA A 1 675 ? -21.260 -15.110 40.560 1.00 60.44 675 ALA A N 1
ATOM 5207 C CA . ALA A 1 675 ? -22.297 -15.943 41.165 1.00 60.44 675 ALA A CA 1
ATOM 5208 C C . ALA A 1 675 ? -23.022 -16.819 40.126 1.00 60.44 675 ALA A C 1
ATOM 5210 O O . ALA A 1 675 ? -23.285 -17.996 40.385 1.00 60.44 675 ALA A O 1
ATOM 5211 N N . ALA A 1 676 ? -23.296 -16.279 38.933 1.00 59.94 676 ALA A N 1
ATOM 5212 C CA . ALA A 1 676 ? -23.893 -17.035 37.833 1.00 59.94 676 ALA A CA 1
ATOM 5213 C C . ALA A 1 676 ? -22.981 -18.183 37.356 1.00 59.94 676 ALA A C 1
ATOM 5215 O O . ALA A 1 676 ? -23.447 -19.310 37.175 1.00 59.94 676 ALA A O 1
ATOM 5216 N N . MET A 1 677 ? -21.676 -17.929 37.211 1.00 67.38 677 MET A N 1
ATOM 5217 C CA . MET A 1 677 ? -20.701 -18.946 36.793 1.00 67.38 677 MET A CA 1
ATOM 5218 C C . MET A 1 677 ? -20.527 -20.056 37.833 1.00 67.38 677 MET A C 1
ATOM 5220 O O . MET A 1 677 ? -20.441 -21.230 37.472 1.00 67.38 677 MET A O 1
ATOM 5224 N N . LEU A 1 678 ? -20.551 -19.718 39.124 1.00 65.06 678 LEU A N 1
ATOM 5225 C CA . LEU A 1 678 ? -20.539 -20.700 40.212 1.00 65.06 678 LEU A CA 1
ATOM 5226 C C . LEU A 1 678 ? -21.773 -21.611 40.200 1.00 65.06 678 LEU A C 1
ATOM 5228 O O . LEU A 1 678 ? -21.640 -22.827 40.370 1.00 65.06 678 LEU A O 1
ATOM 5232 N N . ALA A 1 679 ? -22.960 -21.048 39.958 1.00 59.84 679 ALA A N 1
ATOM 5233 C CA . ALA A 1 679 ? -24.203 -21.812 39.861 1.00 59.84 679 ALA A CA 1
ATOM 5234 C C . ALA A 1 679 ? -24.186 -22.801 38.682 1.00 59.84 679 ALA A C 1
ATOM 5236 O O . ALA A 1 679 ? -24.634 -23.936 38.820 1.00 59.84 679 ALA A O 1
ATOM 5237 N N . MET A 1 680 ? -23.631 -22.397 37.535 1.00 55.97 680 MET A N 1
ATOM 5238 C CA . MET A 1 680 ? -23.530 -23.255 36.348 1.00 55.97 680 MET A CA 1
ATOM 5239 C C . MET A 1 680 ? -22.420 -24.309 36.459 1.00 55.97 680 MET A C 1
ATOM 5241 O O . MET A 1 680 ? -22.608 -25.451 36.040 1.00 55.97 680 MET A O 1
ATOM 5245 N N . GLY A 1 681 ? -21.261 -23.937 37.008 1.00 53.31 681 GLY A N 1
ATOM 5246 C CA . GLY A 1 681 ? -20.076 -24.791 37.071 1.00 53.31 681 GLY A CA 1
ATOM 5247 C C . GLY A 1 681 ? -20.172 -25.918 38.100 1.00 53.31 681 GLY A C 1
ATOM 5248 O O . GLY A 1 681 ? -19.655 -26.999 37.863 1.00 53.31 681 GLY A O 1
ATOM 5249 N N . SER A 1 682 ? -20.865 -25.714 39.219 1.00 53.38 682 SER A N 1
ATOM 5250 C CA . SER A 1 682 ? -20.884 -26.678 40.331 1.00 53.38 682 SER A CA 1
ATOM 5251 C C . SER A 1 682 ? -21.871 -27.847 40.174 1.00 53.38 682 SER A C 1
ATOM 5253 O O . SER A 1 682 ? -21.863 -28.761 40.994 1.00 53.38 682 SER A O 1
ATOM 5255 N N . GLY A 1 683 ? -22.726 -27.850 39.143 1.00 44.75 683 GLY A N 1
ATOM 5256 C CA . GLY A 1 683 ? -23.708 -28.922 38.910 1.00 44.75 683 GLY A CA 1
ATOM 5257 C C . GLY A 1 683 ? -24.800 -29.051 39.986 1.00 44.75 683 GLY A C 1
ATOM 5258 O O . GLY A 1 683 ? -25.580 -30.003 39.951 1.00 44.75 683 GLY A O 1
ATOM 5259 N N . LEU A 1 684 ? -24.877 -28.109 40.931 1.00 40.78 684 LEU A N 1
ATOM 5260 C CA . LEU A 1 684 ? -25.901 -28.059 41.971 1.00 40.78 684 LEU A CA 1
ATOM 5261 C C . LEU A 1 684 ? -27.257 -27.707 41.344 1.00 40.78 684 LEU A C 1
ATOM 5263 O O . LEU A 1 684 ? -27.423 -26.674 40.697 1.00 40.78 684 LEU A O 1
ATOM 5267 N N . SER A 1 685 ? -28.237 -28.593 41.520 1.00 32.00 685 SER A N 1
ATOM 5268 C CA . SER A 1 685 ? -29.600 -28.421 41.021 1.00 32.00 685 SER A CA 1
ATOM 5269 C C . SER A 1 685 ? -30.246 -27.173 41.625 1.00 32.00 685 SER A C 1
ATOM 5271 O O . SER A 1 685 ? -30.562 -27.143 42.814 1.00 32.00 685 SER A O 1
ATOM 5273 N N . VAL A 1 686 ? -30.473 -26.158 40.793 1.00 30.95 686 VAL A N 1
ATOM 5274 C CA . VAL A 1 686 ? -31.272 -24.981 41.143 1.00 30.95 686 VAL A CA 1
ATOM 5275 C C . VAL A 1 686 ? -32.748 -25.382 41.110 1.00 30.95 686 VAL A C 1
ATOM 5277 O O . VAL A 1 686 ? -33.287 -25.720 40.056 1.00 30.95 686 VAL A O 1
ATOM 5280 N N . GLU A 1 687 ? -33.415 -25.365 42.264 1.00 26.52 687 GLU A N 1
ATOM 5281 C CA . GLU A 1 687 ? -34.862 -25.573 42.350 1.00 26.52 687 GLU A CA 1
ATOM 5282 C C . GLU A 1 687 ? -35.576 -24.329 41.783 1.00 26.52 687 GLU A C 1
ATOM 5284 O O . GLU A 1 687 ? -35.726 -23.304 42.449 1.00 26.52 687 GLU A O 1
ATOM 5289 N N . ILE A 1 688 ? -35.985 -24.380 40.511 1.00 27.50 688 ILE A N 1
ATOM 5290 C CA . ILE A 1 688 ? -36.695 -23.271 39.861 1.00 27.50 688 ILE A CA 1
ATOM 5291 C C . ILE A 1 688 ? -38.152 -23.269 40.342 1.00 27.50 688 ILE A C 1
ATOM 5293 O O . ILE A 1 688 ? -39.011 -23.959 39.790 1.00 27.50 688 ILE A O 1
ATOM 5297 N N . ARG A 1 689 ? -38.473 -22.457 41.356 1.00 24.42 689 ARG A N 1
ATOM 5298 C CA . ARG A 1 689 ? -39.869 -22.118 41.685 1.00 24.42 689 ARG A CA 1
ATOM 5299 C C . ARG A 1 689 ? -40.406 -21.068 40.709 1.00 24.42 689 ARG A C 1
ATOM 5301 O O . ARG A 1 689 ? -40.457 -19.882 41.015 1.00 24.42 689 ARG A O 1
ATOM 5308 N N . GLY A 1 690 ? -40.838 -21.516 39.535 1.00 27.36 690 GLY A N 1
ATOM 5309 C CA . GLY A 1 690 ? -41.670 -20.726 38.626 1.00 27.36 690 GLY A CA 1
ATOM 5310 C C . GLY A 1 690 ? -43.158 -20.885 38.952 1.00 27.36 690 GLY A C 1
ATOM 5311 O O . GLY A 1 690 ? -43.639 -21.997 39.175 1.00 27.36 690 GLY A O 1
ATOM 5312 N N . ARG A 1 691 ? -43.920 -19.784 38.967 1.00 29.86 691 ARG A N 1
ATOM 5313 C CA . ARG A 1 691 ? -45.390 -19.847 38.945 1.00 29.86 691 ARG A CA 1
ATOM 5314 C C . ARG A 1 691 ? -45.824 -20.432 37.587 1.00 29.86 691 ARG A C 1
ATOM 5316 O O . ARG A 1 691 ? -45.635 -19.782 36.570 1.00 29.86 691 ARG A O 1
ATOM 5323 N N . GLN A 1 692 ? -46.453 -21.613 37.643 1.00 29.62 692 GLN A N 1
ATOM 5324 C CA . GLN A 1 692 ? -47.066 -22.436 36.577 1.00 29.62 692 GLN A CA 1
ATOM 5325 C C . GLN A 1 692 ? -46.174 -23.515 35.917 1.00 29.62 692 GLN A C 1
ATOM 5327 O O . GLN A 1 692 ? -45.331 -23.228 35.076 1.00 29.62 692 GLN A O 1
ATOM 5332 N N . GLY A 1 693 ? -46.461 -24.784 36.260 1.00 35.19 693 GLY A N 1
ATOM 5333 C CA . GLY A 1 693 ? -45.946 -26.006 35.617 1.00 35.19 693 GLY A CA 1
ATOM 5334 C C . GLY A 1 693 ? -44.881 -26.753 36.433 1.00 35.19 693 GLY A C 1
ATOM 5335 O O . GLY A 1 693 ? -43.811 -26.216 36.691 1.00 35.19 693 GLY A O 1
ATOM 5336 N N . ARG A 1 694 ? -45.164 -27.997 36.856 1.00 29.80 694 ARG A N 1
ATOM 5337 C CA . ARG A 1 694 ? -44.303 -28.800 37.752 1.00 29.80 694 ARG A CA 1
ATOM 5338 C C . ARG A 1 694 ? -43.522 -29.859 36.956 1.00 29.80 694 ARG A C 1
ATOM 5340 O O . ARG A 1 694 ? -44.103 -30.854 36.530 1.00 29.80 694 ARG A O 1
ATOM 5347 N N . VAL A 1 695 ? -42.209 -29.681 36.793 1.00 32.75 695 VAL A N 1
ATOM 5348 C CA . VAL A 1 695 ? -41.297 -30.790 36.446 1.00 32.75 695 VAL A CA 1
ATOM 5349 C C . VAL A 1 695 ? -41.150 -31.650 37.699 1.00 32.75 695 VAL A C 1
ATOM 5351 O O . VAL A 1 695 ? -40.801 -31.129 38.756 1.00 32.75 695 VAL A O 1
ATOM 5354 N N . THR A 1 696 ? -41.490 -32.937 37.618 1.00 31.97 696 THR A N 1
ATOM 5355 C CA . THR A 1 696 ? -41.531 -33.818 38.801 1.00 31.97 696 THR A CA 1
ATOM 5356 C C . THR A 1 696 ? -40.218 -34.567 39.031 1.00 31.97 696 THR A C 1
ATOM 5358 O O . THR A 1 696 ? -39.842 -34.744 40.185 1.00 31.97 696 THR A O 1
ATOM 5361 N N . SER A 1 697 ? -39.491 -34.955 37.975 1.00 33.91 697 SER A N 1
ATOM 5362 C CA . SER A 1 697 ? -38.109 -35.456 38.066 1.00 33.91 697 SER A CA 1
ATOM 5363 C C . SER A 1 697 ? -37.430 -35.555 36.691 1.00 33.91 697 SER A C 1
ATOM 5365 O O . SER A 1 697 ? -38.091 -35.700 35.658 1.00 33.91 697 SER A O 1
ATOM 5367 N N . VAL A 1 698 ? -36.094 -35.496 36.686 1.00 33.41 698 VAL A N 1
ATOM 5368 C CA . VAL A 1 698 ? -35.226 -35.842 35.549 1.00 33.41 698 VAL A CA 1
ATOM 5369 C C . VAL A 1 698 ? -34.296 -36.952 36.028 1.00 33.41 698 VAL A C 1
ATOM 5371 O O . VAL A 1 698 ? -33.507 -36.726 36.942 1.00 33.41 698 VAL A O 1
ATOM 5374 N N . ASN A 1 699 ? -34.392 -38.140 35.429 1.00 31.22 699 ASN A N 1
ATOM 5375 C CA . ASN A 1 699 ? -33.582 -39.299 35.809 1.00 31.22 699 ASN A CA 1
ATOM 5376 C C . ASN A 1 699 ? -32.598 -39.652 34.688 1.00 31.22 699 ASN A C 1
ATOM 5378 O O . ASN A 1 699 ? -32.963 -39.670 33.512 1.00 31.22 699 ASN A O 1
ATOM 5382 N N . MET A 1 700 ? -31.356 -39.963 35.056 1.00 30.38 700 MET A N 1
ATOM 5383 C CA . MET A 1 700 ? -30.318 -40.430 34.136 1.00 30.38 700 MET A CA 1
ATOM 5384 C C . MET A 1 700 ? -30.108 -41.933 34.358 1.00 30.38 700 MET A C 1
ATOM 5386 O O . MET A 1 700 ? -29.836 -42.344 35.483 1.00 30.38 700 MET A O 1
ATOM 5390 N N . LEU A 1 701 ? -30.271 -42.753 33.316 1.00 32.53 701 LEU A N 1
ATOM 5391 C CA . LEU A 1 701 ? -30.019 -44.200 33.366 1.00 32.53 701 LEU A CA 1
ATOM 5392 C C . LEU A 1 701 ? -28.817 -44.558 32.489 1.00 32.53 701 LEU A C 1
ATOM 5394 O O . LEU A 1 701 ? -28.724 -44.101 31.349 1.00 32.53 701 LEU A O 1
ATOM 5398 N N . GLU A 1 702 ? -27.927 -45.400 33.010 1.00 32.97 702 GLU A N 1
ATOM 5399 C CA . GLU A 1 702 ? -26.755 -45.927 32.305 1.00 32.97 702 GLU A CA 1
ATOM 5400 C C . GLU A 1 702 ? -26.991 -47.389 31.902 1.00 32.97 702 GLU A C 1
ATOM 5402 O O . GLU A 1 702 ? -27.303 -48.226 32.748 1.00 32.97 702 GLU A O 1
ATOM 5407 N N . TYR A 1 703 ? -26.843 -47.701 30.610 1.00 31.61 703 TYR A N 1
ATOM 5408 C CA . TYR A 1 703 ? -26.854 -49.077 30.102 1.00 31.61 703 TYR A CA 1
ATOM 5409 C C . TYR A 1 703 ? -25.448 -49.492 29.646 1.00 31.61 703 TYR A C 1
ATOM 5411 O O . TYR A 1 703 ? -24.861 -48.795 28.814 1.00 31.61 703 TYR A O 1
ATOM 5419 N N . PRO A 1 704 ? -24.907 -50.618 30.141 1.00 32.31 704 PRO A N 1
ATOM 5420 C CA . PRO A 1 704 ? -23.587 -51.099 29.743 1.00 32.31 704 PRO A CA 1
ATOM 5421 C C . PRO A 1 704 ? -23.617 -51.722 28.340 1.00 32.31 704 PRO A C 1
ATOM 5423 O O . PRO A 1 704 ? -24.491 -52.540 28.040 1.00 32.31 704 PRO A O 1
ATOM 5426 N N . ILE A 1 705 ? -22.647 -51.376 27.487 1.00 32.50 705 ILE A N 1
ATOM 5427 C CA . ILE A 1 705 ? -22.412 -52.072 26.215 1.00 32.50 705 ILE A CA 1
ATOM 5428 C C . ILE A 1 705 ? -21.456 -53.242 26.487 1.00 32.50 705 ILE A C 1
ATOM 5430 O O . ILE A 1 705 ? -20.319 -53.019 26.911 1.00 32.50 705 ILE A O 1
ATOM 5434 N N . PRO A 1 706 ? -21.855 -54.499 26.226 1.00 34.56 706 PRO A N 1
ATOM 5435 C CA . PRO A 1 706 ? -20.964 -55.627 26.417 1.00 34.56 706 PRO A CA 1
ATOM 5436 C C . PRO A 1 706 ? -20.029 -55.728 25.208 1.00 34.56 706 PRO A C 1
ATOM 5438 O O . PRO A 1 706 ? -20.361 -56.411 24.243 1.00 34.56 706 PRO A O 1
ATOM 5441 N N . GLN A 1 707 ? -18.913 -54.988 25.253 1.00 32.78 707 GLN A N 1
ATOM 5442 C CA . GLN A 1 707 ? -17.570 -55.448 24.849 1.00 32.78 707 GLN A CA 1
ATOM 5443 C C . GLN A 1 707 ? -16.449 -54.394 24.995 1.00 32.78 707 GLN A C 1
ATOM 5445 O O . GLN A 1 707 ? -15.299 -54.805 24.989 1.00 32.78 707 GLN A O 1
ATOM 5450 N N . ASP A 1 708 ? -16.741 -53.112 25.270 1.00 32.09 708 ASP A N 1
ATOM 5451 C CA . ASP A 1 708 ? -15.699 -52.060 25.390 1.00 32.09 708 ASP A CA 1
ATOM 5452 C C . ASP A 1 708 ? -15.737 -51.227 26.692 1.00 32.09 708 ASP A C 1
ATOM 5454 O O . ASP A 1 708 ? -15.073 -50.202 26.802 1.00 32.09 708 ASP A O 1
ATOM 5458 N N . GLY A 1 709 ? -16.515 -51.624 27.708 1.00 35.62 709 GLY A N 1
ATOM 5459 C CA . GLY A 1 709 ? -16.591 -50.880 28.982 1.00 35.62 709 GLY A CA 1
ATOM 5460 C C . GLY A 1 709 ? -17.288 -49.508 28.903 1.00 35.62 709 GLY A C 1
ATOM 5461 O O . GLY A 1 709 ? -17.376 -48.807 29.908 1.00 35.62 709 GLY A O 1
ATOM 5462 N N . ASP A 1 710 ? -17.821 -49.146 27.735 1.00 33.12 710 ASP A N 1
ATOM 5463 C CA . ASP A 1 710 ? -18.564 -47.910 27.486 1.00 33.12 710 ASP A CA 1
ATOM 5464 C C . ASP A 1 710 ? -20.046 -48.037 27.911 1.00 33.12 710 ASP A C 1
ATOM 5466 O O . ASP A 1 710 ? -20.704 -49.062 27.686 1.00 33.12 710 ASP A O 1
ATOM 5470 N N . PHE A 1 711 ? -20.602 -46.962 28.485 1.00 35.19 711 PHE A N 1
ATOM 5471 C CA . PHE A 1 711 ? -22.011 -46.864 28.893 1.00 35.19 711 PHE A CA 1
ATOM 5472 C C . PHE A 1 711 ? -22.798 -45.925 27.971 1.00 35.19 711 PHE A C 1
ATOM 5474 O O . PHE A 1 711 ? -22.317 -44.864 27.567 1.00 35.19 711 PHE A O 1
ATOM 5481 N N . ILE A 1 712 ? -24.055 -46.267 27.683 1.00 34.06 712 ILE A N 1
ATOM 5482 C CA . ILE A 1 712 ? -25.012 -45.350 27.052 1.00 34.06 712 ILE A CA 1
ATOM 5483 C C . ILE A 1 712 ? -25.806 -44.653 28.160 1.00 34.06 712 ILE A C 1
ATOM 5485 O O . ILE A 1 712 ? -26.517 -45.313 28.918 1.00 34.06 712 ILE A O 1
ATOM 5489 N N . ARG A 1 713 ? -25.694 -43.319 28.246 1.00 34.22 713 ARG A N 1
ATOM 5490 C CA . ARG A 1 713 ? -26.491 -42.478 29.154 1.00 34.22 713 ARG A CA 1
ATOM 5491 C C . ARG A 1 713 ? -27.773 -42.015 28.475 1.00 34.22 713 ARG A C 1
ATOM 5493 O O . ARG A 1 713 ? -27.723 -41.241 27.523 1.00 34.22 713 ARG A O 1
ATOM 5500 N N . CYS A 1 714 ? -28.909 -42.426 29.025 1.00 32.59 714 CYS A N 1
ATOM 5501 C CA . CYS A 1 714 ? -30.234 -41.968 28.624 1.00 32.59 714 CYS A CA 1
ATOM 5502 C C . CYS A 1 714 ? -30.784 -40.976 29.656 1.00 32.59 714 CYS A C 1
ATOM 5504 O O . CYS A 1 714 ? -30.797 -41.261 30.853 1.00 32.59 714 CYS A O 1
ATOM 5506 N N . VAL A 1 715 ? -31.281 -39.828 29.191 1.00 32.25 715 VAL A N 1
ATOM 5507 C CA . VAL A 1 715 ? -32.006 -38.855 30.025 1.00 32.25 715 VAL A CA 1
ATOM 5508 C C . VAL A 1 715 ? -33.505 -39.091 29.856 1.00 32.25 715 VAL A C 1
ATOM 5510 O O . VAL A 1 715 ? -34.021 -38.987 28.744 1.00 32.25 715 VAL A O 1
ATOM 5513 N N . ILE A 1 716 ? -34.202 -39.404 30.949 1.00 33.38 716 ILE A N 1
ATOM 5514 C CA . ILE A 1 716 ? -35.657 -39.584 30.985 1.00 33.38 716 ILE A CA 1
ATOM 5515 C C . ILE A 1 716 ? -36.279 -38.385 31.701 1.00 33.38 716 ILE A C 1
ATOM 5517 O O . ILE A 1 716 ? -35.964 -38.102 32.859 1.00 33.38 716 ILE A O 1
ATOM 5521 N N . ILE A 1 717 ? -37.175 -37.686 31.005 1.00 34.31 717 ILE A N 1
ATOM 5522 C CA . ILE A 1 717 ? -37.906 -36.525 31.522 1.00 34.31 717 ILE A CA 1
ATOM 5523 C C . ILE A 1 717 ? -39.369 -36.934 31.718 1.00 34.31 717 ILE A C 1
ATOM 5525 O O . ILE A 1 717 ? -40.034 -37.322 30.756 1.00 34.31 717 ILE A O 1
ATOM 5529 N N . HIS A 1 718 ? -39.876 -36.845 32.950 1.00 34.50 718 HIS A N 1
ATOM 5530 C CA . HIS A 1 718 ? -41.275 -37.144 33.269 1.00 34.50 718 HIS A CA 1
ATOM 5531 C C . HIS A 1 718 ? -42.119 -35.859 33.301 1.00 34.50 718 HIS A C 1
ATOM 5533 O O . HIS A 1 718 ? -41.751 -34.886 33.958 1.00 34.50 718 HIS A O 1
ATOM 5539 N N . TRP A 1 719 ? -43.268 -35.862 32.612 1.00 36.66 719 TRP A N 1
ATOM 5540 C CA . TRP A 1 719 ? -44.177 -34.711 32.524 1.00 36.66 719 TRP A CA 1
ATOM 5541 C C . TRP A 1 719 ? -45.620 -35.105 32.873 1.00 36.66 719 TRP A C 1
ATOM 5543 O O . TRP A 1 719 ? -46.142 -36.083 32.336 1.00 36.66 719 TRP A O 1
ATOM 5553 N N . GLN A 1 720 ? -46.288 -34.338 33.742 1.00 30.23 720 GLN A N 1
ATOM 5554 C CA . GLN A 1 720 ? -47.712 -34.505 34.063 1.00 30.23 720 GLN A CA 1
ATOM 5555 C C . GLN A 1 720 ? -48.557 -33.484 33.291 1.00 30.23 720 GLN A C 1
ATOM 5557 O O . GLN A 1 720 ? -48.743 -32.377 33.777 1.00 30.23 720 GLN A O 1
ATOM 5562 N N . SER A 1 721 ? -49.044 -33.872 32.103 1.00 31.39 721 SER A N 1
ATOM 5563 C CA . SER A 1 721 ? -50.312 -33.457 31.453 1.00 31.39 721 SER A CA 1
ATOM 5564 C C . SER A 1 721 ? -50.191 -33.467 29.921 1.00 31.39 721 SER A C 1
ATOM 5566 O O . SER A 1 721 ? -49.159 -33.089 29.375 1.00 31.39 721 SER A O 1
ATOM 5568 N N . GLY A 1 722 ? -51.257 -33.918 29.253 1.00 31.48 722 GLY A N 1
ATOM 5569 C CA . GLY A 1 722 ? -51.311 -34.317 27.844 1.00 31.48 722 GLY A CA 1
ATOM 5570 C C . GLY A 1 722 ? -50.953 -33.274 26.773 1.00 31.48 722 GLY A C 1
ATOM 5571 O O . GLY A 1 722 ? -51.082 -32.072 26.966 1.00 31.48 722 GLY A O 1
ATOM 5572 N N . VAL A 1 723 ? -50.543 -33.842 25.631 1.00 31.05 723 VAL A N 1
ATOM 5573 C CA . VAL A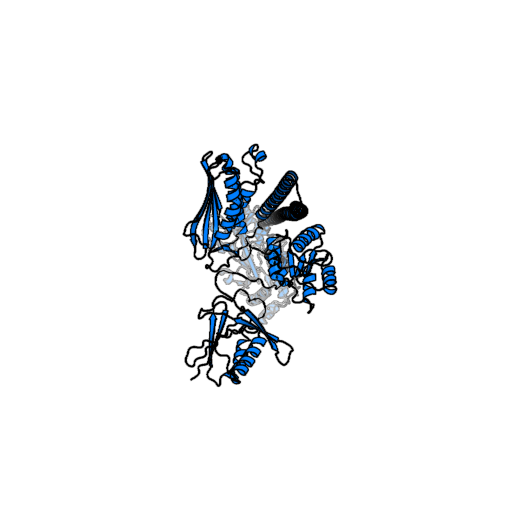 1 723 ? -50.395 -33.313 24.259 1.00 31.05 723 VAL A CA 1
ATOM 5574 C C . VAL A 1 723 ? -49.925 -31.861 24.123 1.00 31.05 723 VAL A C 1
ATOM 5576 O O . VAL A 1 723 ? -50.735 -30.946 24.048 1.00 31.05 723 VAL A O 1
ATOM 5579 N N . PHE A 1 724 ? -48.617 -31.685 23.908 1.00 24.70 724 PHE A N 1
ATOM 5580 C CA . PHE A 1 724 ? -48.057 -30.528 23.206 1.00 24.70 724 PHE A CA 1
ATOM 5581 C C . PHE A 1 724 ? -46.895 -30.954 22.297 1.00 24.70 724 PHE A C 1
ATOM 5583 O O . PHE A 1 724 ? -46.075 -31.801 22.651 1.00 24.70 724 PHE A O 1
ATOM 5590 N N . VAL A 1 725 ? -46.865 -30.378 21.095 1.00 27.19 725 VAL A N 1
ATOM 5591 C CA . VAL A 1 725 ? -45.880 -30.623 20.035 1.00 27.19 725 VAL A CA 1
ATOM 5592 C C . VAL A 1 725 ? -44.506 -30.106 20.475 1.00 27.19 725 VAL A C 1
ATOM 5594 O O . VAL A 1 725 ? -44.316 -28.912 20.707 1.00 27.19 725 VAL A O 1
ATOM 5597 N N . VAL A 1 726 ? -43.539 -31.016 20.600 1.00 27.73 726 VAL A N 1
ATOM 5598 C CA . VAL A 1 726 ? -42.168 -30.731 21.043 1.00 27.73 726 VAL A CA 1
ATOM 5599 C C . VAL A 1 726 ? -41.361 -30.149 19.879 1.00 27.73 726 VAL A C 1
ATOM 5601 O O . VAL A 1 726 ? -40.764 -30.888 19.106 1.00 27.73 726 VAL A O 1
ATOM 5604 N N . GLN A 1 727 ? -41.321 -28.820 19.758 1.00 24.42 727 GLN A N 1
ATOM 5605 C CA . GLN A 1 727 ? -40.422 -28.123 18.819 1.00 24.42 727 GLN A CA 1
ATOM 5606 C C . GLN A 1 727 ? -39.309 -27.328 19.538 1.00 24.42 727 GLN A C 1
ATOM 5608 O O . GLN A 1 727 ? -38.483 -26.702 18.881 1.00 24.42 727 GLN A O 1
ATOM 5613 N N . LYS A 1 728 ? -39.251 -27.300 20.882 1.00 28.33 728 LYS A N 1
ATOM 5614 C CA . LYS A 1 728 ? -38.390 -26.326 21.592 1.00 28.33 728 LYS A CA 1
ATOM 5615 C C . LYS A 1 728 ? -37.766 -26.797 22.916 1.00 28.33 728 LYS A C 1
ATOM 5617 O O . LYS A 1 728 ? -37.752 -26.063 23.895 1.00 28.33 728 LYS A O 1
ATOM 5622 N N . ILE A 1 729 ? -37.170 -27.991 22.922 1.00 25.53 729 ILE A N 1
ATOM 5623 C CA . ILE A 1 729 ? -36.138 -28.386 23.909 1.00 25.53 729 ILE A CA 1
ATOM 5624 C C . ILE A 1 729 ? -34.905 -28.884 23.143 1.00 25.53 729 ILE A C 1
ATOM 5626 O O . ILE A 1 729 ? -34.510 -30.037 23.254 1.00 25.53 729 ILE A O 1
ATOM 5630 N N . VAL A 1 730 ? -34.337 -28.047 22.268 1.00 26.98 730 VAL A N 1
ATOM 5631 C CA . VAL A 1 730 ? -33.162 -28.449 21.463 1.00 26.98 730 VAL A CA 1
ATOM 5632 C C . VAL A 1 730 ? -31.939 -27.554 21.682 1.00 26.98 730 VAL A C 1
ATOM 5634 O O . VAL A 1 730 ? -30.826 -28.035 21.539 1.00 26.98 730 VAL A O 1
ATOM 5637 N N . ASN A 1 731 ? -32.075 -26.324 22.186 1.00 25.78 731 ASN A N 1
ATOM 5638 C CA . ASN A 1 731 ? -30.915 -25.420 22.291 1.00 25.78 731 ASN A CA 1
ATOM 5639 C C . ASN A 1 731 ? -30.200 -25.387 23.654 1.00 25.78 731 ASN A C 1
ATOM 5641 O O . ASN A 1 731 ? -29.372 -24.511 23.873 1.00 25.78 731 ASN A O 1
ATOM 5645 N N . LEU A 1 732 ? -30.474 -26.333 24.558 1.00 26.28 732 LEU A N 1
ATOM 5646 C CA . LEU A 1 732 ? -29.812 -26.398 25.874 1.00 26.28 732 LEU A CA 1
ATOM 5647 C C . LEU A 1 732 ? -28.891 -27.614 26.071 1.00 26.28 732 LEU A C 1
ATOM 5649 O O . LEU A 1 732 ? -28.228 -27.698 27.098 1.00 26.28 732 LEU A O 1
ATOM 5653 N N . LEU A 1 733 ? -28.799 -28.535 25.102 1.00 27.78 733 LEU A N 1
ATOM 5654 C CA . LEU A 1 733 ? -27.966 -29.747 25.234 1.00 27.78 733 LEU A CA 1
ATOM 5655 C C . LEU A 1 733 ? -27.101 -30.091 24.013 1.00 27.78 733 LEU A C 1
ATOM 5657 O O . LEU A 1 733 ? -26.295 -31.018 24.069 1.00 27.78 733 LEU A O 1
ATOM 5661 N N . THR A 1 734 ? -27.174 -29.338 22.920 1.00 27.45 734 THR A N 1
ATOM 5662 C CA . THR A 1 734 ? -26.288 -29.535 21.767 1.00 27.45 734 THR A CA 1
ATOM 5663 C C . THR A 1 734 ? -24.969 -28.802 21.970 1.00 27.45 734 THR A C 1
ATOM 5665 O O . THR A 1 734 ? -24.801 -27.723 21.432 1.00 27.45 734 THR A O 1
ATOM 5668 N N . TYR A 1 735 ? -24.074 -29.363 22.787 1.00 30.73 735 TYR A N 1
ATOM 5669 C CA . TYR A 1 735 ? -22.600 -29.333 22.625 1.00 30.73 735 TYR A CA 1
ATOM 5670 C C . TYR A 1 735 ? -21.895 -30.251 23.651 1.00 30.73 735 TYR A C 1
ATOM 5672 O O . TYR A 1 735 ? -20.730 -30.073 23.996 1.00 30.73 735 TYR A O 1
ATOM 5680 N N . ARG A 1 736 ? -22.588 -31.292 24.121 1.00 30.00 736 ARG A N 1
ATOM 5681 C CA . ARG A 1 736 ? -21.994 -32.464 24.772 1.00 30.00 736 ARG A CA 1
ATOM 5682 C C . ARG A 1 736 ? -22.602 -33.691 24.113 1.00 30.00 736 ARG A C 1
ATOM 5684 O O . ARG A 1 736 ? -23.798 -33.693 23.857 1.00 30.00 736 ARG A O 1
ATOM 5691 N N . ILE A 1 737 ? -21.780 -34.686 23.797 1.00 31.05 737 ILE A N 1
ATOM 5692 C CA . ILE A 1 737 ? -22.181 -35.959 23.180 1.00 31.05 737 ILE A CA 1
ATOM 5693 C C . ILE A 1 737 ? -23.452 -36.510 23.858 1.00 31.05 737 ILE A C 1
ATOM 5695 O O . ILE A 1 737 ? -23.408 -36.764 25.062 1.00 31.05 737 ILE A O 1
ATOM 5699 N N . PRO A 1 738 ? -24.541 -36.776 23.112 1.00 31.50 738 PRO A N 1
ATOM 5700 C CA . PRO A 1 738 ? -25.593 -37.667 23.571 1.00 31.50 738 PRO A CA 1
ATOM 5701 C C . PRO A 1 738 ? -25.728 -38.828 22.581 1.00 31.50 738 PRO A C 1
ATOM 5703 O O . PRO A 1 738 ? -26.192 -38.671 21.450 1.00 31.50 738 PRO A O 1
ATOM 5706 N N . ARG A 1 739 ? -25.326 -40.026 23.009 1.00 35.12 739 ARG A N 1
ATOM 5707 C CA . ARG A 1 739 ? -25.708 -41.260 22.319 1.00 35.12 739 ARG A CA 1
ATOM 5708 C C . ARG A 1 739 ? -27.166 -41.565 22.711 1.00 35.12 739 ARG A C 1
ATOM 5710 O O . ARG A 1 739 ? -27.406 -42.153 23.753 1.00 35.12 739 ARG A O 1
ATOM 5717 N N . CYS A 1 740 ? -28.099 -41.169 21.839 1.00 32.75 740 CYS A N 1
ATOM 5718 C CA . CYS A 1 740 ? -29.545 -41.476 21.818 1.00 32.75 740 CYS A CA 1
ATOM 5719 C C . CYS A 1 740 ? -30.464 -40.749 22.834 1.00 32.75 740 CYS A C 1
ATOM 5721 O O . CYS A 1 740 ? -30.170 -40.650 24.019 1.00 32.75 740 CYS A O 1
ATOM 5723 N N . PHE A 1 741 ? -31.641 -40.306 22.365 1.00 32.84 741 PHE A N 1
ATOM 5724 C CA . PHE A 1 741 ? -32.744 -39.764 23.178 1.00 32.84 741 PHE A CA 1
ATOM 5725 C C . PHE A 1 741 ? -34.028 -40.572 22.938 1.00 32.84 741 PHE A C 1
ATOM 5727 O O . PHE A 1 741 ? -34.334 -40.901 21.794 1.00 32.84 741 PHE A O 1
ATOM 5734 N N . PHE A 1 742 ? -34.807 -40.838 23.993 1.00 33.44 742 PHE A N 1
ATOM 5735 C CA . PHE A 1 742 ? -36.132 -41.464 23.902 1.00 33.44 742 PHE A CA 1
ATOM 5736 C C . PHE A 1 742 ? -37.166 -40.645 24.681 1.00 33.44 742 PHE A C 1
ATOM 5738 O O . PHE A 1 742 ? -36.944 -40.294 25.837 1.00 33.44 742 PHE A O 1
ATOM 5745 N N . VAL A 1 743 ? -38.318 -40.375 24.064 1.00 33.06 743 VAL A N 1
ATOM 5746 C CA . VAL A 1 743 ? -39.469 -39.713 24.698 1.00 33.06 743 VAL A CA 1
ATOM 5747 C C . VAL A 1 743 ? -40.633 -40.699 24.692 1.00 33.06 743 VAL A C 1
ATOM 5749 O O . VAL A 1 743 ? -41.009 -41.185 23.628 1.00 33.06 743 VAL A O 1
ATOM 5752 N N . THR A 1 744 ? -41.206 -41.011 25.860 1.00 32.62 744 THR A N 1
ATOM 5753 C CA . THR A 1 744 ? -42.386 -41.892 25.964 1.00 32.62 744 THR A CA 1
ATOM 5754 C C . THR A 1 744 ? -43.480 -41.239 26.816 1.00 32.62 744 THR A C 1
ATOM 5756 O O . THR A 1 744 ? -43.165 -40.625 27.838 1.00 32.62 744 THR A O 1
ATOM 5759 N N . PRO A 1 745 ? -44.764 -41.327 26.423 1.00 30.73 745 PRO A N 1
ATOM 5760 C CA . PRO A 1 745 ? -45.866 -40.896 27.270 1.00 30.73 745 PRO A CA 1
ATOM 5761 C C . PRO A 1 745 ? -46.131 -41.928 28.375 1.00 30.73 745 PRO A C 1
ATOM 5763 O O . PRO A 1 745 ? -46.059 -43.137 28.154 1.00 30.73 745 PRO A O 1
ATOM 5766 N N . VAL A 1 746 ? -46.451 -41.443 29.576 1.00 31.08 746 VAL A N 1
ATOM 5767 C CA . VAL A 1 746 ? -46.754 -42.287 30.738 1.00 31.08 746 VAL A CA 1
ATOM 5768 C C . VAL A 1 746 ? -48.081 -43.010 30.502 1.00 31.08 746 VAL A C 1
ATOM 5770 O O . VAL A 1 746 ? -49.146 -42.411 30.628 1.00 31.08 746 VAL A O 1
ATOM 5773 N N . GLY A 1 747 ? -48.012 -44.295 30.145 1.00 30.44 747 GLY A N 1
ATOM 5774 C CA . GLY A 1 747 ? -49.193 -45.157 30.058 1.00 30.44 747 GLY A CA 1
ATOM 5775 C C . GLY A 1 747 ? -49.036 -46.401 29.183 1.00 30.44 747 GLY A C 1
ATOM 5776 O O . GLY A 1 747 ? -49.745 -46.509 28.192 1.00 30.44 747 GLY A O 1
ATOM 5777 N N . ASN A 1 748 ? -48.100 -47.298 29.521 1.00 28.30 748 ASN A N 1
ATOM 5778 C CA . ASN A 1 748 ? -48.128 -48.767 29.319 1.00 28.30 748 ASN A CA 1
ATOM 5779 C C . ASN A 1 748 ? -46.702 -49.317 29.209 1.00 28.30 748 ASN A C 1
ATOM 5781 O O . ASN A 1 748 ? -46.145 -49.465 28.124 1.00 28.30 748 ASN A O 1
ATOM 5785 N N . ILE A 1 749 ? -46.118 -49.662 30.355 1.00 29.42 749 ILE A N 1
ATOM 5786 C CA . ILE A 1 749 ? -44.885 -50.448 30.423 1.00 29.42 749 ILE A CA 1
ATOM 5787 C C . ILE A 1 749 ? -45.293 -51.908 30.622 1.00 29.42 749 ILE A C 1
ATOM 5789 O O . ILE A 1 749 ? -45.169 -52.437 31.718 1.00 29.42 749 ILE A O 1
ATOM 5793 N N . GLN A 1 750 ? -45.818 -52.558 29.583 1.00 28.80 750 GLN A N 1
ATOM 5794 C CA . GLN A 1 750 ? -45.808 -54.021 29.490 1.00 28.80 750 GLN A CA 1
ATOM 5795 C C . GLN A 1 750 ? -45.609 -54.447 28.026 1.00 28.80 750 GLN A C 1
ATOM 5797 O O . GLN A 1 750 ? -46.399 -54.108 27.155 1.00 28.80 750 GLN A O 1
ATOM 5802 N N . ALA A 1 751 ? -44.530 -55.206 27.801 1.00 32.03 751 ALA A N 1
ATOM 5803 C CA . ALA A 1 751 ? -44.206 -56.011 26.617 1.00 32.03 751 ALA A CA 1
ATOM 5804 C C . ALA A 1 751 ? -43.932 -55.297 25.270 1.00 32.03 751 ALA A C 1
ATOM 5806 O O . ALA A 1 751 ? -44.805 -55.169 24.422 1.00 32.03 751 ALA A O 1
ATOM 5807 N N . PHE A 1 752 ? -42.654 -55.013 24.984 1.00 28.05 752 PHE A N 1
ATOM 5808 C CA . PHE A 1 752 ? -42.135 -54.977 23.606 1.00 28.05 752 PHE A CA 1
ATOM 5809 C C . PHE A 1 752 ? -40.782 -55.710 23.537 1.00 28.05 752 PHE A C 1
ATOM 5811 O O . PHE A 1 752 ? -39.726 -55.133 23.775 1.00 28.05 752 PHE A O 1
ATOM 5818 N N . ARG A 1 753 ? -40.812 -57.013 23.222 1.00 25.70 753 ARG A N 1
ATOM 5819 C CA . ARG A 1 753 ? -39.649 -57.793 22.759 1.00 25.70 753 ARG A CA 1
ATOM 5820 C C . ARG A 1 753 ? -39.844 -58.074 21.266 1.00 25.70 753 ARG A C 1
ATOM 5822 O O . ARG A 1 753 ? -40.602 -58.967 20.915 1.00 25.70 753 ARG A O 1
ATOM 5829 N N . PHE A 1 754 ? -39.170 -57.322 20.397 1.00 30.58 754 PHE A N 1
ATOM 5830 C CA . PHE A 1 754 ? -39.042 -57.640 18.969 1.00 30.58 754 PHE A CA 1
ATOM 5831 C C . PHE A 1 754 ? -37.549 -57.676 18.612 1.00 30.58 754 PHE A C 1
ATOM 5833 O O . PHE A 1 754 ? -36.902 -56.634 18.535 1.00 30.58 754 PHE A O 1
ATOM 5840 N N . GLN A 1 755 ? -36.996 -58.878 18.408 1.00 30.36 755 GLN A N 1
ATOM 5841 C CA . GLN A 1 755 ? -35.566 -59.100 18.127 1.00 30.36 755 GLN A CA 1
ATOM 5842 C C . GLN A 1 755 ? -35.088 -58.455 16.808 1.00 30.36 755 GLN A C 1
ATOM 5844 O O . GLN A 1 755 ? -33.944 -58.024 16.723 1.00 30.36 755 GLN A O 1
ATOM 5849 N N . GLY A 1 756 ? -35.955 -58.309 15.798 1.00 33.59 756 GLY A N 1
ATOM 5850 C CA . GLY A 1 756 ? -35.558 -57.789 14.478 1.00 33.59 756 GLY A CA 1
ATOM 5851 C C . GLY A 1 756 ? -35.273 -56.279 14.411 1.00 33.59 756 GLY A C 1
ATOM 5852 O O . GLY A 1 756 ? -34.500 -55.839 13.566 1.00 33.59 756 GLY A O 1
ATOM 5853 N N . PHE A 1 757 ? -35.859 -55.471 15.302 1.00 34.44 757 PHE A N 1
ATOM 5854 C CA . PHE A 1 757 ? -35.680 -54.008 15.290 1.00 34.44 757 PHE A CA 1
ATOM 5855 C C . PHE A 1 757 ? -34.340 -53.577 15.910 1.00 34.44 757 PHE A C 1
ATOM 5857 O O . PHE A 1 757 ? -33.761 -52.567 15.514 1.00 34.44 757 PHE A O 1
ATOM 5864 N N . GLN A 1 758 ? -33.816 -54.365 16.855 1.00 37.88 758 GLN A N 1
ATOM 5865 C CA . GLN A 1 758 ? -32.522 -54.098 17.485 1.00 37.88 758 GLN A CA 1
ATOM 5866 C C . GLN A 1 758 ? -31.344 -54.393 16.552 1.00 37.88 758 GLN A C 1
ATOM 5868 O O . GLN A 1 758 ? -30.381 -53.631 16.551 1.00 37.88 758 GLN A O 1
ATOM 5873 N N . GLN A 1 759 ? -31.443 -55.436 15.720 1.00 35.84 759 GLN A N 1
ATOM 5874 C CA . GLN A 1 759 ? -30.394 -55.791 14.760 1.00 35.84 759 GLN A CA 1
ATOM 5875 C C . GLN A 1 759 ? -30.229 -54.706 13.679 1.00 35.84 759 GLN A C 1
ATOM 5877 O O . GLN A 1 759 ? -29.122 -54.239 13.441 1.00 35.84 759 GLN A O 1
ATOM 5882 N N . PHE A 1 760 ? -31.341 -54.222 13.106 1.00 39.81 760 PHE A N 1
ATOM 5883 C CA . PHE A 1 760 ? -31.323 -53.176 12.075 1.00 39.81 760 PHE A CA 1
ATOM 5884 C C . PHE A 1 760 ? -30.706 -51.861 12.575 1.00 39.81 760 PHE A C 1
ATOM 5886 O O . PHE A 1 760 ? -29.901 -51.261 11.872 1.00 39.81 760 PHE A O 1
ATOM 5893 N N . ASN A 1 761 ? -31.031 -51.427 13.800 1.00 46.91 761 ASN A N 1
ATOM 5894 C CA . ASN A 1 761 ? -30.424 -50.226 14.382 1.00 46.91 761 ASN A CA 1
ATOM 5895 C C . ASN A 1 761 ? -28.930 -50.408 14.667 1.00 46.91 761 ASN A C 1
ATOM 5897 O O . ASN A 1 761 ? -28.191 -49.437 14.547 1.00 46.91 761 ASN A O 1
ATOM 5901 N N . ARG A 1 762 ? -28.481 -51.622 15.007 1.00 43.22 762 ARG A N 1
ATOM 5902 C CA . ARG A 1 762 ? -27.068 -51.920 15.267 1.00 43.22 762 ARG A CA 1
ATOM 5903 C C . ARG A 1 762 ? -26.223 -51.780 14.002 1.00 43.22 762 ARG A C 1
ATOM 5905 O O . ARG A 1 762 ? -25.272 -51.006 14.010 1.00 43.22 762 ARG A O 1
ATOM 5912 N N . ASP A 1 763 ? -26.634 -52.430 12.915 1.00 43.47 763 ASP A N 1
ATOM 5913 C CA . ASP A 1 763 ? -25.896 -52.410 11.645 1.00 43.47 763 ASP A CA 1
ATOM 5914 C C . ASP A 1 763 ? -25.880 -50.998 11.027 1.00 43.47 763 ASP A C 1
ATOM 5916 O O . ASP A 1 763 ? -24.871 -50.548 10.479 1.00 43.47 763 ASP A O 1
ATOM 5920 N N . LEU A 1 764 ? -26.987 -50.252 11.169 1.00 45.84 764 LEU A N 1
ATOM 5921 C CA . LEU A 1 764 ? -27.088 -48.865 10.710 1.00 45.84 764 LEU A CA 1
ATOM 5922 C C . LEU A 1 764 ? -26.197 -47.929 11.546 1.00 45.84 764 LEU A C 1
ATOM 5924 O O . LEU A 1 764 ? -25.485 -47.095 10.988 1.00 45.84 764 LEU A O 1
ATOM 5928 N N . LEU A 1 765 ? -26.203 -48.072 12.876 1.00 45.50 765 LEU A N 1
ATOM 5929 C CA . LEU A 1 765 ? -25.372 -47.273 13.783 1.00 45.50 765 LEU A CA 1
ATOM 5930 C C . LEU A 1 765 ? -23.877 -47.556 13.596 1.00 45.50 765 LEU A C 1
ATOM 5932 O O . LEU A 1 765 ? -23.098 -46.606 13.596 1.00 45.50 765 LEU A O 1
ATOM 5936 N N . GLU A 1 766 ? -23.471 -48.810 13.376 1.00 44.97 766 GLU A N 1
ATOM 5937 C CA . GLU A 1 766 ? -22.076 -49.165 13.069 1.00 44.97 766 GLU A CA 1
ATOM 5938 C C . GLU A 1 766 ? -21.614 -48.559 11.736 1.00 44.97 766 GLU A C 1
ATOM 5940 O O . GLU A 1 766 ? -20.533 -47.968 11.662 1.00 44.97 766 GLU A O 1
ATOM 5945 N N . ALA A 1 767 ? -22.454 -48.619 10.696 1.00 45.09 767 ALA A N 1
ATOM 5946 C CA . ALA A 1 767 ? -22.142 -48.027 9.399 1.00 45.09 767 ALA A CA 1
ATOM 5947 C C . ALA A 1 767 ? -22.008 -46.493 9.463 1.00 45.09 767 ALA A C 1
ATOM 5949 O O . ALA A 1 767 ? -21.108 -45.939 8.835 1.00 45.09 767 ALA A O 1
ATOM 5950 N N . PHE A 1 768 ? -22.855 -45.796 10.232 1.00 46.28 768 PHE A N 1
ATOM 5951 C CA . PHE A 1 768 ? -22.798 -44.332 10.371 1.00 46.28 768 PHE A CA 1
ATOM 5952 C C . PHE A 1 768 ? -21.711 -43.845 11.345 1.00 46.28 768 PHE A C 1
ATOM 5954 O O . PHE A 1 768 ? -21.145 -42.767 11.127 1.00 46.28 768 PHE A O 1
ATOM 5961 N N . ALA A 1 769 ? -21.366 -44.637 12.367 1.00 42.34 769 ALA A N 1
ATOM 5962 C CA . ALA A 1 769 ? -20.282 -44.336 13.304 1.00 42.34 769 ALA A CA 1
ATOM 5963 C C . ALA A 1 769 ? -18.904 -44.325 12.619 1.00 42.34 769 ALA A C 1
ATOM 5965 O O . ALA A 1 769 ? -18.089 -43.453 12.917 1.00 42.34 769 ALA A O 1
ATOM 5966 N N . LEU A 1 770 ? -18.676 -45.213 11.641 1.00 40.75 770 LEU A N 1
ATOM 5967 C CA . LEU A 1 770 ? -17.442 -45.277 10.838 1.00 40.75 770 LEU A CA 1
ATOM 5968 C C . LEU A 1 770 ? -17.161 -44.003 10.021 1.00 40.75 770 LEU A C 1
ATOM 5970 O O . LEU A 1 770 ? -16.008 -43.729 9.699 1.00 40.75 770 LEU A O 1
ATOM 5974 N N . PHE A 1 771 ? -18.191 -43.209 9.716 1.00 40.22 771 PHE A N 1
ATOM 5975 C CA . PHE A 1 771 ? -18.070 -41.970 8.937 1.00 40.22 771 PHE A CA 1
ATOM 5976 C C . PHE A 1 771 ? -18.374 -40.697 9.751 1.00 40.22 771 PHE A C 1
ATOM 5978 O O . PHE A 1 771 ? -18.400 -39.599 9.195 1.00 40.22 771 PHE A O 1
ATOM 5985 N N . GLY A 1 772 ? -18.573 -40.814 11.070 1.00 35.75 772 GLY A N 1
ATOM 5986 C CA . GLY A 1 772 ? -18.742 -39.670 11.975 1.00 35.75 772 GLY A CA 1
ATOM 5987 C C . GLY A 1 772 ? -20.054 -38.891 11.809 1.00 35.75 772 GLY A C 1
ATOM 5988 O O . GLY A 1 772 ? -20.104 -37.705 12.144 1.00 35.75 772 GLY A O 1
ATOM 5989 N N . PHE A 1 773 ? -21.111 -39.522 11.288 1.00 40.72 773 PHE A N 1
ATOM 5990 C CA . PHE A 1 773 ? -22.421 -38.886 11.123 1.00 40.72 773 PHE A CA 1
ATOM 5991 C C . PHE A 1 773 ? -23.236 -38.894 12.425 1.00 40.72 773 PHE A C 1
ATOM 5993 O O . PHE A 1 773 ? -23.224 -39.865 13.179 1.00 40.72 773 PHE A O 1
ATOM 6000 N N . GLN A 1 774 ? -23.998 -37.824 12.674 1.00 39.06 774 GLN A N 1
ATOM 6001 C CA . GLN A 1 774 ? -25.063 -37.832 13.682 1.00 39.06 774 GLN A CA 1
ATOM 6002 C C . GLN A 1 774 ? -26.317 -38.484 13.092 1.00 39.06 774 GLN A C 1
ATOM 6004 O O . GLN A 1 774 ? -26.694 -38.165 11.969 1.00 39.06 774 GLN A O 1
ATOM 6009 N N . VAL A 1 775 ? -26.958 -39.383 13.844 1.00 39.62 775 VAL A N 1
ATOM 6010 C CA . VAL A 1 775 ? -28.168 -40.105 13.422 1.00 39.62 775 VAL A CA 1
ATOM 6011 C C . VAL A 1 775 ? -29.315 -39.716 14.346 1.00 39.62 775 VAL A C 1
ATOM 6013 O O . VAL A 1 775 ? -29.193 -39.789 15.568 1.00 39.62 775 VAL A O 1
ATOM 6016 N N . TRP A 1 776 ? -30.437 -39.320 13.754 1.00 38.31 776 TRP A N 1
ATOM 6017 C CA . TRP A 1 776 ? -31.671 -38.985 14.461 1.00 38.31 776 TRP A CA 1
ATOM 6018 C C . TRP A 1 776 ? -32.733 -40.028 14.118 1.00 38.31 776 TRP A C 1
ATOM 6020 O O . TRP A 1 776 ? -32.837 -40.422 12.960 1.00 38.31 776 TRP A O 1
ATOM 6030 N N . PHE A 1 777 ? -33.512 -40.468 15.109 1.00 38.56 777 PHE A N 1
ATOM 6031 C CA . PHE A 1 777 ? -34.642 -41.373 14.907 1.00 38.56 777 PHE A CA 1
ATOM 6032 C C . PHE A 1 777 ? -35.933 -40.672 15.314 1.00 38.56 777 PHE A C 1
ATOM 6034 O O . PHE A 1 777 ? -36.082 -40.239 16.455 1.00 38.56 777 PHE A O 1
ATOM 6041 N N . PHE A 1 778 ? -36.883 -40.603 14.389 1.00 36.28 778 PHE A N 1
ATOM 6042 C CA . PHE A 1 778 ? -38.242 -40.154 14.666 1.00 36.28 778 PHE A CA 1
ATOM 6043 C C . PHE A 1 778 ? -39.199 -41.324 14.473 1.00 36.28 778 PHE A C 1
ATOM 6045 O O . PHE A 1 778 ? -39.113 -42.032 13.474 1.00 36.28 778 PHE A O 1
ATOM 6052 N N . GLN A 1 779 ? -40.121 -41.516 15.417 1.00 37.41 779 GLN A N 1
ATOM 6053 C CA . GLN A 1 779 ? -41.219 -42.466 15.280 1.00 37.41 779 GLN A CA 1
ATOM 6054 C C . GLN A 1 779 ? -42.540 -41.709 15.425 1.00 37.41 779 GLN A C 1
ATOM 6056 O O . GLN A 1 779 ? -42.879 -41.239 16.508 1.00 37.41 779 GLN A O 1
ATOM 6061 N N . GLN A 1 780 ? -43.307 -41.604 14.340 1.00 34.09 780 GLN A N 1
ATOM 6062 C CA . GLN A 1 780 ? -44.722 -41.245 14.433 1.00 34.09 780 GLN A CA 1
ATOM 6063 C C . GLN A 1 780 ? -45.553 -42.518 14.569 1.00 34.09 780 GLN A C 1
ATOM 6065 O O . GLN A 1 780 ? -45.557 -43.362 13.676 1.00 34.09 780 GLN A O 1
ATOM 6070 N N . ILE A 1 781 ? -46.293 -42.640 15.670 1.00 34.44 781 ILE A N 1
ATOM 6071 C CA . ILE A 1 781 ? -47.351 -43.642 15.805 1.00 34.44 781 ILE A CA 1
ATOM 6072 C C . ILE A 1 781 ? -48.661 -42.957 15.414 1.00 34.44 781 ILE A C 1
ATOM 6074 O O . ILE A 1 781 ? -49.267 -42.251 16.215 1.00 34.44 781 ILE A O 1
ATOM 6078 N N . LYS A 1 782 ? -49.104 -43.156 14.170 1.00 31.67 782 LYS A N 1
ATOM 6079 C CA . LYS A 1 782 ? -50.519 -42.993 13.815 1.00 31.67 782 LYS A CA 1
ATOM 6080 C C . LYS A 1 782 ? -51.176 -44.366 13.895 1.00 31.67 782 LYS A C 1
ATOM 6082 O O . LYS A 1 782 ? -50.595 -45.353 13.447 1.00 31.67 782 LYS A O 1
ATOM 6087 N N . GLN A 1 783 ? -52.364 -44.430 14.494 1.00 34.22 783 GLN A N 1
ATOM 6088 C CA . GLN A 1 783 ? -53.178 -45.644 14.528 1.00 34.22 783 GLN A CA 1
ATOM 6089 C C . GLN A 1 783 ? -53.301 -46.215 13.104 1.00 34.22 783 GLN A C 1
ATOM 6091 O O . GLN A 1 783 ? -53.886 -45.577 12.234 1.00 34.22 783 GLN A O 1
ATOM 6096 N N . GLY A 1 784 ? -52.708 -47.392 12.871 1.00 36.12 784 GLY A N 1
ATOM 6097 C CA . GLY A 1 784 ? -52.743 -48.094 11.583 1.00 36.12 784 GLY A CA 1
ATOM 6098 C C . GLY A 1 784 ? -51.441 -48.049 10.767 1.00 36.12 784 GLY A C 1
ATOM 6099 O O . GLY A 1 784 ? -51.282 -47.237 9.865 1.00 36.12 784 GLY A O 1
ATOM 6100 N N . LYS A 1 785 ? -50.541 -48.999 11.058 1.00 36.34 785 LYS A N 1
ATOM 6101 C CA . LYS A 1 785 ? -49.570 -49.656 10.151 1.00 36.34 785 LYS A CA 1
ATOM 6102 C C . LYS A 1 785 ? -48.758 -48.821 9.131 1.00 36.34 785 LYS A C 1
ATOM 6104 O O . LYS A 1 785 ? -48.575 -49.294 8.015 1.00 36.34 785 LYS A O 1
ATOM 6109 N N . ARG A 1 786 ? -48.144 -47.684 9.481 1.00 31.25 786 ARG A N 1
ATOM 6110 C CA . ARG A 1 786 ? -46.950 -47.197 8.739 1.00 31.25 786 ARG A CA 1
ATOM 6111 C C . ARG A 1 786 ? -45.921 -46.564 9.671 1.00 31.25 786 ARG A C 1
ATOM 6113 O O . ARG A 1 786 ? -46.260 -45.691 10.460 1.00 31.25 786 ARG A O 1
ATOM 6120 N N . PHE A 1 787 ? -44.669 -47.008 9.551 1.00 36.25 787 PHE A N 1
ATOM 6121 C CA . PHE A 1 787 ? -43.521 -46.443 10.261 1.00 36.25 787 PHE A CA 1
ATOM 6122 C C . PHE A 1 787 ? -42.722 -45.575 9.290 1.00 36.25 787 PHE A C 1
ATOM 6124 O O . PHE A 1 787 ? -42.264 -46.063 8.259 1.00 36.25 787 PHE A O 1
ATOM 6131 N N . LEU A 1 788 ? -42.558 -44.296 9.619 1.00 32.31 788 LEU A N 1
ATOM 6132 C CA . LEU A 1 788 ? -41.642 -43.395 8.928 1.00 32.31 788 LEU A CA 1
ATOM 6133 C C . LEU A 1 788 ? -40.393 -43.253 9.799 1.00 32.31 788 LEU A C 1
ATOM 6135 O O . LEU A 1 788 ? -40.516 -42.814 10.939 1.00 32.31 788 LEU A O 1
ATOM 6139 N N . ILE A 1 789 ? -39.224 -43.627 9.278 1.00 37.94 789 ILE A N 1
ATOM 6140 C CA . ILE A 1 789 ? -37.931 -43.391 9.929 1.00 37.94 789 ILE A CA 1
ATOM 6141 C C . ILE A 1 789 ? -37.197 -42.346 9.089 1.00 37.94 789 ILE A C 1
ATOM 6143 O O . ILE A 1 789 ? -36.798 -42.620 7.962 1.00 37.94 789 ILE A O 1
ATOM 6147 N N . GLN A 1 790 ? -37.049 -41.135 9.621 1.00 33.88 790 GLN A N 1
ATOM 6148 C CA . GLN A 1 790 ? -36.231 -40.080 9.020 1.00 33.88 790 GLN A CA 1
ATOM 6149 C C . GLN A 1 790 ? -34.867 -40.054 9.702 1.00 33.88 790 GLN A C 1
ATOM 6151 O O . GLN A 1 790 ? -34.813 -39.900 10.919 1.00 33.88 790 GLN A O 1
ATOM 6156 N N . VAL A 1 791 ? -33.795 -40.168 8.915 1.00 37.16 791 VAL A N 1
ATOM 6157 C CA . VAL A 1 791 ? -32.405 -40.028 9.367 1.00 37.16 791 VAL A CA 1
ATOM 6158 C C . VAL A 1 791 ? -31.853 -38.721 8.798 1.00 37.16 791 VAL A C 1
ATOM 6160 O O . VAL A 1 791 ? -31.898 -38.513 7.590 1.00 37.16 791 VAL A O 1
ATOM 6163 N N . LEU A 1 792 ? -31.359 -37.827 9.658 1.00 34.09 792 LEU A N 1
ATOM 6164 C CA . LEU A 1 792 ? -30.806 -36.526 9.263 1.00 34.09 792 LEU A CA 1
ATOM 6165 C C . LEU A 1 792 ? -29.294 -36.506 9.524 1.00 34.09 792 LEU A C 1
ATOM 6167 O O . LEU A 1 792 ? -28.889 -36.719 10.663 1.00 34.09 792 LEU A O 1
ATOM 6171 N N . ALA A 1 793 ? -28.477 -36.228 8.504 1.00 37.38 793 ALA A N 1
ATOM 6172 C CA . ALA A 1 793 ? -27.017 -36.130 8.608 1.00 37.38 793 ALA A CA 1
ATOM 6173 C C . ALA A 1 793 ? -26.546 -34.704 8.258 1.00 37.38 793 ALA A C 1
ATOM 6175 O O . ALA A 1 793 ? -27.003 -34.131 7.275 1.00 37.38 793 ALA A O 1
ATOM 6176 N N . LEU A 1 794 ? -25.634 -34.120 9.046 1.00 31.83 794 LEU A N 1
ATOM 6177 C CA . LEU A 1 794 ? -25.160 -32.734 8.879 1.00 31.83 794 LEU A CA 1
ATOM 6178 C C . LEU A 1 794 ? -23.621 -32.667 8.842 1.00 31.83 794 LEU A C 1
ATOM 6180 O O . LEU A 1 794 ? -22.988 -32.919 9.865 1.00 31.83 794 LEU A O 1
ATOM 6184 N N . ARG A 1 795 ? -23.021 -32.284 7.697 1.00 34.78 795 ARG A N 1
ATOM 6185 C CA . ARG A 1 795 ? -21.652 -31.714 7.582 1.00 34.78 795 ARG A CA 1
ATOM 6186 C C . ARG A 1 795 ? -21.430 -30.943 6.252 1.00 34.78 795 ARG A C 1
ATOM 6188 O O . ARG A 1 795 ? -22.195 -31.166 5.315 1.00 34.78 795 ARG A O 1
ATOM 6195 N N . PRO A 1 796 ? -20.416 -30.046 6.157 1.00 33.72 796 PRO A N 1
ATOM 6196 C CA . PRO A 1 796 ? -20.166 -29.203 4.980 1.00 33.72 796 PRO A CA 1
ATOM 6197 C C . PRO A 1 796 ? -19.478 -29.949 3.820 1.00 33.72 796 PRO A C 1
ATOM 6199 O O . PRO A 1 796 ? -18.666 -30.845 4.040 1.00 33.72 796 PRO A O 1
ATOM 6202 N N . LEU A 1 797 ? -19.787 -29.527 2.587 1.00 35.59 797 LEU A N 1
ATOM 6203 C CA . LEU A 1 797 ? -19.284 -30.042 1.304 1.00 35.59 797 LEU A CA 1
ATOM 6204 C C . LEU A 1 797 ? -17.764 -29.849 1.120 1.00 35.59 797 LEU A C 1
ATOM 6206 O O . LEU A 1 797 ? -17.340 -28.841 0.572 1.00 35.59 797 LEU A O 1
ATOM 6210 N N . PHE A 1 798 ? -16.946 -30.829 1.497 1.00 35.72 798 PHE A N 1
ATOM 6211 C CA . PHE A 1 798 ? -15.625 -31.068 0.896 1.00 35.72 798 PHE A CA 1
ATOM 6212 C C . PHE A 1 798 ? -15.361 -32.583 0.957 1.00 35.72 798 PHE A C 1
ATOM 6214 O O . PHE A 1 798 ? -15.394 -33.151 2.041 1.00 35.72 798 PHE A O 1
ATOM 6221 N N . PHE A 1 799 ? -15.118 -33.214 -0.202 1.00 36.47 799 PHE A N 1
ATOM 6222 C CA . PHE A 1 799 ? -15.032 -34.670 -0.476 1.00 36.47 799 PHE A CA 1
ATOM 6223 C C . PHE A 1 799 ? -16.368 -35.412 -0.667 1.00 36.47 799 PHE A C 1
ATOM 6225 O O . PHE A 1 799 ? -16.872 -36.057 0.245 1.00 36.47 799 PHE A O 1
ATOM 6232 N N . LEU A 1 800 ? -16.925 -35.395 -1.887 1.00 41.75 800 LEU A N 1
ATOM 6233 C CA . LEU A 1 800 ? -18.176 -36.111 -2.201 1.00 41.75 800 LEU A CA 1
ATOM 6234 C C . LEU A 1 800 ? -18.212 -36.728 -3.615 1.00 41.75 800 LEU A C 1
ATOM 6236 O O . LEU A 1 800 ? -19.213 -36.638 -4.313 1.00 41.75 800 LEU A O 1
ATOM 6240 N N . ALA A 1 801 ? -17.124 -37.389 -4.029 1.00 38.00 801 ALA A N 1
ATOM 6241 C CA . ALA A 1 801 ? -17.129 -38.231 -5.237 1.00 38.00 801 ALA A CA 1
ATOM 6242 C C . ALA A 1 801 ? -16.820 -39.712 -4.942 1.00 38.00 801 ALA A C 1
ATOM 6244 O O . ALA A 1 801 ? -17.510 -40.586 -5.444 1.00 38.00 801 ALA A O 1
ATOM 6245 N N . GLN A 1 802 ? -15.862 -40.024 -4.057 1.00 38.44 802 GLN A N 1
ATOM 6246 C CA . GLN A 1 802 ? -15.480 -41.421 -3.769 1.00 38.44 802 GLN A CA 1
ATOM 6247 C C . GLN A 1 802 ? -16.355 -42.137 -2.717 1.00 38.44 802 GLN A C 1
ATOM 6249 O O . GLN A 1 802 ? -16.396 -43.363 -2.689 1.00 38.44 802 GLN A O 1
ATOM 6254 N N . GLY A 1 803 ? -17.071 -41.401 -1.857 1.00 44.47 803 GLY A N 1
ATOM 6255 C CA . GLY A 1 803 ? -17.865 -41.996 -0.770 1.00 44.47 803 GLY A CA 1
ATOM 6256 C C . GLY A 1 803 ? -19.237 -42.539 -1.191 1.00 44.47 803 GLY A C 1
ATOM 6257 O O . GLY A 1 803 ? -19.746 -43.461 -0.559 1.00 44.47 803 GLY A O 1
ATOM 6258 N N . ILE A 1 804 ? -19.832 -41.999 -2.263 1.00 45.50 804 ILE A N 1
ATOM 6259 C CA . ILE A 1 804 ? -21.192 -42.367 -2.699 1.00 45.50 804 ILE A CA 1
ATOM 6260 C C . ILE A 1 804 ? -21.212 -43.773 -3.317 1.00 45.50 804 ILE A C 1
ATOM 6262 O O . ILE A 1 804 ? -22.094 -44.565 -2.982 1.00 45.50 804 ILE A O 1
ATOM 6266 N N . ASP A 1 805 ? -20.215 -44.123 -4.134 1.00 41.44 805 ASP A N 1
ATOM 6267 C CA . ASP A 1 805 ? -20.134 -45.446 -4.771 1.00 41.44 805 ASP A CA 1
ATOM 6268 C C . ASP A 1 805 ? -19.892 -46.575 -3.755 1.00 41.44 805 ASP A C 1
ATOM 6270 O O . ASP A 1 805 ? -20.474 -47.657 -3.870 1.00 41.44 805 ASP A O 1
ATOM 6274 N N . GLN A 1 806 ? -19.110 -46.315 -2.699 1.00 45.66 806 GLN A N 1
ATOM 6275 C CA . GLN A 1 806 ? -18.918 -47.272 -1.602 1.00 45.66 806 GLN A CA 1
ATOM 6276 C C . GLN A 1 806 ? -20.177 -47.442 -0.742 1.00 45.66 806 GLN A C 1
ATOM 6278 O O . GLN A 1 806 ? -20.494 -48.565 -0.341 1.00 45.66 806 GLN A O 1
ATOM 6283 N N . LEU A 1 807 ? -20.926 -46.361 -0.491 1.00 44.88 807 LEU A N 1
ATOM 6284 C CA . LEU A 1 807 ? -22.212 -46.431 0.210 1.00 44.88 807 LEU A CA 1
ATOM 6285 C C . LEU A 1 807 ? -23.226 -47.252 -0.598 1.00 44.88 807 LEU A C 1
ATOM 6287 O O . LEU A 1 807 ? -23.897 -48.124 -0.049 1.00 44.88 807 LEU A O 1
ATOM 6291 N N . HIS A 1 808 ? -23.291 -47.038 -1.914 1.00 45.00 808 HIS A N 1
ATOM 6292 C CA . HIS A 1 808 ? -24.210 -47.760 -2.790 1.00 45.00 808 HIS A CA 1
ATOM 6293 C C . HIS A 1 808 ? -23.891 -49.263 -2.866 1.00 45.00 808 HIS A C 1
ATOM 6295 O O . HIS A 1 808 ? -24.802 -50.089 -2.802 1.00 45.00 808 HIS A O 1
ATOM 6301 N N . GLN A 1 809 ? -22.609 -49.647 -2.927 1.00 47.47 809 GLN A N 1
ATOM 6302 C CA . GLN A 1 809 ? -22.218 -51.062 -2.938 1.00 47.47 809 GLN A CA 1
ATOM 6303 C C . GLN A 1 809 ? -22.529 -51.792 -1.623 1.00 47.47 809 GLN A C 1
ATOM 6305 O O . GLN A 1 809 ? -22.963 -52.943 -1.665 1.00 47.47 809 GLN A O 1
ATOM 6310 N N . ARG A 1 810 ? -22.362 -51.143 -0.462 1.00 46.91 810 ARG A N 1
ATOM 6311 C CA . ARG A 1 810 ? -22.588 -51.776 0.854 1.00 46.91 810 ARG A CA 1
ATOM 6312 C C . ARG A 1 810 ? -24.072 -51.919 1.205 1.00 46.91 810 ARG A C 1
ATOM 6314 O O . ARG A 1 810 ? -24.455 -52.899 1.835 1.00 46.91 810 ARG A O 1
ATOM 6321 N N . PHE A 1 811 ? -24.917 -50.996 0.743 1.00 46.38 811 PHE A N 1
ATOM 6322 C CA . PHE A 1 811 ? -26.371 -51.077 0.931 1.00 46.38 811 PHE A CA 1
ATOM 6323 C C . PHE A 1 811 ? -27.075 -52.010 -0.065 1.00 46.38 811 PHE A C 1
ATOM 6325 O O . PHE A 1 811 ? -28.233 -52.362 0.157 1.00 46.38 811 PHE A O 1
ATOM 6332 N N . LYS A 1 812 ? -26.387 -52.484 -1.115 1.00 43.16 812 LYS A N 1
ATOM 6333 C CA . LYS A 1 812 ? -26.967 -53.386 -2.122 1.00 43.16 812 LYS A CA 1
ATOM 6334 C C . LYS A 1 812 ? -27.446 -54.725 -1.540 1.00 43.16 812 LYS A C 1
ATOM 6336 O O . LYS A 1 812 ? -28.408 -55.284 -2.050 1.00 43.16 812 LYS A O 1
ATOM 6341 N N . GLY A 1 813 ? -26.845 -55.192 -0.441 1.00 45.59 813 GLY A N 1
ATOM 6342 C CA . GLY A 1 813 ? -27.280 -56.400 0.280 1.00 45.59 813 GLY A CA 1
ATOM 6343 C C . GLY A 1 813 ? -28.511 -56.218 1.182 1.00 45.59 813 GLY A C 1
ATOM 6344 O O . GLY A 1 813 ? -29.106 -57.202 1.601 1.00 45.59 813 GLY A O 1
ATOM 6345 N N . LEU A 1 814 ? -28.920 -54.977 1.475 1.00 43.06 814 LEU A N 1
ATOM 6346 C CA . LEU A 1 814 ? -30.091 -54.655 2.309 1.00 43.06 814 LEU A CA 1
ATOM 6347 C C . LEU A 1 814 ? -31.386 -54.452 1.490 1.00 43.06 814 LEU A C 1
ATOM 6349 O O . LEU A 1 814 ? -32.448 -54.216 2.068 1.00 43.06 814 LEU A O 1
ATOM 6353 N N . LEU A 1 815 ? -31.307 -54.518 0.153 1.00 40.69 815 LEU A N 1
ATOM 6354 C CA . LEU A 1 815 ? -32.372 -54.117 -0.778 1.00 40.69 815 LEU A CA 1
ATOM 6355 C C . LEU A 1 815 ? -33.393 -55.211 -1.134 1.00 40.69 815 LEU A C 1
ATOM 6357 O O . LEU A 1 815 ? -34.398 -54.886 -1.764 1.00 40.69 815 LEU A O 1
ATOM 6361 N N . ASP A 1 816 ? -33.240 -56.448 -0.656 1.00 43.31 816 ASP A N 1
ATOM 6362 C CA . ASP A 1 816 ? -34.202 -57.540 -0.922 1.00 43.31 816 ASP A CA 1
ATOM 6363 C C . ASP A 1 816 ? -35.583 -57.347 -0.242 1.00 43.31 816 ASP A C 1
ATOM 6365 O O . ASP A 1 816 ? -36.466 -58.195 -0.343 1.00 43.31 816 ASP A O 1
ATOM 6369 N N . GLY A 1 817 ? -35.810 -56.213 0.438 1.00 42.91 817 GLY A N 1
ATOM 6370 C CA . GLY A 1 817 ? -37.025 -55.914 1.205 1.00 42.91 817 GLY A CA 1
ATOM 6371 C C . GLY A 1 817 ? -37.805 -54.651 0.809 1.00 42.91 817 GLY A C 1
ATOM 6372 O O . GLY A 1 817 ? -38.585 -54.172 1.634 1.00 42.91 817 GLY A O 1
ATOM 6373 N N . GLY A 1 818 ? -37.600 -54.082 -0.387 1.00 38.97 818 GLY A N 1
ATOM 6374 C CA . GLY A 1 818 ? -38.469 -53.018 -0.931 1.00 38.97 818 GLY A CA 1
ATOM 6375 C C . GLY A 1 818 ? -38.321 -51.622 -0.297 1.00 38.97 818 GLY A C 1
ATOM 6376 O O . GLY A 1 818 ? -39.319 -50.953 -0.021 1.00 38.97 818 GLY A O 1
ATOM 6377 N N . ALA A 1 819 ? -37.092 -51.157 -0.052 1.00 40.03 819 ALA A N 1
ATOM 6378 C CA . ALA A 1 819 ? -36.833 -49.773 0.366 1.00 40.03 819 ALA A CA 1
ATOM 6379 C C . ALA A 1 819 ? -36.438 -48.884 -0.829 1.00 40.03 819 ALA A C 1
ATOM 6381 O O . ALA A 1 819 ? -35.639 -49.295 -1.669 1.00 40.03 819 ALA A O 1
ATOM 6382 N N . VAL A 1 820 ? -36.969 -47.658 -0.885 1.00 37.41 820 VAL A N 1
ATOM 6383 C CA . VAL A 1 820 ? -36.634 -46.641 -1.899 1.00 37.41 820 VAL A CA 1
ATOM 6384 C C . VAL A 1 820 ? -35.869 -45.499 -1.231 1.00 37.41 820 VAL A C 1
ATOM 6386 O O . VAL A 1 820 ? -36.272 -44.999 -0.177 1.00 37.41 820 VAL A O 1
ATOM 6389 N N . PHE A 1 821 ? -34.766 -45.080 -1.853 1.00 42.62 821 PHE A N 1
ATOM 6390 C CA . PHE A 1 821 ? -33.943 -43.956 -1.405 1.00 42.62 821 PHE A CA 1
ATOM 6391 C C . PHE A 1 821 ? -34.248 -42.700 -2.226 1.00 42.62 821 PHE A C 1
ATOM 6393 O O . PHE A 1 821 ? -34.276 -42.761 -3.454 1.00 42.62 821 PHE A O 1
ATOM 6400 N N . PHE A 1 822 ? -34.402 -41.555 -1.556 1.00 35.62 822 PHE A N 1
ATOM 6401 C CA . PHE A 1 822 ? -34.389 -40.238 -2.197 1.00 35.62 822 PHE A CA 1
ATOM 6402 C C . PHE A 1 822 ? -33.157 -39.456 -1.742 1.00 35.62 822 PHE A C 1
ATOM 6404 O O . PHE A 1 822 ? -32.932 -39.271 -0.542 1.00 35.62 822 PHE A O 1
ATOM 6411 N N . LEU A 1 823 ? -32.375 -38.988 -2.716 1.00 35.38 823 LEU A N 1
ATOM 6412 C CA . LEU A 1 823 ? -31.266 -38.066 -2.504 1.00 35.38 823 LEU A CA 1
ATOM 6413 C C . LEU A 1 823 ? -31.744 -36.662 -2.888 1.00 35.38 823 LEU A C 1
ATOM 6415 O O . LEU A 1 823 ? -32.051 -36.420 -4.054 1.00 35.38 823 LEU A O 1
ATOM 6419 N N . ILE A 1 824 ? -31.828 -35.747 -1.924 1.00 33.59 824 ILE A N 1
ATOM 6420 C CA . ILE A 1 824 ? -32.174 -34.347 -2.193 1.00 33.59 824 ILE A CA 1
ATOM 6421 C C . ILE A 1 824 ? -30.941 -33.505 -1.879 1.00 33.59 824 ILE A C 1
ATOM 6423 O O . ILE A 1 824 ? -30.513 -33.405 -0.728 1.00 33.59 824 ILE A O 1
ATOM 6427 N N . VAL A 1 825 ? -30.355 -32.920 -2.922 1.00 31.06 825 VAL A N 1
ATOM 6428 C CA . VAL A 1 825 ? -29.178 -32.054 -2.810 1.00 31.06 825 VAL A CA 1
ATOM 6429 C C . VAL A 1 825 ? -29.648 -30.604 -2.878 1.00 31.06 825 VAL A C 1
ATOM 6431 O O . VAL A 1 825 ? -30.076 -30.135 -3.930 1.00 31.06 825 VAL A O 1
ATOM 6434 N N . GLY A 1 826 ? -29.606 -29.905 -1.743 1.00 31.48 826 GLY A N 1
ATOM 6435 C CA . GLY A 1 826 ? -29.815 -28.459 -1.665 1.00 31.48 826 GLY A CA 1
ATOM 6436 C C . GLY A 1 826 ? -28.477 -27.722 -1.620 1.00 31.48 826 GLY A C 1
ATOM 6437 O O . GLY A 1 826 ? -27.481 -28.285 -1.171 1.00 31.48 826 GLY A O 1
ATOM 6438 N N . PHE A 1 827 ? -28.459 -26.453 -2.041 1.00 31.25 827 PHE A N 1
ATOM 6439 C CA . PHE A 1 827 ? -27.250 -25.655 -2.323 1.00 31.25 827 PHE A CA 1
ATOM 6440 C C . PHE A 1 827 ? -26.187 -25.566 -1.200 1.00 31.25 827 PHE A C 1
ATOM 6442 O O . PHE A 1 827 ? -25.071 -25.150 -1.487 1.00 31.25 827 PHE A O 1
ATOM 6449 N N . HIS A 1 828 ? -26.462 -26.009 0.036 1.00 29.78 828 HIS A N 1
ATOM 6450 C CA . HIS A 1 828 ? -25.456 -26.123 1.106 1.00 29.78 828 HIS A CA 1
ATOM 6451 C C . HIS A 1 828 ? -25.614 -27.336 2.055 1.00 29.78 828 HIS A C 1
ATOM 6453 O O . HIS A 1 828 ? -24.877 -27.421 3.039 1.00 29.78 828 HIS A O 1
ATOM 6459 N N . GLN A 1 829 ? -26.533 -28.282 1.800 1.00 34.47 829 GLN A N 1
ATOM 6460 C CA . GLN A 1 829 ? -26.769 -29.453 2.668 1.00 34.47 829 GLN A CA 1
ATOM 6461 C C . GLN A 1 829 ? -27.214 -30.692 1.870 1.00 34.47 829 GLN A C 1
ATOM 6463 O O . GLN A 1 829 ? -27.998 -30.584 0.924 1.00 34.47 829 GLN A O 1
ATOM 6468 N N . LEU A 1 830 ? -26.730 -31.874 2.273 1.00 37.75 830 LEU A N 1
ATOM 6469 C CA . LEU A 1 830 ? -27.112 -33.165 1.694 1.00 37.75 830 LEU A CA 1
ATOM 6470 C C . LEU A 1 830 ? -28.190 -33.827 2.566 1.00 37.75 830 LEU A C 1
ATOM 6472 O O . LEU A 1 830 ? -27.941 -34.101 3.739 1.00 37.75 830 LEU A O 1
ATOM 6476 N N . PHE A 1 831 ? -29.362 -34.122 1.999 1.00 37.66 831 PHE A N 1
ATOM 6477 C CA . PHE A 1 831 ? -30.424 -34.861 2.687 1.00 37.66 831 PHE A CA 1
ATOM 6478 C C . PHE A 1 831 ? -30.559 -36.268 2.097 1.00 37.66 831 PHE A C 1
ATOM 6480 O O . PHE A 1 831 ? -30.750 -36.428 0.889 1.00 37.66 831 PHE A O 1
ATOM 6487 N N . VAL A 1 832 ? -30.493 -37.289 2.957 1.00 40.28 832 VAL A N 1
ATOM 6488 C CA . VAL A 1 832 ? -30.754 -38.688 2.586 1.00 40.28 832 VAL A CA 1
ATOM 6489 C C . VAL A 1 832 ? -32.021 -39.141 3.295 1.00 40.28 832 VAL A C 1
ATOM 6491 O O . VAL A 1 832 ? -32.064 -39.193 4.520 1.00 40.28 832 VAL A O 1
ATOM 6494 N N . VAL A 1 833 ? -33.060 -39.474 2.531 1.00 40.50 833 VAL A N 1
ATOM 6495 C CA . VAL A 1 833 ? -34.328 -39.977 3.075 1.00 40.50 833 VAL A CA 1
ATOM 6496 C C . VAL A 1 833 ? -34.488 -41.441 2.675 1.00 40.50 833 VAL A C 1
ATOM 6498 O O . VAL A 1 833 ? -34.471 -41.766 1.487 1.00 40.50 833 VAL A O 1
ATOM 6501 N N . ILE A 1 834 ? -34.650 -42.321 3.668 1.00 42.94 834 ILE A N 1
ATOM 6502 C CA . ILE A 1 834 ? -34.867 -43.760 3.465 1.00 42.94 834 ILE A CA 1
ATOM 6503 C C . ILE A 1 834 ? -36.334 -44.075 3.754 1.00 42.94 834 ILE A C 1
ATOM 6505 O O . ILE A 1 834 ? -36.794 -43.931 4.885 1.00 42.94 834 ILE A O 1
ATOM 6509 N N . LEU A 1 835 ? -37.076 -44.516 2.740 1.00 37.34 835 LEU A N 1
ATOM 6510 C CA . LEU A 1 835 ? -38.471 -44.927 2.881 1.00 37.34 835 LEU A CA 1
ATOM 6511 C C . LEU A 1 835 ? -38.573 -46.444 2.726 1.00 37.34 835 LEU A C 1
ATOM 6513 O O . LEU A 1 835 ? -38.258 -46.988 1.669 1.00 37.34 835 LEU A O 1
ATOM 6517 N N . LYS A 1 836 ? -39.055 -47.136 3.764 1.00 39.03 836 LYS A N 1
ATOM 6518 C CA . LYS A 1 836 ? -39.452 -48.544 3.655 1.00 39.03 836 LYS A CA 1
ATOM 6519 C C . LYS A 1 836 ? -40.947 -48.613 3.367 1.00 39.03 836 LYS A C 1
ATOM 6521 O O . LYS A 1 836 ? -41.758 -48.252 4.220 1.00 39.03 836 LYS A O 1
ATOM 6526 N N . ILE A 1 837 ? -41.311 -49.066 2.172 1.00 35.88 837 ILE A N 1
ATOM 6527 C CA . ILE A 1 837 ? -42.709 -49.286 1.805 1.00 35.88 837 ILE A CA 1
ATOM 6528 C C . ILE A 1 837 ? -43.045 -50.723 2.211 1.00 35.88 837 ILE A C 1
ATOM 6530 O O . ILE A 1 837 ? -42.639 -51.674 1.555 1.00 35.88 837 ILE A O 1
ATOM 6534 N N . GLY A 1 838 ? -43.731 -50.890 3.343 1.00 35.41 838 GLY A N 1
ATOM 6535 C CA . GLY A 1 838 ? -44.371 -52.166 3.675 1.00 35.41 838 GLY A CA 1
ATOM 6536 C C . GLY A 1 838 ? -45.703 -52.307 2.931 1.00 35.41 838 GLY A C 1
ATOM 6537 O O . GLY A 1 838 ? -46.372 -51.292 2.722 1.00 35.41 838 GLY A O 1
ATOM 6538 N N . ALA A 1 839 ? -46.056 -53.540 2.549 1.00 32.12 839 ALA A N 1
ATOM 6539 C CA . ALA A 1 839 ? -47.354 -53.892 1.961 1.00 32.12 839 ALA A CA 1
ATOM 6540 C C . ALA A 1 839 ? -48.539 -53.484 2.852 1.00 32.12 839 ALA A C 1
ATOM 6542 O O . ALA A 1 839 ? -48.443 -53.667 4.092 1.00 32.12 839 ALA A O 1
#

Radius of gyration: 61.4 Å; chains: 1; bounding box: 111×90×157 Å

Sequence (839 aa):
MKLLLSILLCGLLIFATANTPAIEQTPPSTDIALSKSEQAWLEQRQGAPLRYCFSPVWKPYDFLEGGTHQGIFADYVHLFSKRLNVSVQPVLSSTWGEALQCEGKCDFLSGAVKMPEREDFLFFTTPYYQTSHVLLAKSGRPFVQSLADIADQKIVIPTGGAIGKQLRQDYPNTTFVEAETPDALFERVENGEAYAGVASFAHGIQIIQQGLYNLKIIGKLEYDYPISIAVRKDSPPLLGIMQKAVDSLTQADHDAIKRNWNSITVVETTDYSLLWKLVIGASLILLGSIYWNRQLTRLNTALQQAKEGAERANQAKSEFLANMSHEIRTPMNAMIGLGYLMQQTDLTEQQADYLNKMQSSSKMLLGIIDDILDVAKIEAGKLALHSTAFRLNNVLQQMTYLFEEQARQKGLGFQIQVAEDVPTCLVGDPQRLAQILLNLMSNAIKFTETGEIRIGIKRLAAVEGESCLQFSVVDTGMGISATQQVKLFQPFSQADSSLSRQYGGSGLGLMISQSLARLMGGNITLESQVGRGSTFMFTAAFTTCMENAPANPAATAVAGIFNTAQVLLVEDDPLNQMVAGELLKRLGVTVTVANNGIEALEALEKAAFHLIFMDIQMPKMDGYAAVRLIRQQYQWHHLPIIAMTAHAISTERTKCLAAGMNDYLSKPIDPASLAAMLAMGSGLSVEIRGRQGRVTSVNMLEYPIPQDGDFIRCVIIHWQSGVFVVQKIVNLLTYRIPRCFFVTPVGNIQAFRFQGFQQFNRDLLEAFALFGFQVWFFQQIKQGKRFLIQVLALRPLFFLAQGIDQLHQRFKGLLDGGAVFFLIVGFHQLFVVILKIGA

pLDDT: mean 71.18, std 22.25, range [24.42, 96.12]

Secondary structure (DSSP, 8-state):
-HHHHHHHHHHHHHHTTS--PPP-PPPPP------HHHHHHHHHTTTPPEEEE--SEETTTEEEETTEEESHHHHHHHHHHHHHT--EEEEP-SSHHHHHH--SS-SEEEEE---TTTTTTEEE-S-SEEEEEEEEEETTSPP-SSGGGGTTSEEEEETT-HHHHHHHHH-TTSEEEEESSHHHHHHHHHTTSSSEEEEEHHHHHHHHHHTSS-EEEEEEEEEEEEEEEEEETT-HHHHHHHHHHHHT--HHHHHHHHHHH----------THHHHHHHHHHHHHHHHHHHHHHHHHHHHHHHHHHHHHHHHHHHHHHHHHHHHHHHHHHHHHHHHHHHHHHHTS---HHHHHHHHHHHHHHHHHHHHHHHHHHHHHHHTT------EEEEHHHHHHHHHHHHHHHHHHTT-EEEEEE-TTS-SEEEE-HHHHHHHHHHHHHHHHHH-SSSEEEEEEEEEEEETTEEEEEEEEEE-SS---HHHHTTTTSTT--S-TTTHHHH---S-HHHHHHHHHHHTT--EEEEEETTTEEEEEEEEEEEEPPS-PPPPP--S---SS-TT-EEEEE-S-HHHHHHHHHHHHHTT-EEEEESSHHHHHHHHHHS--SEEEEESS-SSS-HHHHHHHHHHSGGGTT--EEEEES---HHHHHHHHHHT--EEEESS--HHHHHHHHHHHT--------SS--EEEEEEEEEE-TTTS-EEEEEEEEE-S------SS-TTTTTS---------SS--S----HHHHHHHHHHHHHHHTTT----------SSS-----------SS--SHHHHHHHHHHGGG-TT-EEEEEEEETTEEEEEEEE---